Protein AF-0000000069065827 (afdb_homodimer)

Sequence (1232 aa):
MTEDDRGLNPQQKRLLDGLYTFYQKGQLTDVTLDVEGQQFACNRNILAASSPFFRAMFTSDVRESTDSVVPIHEISKDAMETLLEYIYSGKINLTNENVQNVFSAANFLEMLEVVDKCINHISAAVGLANCLDVFFFAMYNYCEKLKQNSGKFILKKFPEIAESEEFMSKVEVGDLIWFLSSDDIYVDREEYIFEYILKWIDFDSETRTRLFPKLFKCLRLPLINDEYFEEKVASHELVRGNSFCQGVLTSFSLFKIQQAHMLDVDTDSPFANPTPRLGMFNRKLIVYSGGAYAANERSFTAFDPVTKMNYYGIKPHPSFDFKFRIDYFSLVTTDNNNIYFIGGIFYENYHFSVTGEAEKDFFLYDEKESKWLPMKPMGVARCQFAACNYGDEVFVCGGKSSFPLGEPMDTVEVYDPEIHFWTVMEPMPMALYQHSLCCHGKALYVFGGKDVVDEHVESVFRFDIPTNCWTVVRTKMLKPRSEHLSLIVEDKIFILGGGSKHSNAVEVEIFDPATNRWSFGADFVEERKIFAGCVYEGQIYITGGVRQFSRPDKPTRTVETKDFYRYHVHRNEWEKLVRFVQYASTQCCTVATLNVKFLHESDFVSVGEGVEPSPHMTEDDRGLNPQQKRLLDGLYTFYQKGQLTDVTLDVEGQQFACNRNILAASSPFFRAMFTSDVRESTDSVVPIHEISKDAMETLLEYIYSGKINLTNENVQNVFSAANFLEMLEVVDKCINHISAAVGLANCLDVFFFAMYNYCEKLKQNSGKFILKKFPEIAESEEFMSKVEVGDLIWFLSSDDIYVDREEYIFEYILKWIDFDSETRTRLFPKLFKCLRLPLINDEYFEEKVASHELVRGNSFCQGVLTSFSLFKIQQAHMLDVDTDSPFANPTPRLGMFNRKLIVYSGGAYAANERSFTAFDPVTKMNYYGIKPHPSFDFKFRIDYFSLVTTDNNNIYFIGGIFYENYHFSVTGEAEKDFFLYDEKESKWLPMKPMGVARCQFAACNYGDEVFVCGGKSSFPLGEPMDTVEVYDPEIHFWTVMEPMPMALYQHSLCCHGKALYVFGGKDVVDEHVESVFRFDIPTNCWTVVRTKMLKPRSEHLSLIVEDKIFILGGGSKHSNAVEVEIFDPATNRWSFGADFVEERKIFAGCVYEGQIYITGGVRQFSRPDKPTRTVETKDFYRYHVHRNEWEKLVRFVQYASTQCCTVATLNVKFLHESDFVSVGEGVEPSPH

Secondary structure (DSSP, 8-state):
----TTS--HHHHHHHHHHHHHHHHT-S--EEEEETTEEEEE-HHHHHHH-HHHHHHHHSSSGGGT-SEEE--SS-HHHHHHHHHHHHHS-----TTTHHHHHHHHHHTT-HHHHHHHHHHHHHT--TTTHHHHHHHHHHTT-HHHHHHHHHHHHHTHHHHTTSHHHHHH--HHHHHHHHT-TT---S-HHHHHHHHHHHHHHTHHHHGGGHHHHHTT--GGGS-HHHIIIIITT-HHHHT-HHHHHHHHHHHHHHHHHHTT----TT-GGG--PPPGGGGEEEEEEEEEE-SSTT-EEEEEE-TTT--EEEEEPPP-TTS-SEEEES-EEEE-TT--EEEE--EEEETT---SSEEBB--EEEEETTTTEEEE-PPPSS-BBS-EEEEETTEEEEE--BSEESSS-BB--EEEEETTTTEEEEEPPPSS-BBS-EEEEETTEEEEE--B-TTS-B---EEEEETTTTEEEE-SSPPSS--BS-EEEEETTEEEEE--B-SS-B----EEEETTTTEEEE-PPPSS--BS-EEEEETTEEEEE--EEEE--TTS--EEEE---EEEEETTTTEEEE-----SGGG-S-EEEEEEEGGGSEEES-----SS------/----TTS--HHHHHHHHHHHHHHHHT-S--EEEEETTEEEEE-HHHHHHH-HHHHHHHHSSSGGGT-SEEEE-SS-HHHHHHHHHHHHHS-----TTTHHHHHHHHHHTT-HHHHHHHHHHHHHT--TTTHHHHHHHHHHTT-HHHHHHHHHHHHHTHHHHTTSHHHHHH--HHHHHHHHT-TT---S-THHHHHHHHHHHHHTHHHHGGGHHHHHTT--GGGS-HHHIIIIITTSHHHHT-HHHHHHHHHHHHHHHHHHTT----TT-GGG--PPPGGGGEEEEEEEEEE-SSTT-EEEEEE-TTT--EEEEE-----TT-SEEEES-EEEE-TT--EEEE--EEEETT---SSEEBB--EEEEETTTTEEEE-PPPSS-BBS-EEEEETTEEEEE--BSEESSS-BB--EEEEETTTTEEEEEPPPSS-BBS-EEEEETTEEEEE--B-TTS-B---EEEEETTTTEEEE-SSPPSS--BS-EEEEETTEEEEE--B-SS-B----EEEETTTTEEEE-PPPSS--BS-EEEEETTEEEEE--EEEE--TTS--EEEE---EEEEETTTTEEEE-----SGGG-S-EEEEEEEGGGSEEES-----SSS-----

Nearest PDB structures (foldseek):
  8h37-assembly1_N  TM=7.641E-01  e=4.098E-38  Homo sapiens
  8h33-assembly1_B  TM=7.795E-01  e=3.699E-38  Homo sapiens
  8h37-assembly1_P  TM=7.658E-01  e=3.700E-37  Homo sapiens
  8h38-assembly1_I  TM=7.792E-01  e=5.030E-37  Homo sapiens
  8h3r-assembly1_B  TM=7.808E-01  e=4.099E-36  Homo sapiens

Solvent-accessible surface area (backbone atoms only — not comparable to full-atom values): 64695 Å² total; per-residue (Å²): 127,81,70,74,74,74,49,75,49,71,56,48,50,38,33,47,53,32,48,33,51,29,47,77,70,59,45,78,49,70,31,27,38,34,22,85,85,42,78,44,59,36,40,60,49,59,43,28,31,60,17,58,49,42,26,53,45,51,71,37,100,46,75,68,38,74,43,54,67,45,78,45,83,88,38,54,49,70,31,49,51,49,50,52,43,24,69,51,70,53,52,74,89,80,45,92,85,46,32,66,52,35,30,53,32,23,55,71,37,52,27,60,70,55,30,50,50,32,47,51,53,52,62,71,65,58,42,92,88,42,30,67,60,50,27,52,48,16,56,75,65,69,32,62,69,48,25,48,54,32,41,50,51,45,24,59,43,30,72,65,45,68,71,32,66,62,44,57,69,69,56,47,70,69,59,48,48,54,52,56,58,38,52,63,24,38,42,74,49,52,57,53,55,56,50,50,52,49,51,50,26,63,74,44,46,88,74,35,54,82,49,44,60,69,56,55,52,47,46,41,55,72,62,36,56,67,66,54,39,56,64,55,50,64,59,26,66,74,36,66,74,27,70,64,43,45,48,50,51,50,49,45,50,49,45,52,47,28,54,75,65,69,42,91,64,74,71,82,41,73,59,61,48,70,76,71,36,46,24,52,43,50,38,70,26,41,34,37,49,41,24,14,90,44,96,88,37,61,16,30,36,34,36,29,83,84,82,60,47,37,32,32,51,26,71,58,44,77,52,88,74,48,44,43,37,53,42,50,47,45,50,39,44,25,72,81,52,48,40,33,44,39,42,6,26,72,34,57,77,71,53,70,54,87,53,42,58,28,28,31,53,28,29,38,58,37,62,86,75,38,43,74,41,84,47,72,50,50,91,60,44,23,20,38,47,26,56,36,44,60,57,68,28,41,37,39,38,35,5,18,45,25,44,76,47,62,62,45,28,29,51,25,38,34,36,36,71,88,76,58,45,70,44,82,54,63,58,50,97,55,37,26,24,34,30,24,36,38,61,57,92,67,26,38,39,37,42,38,4,25,38,81,85,70,42,67,28,33,54,29,37,36,31,34,60,91,76,54,44,78,45,77,51,86,55,59,53,95,61,41,26,25,48,36,43,49,44,74,46,95,80,26,36,39,36,40,48,5,32,42,99,84,48,54,30,32,57,26,39,32,36,30,76,89,75,60,43,76,47,72,55,53,57,49,93,58,58,29,32,53,48,14,53,41,64,55,94,73,25,40,37,38,33,30,12,39,31,74,46,68,51,92,99,45,77,69,39,82,39,81,37,34,46,28,36,36,37,38,66,90,75,48,41,78,40,81,58,56,53,44,66,84,59,25,84,32,66,35,36,30,53,39,66,42,49,56,85,54,37,38,80,45,79,68,52,53,72,61,87,76,76,72,77,74,83,125,127,81,69,72,75,74,48,76,48,70,55,47,49,39,33,47,52,32,49,35,48,28,44,78,70,61,45,78,50,68,29,28,39,34,22,85,87,42,78,43,58,37,40,60,52,58,44,27,30,59,17,56,49,44,26,53,44,50,71,37,101,44,75,68,39,73,44,53,68,46,80,46,85,88,37,53,51,69,32,48,53,49,48,52,43,22,70,51,70,53,52,74,92,80,45,90,83,47,31,66,54,35,31,54,32,24,56,72,37,52,27,60,70,56,30,50,50,32,47,52,53,51,62,71,65,58,42,91,91,43,30,67,60,50,26,51,49,16,58,74,65,68,32,61,68,49,26,48,54,33,40,51,50,44,24,59,44,30,73,66,46,68,70,34,67,61,43,56,70,68,56,45,69,68,60,48,47,55,52,54,58,38,52,63,23,38,40,74,51,50,58,54,56,57,50,50,52,50,52,48,27,64,74,43,46,89,74,34,54,81,49,45,60,69,55,54,50,47,42,37,55,71,59,38,56,67,68,52,38,56,66,55,49,62,60,28,67,74,36,66,73,29,70,65,44,44,48,51,51,49,48,45,49,47,40,52,46,25,54,74,66,66,43,92,59,72,65,81,37,71,56,58,47,71,75,69,36,46,25,52,44,49,37,70,25,41,34,37,47,40,24,15,89,44,96,88,37,58,16,29,35,34,37,28,84,84,81,61,46,35,31,30,50,25,70,55,53,81,57,92,72,48,47,42,37,54,43,51,48,45,51,38,46,26,72,82,52,48,43,34,44,38,40,7,25,74,36,56,79,69,53,72,54,86,54,41,56,28,29,32,52,29,30,39,59,37,60,84,76,39,43,72,40,84,48,72,51,49,90,62,43,25,20,38,47,26,58,35,43,61,58,67,26,42,38,39,37,34,4,18,46,27,44,77,47,63,62,42,29,28,52,24,38,36,38,37,72,88,77,58,46,70,44,81,52,62,55,51,98,54,37,26,25,35,32,25,36,38,60,59,92,66,29,38,40,38,43,38,4,25,39,79,85,72,43,67,28,31,54,30,38,38,33,35,62,91,75,53,44,79,44,78,51,88,55,60,53,94,61,42,26,25,46,36,44,51,46,73,46,95,80,26,37,39,37,40,46,5,32,43,98,84,46,53,31,32,56,27,40,31,36,31,75,89,74,61,44,77,48,73,54,55,56,51,94,58,62,29,33,53,49,16,53,41,66,55,96,73,25,40,38,39,33,28,14,38,30,73,45,66,51,94,96,47,76,70,39,82,39,80,36,32,47,28,36,35,38,38,66,91,75,48,41,78,41,82,58,64,57,43,71,83,62,25,83,31,67,35,37,28,55,40,66,41,50,55,83,53,38,37,79,43,77,71,49,54,69,62,89,76,73,72,76,76,72,130

Radius of gyration: 44.49 Å; Cα contacts (8 Å, |Δi|>4): 2589; chains: 2; bounding box: 104×109×119 Å

Foldseek 3Di:
DPPPPPDDDPVNVCVLVVQLVCQVVLHPFQAWEAEPNDIGGHHLVLLLVQFVLSVCQQVPPDPSVRDRYHYDYQAHPVLVVQVVCCSRNVDGDDDPVCLLRVLRVCVVRVRVVSVVVSLVVVLVQDDLVCLVVQLVSCVVSVPVSSNVSSLLVCLQCVVPNLPDPCCLVPDDPVVLLVSLLDLARQDQALVVLVVSLVVSCVVPVPVCLVVSLVSVLSRAVVRHDPVCCVPPPCPDPSLVVDPSSVVLVVLVVVQVVCVVVVHDHPPVPSRHDPRHRLNNLWAKWKWFWWAADDQQFIWIKTAHPVVRFIWTLGDHDQPPVPQWTWAQWEWEAAPSQKIKIAKTFIDHRPPPPPKTFIDQWMWIADLQNSGTHTADGDPAGFGQWEWYYDHRKIKIAWHARMPPDGFIFFWMWIADPNVRDIDTFDGHPFRFGQWYWDDFDQKIKIAWGAGRVRAIAFWIWIAGNVVRDIDTQPDTHPDGFGLWYWADAPQKIWIAWGDHPPFIFQWIWIAHPVVRDIDTFAGHPARWGQWEWYDDPRKIKIFWGWHFDDDDPDDTDIDIAGWMWIADPVVRDIDTDFRRPDGTVGSYMYIGTHRCVSIDTDPPRPPDPPDPPPDD/DPPPPPDQDPVNVVVLVVQLVCQVVLHPFQAWEAEPNDIGGHHLVLLLVQFVLSVCQQVDPDPSVRDRYHYDYQAHPVLVVQVVCCSSNVDGDDDPVCLLRVLRVCVVRVRVVSVVVSLVVVLVQDDLVCLVVQLVSCVVSVPVSSNVSSLLVCLQVVVVNLPDPCCLVPDDPVVLLVSLLDLARQDQALVVLVVSLVVSCVVPVPPCLVVSLVSLLSRAVVRHDPVCCVPPPCPDPSLVVDPSSVVLVVLVVVQVVCVVVVHDRCPVRSRHDPRHRLNNLWDKWKWFWWAADDQQFIWIKTAHPVVRFIWTLGDHDPDPLCQWTWAQWEWEAAPSQKIKIAKTFIDHRPPPPPKTFIDQWMWTADLQNSGTHTADGEPAGFGQWEWYYDHRKIKIAWHARMPPDGFIFFWIWIADPNVRDIDTFDGHPFRFGQWYWDDFDQKIKIAWGAGRVRAIAFWIWIARNVVRDIDTQPDTHPDGFGLWYWADAPQKIWIAWGDHPPFIFQWIWIAHPVVRDIDTFDGHPARWGQWEWYDDPRKIKIAWGWHFDDDPPDDTDTDIAGWIWIQDPVVSDIDTDFGDPDGTVHSYMYIGTHRCVSIDTDPPSSPPPPDPPPDD

pLDDT: mean 85.05, std 13.83, range [21.66, 97.62]

InterPro domains:
  IPR000210 BTB/POZ domain [PF00651] (21-122)
  IPR000210 BTB/POZ domain [PS50097] (29-96)
  IPR000210 BTB/POZ domain [SM00225] (29-126)
  IPR006652 Kelch repeat type 1 [SM00612] (338-392)
  IPR006652 Kelch repeat type 1 [SM00612] (393-442)
  IPR006652 Kelch repeat type 1 [SM00612] (443-491)
  IPR006652 Kelch repeat type 1 [SM00612] (492-538)
  IPR011333 SKP1/BTB/POZ domain superfamily [G3DSA:3.30.710.10] (6-126)
  IPR011333 SKP1/BTB/POZ domain superfamily [SSF54695] (10-122)
  IPR011705 BTB/Kelch-associated [PF07707] (131-233)
  IPR011705 BTB/Kelch-associated [SM00875] (131-234)
  IPR015915 Kelch-type beta-propeller [G3DSA:2.120.10.80] (270-602)
  IPR015915 Kelch-type beta-propeller [SSF117281] (286-583)
  IPR017096 BTB-kelch protein [PIRSF037037] (12-592)

Structure (mmCIF, N/CA/C/O backbone):
data_AF-0000000069065827-model_v1
#
loop_
_entity.id
_entity.type
_entity.pdbx_description
1 polymer 'BTB domain-containing protein'
#
loop_
_atom_site.group_PDB
_atom_site.id
_atom_site.type_symbol
_atom_site.label_atom_id
_atom_site.label_alt_id
_atom_site.label_comp_id
_atom_site.label_asym_id
_atom_site.label_entity_id
_atom_site.label_seq_id
_atom_site.pdbx_PDB_ins_code
_atom_site.Cartn_x
_atom_site.Cartn_y
_atom_site.Cartn_z
_atom_site.occupancy
_atom_site.B_iso_or_equiv
_atom_site.auth_seq_id
_atom_site.auth_comp_id
_atom_site.auth_asym_id
_atom_site.auth_atom_id
_atom_site.pdbx_PDB_model_num
ATOM 1 N N . MET A 1 1 ? -3.254 18.141 -1.14 1 30.12 1 MET A N 1
ATOM 2 C CA . MET A 1 1 ? -3.064 16.75 -0.698 1 30.12 1 MET A CA 1
ATOM 3 C C . MET A 1 1 ? -3.49 15.773 -1.784 1 30.12 1 MET A C 1
ATOM 5 O O . MET A 1 1 ? -4.684 15.594 -2.031 1 30.12 1 MET A O 1
ATOM 9 N N . THR A 1 2 ? -2.744 15.703 -2.719 1 35.12 2 THR A N 1
ATOM 10 C CA . THR A 1 2 ? -3.1 14.781 -3.793 1 35.12 2 THR A CA 1
ATOM 11 C C . THR A 1 2 ? -3.379 13.383 -3.24 1 35.12 2 THR A C 1
ATOM 13 O O . THR A 1 2 ? -2.574 12.844 -2.48 1 35.12 2 THR A O 1
ATOM 16 N N . GLU A 1 3 ? -4.594 13.133 -3.021 1 40.12 3 GLU A N 1
ATOM 17 C CA . GLU A 1 3 ? -5.055 11.797 -2.672 1 40.12 3 GLU A CA 1
ATOM 18 C C . GLU A 1 3 ? -4.234 10.727 -3.383 1 40.12 3 GLU A C 1
ATOM 20 O O . GLU A 1 3 ? -4.016 10.805 -4.594 1 40.12 3 GLU A O 1
ATOM 25 N N . ASP A 1 4 ? -3.453 10.172 -2.793 1 42.94 4 ASP A N 1
ATOM 26 C CA . ASP A 1 4 ? -2.754 8.953 -3.203 1 42.94 4 ASP A CA 1
ATOM 27 C C . ASP A 1 4 ? -3.703 7.984 -3.9 1 42.94 4 ASP A C 1
ATOM 29 O O . ASP A 1 4 ? -4.664 7.508 -3.297 1 42.94 4 ASP A O 1
ATOM 33 N N . ASP A 1 5 ? -3.906 8.07 -5.145 1 47.25 5 ASP A N 1
ATOM 34 C CA . ASP A 1 5 ? -4.668 7.391 -6.191 1 47.25 5 ASP A CA 1
ATOM 35 C C . ASP A 1 5 ? -4.539 5.875 -6.07 1 47.25 5 ASP A C 1
ATOM 37 O O . ASP A 1 5 ? -5.152 5.133 -6.84 1 47.25 5 ASP A O 1
ATOM 41 N N . ARG A 1 6 ? -3.629 5.371 -5.48 1 55.44 6 ARG A N 1
ATOM 42 C CA . ARG A 1 6 ? -3.457 3.947 -5.762 1 55.44 6 ARG A CA 1
ATOM 43 C C . ARG A 1 6 ? -4.512 3.117 -5.039 1 55.44 6 ARG A C 1
ATOM 45 O O . ARG A 1 6 ? -4.746 1.959 -5.391 1 55.44 6 ARG A O 1
ATOM 52 N N . GLY A 1 7 ? -4.934 3.477 -3.924 1 63.28 7 GLY A N 1
ATOM 53 C CA . GLY A 1 7 ? -5.824 2.58 -3.201 1 63.28 7 GLY A CA 1
ATOM 54 C C . GLY A 1 7 ? -7.273 3.029 -3.227 1 63.28 7 GLY A C 1
ATOM 55 O O . GLY A 1 7 ? -7.594 4.082 -3.785 1 63.28 7 GLY A O 1
ATOM 56 N N . LEU A 1 8 ? -8.148 2.09 -2.822 1 76 8 LEU A N 1
ATOM 57 C CA . LEU A 1 8 ? -9.578 2.342 -2.656 1 76 8 LEU A CA 1
ATOM 58 C C . LEU A 1 8 ? -9.82 3.447 -1.635 1 76 8 LEU A C 1
ATOM 60 O O . LEU A 1 8 ? -9.328 3.375 -0.507 1 76 8 LEU A O 1
ATOM 64 N N . ASN A 1 9 ? -10.477 4.535 -2.199 1 82.25 9 ASN A N 1
ATOM 65 C CA . ASN A 1 9 ? -10.812 5.57 -1.229 1 82.25 9 ASN A CA 1
ATOM 66 C C . ASN A 1 9 ? -11.977 5.148 -0.341 1 82.25 9 ASN A C 1
ATOM 68 O O . ASN A 1 9 ? -12.672 4.172 -0.641 1 82.25 9 ASN A O 1
ATOM 72 N N . PRO A 1 10 ? -12.156 5.789 0.855 1 86.06 10 PRO A N 1
ATOM 73 C CA . PRO A 1 10 ? -13.141 5.379 1.862 1 86.06 10 PRO A CA 1
ATOM 74 C C . PRO A 1 10 ? -14.562 5.316 1.308 1 86.06 10 PRO A C 1
ATOM 76 O O . PRO A 1 10 ? -15.336 4.438 1.687 1 86.06 10 PRO A O 1
ATOM 79 N N . GLN A 1 11 ? -14.828 6.176 0.39 1 92.44 11 GLN A N 1
ATOM 80 C CA . GLN A 1 11 ? -16.188 6.176 -0.16 1 92.44 11 GLN A CA 1
ATOM 81 C C . GLN A 1 11 ? -16.406 4.957 -1.05 1 92.44 11 GLN A C 1
ATOM 83 O O . GLN A 1 11 ? -17.469 4.32 -0.982 1 92.44 11 GLN A O 1
ATOM 88 N N . GLN A 1 12 ? -15.469 4.68 -1.894 1 92 12 GLN A N 1
ATOM 89 C CA . GLN A 1 12 ? -15.555 3.521 -2.779 1 92 12 GLN A CA 1
ATOM 90 C C . GLN A 1 12 ? -15.68 2.227 -1.983 1 92 12 GLN A C 1
ATOM 92 O O . GLN A 1 12 ? -16.469 1.352 -2.334 1 92 12 GLN A O 1
ATOM 97 N N . LYS A 1 13 ? -14.875 2.09 -0.967 1 91.62 13 LYS A N 1
ATOM 98 C CA . LYS A 1 13 ? -14.953 0.932 -0.081 1 91.62 13 LYS A CA 1
ATOM 99 C C . LYS A 1 13 ? -16.328 0.825 0.561 1 91.62 13 LYS A C 1
ATOM 101 O O . LYS A 1 13 ? -16.922 -0.259 0.608 1 91.62 13 LYS A O 1
ATOM 106 N N . ARG A 1 14 ? -16.812 1.97 1.043 1 93.62 14 ARG A N 1
ATOM 107 C CA . ARG A 1 14 ? -18.125 2 1.691 1 93.62 14 ARG A CA 1
ATOM 108 C C . ARG A 1 14 ? -19.234 1.588 0.722 1 93.62 14 ARG A C 1
ATOM 110 O O . ARG A 1 14 ? -20.125 0.821 1.081 1 93.62 14 ARG A O 1
ATOM 117 N N . LEU A 1 15 ? -19.047 2.092 -0.409 1 94.88 15 LEU A N 1
ATOM 118 C CA . LEU A 1 15 ? -20.047 1.775 -1.419 1 94.88 15 LEU A CA 1
ATOM 119 C C . LEU A 1 15 ? -20.062 0.282 -1.729 1 94.88 15 LEU A C 1
ATOM 121 O O . LEU A 1 15 ? -21.109 -0.355 -1.708 1 94.88 15 LEU A O 1
ATOM 125 N N . LEU A 1 16 ? -18.953 -0.251 -2.006 1 94.19 16 LEU A N 1
ATOM 126 C CA . LEU A 1 16 ? -18.859 -1.663 -2.361 1 94.19 16 LEU A CA 1
ATOM 127 C C . LEU A 1 16 ? -19.344 -2.545 -1.217 1 94.19 16 LEU A C 1
ATOM 129 O O . LEU A 1 16 ? -20.109 -3.482 -1.435 1 94.19 16 LEU A O 1
ATOM 133 N N . ASP A 1 17 ? -18.875 -2.225 0.074 1 94.69 17 ASP A N 1
ATOM 134 C CA . ASP A 1 17 ? -19.297 -2.982 1.251 1 94.69 17 ASP A CA 1
ATOM 135 C C . ASP A 1 17 ? -20.797 -2.881 1.469 1 94.69 17 ASP A C 1
ATOM 137 O O . ASP A 1 17 ? -21.453 -3.869 1.816 1 94.69 17 ASP A O 1
ATOM 141 N N . GLY A 1 18 ? -21.234 -1.707 1.235 1 95.94 18 GLY A N 1
ATOM 142 C CA . GLY A 1 18 ? -22.672 -1.503 1.403 1 95.94 18 GLY A CA 1
ATOM 143 C C . GLY A 1 18 ? -23.5 -2.295 0.415 1 95.94 18 GLY A C 1
ATOM 144 O O . GLY A 1 18 ? -24.484 -2.926 0.796 1 95.94 18 GLY A O 1
ATOM 145 N N . LEU A 1 19 ? -23.094 -2.275 -0.824 1 96.19 19 LEU A N 1
ATOM 146 C CA . LEU A 1 19 ? -23.797 -3.012 -1.868 1 96.19 19 LEU A CA 1
ATOM 147 C C . LEU A 1 19 ? -23.781 -4.512 -1.59 1 96.19 19 LEU A C 1
ATOM 149 O O . LEU A 1 19 ? -24.781 -5.203 -1.788 1 96.19 19 LEU A O 1
ATOM 153 N N . TYR A 1 20 ? -22.641 -5.055 -1.167 1 96.19 20 TYR A N 1
ATOM 154 C CA . TYR A 1 20 ? -22.516 -6.473 -0.844 1 96.19 20 TYR A CA 1
ATOM 155 C C . TYR A 1 20 ? -23.406 -6.848 0.338 1 96.19 20 TYR A C 1
ATOM 157 O O . TYR A 1 20 ? -24.047 -7.895 0.326 1 96.19 20 TYR A O 1
ATOM 165 N N . THR A 1 21 ? -23.484 -5.934 1.364 1 96.19 21 THR A N 1
ATOM 166 C CA . THR A 1 21 ? -24.312 -6.18 2.545 1 96.19 21 THR A CA 1
ATOM 167 C C . THR A 1 21 ? -25.781 -6.254 2.17 1 96.19 21 THR A C 1
ATOM 169 O O . THR A 1 21 ? -26.5 -7.141 2.635 1 96.19 21 THR A O 1
ATOM 172 N N . PHE A 1 22 ? -26.141 -5.305 1.34 1 95.88 22 PHE A N 1
ATOM 173 C CA . PHE A 1 22 ? -27.531 -5.305 0.905 1 95.88 22 PHE A CA 1
ATOM 174 C C . PHE A 1 22 ? -27.844 -6.57 0.118 1 95.88 22 PHE A C 1
ATOM 176 O O . PHE A 1 22 ? -28.938 -7.133 0.249 1 95.88 22 PHE A O 1
ATOM 183 N N . TYR A 1 23 ? -26.875 -7.133 -0.669 1 96.06 23 TYR A N 1
ATOM 184 C CA . TYR A 1 23 ? -27.031 -8.367 -1.433 1 96.06 23 TYR A CA 1
ATOM 185 C C . TYR A 1 23 ? -27.188 -9.562 -0.505 1 96.06 23 TYR A C 1
ATOM 187 O O . TYR A 1 23 ? -28.094 -10.383 -0.688 1 96.06 23 TYR A O 1
ATOM 195 N N . GLN A 1 24 ? -26.422 -9.609 0.444 1 94.75 24 GLN A N 1
ATOM 196 C CA . GLN A 1 24 ? -26.453 -10.719 1.386 1 94.75 24 GLN A CA 1
ATOM 197 C C . GLN A 1 24 ? -27.781 -10.75 2.146 1 94.75 24 GLN A C 1
ATOM 199 O O . GLN A 1 24 ? -28.312 -11.828 2.43 1 94.75 24 GLN A O 1
ATOM 204 N N . LYS A 1 25 ? -28.391 -9.5 2.424 1 94.06 25 LYS A N 1
ATOM 205 C CA . LYS A 1 25 ? -29.609 -9.391 3.203 1 94.06 25 LYS A CA 1
ATOM 206 C C . LYS A 1 25 ? -30.844 -9.438 2.301 1 94.06 25 LYS A C 1
ATOM 208 O O . LYS A 1 25 ? -31.969 -9.508 2.785 1 94.06 25 LYS A O 1
ATOM 213 N N . GLY A 1 26 ? -30.625 -9.438 0.954 1 93.69 26 GLY A N 1
ATOM 214 C CA . GLY A 1 26 ? -31.719 -9.406 0.009 1 93.69 26 GLY A CA 1
ATOM 215 C C . GLY A 1 26 ? -32.5 -8.109 0.061 1 93.69 26 GLY A C 1
ATOM 216 O O . GLY A 1 26 ? -33.719 -8.109 -0.117 1 93.69 26 GLY A O 1
ATOM 217 N N . GLN A 1 27 ? -31.766 -6.855 0.389 1 92.56 27 GLN A N 1
ATOM 218 C CA . GLN A 1 27 ? -32.406 -5.543 0.516 1 92.56 27 GLN A CA 1
ATOM 219 C C . GLN A 1 27 ? -32.062 -4.656 -0.68 1 92.56 27 GLN A C 1
ATOM 221 O O . GLN A 1 27 ? -30.969 -4.758 -1.249 1 92.56 27 GLN A O 1
ATOM 226 N N . LEU A 1 28 ? -33.031 -3.803 -1.064 1 93.25 28 LEU A N 1
ATOM 227 C CA . LEU A 1 28 ? -32.875 -2.791 -2.105 1 93.25 28 LEU A CA 1
ATOM 228 C C . LEU A 1 28 ? -32.5 -3.43 -3.436 1 93.25 28 LEU A C 1
ATOM 230 O O . LEU A 1 28 ? -31.609 -2.939 -4.129 1 93.25 28 LEU A O 1
ATOM 234 N N . THR A 1 29 ? -32.938 -4.68 -3.561 1 94 29 THR A N 1
ATOM 235 C CA . THR A 1 29 ? -32.781 -5.363 -4.836 1 94 29 THR A CA 1
ATOM 236 C C . THR A 1 29 ? -33.906 -5.039 -5.781 1 94 29 THR A C 1
ATOM 238 O O . THR A 1 29 ? -34.969 -4.59 -5.34 1 94 29 THR A O 1
ATOM 241 N N . ASP A 1 30 ? -33.688 -5.191 -7.035 1 92.06 30 ASP A N 1
ATOM 242 C CA . ASP A 1 30 ? -34.75 -4.777 -7.957 1 92.06 30 ASP A CA 1
ATOM 243 C C . ASP A 1 30 ? -35 -5.852 -9.008 1 92.06 30 ASP A C 1
ATOM 245 O O . ASP A 1 30 ? -35.875 -5.68 -9.875 1 92.06 30 ASP A O 1
ATOM 249 N N . VAL A 1 31 ? -34.344 -7.094 -8.891 1 94.12 31 VAL A N 1
ATOM 250 C CA . VAL A 1 31 ? -34.594 -8.195 -9.82 1 94.12 31 VAL A CA 1
ATOM 251 C C . VAL A 1 31 ? -34.281 -9.523 -9.141 1 94.12 31 VAL A C 1
ATOM 253 O O . VAL A 1 31 ? -33.438 -9.578 -8.227 1 94.12 31 VAL A O 1
ATOM 256 N N . THR A 1 32 ? -34.969 -10.586 -9.453 1 95.75 32 THR A N 1
ATOM 257 C CA . THR A 1 32 ? -34.719 -11.93 -8.953 1 95.75 32 THR A CA 1
ATOM 258 C C . THR A 1 32 ? -34.375 -12.883 -10.094 1 95.75 32 THR A C 1
ATOM 260 O O . THR A 1 32 ? -35.125 -12.969 -11.078 1 95.75 32 THR A O 1
ATOM 263 N N . LEU A 1 33 ? -33.281 -13.586 -9.945 1 95.44 33 LEU A N 1
ATOM 264 C CA . LEU A 1 33 ? -32.875 -14.602 -10.922 1 95.44 33 LEU A CA 1
ATOM 265 C C . LEU A 1 33 ? -33.312 -15.984 -10.461 1 95.44 33 LEU A C 1
ATOM 267 O O . LEU A 1 33 ? -33.094 -16.359 -9.312 1 95.44 33 LEU A O 1
ATOM 271 N N . ASP A 1 34 ? -34 -16.719 -11.297 1 95.31 34 ASP A N 1
ATOM 272 C CA . ASP A 1 34 ? -34.438 -18.078 -11.023 1 95.31 34 ASP A CA 1
ATOM 273 C C . ASP A 1 34 ? -33.562 -19.078 -11.797 1 95.31 34 ASP A C 1
ATOM 275 O O . ASP A 1 34 ? -33.688 -19.188 -13.023 1 95.31 34 ASP A O 1
ATOM 279 N N . VAL A 1 35 ? -32.688 -19.859 -11.039 1 95.38 35 VAL A N 1
ATOM 280 C CA . VAL A 1 35 ? -31.766 -20.828 -11.633 1 95.38 35 VAL A CA 1
ATOM 281 C C . VAL A 1 35 ? -32.031 -22.219 -11.031 1 95.38 35 VAL A C 1
ATOM 283 O O . VAL A 1 35 ? -31.719 -22.453 -9.852 1 95.38 35 VAL A O 1
ATOM 286 N N . GLU A 1 36 ? -32.469 -23.141 -11.727 1 94.06 36 GLU A N 1
ATOM 287 C CA . GLU A 1 36 ? -32.75 -24.5 -11.297 1 94.06 36 GLU A CA 1
ATOM 288 C C . GLU A 1 36 ? -33.625 -24.5 -10.047 1 94.06 36 GLU A C 1
ATOM 290 O O . GLU A 1 36 ? -33.375 -25.266 -9.109 1 94.06 36 GLU A O 1
ATOM 295 N N . GLY A 1 37 ? -34.562 -23.516 -9.992 1 92.25 37 GLY A N 1
ATOM 296 C CA . GLY A 1 37 ? -35.531 -23.453 -8.891 1 92.25 37 GLY A CA 1
ATOM 297 C C . GLY A 1 37 ? -35.031 -22.625 -7.719 1 92.25 37 GLY A C 1
ATOM 298 O O . GLY A 1 37 ? -35.812 -22.312 -6.809 1 92.25 37 GLY A O 1
ATOM 299 N N . GLN A 1 38 ? -33.812 -22.297 -7.797 1 95.25 38 GLN A N 1
ATOM 300 C CA . GLN A 1 38 ? -33.281 -21.453 -6.734 1 95.25 38 GLN A CA 1
ATOM 301 C C . GLN A 1 38 ? -33.344 -19.969 -7.117 1 95.25 38 GLN A C 1
ATOM 303 O O . GLN A 1 38 ? -33 -19.594 -8.234 1 95.25 38 GLN A O 1
ATOM 308 N N . GLN A 1 39 ? -33.844 -19.172 -6.16 1 96.19 39 GLN A N 1
ATOM 309 C CA . GLN A 1 39 ? -34.031 -17.734 -6.406 1 96.19 39 GLN A CA 1
ATOM 310 C C . GLN A 1 39 ? -32.906 -16.922 -5.785 1 96.19 39 GLN A C 1
ATOM 312 O O . GLN A 1 39 ? -32.5 -17.172 -4.648 1 96.19 39 GLN A O 1
ATOM 317 N N . PHE A 1 40 ? -32.344 -15.945 -6.688 1 96.62 40 PHE A N 1
ATOM 318 C CA . PHE A 1 40 ? -31.281 -15.031 -6.246 1 96.62 40 PHE A CA 1
ATOM 319 C C . PHE A 1 40 ? -31.734 -13.586 -6.402 1 96.62 40 PHE A C 1
ATOM 321 O O . PHE A 1 40 ? -31.938 -13.109 -7.52 1 96.62 40 PHE A O 1
ATOM 328 N N . ALA A 1 41 ? -31.969 -12.883 -5.348 1 96.44 41 ALA A N 1
ATOM 329 C CA . ALA A 1 41 ? -32.312 -11.461 -5.383 1 96.44 41 ALA A CA 1
ATOM 330 C C . ALA A 1 41 ? -31.062 -10.625 -5.707 1 96.44 41 ALA A C 1
ATOM 332 O O . ALA A 1 41 ? -30.062 -10.672 -4.984 1 96.44 41 ALA A O 1
ATOM 333 N N . CYS A 1 42 ? -31.125 -9.852 -6.832 1 96.56 42 CYS A N 1
ATOM 334 C CA . CYS A 1 42 ? -29.969 -9.102 -7.312 1 96.56 42 CYS A CA 1
ATOM 335 C C . CYS A 1 42 ? -30.359 -7.691 -7.73 1 96.56 42 CYS A C 1
ATOM 337 O O . CYS A 1 42 ? -31.469 -7.238 -7.43 1 96.56 42 CYS A O 1
ATOM 339 N N . ASN A 1 43 ? -29.438 -6.883 -8.258 1 96.06 43 ASN A N 1
ATOM 340 C CA . ASN A 1 43 ? -29.641 -5.531 -8.773 1 96.06 43 ASN A CA 1
ATOM 341 C C . ASN A 1 43 ? -29.297 -5.438 -10.258 1 96.06 43 ASN A C 1
ATOM 343 O O . ASN A 1 43 ? -28.234 -5.867 -10.688 1 96.06 43 ASN A O 1
ATOM 347 N N . ARG A 1 44 ? -30.25 -4.844 -11.008 1 95.06 44 ARG A N 1
ATOM 348 C CA . ARG A 1 44 ? -30.062 -4.719 -12.453 1 95.06 44 ARG A CA 1
ATOM 349 C C . ARG A 1 44 ? -28.797 -3.934 -12.773 1 95.06 44 ARG A C 1
ATOM 351 O O . ARG A 1 44 ? -28.047 -4.309 -13.672 1 95.06 44 ARG A O 1
ATOM 358 N N . ASN A 1 45 ? -28.578 -2.785 -12.047 1 95.69 45 ASN A N 1
ATOM 359 C CA . ASN A 1 45 ? -27.422 -1.935 -12.328 1 95.69 45 ASN A CA 1
ATOM 360 C C . ASN A 1 45 ? -26.109 -2.66 -12.039 1 95.69 45 ASN A C 1
ATOM 362 O O . ASN A 1 45 ? -25.156 -2.529 -12.797 1 95.69 45 ASN A O 1
ATOM 366 N N . ILE A 1 46 ? -26.078 -3.498 -10.914 1 97.38 46 ILE A N 1
ATOM 367 C CA . ILE A 1 46 ? -24.859 -4.223 -10.547 1 97.38 46 ILE A CA 1
ATOM 368 C C . ILE A 1 46 ? -24.594 -5.336 -11.555 1 97.38 46 ILE A C 1
ATOM 370 O O . ILE A 1 46 ? -23.469 -5.5 -12.023 1 97.38 46 ILE A O 1
ATOM 374 N N . LEU A 1 47 ? -25.641 -6.109 -11.914 1 96.5 47 LEU A N 1
ATOM 375 C CA . LEU A 1 47 ? -25.516 -7.184 -12.891 1 96.5 47 LEU A CA 1
ATOM 376 C C . LEU A 1 47 ? -25.094 -6.633 -14.25 1 96.5 47 LEU A C 1
ATOM 378 O O . LEU A 1 47 ? -24.172 -7.16 -14.883 1 96.5 47 LEU A O 1
ATOM 382 N N . ALA A 1 48 ? -25.766 -5.5 -14.617 1 95.88 48 ALA A N 1
ATOM 383 C CA . ALA A 1 48 ? -25.484 -4.891 -15.914 1 95.88 48 ALA A CA 1
ATOM 384 C C . ALA A 1 48 ? -24.062 -4.324 -15.945 1 95.88 48 ALA A C 1
ATOM 386 O O . ALA A 1 48 ? -23.406 -4.34 -16.984 1 95.88 48 ALA A O 1
ATOM 387 N N . ALA A 1 49 ? -23.594 -3.797 -14.812 1 96.06 49 ALA A N 1
ATOM 388 C CA . ALA A 1 49 ? -22.25 -3.221 -14.742 1 96.06 49 ALA A CA 1
ATOM 389 C C . ALA A 1 49 ? -21.188 -4.305 -14.828 1 96.06 49 ALA A C 1
ATOM 391 O O . ALA A 1 49 ? -20.062 -4.051 -15.273 1 96.06 49 ALA A O 1
ATOM 392 N N . SER A 1 50 ? -21.562 -5.543 -14.438 1 96.38 50 SER A N 1
ATOM 393 C CA . SER A 1 50 ? -20.562 -6.594 -14.258 1 96.38 50 SER A CA 1
ATOM 394 C C . SER A 1 50 ? -20.594 -7.574 -15.43 1 96.38 50 SER A C 1
ATOM 396 O O . SER A 1 50 ? -19.594 -8.242 -15.703 1 96.38 50 SER A O 1
ATOM 398 N N . SER A 1 51 ? -21.672 -7.738 -16.125 1 95.88 51 SER A N 1
ATOM 399 C CA . SER A 1 51 ? -21.844 -8.727 -17.188 1 95.88 51 SER A CA 1
ATOM 400 C C . SER A 1 51 ? -22.516 -8.109 -18.406 1 95.88 51 SER A C 1
ATOM 402 O O . SER A 1 51 ? -23.609 -7.57 -18.328 1 95.88 51 SER A O 1
ATOM 404 N N . PRO A 1 52 ? -21.938 -8.25 -19.547 1 94.62 52 PRO A N 1
ATOM 405 C CA . PRO A 1 52 ? -22.531 -7.762 -20.781 1 94.62 52 PRO A CA 1
ATOM 406 C C . PRO A 1 52 ? -23.859 -8.445 -21.109 1 94.62 52 PRO A C 1
ATOM 408 O O . PRO A 1 52 ? -24.75 -7.828 -21.688 1 94.62 52 PRO A O 1
ATOM 411 N N . PHE A 1 53 ? -23.969 -9.789 -20.781 1 94 53 PHE A N 1
ATOM 412 C CA . PHE A 1 53 ? -25.219 -10.508 -20.969 1 94 53 PHE A CA 1
ATOM 413 C C . PHE A 1 53 ? -26.359 -9.805 -20.234 1 94 53 PHE A C 1
ATOM 415 O O . PHE A 1 53 ? -27.391 -9.484 -20.844 1 94 53 PHE A O 1
ATOM 422 N N . PHE A 1 54 ? -26.094 -9.438 -19 1 94.38 54 PHE A N 1
ATOM 423 C CA . PHE A 1 54 ? -27.109 -8.773 -18.203 1 94.38 54 PHE A CA 1
ATOM 424 C C . PHE A 1 54 ? -27.297 -7.328 -18.641 1 94.38 54 PHE A C 1
ATOM 426 O O . PHE A 1 54 ? -28.406 -6.789 -18.594 1 94.38 54 PHE A O 1
ATOM 433 N N . ARG A 1 55 ? -26.125 -6.699 -19 1 94.5 55 ARG A N 1
ATOM 434 C CA . ARG A 1 55 ? -26.219 -5.332 -19.5 1 94.5 55 ARG A CA 1
ATOM 435 C C . ARG A 1 55 ? -27.156 -5.254 -20.703 1 94.5 55 ARG A C 1
ATOM 437 O O . ARG A 1 55 ? -28.031 -4.387 -20.766 1 94.5 55 ARG A O 1
ATOM 444 N N . ALA A 1 56 ? -27.016 -6.188 -21.656 1 92.19 56 ALA A N 1
ATOM 445 C CA . ALA A 1 56 ? -27.875 -6.246 -22.844 1 92.19 56 ALA A CA 1
ATOM 446 C C . ALA A 1 56 ? -29.328 -6.555 -22.453 1 92.19 56 ALA A C 1
ATOM 448 O O . ALA A 1 56 ? -30.266 -5.969 -23 1 92.19 56 ALA A O 1
ATOM 449 N N . MET A 1 57 ? -29.406 -7.488 -21.547 1 91.25 57 MET A N 1
ATOM 450 C CA . MET A 1 57 ? -30.734 -7.918 -21.109 1 91.25 57 MET A CA 1
ATOM 451 C C . MET A 1 57 ? -31.5 -6.766 -20.484 1 91.25 57 MET A C 1
ATOM 453 O O . MET A 1 57 ? -32.688 -6.562 -20.766 1 91.25 57 MET A O 1
ATOM 457 N N . PHE A 1 58 ? -30.797 -5.793 -19.688 1 92.44 58 PHE A N 1
ATOM 458 C CA . PHE A 1 58 ? -31.5 -4.832 -18.844 1 92.44 58 PHE A CA 1
ATOM 459 C C . PHE A 1 58 ? -31.5 -3.451 -19.484 1 92.44 58 PHE A C 1
ATOM 461 O O . PHE A 1 58 ? -32.219 -2.555 -19.047 1 92.44 58 PHE A O 1
ATOM 468 N N . THR A 1 59 ? -30.641 -3.154 -20.359 1 88.94 59 THR A N 1
ATOM 469 C CA . THR A 1 59 ? -30.609 -1.843 -21 1 88.94 59 THR A CA 1
ATOM 470 C C . THR A 1 59 ? -31.344 -1.875 -22.344 1 88.94 59 THR A C 1
ATOM 472 O O . THR A 1 59 ? -31.594 -0.828 -22.938 1 88.94 59 THR A O 1
ATOM 475 N N . SER A 1 60 ? -31.562 -2.998 -22.828 1 82.06 60 SER A N 1
ATOM 476 C CA . SER A 1 60 ? -32.281 -3.119 -24.094 1 82.06 60 SER A CA 1
ATOM 477 C C . SER A 1 60 ? -33.781 -3.053 -23.875 1 82.06 60 SER A C 1
ATOM 479 O O . SER A 1 60 ? -34.25 -3.186 -22.75 1 82.06 60 SER A O 1
ATOM 481 N N . ASP A 1 61 ? -34.469 -2.51 -24.844 1 72 61 ASP A N 1
ATOM 482 C CA . ASP A 1 61 ? -35.906 -2.363 -24.812 1 72 61 ASP A CA 1
ATOM 483 C C . ASP A 1 61 ? -36.594 -3.721 -24.891 1 72 61 ASP A C 1
ATOM 485 O O . ASP A 1 61 ? -37.375 -3.979 -25.812 1 72 61 ASP A O 1
ATOM 489 N N . VAL A 1 62 ? -36.094 -4.762 -24.078 1 67 62 VAL A N 1
ATOM 490 C CA . VAL A 1 62 ? -36.719 -6.082 -24.078 1 67 62 VAL A CA 1
ATOM 491 C C . VAL A 1 62 ? -37.531 -6.258 -22.797 1 67 62 VAL A C 1
ATOM 493 O O . VAL A 1 62 ? -37.375 -5.516 -21.828 1 67 62 VAL A O 1
ATOM 496 N N . ARG A 1 63 ? -38.594 -7.242 -22.828 1 58.66 63 ARG A N 1
ATOM 497 C CA . ARG A 1 63 ? -39.531 -7.488 -21.75 1 58.66 63 ARG A CA 1
ATOM 498 C C . ARG A 1 63 ? -38.781 -7.762 -20.438 1 58.66 63 ARG A C 1
ATOM 500 O O . ARG A 1 63 ? -39.219 -7.32 -19.375 1 58.66 63 ARG A O 1
ATOM 507 N N . GLU A 1 64 ? -37.656 -8.516 -20.531 1 61.78 64 GLU A N 1
ATOM 508 C CA . GLU A 1 64 ? -36.906 -8.969 -19.359 1 61.78 64 GLU A CA 1
ATOM 509 C C . GLU A 1 64 ? -36.281 -7.789 -18.609 1 61.78 64 GLU A C 1
ATOM 511 O O . GLU A 1 64 ? -35.969 -7.898 -17.422 1 61.78 64 GLU A O 1
ATOM 516 N N . SER A 1 65 ? -36.281 -6.711 -19.359 1 69.06 65 SER A N 1
ATOM 517 C CA . SER A 1 65 ? -35.656 -5.523 -18.766 1 69.06 65 SER A CA 1
ATOM 518 C C . SER A 1 65 ? -36.469 -5.004 -17.594 1 69.06 65 SER A C 1
ATOM 520 O O . SER A 1 65 ? -35.938 -4.43 -16.641 1 69.06 65 SER A O 1
ATOM 522 N N . THR A 1 66 ? -37.75 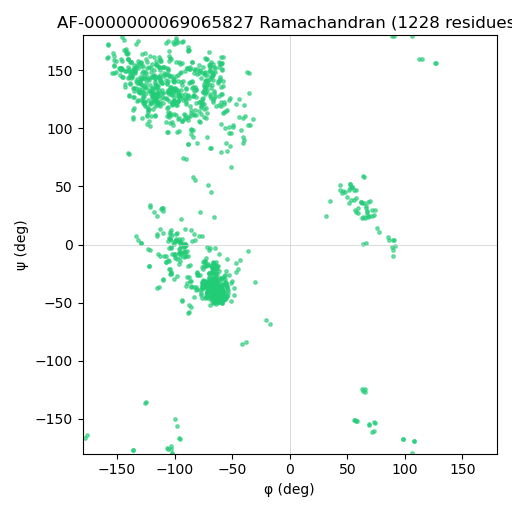-5.363 -17.516 1 74.06 66 THR A N 1
ATOM 523 C CA . THR A 1 66 ? -38.594 -4.789 -16.453 1 74.06 66 THR A CA 1
ATOM 524 C C . THR A 1 66 ? -39.188 -5.883 -15.578 1 74.06 66 THR A C 1
ATOM 526 O O . THR A 1 66 ? -39.781 -5.594 -14.539 1 74.06 66 THR A O 1
ATOM 529 N N . ASP A 1 67 ? -38.969 -7.258 -15.922 1 83.62 67 ASP A N 1
ATOM 530 C CA . ASP A 1 67 ? -39.5 -8.367 -15.141 1 83.62 67 ASP A CA 1
ATOM 531 C C . ASP A 1 67 ? -38.844 -8.422 -13.758 1 83.62 67 ASP A C 1
ATOM 533 O O . ASP A 1 67 ? -37.656 -8.164 -13.617 1 83.62 67 ASP A O 1
ATOM 537 N N . SER A 1 68 ? -39.656 -8.844 -12.859 1 88.69 68 SER A N 1
ATOM 538 C CA . SER A 1 68 ? -39.156 -8.953 -11.492 1 88.69 68 SER A CA 1
ATOM 539 C C . SER A 1 68 ? -38.375 -10.242 -11.289 1 88.69 68 SER A C 1
ATOM 541 O O . SER A 1 68 ? -37.438 -10.289 -10.5 1 88.69 68 SER A O 1
ATOM 543 N N . VAL A 1 69 ? -38.906 -11.297 -11.977 1 92.62 69 VAL A N 1
ATOM 544 C CA . VAL A 1 69 ? -38.219 -12.586 -11.898 1 92.62 69 VAL A CA 1
ATOM 545 C C . VAL A 1 69 ? -37.719 -13 -13.281 1 92.62 69 VAL A C 1
ATOM 547 O O . VAL A 1 69 ? -38.5 -13.039 -14.234 1 92.62 69 VAL A O 1
ATOM 550 N N . VAL A 1 70 ? -36.469 -13.281 -13.445 1 93.38 70 VAL A N 1
ATOM 551 C CA . VAL A 1 70 ? -35.844 -13.648 -14.711 1 93.38 70 VAL A CA 1
ATOM 552 C C . VAL A 1 70 ? -35.281 -15.07 -14.633 1 93.38 70 VAL A C 1
ATOM 554 O O . VAL A 1 70 ? -34.375 -15.336 -13.867 1 93.38 70 VAL A O 1
ATOM 557 N N . PRO A 1 71 ? -35.844 -16.047 -15.32 1 92.75 71 PRO A N 1
ATOM 558 C CA . PRO A 1 71 ? -35.344 -17.406 -15.359 1 92.75 71 PRO A CA 1
ATOM 559 C C . PRO A 1 71 ? -34.062 -17.531 -16.188 1 92.75 71 PRO A C 1
ATOM 561 O O . PRO A 1 71 ? -33.969 -16.938 -17.266 1 92.75 71 PRO A O 1
ATOM 564 N N . ILE A 1 72 ? -33.062 -18.281 -15.633 1 93.25 72 ILE A N 1
ATOM 565 C CA . ILE A 1 72 ? -31.812 -18.594 -16.328 1 93.25 72 ILE A CA 1
ATOM 566 C C . ILE A 1 72 ? -31.625 -20.109 -16.406 1 93.25 72 ILE A C 1
ATOM 568 O O . ILE A 1 72 ? -31.5 -20.781 -15.391 1 93.25 72 ILE A O 1
ATOM 572 N N . HIS A 1 73 ? -31.594 -20.797 -17.469 1 90 73 HIS A N 1
ATOM 573 C CA . HIS A 1 73 ? -31.594 -22.234 -17.641 1 90 73 HIS A CA 1
ATOM 574 C C . HIS A 1 73 ? -30.219 -22.766 -18.031 1 90 73 HIS A C 1
ATOM 576 O O . HIS A 1 73 ? -29.953 -23.953 -17.922 1 90 73 HIS A O 1
ATOM 582 N N . GLU A 1 74 ? -29.266 -22.141 -18.422 1 87.31 74 GLU A N 1
ATOM 583 C CA . GLU A 1 74 ? -28.031 -22.609 -19.031 1 87.31 74 GLU A CA 1
ATOM 584 C C . GLU A 1 74 ? -26.922 -22.766 -17.984 1 87.31 74 GLU A C 1
ATOM 586 O O . GLU A 1 74 ? -25.844 -23.281 -18.281 1 87.31 74 GLU A O 1
ATOM 591 N N . ILE A 1 75 ? -27.266 -22.406 -16.797 1 92.06 75 ILE A N 1
ATOM 592 C CA . ILE A 1 75 ? -26.234 -22.359 -15.766 1 92.06 75 ILE A CA 1
ATOM 593 C C . ILE A 1 75 ? -26.703 -23.125 -14.531 1 92.06 75 ILE A C 1
ATOM 595 O O . ILE A 1 75 ? -27.891 -23.125 -14.211 1 92.06 75 ILE A O 1
ATOM 599 N N . SER A 1 76 ? -25.781 -23.906 -13.922 1 94.06 76 SER A N 1
ATOM 600 C CA . SER A 1 76 ? -26.109 -24.578 -12.672 1 94.06 76 SER A CA 1
ATOM 601 C C . SER A 1 76 ? -26.25 -23.594 -11.523 1 94.06 76 SER A C 1
ATOM 603 O O . SER A 1 76 ? -25.719 -22.484 -11.586 1 94.06 76 SER A O 1
ATOM 605 N N . LYS A 1 77 ? -27.047 -23.984 -10.57 1 94.88 77 LYS A N 1
ATOM 606 C CA . LYS A 1 77 ? -27.266 -23.109 -9.414 1 94.88 77 LYS A CA 1
ATOM 607 C C . LYS A 1 77 ? -25.969 -22.828 -8.672 1 94.88 77 LYS A C 1
ATOM 609 O O . LYS A 1 77 ? -25.734 -21.719 -8.195 1 94.88 77 LYS A O 1
ATOM 614 N N . ASP A 1 78 ? -25.109 -23.891 -8.562 1 95.38 78 ASP A N 1
ATOM 615 C CA . ASP A 1 78 ? -23.844 -23.719 -7.855 1 95.38 78 ASP A CA 1
ATOM 616 C C . ASP A 1 78 ? -22.938 -22.734 -8.586 1 95.38 78 ASP A C 1
ATOM 618 O O . ASP A 1 78 ? -22.281 -21.906 -7.961 1 95.38 78 ASP A O 1
ATOM 622 N N . ALA A 1 79 ? -22.875 -22.797 -9.891 1 96 79 ALA A N 1
ATOM 623 C CA . ALA A 1 79 ? -22.047 -21.891 -10.695 1 96 79 ALA A CA 1
ATOM 624 C C . ALA A 1 79 ? -22.562 -20.453 -10.586 1 96 79 ALA A C 1
ATOM 626 O O . ALA A 1 79 ? -21.766 -19.516 -10.469 1 96 79 ALA A O 1
ATOM 627 N N . MET A 1 80 ? -23.875 -20.328 -10.578 1 97.19 80 MET A N 1
ATOM 628 C CA . MET A 1 80 ? -24.484 -19 -10.461 1 97.19 80 MET A CA 1
ATOM 629 C C . MET A 1 80 ? -24.156 -18.375 -9.109 1 97.19 80 MET A C 1
ATOM 631 O O . MET A 1 80 ? -23.781 -17.203 -9.039 1 97.19 80 MET A O 1
ATOM 635 N N . GLU A 1 81 ? -24.297 -19.172 -8.172 1 96.06 81 GLU A N 1
ATOM 636 C CA . GLU A 1 81 ? -23.984 -18.688 -6.828 1 96.06 81 GLU A CA 1
ATOM 637 C C . GLU A 1 81 ? -22.547 -18.188 -6.746 1 96.06 81 GLU A C 1
ATOM 639 O O . GLU A 1 81 ? -22.281 -17.125 -6.184 1 96.06 81 GLU A O 1
ATOM 644 N N . THR A 1 82 ? -21.594 -18.938 -7.324 1 96.75 82 THR A N 1
ATOM 645 C CA . THR A 1 82 ? -20.188 -18.578 -7.332 1 96.75 82 THR A CA 1
ATOM 646 C C . THR A 1 82 ? -19.953 -17.281 -8.086 1 96.75 82 THR A C 1
ATOM 648 O O . THR A 1 82 ? -19.203 -16.406 -7.629 1 96.75 82 THR A O 1
ATOM 651 N N . LEU A 1 83 ? -20.625 -17.109 -9.188 1 97.44 83 LEU A N 1
ATOM 652 C CA . LEU A 1 83 ? -20.453 -15.922 -10.016 1 97.44 83 LEU A CA 1
ATOM 653 C C . LEU A 1 83 ? -21.062 -14.695 -9.344 1 97.44 83 LEU A C 1
ATOM 655 O O . LEU A 1 83 ? -20.5 -13.602 -9.414 1 97.44 83 LEU A O 1
ATOM 659 N N . LEU A 1 84 ? -22.25 -14.828 -8.719 1 97.62 84 LEU A N 1
ATOM 660 C CA . LEU A 1 84 ? -22.891 -13.727 -8.016 1 97.62 84 LEU A CA 1
ATOM 661 C C . LEU A 1 84 ? -22.031 -13.266 -6.84 1 97.62 84 LEU A C 1
ATOM 663 O O . LEU A 1 84 ? -21.922 -12.062 -6.574 1 97.62 84 LEU A O 1
ATOM 667 N N . GLU A 1 85 ? -21.453 -14.219 -6.191 1 96.25 85 GLU A N 1
ATOM 668 C CA . GLU A 1 85 ? -20.516 -13.867 -5.133 1 96.25 85 GLU A CA 1
ATOM 669 C C . GLU A 1 85 ? -19.359 -13.023 -5.672 1 96.25 85 GLU A C 1
ATOM 671 O O . GLU A 1 85 ? -18.969 -12.031 -5.055 1 96.25 85 GLU A O 1
ATOM 676 N N . TYR A 1 86 ? -18.875 -13.406 -6.805 1 95.88 86 TYR A N 1
ATOM 677 C CA . TYR A 1 86 ? -17.797 -12.664 -7.438 1 95.88 86 TYR A CA 1
ATOM 678 C C . TYR A 1 86 ? -18.25 -11.266 -7.84 1 95.88 86 TYR A C 1
ATOM 680 O O . TYR A 1 86 ? -17.531 -10.289 -7.625 1 95.88 86 TYR A O 1
ATOM 688 N N . ILE A 1 87 ? -19.391 -11.148 -8.328 1 97.25 87 ILE A N 1
ATOM 689 C CA . ILE A 1 87 ? -19.938 -9.891 -8.82 1 97.25 87 ILE A CA 1
ATOM 690 C C . ILE A 1 87 ? -20.047 -8.891 -7.676 1 97.25 87 ILE A C 1
ATOM 692 O O . ILE A 1 87 ? -19.656 -7.73 -7.812 1 97.25 87 ILE A O 1
ATOM 696 N N . TYR A 1 88 ? -20.516 -9.281 -6.574 1 96.62 88 TYR A N 1
ATOM 697 C CA . TYR A 1 88 ? -20.812 -8.375 -5.477 1 96.62 88 TYR A CA 1
ATOM 698 C C . TYR A 1 88 ? -19.594 -8.188 -4.57 1 96.62 88 TYR A C 1
ATOM 700 O O . TYR A 1 88 ? -19.422 -7.129 -3.963 1 96.62 88 TYR A O 1
ATOM 708 N N . SER A 1 89 ? -18.703 -9.148 -4.469 1 93.62 89 SER A N 1
ATOM 709 C CA . SER A 1 89 ? -17.609 -9.062 -3.504 1 93.62 89 SER A CA 1
ATOM 710 C C . SER A 1 89 ? -16.281 -8.852 -4.203 1 93.62 89 SER A C 1
ATOM 712 O O . SER A 1 89 ? -15.328 -8.352 -3.596 1 93.62 89 SER A O 1
ATOM 714 N N . GLY A 1 90 ? -16.188 -9.367 -5.402 1 92.56 90 GLY A N 1
ATOM 715 C CA . GLY A 1 90 ? -14.914 -9.344 -6.102 1 92.56 90 GLY A CA 1
ATOM 716 C C . GLY A 1 90 ? -14.062 -10.562 -5.828 1 92.56 90 GLY A C 1
ATOM 717 O O . GLY A 1 90 ? -12.961 -10.695 -6.379 1 92.56 90 GLY A O 1
ATOM 718 N N . LYS A 1 91 ? -14.586 -11.531 -5.059 1 92.38 91 LYS A N 1
ATOM 719 C CA . LYS A 1 91 ? -13.836 -12.727 -4.703 1 92.38 91 LYS A CA 1
ATOM 720 C C . LYS A 1 91 ? -14.477 -13.977 -5.301 1 92.38 91 LYS A C 1
ATOM 722 O O . LYS A 1 91 ? -15.703 -14.109 -5.312 1 92.38 91 LYS A O 1
ATOM 727 N N . ILE A 1 92 ? -13.531 -14.836 -5.855 1 93.75 92 ILE A N 1
ATOM 728 C CA . ILE A 1 92 ? -14.023 -16.062 -6.465 1 93.75 92 ILE A CA 1
ATOM 729 C C . ILE A 1 92 ? -13.219 -17.25 -5.957 1 93.75 92 ILE A C 1
ATOM 731 O O . ILE A 1 92 ? -11.992 -17.188 -5.875 1 93.75 92 ILE A O 1
ATOM 735 N N . ASN A 1 93 ? -13.867 -18.328 -5.574 1 92.56 93 ASN A N 1
ATOM 736 C CA . ASN A 1 93 ? -13.25 -19.562 -5.113 1 92.56 93 ASN A CA 1
ATOM 737 C C . ASN A 1 93 ? -13.375 -20.672 -6.152 1 92.56 93 ASN A C 1
ATOM 739 O O . ASN A 1 93 ? -14.445 -21.266 -6.301 1 92.56 93 ASN A O 1
ATOM 743 N N . LEU A 1 94 ? -12.25 -20.938 -6.805 1 92.69 94 LEU A N 1
ATOM 744 C CA . LEU A 1 94 ? -12.211 -21.953 -7.84 1 92.69 94 LEU A CA 1
ATOM 745 C C . LEU A 1 94 ? -11.539 -23.234 -7.328 1 92.69 94 LEU A C 1
ATOM 747 O O . LEU A 1 94 ? -10.523 -23.156 -6.625 1 92.69 94 LEU A O 1
ATOM 751 N N . THR A 1 95 ? -12.148 -24.391 -7.598 1 90.75 95 THR A N 1
ATOM 752 C CA . THR A 1 95 ? -11.617 -25.719 -7.316 1 90.75 95 THR A CA 1
ATOM 753 C C . THR A 1 95 ? -11.672 -26.594 -8.555 1 90.75 95 THR A C 1
ATOM 755 O O . THR A 1 95 ? -12.359 -26.266 -9.531 1 90.75 95 THR A O 1
ATOM 758 N N . ASN A 1 96 ? -10.906 -27.703 -8.484 1 84.5 96 ASN A N 1
ATOM 759 C CA . ASN A 1 96 ? -10.906 -28.625 -9.617 1 84.5 96 ASN A CA 1
ATOM 760 C C . ASN A 1 96 ? -12.281 -29.234 -9.844 1 84.5 96 ASN A C 1
ATOM 762 O O . ASN A 1 96 ? -12.625 -29.609 -10.969 1 84.5 96 ASN A O 1
ATOM 766 N N . GLU A 1 97 ? -13.086 -29.188 -8.914 1 86.38 97 GLU A N 1
ATOM 767 C CA . GLU A 1 97 ? -14.406 -29.797 -8.992 1 86.38 97 GLU A CA 1
ATOM 768 C C . GLU A 1 97 ? -15.422 -28.844 -9.617 1 86.38 97 GLU A C 1
ATOM 770 O O . GLU A 1 97 ? -16.312 -29.266 -10.344 1 86.38 97 GLU A O 1
ATOM 775 N N . ASN A 1 98 ? -15.156 -27.516 -9.359 1 92.69 98 ASN A N 1
ATOM 776 C CA . ASN A 1 98 ? -16.203 -26.594 -9.789 1 92.69 98 ASN A CA 1
ATOM 777 C C . ASN A 1 98 ? -15.766 -25.766 -10.992 1 92.69 98 ASN A C 1
ATOM 779 O O . ASN A 1 98 ? -16.594 -25.125 -11.641 1 92.69 98 ASN A O 1
ATOM 783 N N . VAL A 1 99 ? -14.531 -25.828 -11.344 1 93 99 VAL A N 1
ATOM 784 C CA . VAL A 1 99 ? -13.953 -24.891 -12.297 1 93 99 VAL A CA 1
ATOM 785 C C . VAL A 1 99 ? -14.625 -25.062 -13.656 1 93 99 VAL A C 1
ATOM 787 O O . VAL A 1 99 ? -14.875 -24.078 -14.359 1 93 99 VAL A O 1
ATOM 790 N N . GLN A 1 100 ? -14.969 -26.203 -14.062 1 88.56 100 GLN A N 1
ATOM 791 C CA . GLN A 1 100 ? -15.562 -26.422 -15.375 1 88.56 100 GLN A CA 1
ATOM 792 C C . GLN A 1 100 ? -16.984 -25.844 -15.438 1 88.56 100 GLN A C 1
ATOM 794 O O . GLN A 1 100 ? -17.359 -25.234 -16.438 1 88.56 100 GLN A O 1
ATOM 799 N N . ASN A 1 101 ? -17.703 -26.016 -14.391 1 92.44 101 ASN A N 1
ATOM 800 C CA . ASN A 1 101 ? -19.047 -25.453 -14.32 1 92.44 101 ASN A CA 1
ATOM 801 C C . ASN A 1 101 ? -19.031 -23.922 -14.305 1 92.44 101 ASN A C 1
ATOM 803 O O . ASN A 1 101 ? -19.844 -23.281 -14.977 1 92.44 101 ASN A O 1
ATOM 807 N N . VAL A 1 102 ? -18.156 -23.359 -13.539 1 95.62 102 VAL A N 1
ATOM 808 C CA . VAL A 1 102 ? -18.016 -21.922 -13.445 1 95.62 102 VAL A CA 1
ATOM 809 C C . VAL A 1 102 ? -17.594 -21.344 -14.797 1 95.62 102 VAL A C 1
ATOM 811 O O . VAL A 1 102 ? -18.078 -20.297 -15.219 1 95.62 102 VAL A O 1
ATOM 814 N N . PHE A 1 103 ? -16.703 -22.141 -15.438 1 94 103 PHE A N 1
ATOM 815 C CA . PHE A 1 103 ? -16.25 -21.734 -16.766 1 94 103 PHE A CA 1
ATOM 816 C C . PHE A 1 103 ? -17.438 -21.625 -17.719 1 94 103 PHE A C 1
ATOM 818 O O . PHE A 1 103 ? -17.594 -20.609 -18.391 1 94 103 PHE A O 1
ATOM 825 N N . SER A 1 104 ? -18.25 -22.609 -17.75 1 91 104 SER A N 1
ATOM 826 C CA . SER A 1 104 ? -19.391 -22.625 -18.641 1 91 104 SER A CA 1
ATOM 827 C C . SER A 1 104 ? -20.375 -21.5 -18.328 1 91 104 SER A C 1
ATOM 829 O O . SER A 1 104 ? -20.891 -20.844 -19.234 1 91 104 SER A O 1
ATOM 831 N N . ALA A 1 105 ? -20.594 -21.25 -17.094 1 95 105 ALA A N 1
ATOM 832 C CA . ALA A 1 105 ? -21.484 -20.188 -16.641 1 95 105 ALA A CA 1
ATOM 833 C C . ALA A 1 105 ? -20.938 -18.812 -16.969 1 95 105 ALA A C 1
ATOM 835 O O . ALA A 1 105 ? -21.672 -17.938 -17.453 1 95 105 ALA A O 1
ATOM 836 N N . ALA A 1 106 ? -19.656 -18.625 -16.688 1 95.44 106 ALA A N 1
ATOM 837 C CA . ALA A 1 106 ? -19.016 -17.344 -16.969 1 95.44 106 ALA A CA 1
ATOM 838 C C . ALA A 1 106 ? -19.047 -17.047 -18.469 1 95.44 106 ALA A C 1
ATOM 840 O O . ALA A 1 106 ? -19.234 -15.891 -18.859 1 95.44 106 ALA A O 1
ATOM 841 N N . ASN A 1 107 ? -18.781 -18.047 -19.266 1 91.94 107 ASN A N 1
ATOM 842 C CA . ASN A 1 107 ? -18.844 -17.891 -20.703 1 91.94 107 ASN A CA 1
ATOM 843 C C . ASN A 1 107 ? -20.234 -17.5 -21.172 1 91.94 107 ASN A C 1
ATOM 845 O O . ASN A 1 107 ? -20.391 -16.609 -22.016 1 91.94 107 ASN A O 1
ATOM 849 N N . PHE A 1 108 ? -21.266 -18.188 -20.562 1 92.62 108 PHE A N 1
ATOM 850 C CA . PHE A 1 108 ? -22.656 -17.906 -20.891 1 92.62 108 PHE A CA 1
ATOM 851 C C . PHE A 1 108 ? -23 -16.453 -20.547 1 92.62 108 PHE A C 1
ATOM 853 O O . PHE A 1 108 ? -23.641 -15.766 -21.344 1 92.62 108 PHE A O 1
ATOM 860 N N . LEU A 1 109 ? -22.484 -15.891 -19.422 1 95.31 109 LEU A N 1
ATOM 861 C CA . LEU A 1 109 ? -22.797 -14.547 -18.938 1 95.31 109 LEU A CA 1
ATOM 862 C C . LEU A 1 109 ? -21.797 -13.539 -19.5 1 95.31 109 LEU A C 1
ATOM 864 O O . LEU A 1 109 ? -21.812 -12.359 -19.125 1 95.31 109 LEU A O 1
ATOM 868 N N . GLU A 1 110 ? -20.812 -14.047 -20.266 1 93.88 110 GLU A N 1
ATOM 869 C CA . GLU A 1 110 ? -19.812 -13.227 -20.953 1 93.88 110 GLU A CA 1
ATOM 870 C C . GLU A 1 110 ? -18.938 -12.492 -19.953 1 93.88 110 GLU A C 1
ATOM 872 O O . GLU A 1 110 ? -18.656 -11.297 -20.109 1 93.88 110 GLU A O 1
ATOM 877 N N . MET A 1 111 ? -18.672 -13.156 -18.875 1 95.25 111 MET A N 1
ATOM 878 C CA . MET A 1 111 ? -17.719 -12.633 -17.906 1 95.25 111 MET A CA 1
ATOM 879 C C . MET A 1 111 ? -16.297 -13.086 -18.234 1 95.25 111 MET A C 1
ATOM 881 O O . MET A 1 111 ? -15.797 -14.047 -17.656 1 95.25 111 MET A O 1
ATOM 885 N N . LEU A 1 112 ? -15.648 -12.383 -19.047 1 91.69 112 LEU A N 1
ATOM 886 C CA . LEU A 1 112 ? -14.391 -12.789 -19.672 1 91.69 112 LEU A CA 1
ATOM 887 C C . LEU A 1 112 ? -13.281 -12.906 -18.641 1 91.69 112 LEU A C 1
ATOM 889 O O . LEU A 1 112 ? -12.406 -13.773 -18.75 1 91.69 112 LEU A O 1
ATOM 893 N N . GLU A 1 113 ? -13.344 -12.008 -17.625 1 92.88 113 GLU A N 1
ATOM 894 C CA . GLU A 1 113 ? -12.297 -12.078 -16.609 1 92.88 113 GLU A CA 1
ATOM 895 C C . GLU A 1 113 ? -12.359 -13.383 -15.828 1 92.88 113 GLU A C 1
ATOM 897 O O . GLU A 1 113 ? -11.328 -13.969 -15.5 1 92.88 113 GLU A O 1
ATOM 902 N N . VAL A 1 114 ? -13.57 -13.766 -15.531 1 95.25 114 VAL A N 1
ATOM 903 C CA . VAL A 1 114 ? -13.758 -15.023 -14.812 1 95.25 114 VAL A CA 1
ATOM 904 C C . VAL A 1 114 ? -13.383 -16.188 -15.719 1 95.25 114 VAL A C 1
ATOM 906 O O . VAL A 1 114 ? -12.781 -17.172 -15.266 1 95.25 114 VAL A O 1
ATOM 909 N N . VAL A 1 115 ? -13.711 -16.109 -17 1 93.31 115 VAL A N 1
ATOM 910 C CA . VAL A 1 115 ? -13.328 -17.125 -17.984 1 93.31 115 VAL A CA 1
ATOM 911 C C . VAL A 1 115 ? -11.812 -17.297 -17.984 1 93.31 115 VAL A C 1
ATOM 913 O O . VAL A 1 115 ? -11.305 -18.422 -17.938 1 93.31 115 VAL A O 1
ATOM 916 N N . ASP A 1 116 ? -11.18 -16.219 -18.016 1 92.62 116 ASP A N 1
ATOM 917 C CA . ASP A 1 116 ? -9.727 -16.266 -18.047 1 92.62 116 ASP A CA 1
ATOM 918 C C . ASP A 1 116 ? -9.18 -16.906 -16.766 1 92.62 116 ASP A C 1
ATOM 920 O O . ASP A 1 116 ? -8.242 -17.703 -16.828 1 92.62 116 ASP A O 1
ATOM 924 N N . LYS A 1 117 ? -9.891 -16.562 -15.633 1 93.5 117 LYS A N 1
ATOM 925 C CA . LYS A 1 117 ? -9.453 -17.156 -14.367 1 93.5 117 LYS A CA 1
ATOM 926 C C . LYS A 1 117 ? -9.641 -18.672 -14.383 1 93.5 117 LYS A C 1
ATOM 928 O O . LYS A 1 117 ? -8.789 -19.422 -13.883 1 93.5 117 LYS A O 1
ATOM 933 N N . CYS A 1 118 ? -10.633 -19.078 -14.93 1 93.94 118 CYS A N 1
ATOM 934 C CA . CYS A 1 118 ? -10.914 -20.5 -15.047 1 93.94 118 CYS A CA 1
ATOM 935 C C . CYS A 1 118 ? -9.898 -21.188 -15.953 1 93.94 118 CYS A C 1
ATOM 937 O O . CYS A 1 118 ? -9.383 -22.266 -15.625 1 93.94 118 CYS A O 1
ATOM 939 N N . ILE A 1 119 ? -9.688 -20.609 -17.156 1 91.56 119 ILE A N 1
ATOM 940 C CA . ILE A 1 119 ? -8.727 -21.141 -18.109 1 91.56 119 ILE A CA 1
ATOM 941 C C . ILE A 1 119 ? -7.359 -21.281 -17.453 1 91.56 119 ILE A C 1
ATOM 943 O O . ILE A 1 119 ? -6.707 -22.328 -17.562 1 91.56 119 ILE A O 1
ATOM 947 N N . ASN A 1 120 ? -7.008 -20.266 -16.734 1 90.44 120 ASN A N 1
ATOM 948 C CA . ASN A 1 120 ? -5.711 -20.297 -16.062 1 90.44 120 ASN A CA 1
ATOM 949 C C . ASN A 1 120 ? -5.656 -21.406 -15.008 1 90.44 120 ASN A C 1
ATOM 951 O O . ASN A 1 120 ? -4.66 -22.125 -14.914 1 90.44 120 ASN A O 1
ATOM 955 N N . HIS A 1 121 ? -6.777 -21.547 -14.297 1 91.38 121 HIS A N 1
ATOM 956 C CA . HIS A 1 121 ? -6.832 -22.578 -13.266 1 91.38 121 HIS A CA 1
ATOM 957 C C . HIS A 1 121 ? -6.746 -23.969 -13.875 1 91.38 121 HIS A C 1
ATOM 959 O O . HIS A 1 121 ? -5.957 -24.812 -13.422 1 91.38 121 HIS A O 1
ATOM 965 N N . ILE A 1 122 ? -7.449 -24.188 -14.922 1 90.06 122 ILE A N 1
ATOM 966 C CA . ILE A 1 122 ? -7.48 -25.484 -15.586 1 90.06 122 ILE A CA 1
ATOM 967 C C . ILE A 1 122 ? -6.117 -25.766 -16.219 1 90.06 122 ILE A C 1
ATOM 969 O O . ILE A 1 122 ? -5.598 -26.875 -16.094 1 90.06 122 ILE A O 1
ATOM 973 N N . SER A 1 123 ? -5.562 -24.75 -16.875 1 86.81 123 SER A N 1
ATOM 974 C CA . SER A 1 123 ? -4.273 -24.906 -17.547 1 86.81 123 SER A CA 1
ATOM 975 C C . SER A 1 123 ? -3.18 -25.281 -16.547 1 86.81 123 SER A C 1
ATOM 977 O O . SER A 1 123 ? -2.309 -26.094 -16.844 1 86.81 123 SER A O 1
ATOM 979 N N . ALA A 1 124 ? -3.311 -24.703 -15.414 1 80.12 124 ALA A N 1
ATOM 980 C CA . ALA A 1 124 ? -2.293 -24.938 -14.398 1 80.12 124 ALA A CA 1
ATOM 981 C C . ALA A 1 124 ? -2.42 -26.344 -13.82 1 80.12 124 ALA A C 1
ATOM 983 O O . ALA A 1 124 ? -1.435 -26.922 -13.359 1 80.12 124 ALA A O 1
ATOM 984 N N . ALA A 1 125 ? -3.531 -26.969 -13.984 1 81.31 125 ALA A N 1
ATOM 985 C CA . ALA A 1 125 ? -3.811 -28.266 -13.367 1 81.31 125 ALA A CA 1
ATOM 986 C C . ALA A 1 125 ? -3.693 -29.391 -14.398 1 81.31 125 ALA A C 1
ATOM 988 O O . ALA A 1 125 ? -3.924 -30.562 -14.07 1 81.31 125 ALA A O 1
ATOM 989 N N . VAL A 1 126 ? -3.283 -29.109 -15.609 1 85.88 126 VAL A N 1
ATOM 990 C CA . VAL A 1 126 ? -3.207 -30.109 -16.672 1 85.88 126 VAL A CA 1
ATOM 991 C C . VAL A 1 126 ? -2.031 -31.047 -16.406 1 85.88 126 VAL A C 1
ATOM 993 O O . VAL A 1 126 ? -0.932 -30.609 -16.078 1 85.88 126 VAL A O 1
ATOM 996 N N . GLY A 1 127 ? -2.271 -32.344 -16.484 1 82.12 127 GLY A N 1
ATOM 997 C CA . GLY A 1 127 ? -1.286 -33.406 -16.359 1 82.12 127 GLY A CA 1
ATOM 998 C C . GLY A 1 127 ? -1.574 -34.625 -17.234 1 82.12 127 GLY A C 1
ATOM 999 O O . GLY A 1 127 ? -2.521 -34.594 -18.031 1 82.12 127 GLY A O 1
ATOM 1000 N N . LEU A 1 128 ? -0.743 -35.625 -17.234 1 85 128 LEU A N 1
ATOM 1001 C CA . LEU A 1 128 ? -0.851 -36.812 -18.062 1 85 128 LEU A CA 1
ATOM 1002 C C . LEU A 1 128 ? -2.178 -37.531 -17.828 1 85 128 LEU A C 1
ATOM 1004 O O . LEU A 1 128 ? -2.775 -38.062 -18.766 1 85 128 LEU A O 1
ATOM 1008 N N . ALA A 1 129 ? -2.635 -37.344 -16.641 1 83.06 129 ALA A N 1
ATOM 1009 C CA . ALA A 1 129 ? -3.822 -38.094 -16.25 1 83.06 129 ALA A CA 1
ATOM 1010 C C . ALA A 1 129 ? -5.09 -37.438 -16.781 1 83.06 129 ALA A C 1
ATOM 1012 O O . ALA A 1 129 ? -6.094 -38.125 -17.031 1 83.06 129 ALA A O 1
ATOM 1013 N N . ASN A 1 130 ? -5.043 -36.125 -17.047 1 88.06 130 ASN A N 1
ATOM 1014 C CA . ASN A 1 130 ? -6.301 -35.438 -17.344 1 88.06 130 ASN A CA 1
ATOM 1015 C C . ASN A 1 130 ? -6.207 -34.625 -18.625 1 88.06 130 ASN A C 1
ATOM 1017 O O . ASN A 1 130 ? -7.168 -33.969 -19.031 1 88.06 130 ASN A O 1
ATOM 1021 N N . CYS A 1 131 ? -5.113 -34.656 -19.281 1 91.62 131 CYS A N 1
ATOM 1022 C CA . CYS A 1 131 ? -4.875 -33.781 -20.438 1 91.62 131 CYS A CA 1
ATOM 1023 C C . CYS A 1 131 ? -5.902 -34.031 -21.531 1 91.62 131 CYS A C 1
ATOM 1025 O O . CYS A 1 131 ? -6.395 -33.094 -22.156 1 91.62 131 CYS A O 1
ATOM 1027 N N . LEU A 1 132 ? -6.266 -35.312 -21.781 1 93.56 132 LEU A N 1
ATOM 1028 C CA . LEU A 1 132 ? -7.23 -35.625 -22.828 1 93.56 132 LEU A CA 1
ATOM 1029 C C . LEU A 1 132 ? -8.617 -35.125 -22.469 1 93.56 132 LEU A C 1
ATOM 1031 O O . LEU A 1 132 ? -9.328 -34.562 -23.297 1 93.56 132 LEU A O 1
ATOM 1035 N N . ASP A 1 133 ? -8.945 -35.281 -21.25 1 91.62 133 ASP A N 1
ATOM 1036 C CA . ASP A 1 133 ? -10.234 -34.781 -20.781 1 91.62 133 ASP A CA 1
ATOM 1037 C C . ASP A 1 133 ? -10.328 -33.281 -20.922 1 91.62 133 ASP A C 1
ATOM 1039 O O . ASP A 1 133 ? -11.367 -32.75 -21.328 1 91.62 133 ASP A O 1
ATOM 1043 N N . VAL A 1 134 ? -9.305 -32.594 -20.547 1 91.56 134 VAL A N 1
ATOM 1044 C CA . VAL A 1 134 ? -9.266 -31.156 -20.641 1 91.56 134 VAL A CA 1
ATOM 1045 C C . VAL A 1 134 ? -9.352 -30.734 -22.109 1 91.56 134 VAL A C 1
ATOM 1047 O O . VAL A 1 134 ? -10.062 -29.781 -22.453 1 91.56 134 VAL A O 1
ATOM 1050 N N . PHE A 1 135 ? -8.633 -31.469 -22.969 1 93.88 135 PHE A N 1
ATOM 1051 C CA . PHE A 1 135 ? -8.641 -31.172 -24.391 1 93.88 135 PHE A CA 1
ATOM 1052 C C . PHE A 1 135 ? -10.047 -31.297 -24.953 1 93.88 135 PHE A C 1
ATOM 1054 O O . PHE A 1 135 ? -10.523 -30.422 -25.672 1 93.88 135 PHE A O 1
ATOM 1061 N N . PHE A 1 136 ? -10.719 -32.312 -24.656 1 92.69 136 PHE A N 1
ATOM 1062 C CA . PHE A 1 136 ? -12.062 -32.531 -25.188 1 92.69 136 PHE A CA 1
ATOM 1063 C C . PHE A 1 136 ? -13.055 -31.562 -24.562 1 92.69 136 PHE A C 1
ATOM 1065 O O . PHE A 1 136 ? -14 -31.141 -25.234 1 92.69 136 PHE A O 1
ATOM 1072 N N . PHE A 1 137 ? -12.789 -31.234 -23.359 1 90.19 137 PHE A N 1
ATOM 1073 C CA . PHE A 1 137 ? -13.594 -30.203 -22.719 1 90.19 137 PHE A CA 1
ATOM 1074 C C . PHE A 1 137 ? -13.453 -28.875 -23.453 1 90.19 137 PHE A C 1
ATOM 1076 O O . PHE A 1 137 ? -14.445 -28.172 -23.688 1 90.19 137 PHE A O 1
ATOM 1083 N N . ALA A 1 138 ? -12.227 -28.531 -23.734 1 91.31 138 ALA A N 1
ATOM 1084 C CA . ALA A 1 138 ? -11.961 -27.297 -24.484 1 91.31 138 ALA A CA 1
ATOM 1085 C C . ALA A 1 138 ? -12.648 -27.328 -25.844 1 91.31 138 ALA A C 1
ATOM 1087 O O . ALA A 1 138 ? -13.242 -26.328 -26.266 1 91.31 138 ALA A O 1
ATOM 1088 N N . MET A 1 139 ? -12.648 -28.516 -26.453 1 90.56 139 MET A N 1
ATOM 1089 C CA . MET A 1 139 ? -13.273 -28.672 -27.766 1 90.56 139 MET A CA 1
ATOM 1090 C C . MET A 1 139 ? -14.789 -28.547 -27.672 1 90.56 139 MET A C 1
ATOM 1092 O O . MET A 1 139 ? -15.414 -27.844 -28.469 1 90.56 139 MET A O 1
ATOM 1096 N N . TYR A 1 140 ? -15.305 -29.141 -26.688 1 87.38 140 TYR A N 1
ATOM 1097 C CA . TYR A 1 140 ? -16.75 -29.125 -26.484 1 87.38 140 TYR A CA 1
ATOM 1098 C C . TYR A 1 140 ? -17.266 -27.719 -26.234 1 87.38 140 TYR A C 1
ATOM 1100 O O . TYR A 1 140 ? -18.344 -27.344 -26.688 1 87.38 140 TYR A O 1
ATOM 1108 N N . ASN A 1 141 ? -16.406 -26.938 -25.625 1 87.25 141 ASN A N 1
ATOM 1109 C CA . ASN A 1 141 ? -16.828 -25.594 -25.234 1 87.25 141 ASN A CA 1
ATOM 1110 C C . ASN A 1 141 ? -16.266 -24.531 -26.172 1 87.25 141 ASN A C 1
ATOM 1112 O O . ASN A 1 141 ? -16.375 -23.344 -25.922 1 87.25 141 ASN A O 1
ATOM 1116 N N . TYR A 1 142 ? -15.586 -25.016 -27.234 1 86.06 142 TYR A N 1
ATOM 1117 C CA . TYR A 1 142 ? -15.039 -24.141 -28.266 1 86.06 142 TYR A CA 1
ATOM 1118 C C . TYR A 1 142 ? -14.094 -23.109 -27.672 1 86.06 142 TYR A C 1
ATOM 1120 O O . TYR A 1 142 ? -14.156 -21.922 -28.016 1 86.06 142 TYR A O 1
ATOM 1128 N N . CYS A 1 143 ? -13.477 -23.5 -26.609 1 89.75 143 CYS A N 1
ATOM 1129 C CA . CYS A 1 143 ? -12.469 -22.641 -26.016 1 89.75 143 CYS A CA 1
ATOM 1130 C C . CYS A 1 143 ? -11.109 -22.859 -26.672 1 89.75 143 CYS A C 1
ATOM 1132 O O . CYS A 1 143 ? -10.367 -23.766 -26.297 1 89.75 143 CYS A O 1
ATOM 1134 N N . GLU A 1 144 ? -10.797 -22 -27.578 1 90.5 144 GLU A N 1
ATOM 1135 C CA . GLU A 1 144 ? -9.586 -22.172 -28.375 1 90.5 144 GLU A CA 1
ATOM 1136 C C . GLU A 1 144 ? -8.336 -22.062 -27.516 1 90.5 144 GLU A C 1
ATOM 1138 O O . GLU A 1 144 ? -7.379 -22.828 -27.703 1 90.5 144 GLU A O 1
ATOM 1143 N N . LYS A 1 145 ? -8.453 -21.125 -26.531 1 91.62 145 LYS A N 1
ATOM 1144 C CA . LYS A 1 145 ? -7.27 -20.922 -25.688 1 91.62 145 LYS A CA 1
ATOM 1145 C C . LYS A 1 145 ? -6.949 -22.172 -24.875 1 91.62 145 LYS A C 1
ATOM 1147 O O . LYS A 1 145 ? -5.805 -22.625 -24.844 1 91.62 145 LYS A O 1
ATOM 1152 N N . LEU A 1 146 ? -7.906 -22.703 -24.266 1 90.81 146 LEU A N 1
ATOM 1153 C CA . LEU A 1 146 ? -7.73 -23.906 -23.484 1 90.81 146 LEU A CA 1
ATOM 1154 C C . LEU A 1 146 ? -7.355 -25.094 -24.375 1 90.81 146 LEU A C 1
ATOM 1156 O O . LEU A 1 146 ? -6.547 -25.938 -23.984 1 90.81 146 LEU A O 1
ATOM 1160 N N . LYS A 1 147 ? -7.996 -25.188 -25.547 1 92.44 147 LYS A N 1
ATOM 1161 C CA . LYS A 1 147 ? -7.668 -26.219 -26.516 1 92.44 147 LYS A CA 1
ATOM 1162 C C . LYS A 1 147 ? -6.191 -26.172 -26.906 1 92.44 147 LYS A C 1
ATOM 1164 O O . LYS A 1 147 ? -5.504 -27.188 -26.906 1 92.44 147 LYS A O 1
ATOM 1169 N N . GLN A 1 148 ? -5.793 -25.031 -27.188 1 91.5 148 GLN A N 1
ATOM 1170 C CA . GLN A 1 148 ? -4.398 -24.844 -27.562 1 91.5 148 GLN A CA 1
ATOM 1171 C C . GLN A 1 148 ? -3.457 -25.203 -26.422 1 91.5 148 GLN A C 1
ATOM 1173 O O . GLN A 1 148 ? -2.447 -25.875 -26.625 1 91.5 148 GLN A O 1
ATOM 1178 N N . ASN A 1 149 ? -3.869 -24.75 -25.234 1 89.31 149 ASN A N 1
ATOM 1179 C CA . ASN A 1 149 ? -3.006 -25.016 -24.094 1 89.31 149 ASN A CA 1
ATOM 1180 C C . ASN A 1 149 ? -2.912 -26.516 -23.797 1 89.31 149 ASN A C 1
ATOM 1182 O O . ASN A 1 149 ? -1.816 -27.047 -23.625 1 89.31 149 ASN A O 1
ATOM 1186 N N . SER A 1 150 ? -3.99 -27.125 -23.734 1 92.19 150 SER A N 1
ATOM 1187 C CA . SER A 1 150 ? -4.008 -28.562 -23.5 1 92.19 150 SER A CA 1
ATOM 1188 C C . SER A 1 150 ? -3.395 -29.312 -24.672 1 92.19 150 SER A C 1
ATOM 1190 O O . SER A 1 150 ? -2.697 -30.312 -24.484 1 92.19 150 SER A O 1
ATOM 1192 N N . GLY A 1 151 ? -3.703 -28.859 -25.891 1 92.62 151 GLY A N 1
ATOM 1193 C CA . GLY A 1 151 ? -3.111 -29.453 -27.078 1 92.62 151 GLY A CA 1
ATOM 1194 C C . GLY A 1 151 ? -1.595 -29.406 -27.078 1 92.62 151 GLY A C 1
ATOM 1195 O O . GLY A 1 151 ? -0.935 -30.391 -27.422 1 92.62 151 GLY A O 1
ATOM 1196 N N . LYS A 1 152 ? -1.157 -28.219 -26.734 1 90 152 LYS A N 1
ATOM 1197 C CA . LYS A 1 152 ? 0.293 -28.078 -26.656 1 90 152 LYS A CA 1
ATOM 1198 C C . LYS A 1 152 ? 0.902 -29.078 -25.688 1 90 152 LYS A C 1
ATOM 1200 O O . LYS A 1 152 ? 1.959 -29.656 -25.953 1 90 152 LYS A O 1
ATOM 1205 N N . PHE A 1 153 ? 0.252 -29.266 -24.609 1 90 153 PHE A N 1
ATOM 1206 C CA . PHE A 1 153 ? 0.723 -30.25 -23.656 1 90 153 PHE A CA 1
ATOM 1207 C C . PHE A 1 153 ? 0.712 -31.656 -24.266 1 90 153 PHE A C 1
ATOM 1209 O O . PHE A 1 153 ? 1.686 -32.406 -24.141 1 90 153 PHE A O 1
ATOM 1216 N N . ILE A 1 154 ? -0.37 -31.953 -24.922 1 93.25 154 ILE A N 1
ATOM 1217 C CA . ILE A 1 154 ? -0.523 -33.25 -25.547 1 93.25 154 ILE A CA 1
ATOM 1218 C C . ILE A 1 154 ? 0.548 -33.469 -26.609 1 93.25 154 ILE A C 1
ATOM 1220 O O . ILE A 1 154 ? 1.171 -34.531 -26.688 1 93.25 154 ILE A O 1
ATOM 1224 N N . LEU A 1 155 ? 0.768 -32.406 -27.438 1 92.88 155 LEU A N 1
ATOM 1225 C CA . LEU A 1 155 ? 1.774 -32.469 -28.5 1 92.88 155 LEU A CA 1
ATOM 1226 C C . LEU A 1 155 ? 3.166 -32.688 -27.906 1 92.88 155 LEU A C 1
ATOM 1228 O O . LEU A 1 155 ? 3.973 -33.438 -28.453 1 92.88 155 LEU A O 1
ATOM 1232 N N . LYS A 1 156 ? 3.311 -32.031 -26.844 1 87.94 156 LYS A N 1
ATOM 1233 C CA . LYS A 1 156 ? 4.613 -32.125 -26.188 1 87.94 156 LYS A CA 1
ATOM 1234 C C . LYS A 1 156 ? 4.848 -33.531 -25.625 1 87.94 156 LYS A C 1
ATOM 1236 O O . LYS A 1 156 ? 5.965 -34.031 -25.688 1 87.94 156 LYS A O 1
ATOM 1241 N N . LYS A 1 157 ? 3.791 -34.219 -25.141 1 88.75 157 LYS A N 1
ATOM 1242 C CA . LYS A 1 157 ? 3.902 -35.531 -24.531 1 88.75 157 LYS A CA 1
ATOM 1243 C C . LYS A 1 157 ? 3.254 -36.594 -25.406 1 88.75 157 LYS A C 1
ATOM 1245 O O . LYS A 1 157 ? 2.787 -37.625 -24.906 1 88.75 157 LYS A O 1
ATOM 1250 N N . PHE A 1 158 ? 3.287 -36.375 -26.656 1 93.62 158 PHE A N 1
ATOM 1251 C CA . PHE A 1 158 ? 2.516 -37.219 -27.562 1 93.62 158 PHE A CA 1
ATOM 1252 C C . PHE A 1 158 ? 2.998 -38.656 -27.531 1 93.62 158 PHE A C 1
ATOM 1254 O O . PHE A 1 158 ? 2.189 -39.594 -27.484 1 93.62 158 PHE A O 1
ATOM 1261 N N . PRO A 1 159 ? 4.344 -38.906 -27.547 1 90.56 159 PRO A N 1
ATOM 1262 C CA . PRO A 1 159 ? 4.805 -40.281 -27.547 1 90.56 159 PRO A CA 1
ATOM 1263 C C . PRO A 1 159 ? 4.262 -41.094 -26.375 1 90.56 159 PRO A C 1
ATOM 1265 O O . PRO A 1 159 ? 3.93 -42.281 -26.531 1 90.56 159 PRO A O 1
ATOM 1268 N N . GLU A 1 160 ? 4.086 -40.469 -25.312 1 89.31 160 GLU A N 1
ATOM 1269 C CA . GLU A 1 160 ? 3.568 -41.156 -24.125 1 89.31 160 GLU A CA 1
ATOM 1270 C C . GLU A 1 160 ? 2.049 -41.281 -24.188 1 89.31 160 GLU A C 1
ATOM 1272 O O . GLU A 1 160 ? 1.499 -42.344 -23.875 1 89.31 160 GLU A O 1
ATOM 1277 N N . ILE A 1 161 ? 1.412 -40.344 -24.625 1 93.06 161 ILE A N 1
ATOM 1278 C CA . ILE A 1 161 ? -0.045 -40.281 -24.609 1 93.06 161 ILE A CA 1
ATOM 1279 C C . ILE A 1 161 ? -0.613 -41.188 -25.703 1 93.06 161 ILE A C 1
ATOM 1281 O O . ILE A 1 161 ? -1.621 -41.875 -25.5 1 93.06 161 ILE A O 1
ATOM 1285 N N . ALA A 1 162 ? 0.095 -41.219 -26.828 1 93.19 162 ALA A N 1
ATOM 1286 C CA . ALA A 1 162 ? -0.378 -41.969 -27.984 1 93.19 162 ALA A CA 1
ATOM 1287 C C . ALA A 1 162 ? -0.38 -43.469 -27.703 1 93.19 162 ALA A C 1
ATOM 1289 O O . ALA A 1 162 ? -1.081 -44.25 -28.375 1 93.19 162 ALA A O 1
ATOM 1290 N N . GLU A 1 163 ? 0.376 -43.875 -26.734 1 90.44 163 GLU A N 1
ATOM 1291 C CA . GLU A 1 163 ? 0.479 -45.281 -26.391 1 90.44 163 GLU A CA 1
ATOM 1292 C C . GLU A 1 163 ? -0.558 -45.688 -25.344 1 90.44 163 GLU A C 1
ATOM 1294 O O . GLU A 1 163 ? -0.766 -46.875 -25.094 1 90.44 163 GLU A O 1
ATOM 1299 N N . SER A 1 164 ? -1.309 -44.844 -24.922 1 91.31 164 SER A N 1
ATOM 1300 C CA . SER A 1 164 ? -2.271 -45.094 -23.859 1 91.31 164 SER A CA 1
ATOM 1301 C C . SER A 1 164 ? -3.584 -45.625 -24.422 1 91.31 164 SER A C 1
ATOM 1303 O O . SER A 1 164 ? -3.959 -45.312 -25.547 1 91.31 164 SER A O 1
ATOM 1305 N N . GLU A 1 165 ? -4.258 -46.406 -23.641 1 91.44 165 GLU A N 1
ATOM 1306 C CA . GLU A 1 165 ? -5.547 -46.969 -24.047 1 91.44 165 GLU A CA 1
ATOM 1307 C C . GLU A 1 165 ? -6.605 -45.875 -24.172 1 91.44 165 GLU A C 1
ATOM 1309 O O . GLU A 1 165 ? -7.477 -45.938 -25.031 1 91.44 165 GLU A O 1
ATOM 1314 N N . GLU A 1 166 ? -6.477 -45 -23.344 1 91.75 166 GLU A N 1
ATOM 1315 C CA . GLU A 1 166 ? -7.438 -43.875 -23.344 1 91.75 166 GLU A CA 1
ATOM 1316 C C . GLU A 1 166 ? -7.367 -43.094 -24.656 1 91.75 166 GLU A C 1
ATOM 1318 O O . GLU A 1 166 ? -8.398 -42.75 -25.219 1 91.75 166 GLU A O 1
ATOM 1323 N N . PHE A 1 167 ? -6.164 -42.875 -24.984 1 94.56 167 PHE A N 1
ATOM 1324 C CA . PHE A 1 167 ? -5.969 -42.188 -26.25 1 94.56 167 PHE A CA 1
ATOM 1325 C C . PHE A 1 167 ? -6.574 -42.969 -27.406 1 94.56 167 PHE A C 1
ATOM 1327 O O . PHE A 1 167 ? -7.32 -42.438 -28.219 1 94.56 167 PHE A O 1
ATOM 1334 N N . MET A 1 168 ? -6.387 -44.25 -27.438 1 93.88 168 MET A N 1
ATOM 1335 C CA . MET A 1 168 ? -6.84 -45.125 -28.531 1 93.88 168 MET A CA 1
ATOM 1336 C C . MET A 1 168 ? -8.359 -45.25 -28.531 1 93.88 168 MET A C 1
ATOM 1338 O O . MET A 1 168 ? -8.977 -45.344 -29.594 1 93.88 168 MET A O 1
ATOM 1342 N N . SER A 1 169 ? -8.828 -45.125 -27.406 1 93.44 169 SER A N 1
ATOM 1343 C CA . SER A 1 169 ? -10.273 -45.344 -27.312 1 93.44 169 SER A CA 1
ATOM 1344 C C . SER A 1 169 ? -11.039 -44.031 -27.516 1 93.44 169 SER A C 1
ATOM 1346 O O . SER A 1 169 ? -12.102 -44.031 -28.125 1 93.44 169 SER A O 1
ATOM 1348 N N . LYS A 1 170 ? -10.508 -42.906 -27.047 1 90.81 170 LYS A N 1
ATOM 1349 C CA . LYS A 1 170 ? -11.297 -41.688 -26.953 1 90.81 170 LYS A CA 1
ATOM 1350 C C . LYS A 1 170 ? -11.039 -40.781 -28.156 1 90.81 170 LYS A C 1
ATOM 1352 O O . LYS A 1 170 ? -11.906 -39.969 -28.531 1 90.81 170 LYS A O 1
ATOM 1357 N N . VAL A 1 171 ? -9.867 -40.906 -28.734 1 94 171 VAL A N 1
ATOM 1358 C CA . VAL A 1 171 ? -9.484 -39.969 -29.781 1 94 171 VAL A CA 1
ATOM 1359 C C . VAL A 1 171 ? -10.109 -40.375 -31.109 1 94 171 VAL A C 1
ATOM 1361 O O . VAL A 1 171 ? -9.922 -41.531 -31.547 1 94 171 VAL A O 1
ATOM 1364 N N . GLU A 1 172 ? -10.875 -39.469 -31.672 1 92.81 172 GLU A N 1
ATOM 1365 C CA . GLU A 1 172 ? -11.484 -39.719 -32.969 1 92.81 172 GLU A CA 1
ATOM 1366 C C . GLU A 1 172 ? -10.555 -39.281 -34.094 1 92.81 172 GLU A C 1
ATOM 1368 O O . GLU A 1 172 ? -9.539 -38.625 -33.875 1 92.81 172 GLU A O 1
ATOM 1373 N N . VAL A 1 173 ? -10.852 -39.688 -35.281 1 93.81 173 VAL A N 1
ATOM 1374 C CA . VAL A 1 173 ? -9.984 -39.5 -36.438 1 93.81 173 VAL A CA 1
ATOM 1375 C C . VAL A 1 173 ? -9.711 -38 -36.656 1 93.81 173 VAL A C 1
ATOM 1377 O O . VAL A 1 173 ? -8.602 -37.625 -37 1 93.81 173 VAL A O 1
ATOM 1380 N N . GLY A 1 174 ? -10.703 -37.219 -36.438 1 93.38 174 GLY A N 1
ATOM 1381 C CA . GLY A 1 174 ? -10.516 -35.781 -36.625 1 93.38 174 GLY A CA 1
ATOM 1382 C C . GLY A 1 174 ? -9.477 -35.188 -35.719 1 93.38 174 GLY A C 1
ATOM 1383 O O . GLY A 1 174 ? -8.633 -34.406 -36.125 1 93.38 174 GLY A O 1
ATOM 1384 N N . ASP A 1 175 ? -9.602 -35.5 -34.406 1 93.56 175 ASP A N 1
ATOM 1385 C CA . ASP A 1 175 ? -8.633 -35.031 -33.438 1 93.56 175 ASP A CA 1
ATOM 1386 C C . ASP A 1 175 ? -7.246 -35.594 -33.719 1 93.56 175 ASP A C 1
ATOM 1388 O O . ASP A 1 175 ? -6.238 -34.906 -33.562 1 93.56 175 ASP A O 1
ATOM 1392 N N . LEU A 1 176 ? -7.258 -36.844 -34.094 1 95.69 176 LEU A N 1
ATOM 1393 C CA . LEU A 1 176 ? -5.984 -37.5 -34.406 1 95.69 176 LEU A CA 1
ATOM 1394 C C . LEU A 1 176 ? -5.289 -36.781 -35.562 1 95.69 176 LEU A C 1
ATOM 1396 O O . LEU A 1 176 ? -4.082 -36.531 -35.5 1 95.69 176 LEU A O 1
ATOM 1400 N N . ILE A 1 177 ? -6.035 -36.438 -36.562 1 94.75 177 ILE A N 1
ATOM 1401 C CA . ILE A 1 177 ? -5.488 -35.719 -37.719 1 94.75 177 ILE A CA 1
ATOM 1402 C C . ILE A 1 177 ? -4.953 -34.375 -37.25 1 94.75 177 ILE A C 1
ATOM 1404 O O . ILE A 1 177 ? -3.895 -33.906 -37.688 1 94.75 177 ILE A O 1
ATOM 1408 N N . TRP A 1 178 ? -5.656 -33.781 -36.312 1 93.94 178 TRP A N 1
ATOM 1409 C CA . TRP A 1 178 ? -5.238 -32.5 -35.75 1 93.94 178 TRP A CA 1
ATOM 1410 C C . TRP A 1 178 ? -3.877 -32.594 -35.062 1 93.94 178 TRP A C 1
ATOM 1412 O O . TRP A 1 178 ? -3.01 -31.734 -35.281 1 93.94 178 TRP A O 1
ATOM 1422 N N . PHE A 1 179 ? -3.713 -33.594 -34.312 1 95.06 179 PHE A N 1
ATOM 1423 C CA . PHE A 1 179 ? -2.441 -33.812 -33.656 1 95.06 179 PHE A CA 1
ATOM 1424 C C . PHE A 1 179 ? -1.342 -34.156 -34.656 1 95.06 179 PHE A C 1
ATOM 1426 O O . PHE A 1 179 ? -0.275 -33.531 -34.625 1 95.06 179 PHE A O 1
ATOM 1433 N N . LEU A 1 180 ? -1.671 -35.062 -35.562 1 94.75 180 LEU A N 1
ATOM 1434 C CA . LEU A 1 180 ? -0.657 -35.625 -36.438 1 94.75 180 LEU A CA 1
ATOM 1435 C C . LEU A 1 180 ? -0.252 -34.625 -37.531 1 94.75 180 LEU A C 1
ATOM 1437 O O . LEU A 1 180 ? 0.842 -34.719 -38.094 1 94.75 180 LEU A O 1
ATOM 1441 N N . SER A 1 181 ? -1.03 -33.688 -37.812 1 92.62 181 SER A N 1
ATOM 1442 C CA . SER A 1 181 ? -0.724 -32.688 -38.844 1 92.62 181 SER A CA 1
ATOM 1443 C C . SER A 1 181 ? 0.06 -31.516 -38.25 1 92.62 181 SER A C 1
ATOM 1445 O O . SER A 1 181 ? 0.543 -30.672 -39 1 92.62 181 SER A O 1
ATOM 1447 N N . SER A 1 182 ? 0.181 -31.438 -36.969 1 92.75 182 SER A N 1
ATOM 1448 C CA . SER A 1 182 ? 0.779 -30.266 -36.312 1 92.75 182 SER A CA 1
ATOM 1449 C C . SER A 1 182 ? 2.293 -30.25 -36.5 1 92.75 182 SER A C 1
ATOM 1451 O O . SER A 1 182 ? 2.947 -31.297 -36.438 1 92.75 182 SER A O 1
ATOM 1453 N N . ASP A 1 183 ? 2.83 -29.062 -36.719 1 91.62 183 ASP A N 1
ATOM 1454 C CA . ASP A 1 183 ? 4.277 -28.875 -36.781 1 91.62 183 ASP A CA 1
ATOM 1455 C C . ASP A 1 183 ? 4.898 -28.984 -35.406 1 91.62 183 ASP A C 1
ATOM 1457 O O . ASP A 1 183 ? 6.094 -29.25 -35.25 1 91.62 183 ASP A O 1
ATOM 1461 N N . ASP A 1 184 ? 4.02 -28.859 -34.406 1 90.88 184 ASP A N 1
ATOM 1462 C CA . ASP A 1 184 ? 4.531 -28.719 -33.031 1 90.88 184 ASP A CA 1
ATOM 1463 C C . ASP A 1 184 ? 4.555 -30.047 -32.312 1 90.88 184 ASP A C 1
ATOM 1465 O O . ASP A 1 184 ? 4.848 -30.109 -31.109 1 90.88 184 ASP A O 1
ATOM 1469 N N . ILE A 1 185 ? 4.219 -31.094 -33.062 1 93.31 185 ILE A N 1
ATOM 1470 C CA . ILE A 1 185 ? 4.191 -32.406 -32.438 1 93.31 185 ILE A CA 1
ATOM 1471 C C . ILE A 1 185 ? 5.609 -32.844 -32.062 1 93.31 185 ILE A C 1
ATOM 1473 O O . ILE A 1 185 ? 6.547 -32.625 -32.844 1 93.31 185 ILE A O 1
ATOM 1477 N N . TYR A 1 186 ? 5.699 -33.406 -30.891 1 90.12 186 TYR A N 1
ATOM 1478 C CA . TYR A 1 186 ? 7.016 -33.75 -30.375 1 90.12 186 TYR A CA 1
ATOM 1479 C C . TYR A 1 186 ? 7.359 -35.188 -30.734 1 90.12 186 TYR A C 1
ATOM 1481 O O . TYR A 1 186 ? 7.359 -36.062 -29.859 1 90.12 186 TYR A O 1
ATOM 1489 N N . VAL A 1 187 ? 7.688 -35.406 -32 1 91.75 187 VAL A N 1
ATOM 1490 C CA . VAL A 1 187 ? 8.203 -36.688 -32.469 1 91.75 187 VAL A CA 1
ATOM 1491 C C . VAL A 1 187 ? 9.617 -36.5 -33 1 91.75 187 VAL A C 1
ATOM 1493 O O . VAL A 1 187 ? 9.914 -35.5 -33.656 1 91.75 187 VAL A O 1
ATOM 1496 N N . ASP A 1 188 ? 10.406 -37.438 -32.688 1 87.94 188 ASP A N 1
ATOM 1497 C CA . ASP A 1 188 ? 11.797 -37.375 -33.094 1 87.94 188 ASP A CA 1
ATOM 1498 C C . ASP A 1 188 ? 11.953 -37.719 -34.594 1 87.94 188 ASP A C 1
ATOM 1500 O O . ASP A 1 188 ? 12.852 -37.219 -35.25 1 87.94 188 ASP A O 1
ATOM 1504 N N . ARG A 1 189 ? 11.133 -38.625 -35.094 1 92.94 189 ARG A N 1
ATOM 1505 C CA . ARG A 1 189 ? 11.141 -39.125 -36.469 1 92.94 189 ARG A CA 1
ATOM 1506 C C . ARG A 1 189 ? 9.727 -39.219 -37.031 1 92.94 189 ARG A C 1
ATOM 1508 O O . ARG A 1 189 ? 8.789 -39.531 -36.281 1 92.94 189 ARG A O 1
ATOM 1515 N N . GLU A 1 190 ? 9.633 -39 -38.281 1 93.5 190 GLU A N 1
ATOM 1516 C CA . GLU A 1 190 ? 8.32 -39.062 -38.906 1 93.5 190 GLU A CA 1
ATOM 1517 C C . GLU A 1 190 ? 7.777 -40.5 -38.906 1 93.5 190 GLU A C 1
ATOM 1519 O O . GLU A 1 190 ? 6.566 -40.719 -38.938 1 93.5 190 GLU A O 1
ATOM 1524 N N . GLU A 1 191 ? 8.688 -41.438 -38.844 1 94.69 191 GLU A N 1
ATOM 1525 C CA . GLU A 1 191 ? 8.328 -42.844 -38.812 1 94.69 191 GLU A CA 1
ATOM 1526 C C . GLU A 1 191 ? 7.383 -43.188 -37.656 1 94.69 191 GLU A C 1
ATOM 1528 O O . GLU A 1 191 ? 6.523 -44.062 -37.781 1 94.69 191 GLU A O 1
ATOM 1533 N N . TYR A 1 192 ? 7.566 -42.5 -36.656 1 93.69 192 TYR A N 1
ATOM 1534 C CA . TYR A 1 192 ? 6.727 -42.75 -35.469 1 93.69 192 TYR A CA 1
ATOM 1535 C C . TYR A 1 192 ? 5.277 -42.375 -35.75 1 93.69 192 TYR A C 1
ATOM 1537 O O . TYR A 1 192 ? 4.355 -43 -35.219 1 93.69 192 TYR A O 1
ATOM 1545 N N . ILE A 1 193 ? 5.098 -41.406 -36.562 1 95.56 193 ILE A N 1
ATOM 1546 C CA . ILE A 1 193 ? 3.736 -41 -36.906 1 95.56 193 ILE A CA 1
ATOM 1547 C C . ILE A 1 193 ? 3.027 -42.188 -37.594 1 95.56 193 ILE A C 1
ATOM 1549 O O . ILE A 1 193 ? 1.873 -42.469 -37.281 1 95.56 193 ILE A O 1
ATOM 1553 N N . PHE A 1 194 ? 3.703 -42.844 -38.5 1 95.62 194 PHE A N 1
ATOM 1554 C CA . PHE A 1 194 ? 3.145 -44 -39.188 1 95.62 194 PHE A CA 1
ATOM 1555 C C . PHE A 1 194 ? 2.816 -45.094 -38.188 1 95.62 194 PHE A C 1
ATOM 1557 O O . PHE A 1 194 ? 1.746 -45.719 -38.25 1 95.62 194 PHE A O 1
ATOM 1564 N N . GLU A 1 195 ? 3.715 -45.281 -37.281 1 95 195 GLU A N 1
ATOM 1565 C CA . GLU A 1 195 ? 3.504 -46.281 -36.281 1 95 195 GLU A CA 1
ATOM 1566 C C . GLU A 1 195 ? 2.287 -45.969 -35.406 1 95 195 GLU A C 1
ATOM 1568 O O . GLU A 1 195 ? 1.513 -46.875 -35.062 1 95 195 GLU A O 1
ATOM 1573 N N . TYR A 1 196 ? 2.143 -44.781 -35.062 1 95.38 196 TYR A N 1
ATOM 1574 C CA . TYR A 1 196 ? 1.004 -44.375 -34.25 1 95.38 196 TYR A CA 1
ATOM 1575 C C . TYR A 1 196 ? -0.304 -44.562 -35 1 95.38 196 TYR A C 1
ATOM 1577 O O . TYR A 1 196 ? -1.322 -44.938 -34.438 1 95.38 196 TYR A O 1
ATOM 1585 N N . ILE A 1 197 ? -0.241 -44.25 -36.312 1 96.31 197 ILE A N 1
ATOM 1586 C CA . ILE A 1 197 ? -1.419 -44.469 -37.156 1 96.31 197 ILE A CA 1
ATOM 1587 C C . ILE A 1 197 ? -1.811 -45.938 -37.125 1 96.31 197 ILE A C 1
ATOM 1589 O O . ILE A 1 197 ? -2.975 -46.281 -36.906 1 96.31 197 ILE A O 1
ATOM 1593 N N . LEU A 1 198 ? -0.843 -46.812 -37.281 1 95.88 198 LEU A N 1
ATOM 1594 C CA . LEU A 1 198 ? -1.099 -48.25 -37.312 1 95.88 198 LEU A CA 1
ATOM 1595 C C . LEU A 1 198 ? -1.622 -48.75 -35.969 1 95.88 198 LEU A C 1
ATOM 1597 O O . LEU A 1 198 ? -2.564 -49.531 -35.906 1 95.88 198 LEU A O 1
ATOM 1601 N N . LYS A 1 199 ? -1.047 -48.281 -34.969 1 95.12 199 LYS A N 1
ATOM 1602 C CA . LYS A 1 199 ? -1.482 -48.688 -33.625 1 95.12 199 LYS A CA 1
ATOM 1603 C C . LYS A 1 199 ? -2.928 -48.25 -33.375 1 95.12 199 LYS A C 1
ATOM 1605 O O . LYS A 1 199 ? -3.709 -49.031 -32.812 1 95.12 199 LYS A O 1
ATOM 1610 N N . TRP A 1 200 ? -3.164 -47.094 -33.781 1 96.12 200 TRP A N 1
ATOM 1611 C CA . TRP A 1 200 ? -4.52 -46.594 -33.594 1 96.12 200 TRP A CA 1
ATOM 1612 C C . TRP A 1 200 ? -5.52 -47.406 -34.406 1 96.12 200 TRP A C 1
ATOM 1614 O O . TRP A 1 200 ? -6.605 -47.719 -33.938 1 96.12 200 TRP A O 1
ATOM 1624 N N . ILE A 1 201 ? -5.23 -47.844 -35.594 1 96.19 201 ILE A N 1
ATOM 1625 C CA . ILE A 1 201 ? -6.09 -48.656 -36.438 1 96.19 201 ILE A CA 1
ATOM 1626 C C . ILE A 1 201 ? -6.223 -50.062 -35.875 1 96.19 201 ILE A C 1
ATOM 1628 O O . ILE A 1 201 ? -7.32 -50.625 -35.844 1 96.19 201 ILE A O 1
ATOM 1632 N N . ASP A 1 202 ? -5.117 -50.625 -35.375 1 94.75 202 ASP A N 1
ATOM 1633 C CA . ASP A 1 202 ? -5.082 -51.969 -34.844 1 94.75 202 ASP A CA 1
ATOM 1634 C C . ASP A 1 202 ? -5.961 -52.125 -33.594 1 94.75 202 ASP A C 1
ATOM 1636 O O . ASP A 1 202 ? -6.469 -53.188 -33.312 1 94.75 202 ASP A O 1
ATOM 1640 N N . PHE A 1 203 ? -6.125 -51.094 -32.906 1 94.69 203 PHE A N 1
ATOM 1641 C CA . PHE A 1 203 ? -6.953 -51.125 -31.703 1 94.69 203 PHE A CA 1
ATOM 1642 C C . PHE A 1 203 ? -8.398 -51.469 -32.062 1 94.69 203 PHE A C 1
ATOM 1644 O O . PHE A 1 203 ? -9.07 -52.156 -31.297 1 94.69 203 PHE A O 1
ATOM 1651 N N . ASP A 1 204 ? -8.898 -51 -33.156 1 92.94 204 ASP A N 1
ATOM 1652 C CA . ASP A 1 204 ? -10.211 -51.344 -33.688 1 92.94 204 ASP A CA 1
ATOM 1653 C C . ASP A 1 204 ? -10.156 -51.5 -35.188 1 92.94 204 ASP A C 1
ATOM 1655 O O . ASP A 1 204 ? -10.711 -50.688 -35.938 1 92.94 204 ASP A O 1
ATOM 1659 N N . SER A 1 205 ? -9.68 -52.562 -35.594 1 91.5 205 SER A N 1
ATOM 1660 C CA . SER A 1 205 ? -9.398 -52.781 -37 1 91.5 205 SER A CA 1
ATOM 1661 C C . SER A 1 205 ? -10.688 -52.906 -37.812 1 91.5 205 SER A C 1
ATOM 1663 O O . SER A 1 205 ? -10.742 -52.5 -38.969 1 91.5 205 SER A O 1
ATOM 1665 N N . GLU A 1 206 ? -11.672 -53.344 -37.25 1 91.62 206 GLU A N 1
ATOM 1666 C CA . GLU A 1 206 ? -12.922 -53.594 -37.969 1 91.62 206 GLU A CA 1
ATOM 1667 C C . GLU A 1 206 ? -13.539 -52.281 -38.438 1 91.62 206 GLU A C 1
ATOM 1669 O O . GLU A 1 206 ? -13.969 -52.188 -39.594 1 91.62 206 GLU A O 1
ATOM 1674 N N . THR A 1 207 ? -13.422 -51.312 -37.625 1 91.44 207 THR A N 1
ATOM 1675 C CA . THR A 1 207 ? -14.109 -50.062 -37.969 1 91.44 207 THR A CA 1
ATOM 1676 C C . THR A 1 207 ? -13.117 -49.031 -38.5 1 91.44 207 THR A C 1
ATOM 1678 O O . THR A 1 207 ? -13.484 -48.188 -39.281 1 91.44 207 THR A O 1
ATOM 1681 N N . ARG A 1 208 ? -11.836 -49.094 -38.156 1 93.94 208 ARG A N 1
ATOM 1682 C CA . ARG A 1 208 ? -10.914 -48 -38.375 1 93.94 208 ARG A CA 1
ATOM 1683 C C . ARG A 1 208 ? -10.07 -48.25 -39.625 1 93.94 208 ARG A C 1
ATOM 1685 O O . ARG A 1 208 ? -9.414 -47.312 -40.125 1 93.94 208 ARG A O 1
ATOM 1692 N N . THR A 1 209 ? -10.148 -49.375 -40.188 1 93.12 209 THR A N 1
ATOM 1693 C CA . THR A 1 209 ? -9.328 -49.688 -41.344 1 93.12 209 THR A CA 1
ATOM 1694 C C . THR A 1 209 ? -9.695 -48.812 -42.531 1 93.12 209 THR A C 1
ATOM 1696 O O . THR A 1 209 ? -8.82 -48.375 -43.281 1 93.12 209 THR A O 1
ATOM 1699 N N . ARG A 1 210 ? -10.953 -48.469 -42.625 1 91.25 210 ARG A N 1
ATOM 1700 C CA . ARG A 1 210 ? -11.43 -47.656 -43.75 1 91.25 210 ARG A CA 1
ATOM 1701 C C . ARG A 1 210 ? -10.906 -46.219 -43.625 1 91.25 210 ARG A C 1
ATOM 1703 O O . ARG A 1 210 ? -10.922 -45.469 -44.594 1 91.25 210 ARG A O 1
ATOM 1710 N N . LEU A 1 211 ? -10.461 -45.875 -42.469 1 93.62 211 LEU A N 1
ATOM 1711 C CA . LEU A 1 211 ? -10.031 -44.5 -42.219 1 93.62 211 LEU A CA 1
ATOM 1712 C C . LEU A 1 211 ? -8.539 -44.312 -42.5 1 93.62 211 LEU A C 1
ATOM 1714 O O . LEU A 1 211 ? -8.008 -43.219 -42.406 1 93.62 211 LEU A O 1
ATOM 1718 N N . PHE A 1 212 ? -7.848 -45.281 -42.875 1 94.12 212 PHE A N 1
ATOM 1719 C CA . PHE A 1 212 ? -6.398 -45.312 -43.031 1 94.12 212 PHE A CA 1
ATOM 1720 C C . PHE A 1 212 ? -5.949 -44.312 -44.094 1 94.12 212 PHE A C 1
ATOM 1722 O O . PHE A 1 212 ? -5.004 -43.531 -43.844 1 94.12 212 PHE A O 1
ATOM 1729 N N . PRO A 1 213 ? -6.648 -44.156 -45.188 1 92.19 213 PRO A N 1
ATOM 1730 C CA . PRO A 1 213 ? -6.184 -43.219 -46.188 1 92.19 213 PRO A CA 1
ATOM 1731 C C . PRO A 1 213 ? -6.184 -41.75 -45.688 1 92.19 213 PRO A C 1
ATOM 1733 O O . PRO A 1 213 ? -5.297 -40.969 -46.062 1 92.19 213 PRO A O 1
ATOM 1736 N N . LYS A 1 214 ? -7.113 -41.438 -44.906 1 92.75 214 LYS A N 1
ATOM 1737 C CA . LYS A 1 214 ? -7.184 -40.094 -44.344 1 92.75 214 LYS A CA 1
ATOM 1738 C C . LYS A 1 214 ? -6.008 -39.844 -43.406 1 92.75 214 LYS A C 1
ATOM 1740 O O . LYS A 1 214 ? -5.453 -38.719 -43.406 1 92.75 214 LYS A O 1
ATOM 1745 N N . LEU A 1 215 ? -5.688 -40.812 -42.656 1 93.94 215 LEU A N 1
ATOM 1746 C CA . LEU A 1 215 ? -4.582 -40.656 -41.719 1 93.94 215 LEU A CA 1
ATOM 1747 C C . LEU A 1 215 ? -3.242 -40.688 -42.438 1 93.94 215 LEU A C 1
ATOM 1749 O O . LEU A 1 215 ? -2.293 -40.031 -42.031 1 93.94 215 LEU A O 1
ATOM 1753 N N . PHE A 1 216 ? -3.217 -41.406 -43.469 1 93.06 216 PHE A N 1
ATOM 1754 C CA . PHE A 1 216 ? -1.997 -41.531 -44.25 1 93.06 216 PHE A CA 1
ATOM 1755 C C . PHE A 1 216 ? -1.594 -40.188 -44.844 1 93.06 216 PHE A C 1
ATOM 1757 O O . PHE A 1 216 ? -0.405 -39.906 -45.031 1 93.06 216 PHE A O 1
ATOM 1764 N N . LYS A 1 217 ? -2.521 -39.312 -45.031 1 89.75 217 LYS A N 1
ATOM 1765 C CA . LYS A 1 217 ? -2.279 -38 -45.562 1 89.75 217 LYS A CA 1
ATOM 1766 C C . LYS A 1 217 ? -1.486 -37.125 -44.594 1 89.75 217 LYS A C 1
ATOM 1768 O O . LYS A 1 217 ? -0.848 -36.156 -45 1 89.75 217 LYS A O 1
ATOM 1773 N N . CYS A 1 218 ? -1.576 -37.438 -43.344 1 91.62 218 CYS A N 1
ATOM 1774 C CA . CYS A 1 218 ? -0.888 -36.656 -42.312 1 91.62 218 CYS A CA 1
ATOM 1775 C C . CYS A 1 218 ? 0.606 -36.969 -42.312 1 91.62 218 CYS A C 1
ATOM 1777 O O . CYS A 1 218 ? 1.393 -36.219 -41.719 1 91.62 218 CYS A O 1
ATOM 1779 N N . LEU A 1 219 ? 0.902 -38.031 -42.969 1 92.56 219 LEU A N 1
ATOM 1780 C CA . LEU A 1 219 ? 2.293 -38.469 -43 1 92.56 219 LEU A CA 1
ATOM 1781 C C . LEU A 1 219 ? 3.121 -37.594 -43.906 1 92.56 219 LEU A C 1
ATOM 1783 O O . LEU A 1 219 ? 2.688 -37.281 -45.031 1 92.56 219 LEU A O 1
ATOM 1787 N N . ARG A 1 220 ? 4.172 -37.219 -43.469 1 92 220 ARG A N 1
ATOM 1788 C CA . ARG A 1 220 ? 5.098 -36.438 -44.281 1 92 220 ARG A CA 1
ATOM 1789 C C . ARG A 1 220 ? 6.184 -37.312 -44.875 1 92 220 ARG A C 1
ATOM 1791 O O . ARG A 1 220 ? 7.234 -37.531 -44.281 1 92 220 ARG A O 1
ATOM 1798 N N . LEU A 1 221 ? 5.961 -37.688 -46.062 1 91 221 LEU A N 1
ATOM 1799 C CA . LEU A 1 221 ? 6.73 -38.719 -46.719 1 91 221 LEU A CA 1
ATOM 1800 C C . LEU A 1 221 ? 8.172 -38.281 -46.969 1 91 221 LEU A C 1
ATOM 1802 O O . LEU A 1 221 ? 9.102 -39.094 -46.812 1 91 221 LEU A O 1
ATOM 1806 N N . PRO A 1 222 ? 8.391 -36.969 -47.25 1 88.25 222 PRO A N 1
ATOM 1807 C CA . PRO A 1 222 ? 9.773 -36.562 -47.5 1 88.25 222 PRO A CA 1
ATOM 1808 C C . PRO A 1 222 ? 10.664 -36.688 -46.25 1 88.25 222 PRO A C 1
ATOM 1810 O O . PRO A 1 222 ? 11.891 -36.719 -46.375 1 88.25 222 PRO A O 1
ATOM 1813 N N . LEU A 1 223 ? 10.055 -36.812 -45.094 1 91.38 223 LEU A N 1
ATOM 1814 C CA . LEU A 1 223 ? 10.828 -36.812 -43.844 1 91.38 223 LEU A CA 1
ATOM 1815 C C . LEU A 1 223 ? 11.133 -38.25 -43.406 1 91.38 223 LEU A C 1
ATOM 1817 O O . LEU A 1 223 ? 11.867 -38.469 -42.438 1 91.38 223 LEU A O 1
ATOM 1821 N N . ILE A 1 224 ? 10.555 -39.188 -44.125 1 92.06 224 ILE A N 1
ATOM 1822 C CA . ILE A 1 224 ? 10.719 -40.594 -43.75 1 92.06 224 ILE A CA 1
ATOM 1823 C C . ILE A 1 224 ? 11.984 -41.156 -44.406 1 92.06 224 ILE A C 1
ATOM 1825 O O . ILE A 1 224 ? 12.281 -40.844 -45.562 1 92.06 224 ILE A O 1
ATOM 1829 N N . ASN A 1 225 ? 12.664 -41.938 -43.594 1 92.88 225 ASN A N 1
ATOM 1830 C CA . ASN A 1 225 ? 13.836 -42.625 -44.125 1 92.88 225 ASN A CA 1
ATOM 1831 C C . ASN A 1 225 ? 13.477 -43.562 -45.281 1 92.88 225 ASN A C 1
ATOM 1833 O O . ASN A 1 225 ? 12.453 -44.219 -45.25 1 92.88 225 ASN A O 1
ATOM 1837 N N . ASP A 1 226 ? 14.336 -43.719 -46.344 1 90.69 226 ASP A N 1
ATOM 1838 C CA . ASP A 1 226 ? 14.07 -44.469 -47.562 1 90.69 226 ASP A CA 1
ATOM 1839 C C . ASP A 1 226 ? 13.898 -45.938 -47.281 1 90.69 226 ASP A C 1
ATOM 1841 O O . ASP A 1 226 ? 13 -46.594 -47.812 1 90.69 226 ASP A O 1
ATOM 1845 N N . GLU A 1 227 ? 14.734 -46.406 -46.438 1 92.25 227 GLU A N 1
ATOM 1846 C CA . GLU A 1 227 ? 14.648 -47.812 -46.125 1 92.25 227 GLU A CA 1
ATOM 1847 C C . GLU A 1 227 ? 13.328 -48.125 -45.438 1 92.25 227 GLU A C 1
ATOM 1849 O O . GLU A 1 227 ? 12.656 -49.094 -45.781 1 92.25 227 GLU A O 1
ATOM 1854 N N . TYR A 1 228 ? 13 -47.344 -44.531 1 94.06 228 TYR A N 1
ATOM 1855 C CA . TYR A 1 228 ? 11.75 -47.562 -43.812 1 94.06 228 TYR A CA 1
ATOM 1856 C C . TYR A 1 228 ? 10.555 -47.375 -44.75 1 94.06 228 TYR A C 1
ATOM 1858 O O . TYR A 1 228 ? 9.57 -48.125 -44.656 1 94.06 228 TYR A O 1
ATOM 1866 N N . PHE A 1 229 ? 10.656 -46.438 -45.594 1 92.12 229 PHE A N 1
ATOM 1867 C CA . PHE A 1 229 ? 9.578 -46.188 -46.531 1 92.12 229 PHE A CA 1
ATOM 1868 C C . PHE A 1 229 ? 9.305 -47.406 -47.406 1 92.12 229 PHE A C 1
ATOM 1870 O O . PHE A 1 229 ? 8.156 -47.812 -47.531 1 92.12 229 PHE A O 1
ATOM 1877 N N . GLU A 1 230 ? 10.258 -48.062 -47.906 1 91.81 230 GLU A N 1
ATOM 1878 C CA . GLU A 1 230 ? 10.102 -49.188 -48.812 1 91.81 230 GLU A CA 1
ATOM 1879 C C . GLU A 1 230 ? 9.68 -50.469 -48.062 1 91.81 230 GLU A C 1
ATOM 1881 O O . GLU A 1 230 ? 8.797 -51.188 -48.5 1 91.81 230 GLU A O 1
ATOM 1886 N N . GLU A 1 231 ? 10.242 -50.531 -46.938 1 93.06 231 GLU A N 1
ATOM 1887 C CA . GLU A 1 231 ? 10.062 -51.781 -46.219 1 93.06 231 GLU A CA 1
ATOM 1888 C C . GLU A 1 231 ? 8.766 -51.7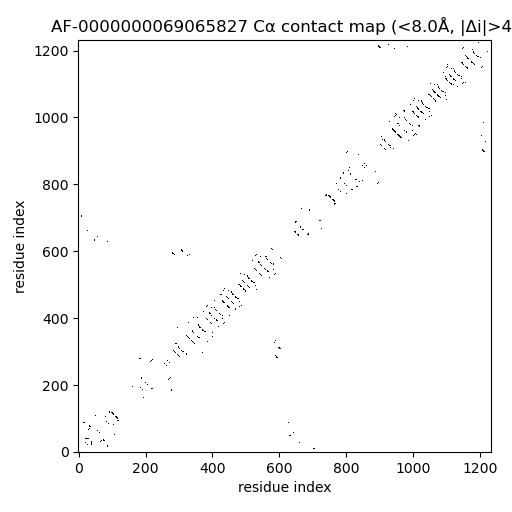81 -45.406 1 93.06 231 GLU A C 1
ATOM 1890 O O . GLU A 1 231 ? 8.102 -52.812 -45.281 1 93.06 231 GLU A O 1
ATOM 1895 N N . LYS A 1 232 ? 8.43 -50.656 -44.875 1 93.62 232 LYS A N 1
ATOM 1896 C CA . LYS A 1 232 ? 7.352 -50.688 -43.875 1 93.62 232 LYS A CA 1
ATOM 1897 C C . LYS A 1 232 ? 6.141 -49.906 -44.406 1 93.62 232 LYS A C 1
ATOM 1899 O O . LYS A 1 232 ? 4.996 -50.25 -44.125 1 93.62 232 LYS A O 1
ATOM 1904 N N . VAL A 1 233 ? 6.371 -48.844 -45.094 1 93.62 233 VAL A N 1
ATOM 1905 C CA . VAL A 1 233 ? 5.25 -48 -45.5 1 93.62 233 VAL A CA 1
ATOM 1906 C C . VAL A 1 233 ? 4.672 -48.5 -46.844 1 93.62 233 VAL A C 1
ATOM 1908 O O . VAL A 1 233 ? 3.535 -48.969 -46.875 1 93.62 233 VAL A O 1
ATOM 1911 N N . ALA A 1 234 ? 5.457 -48.562 -47.875 1 92.44 234 ALA A N 1
ATOM 1912 C CA . ALA A 1 234 ? 4.988 -48.938 -49.188 1 92.44 234 ALA A CA 1
ATOM 1913 C C . ALA A 1 234 ? 4.535 -50.375 -49.25 1 92.44 234 ALA A C 1
ATOM 1915 O O . ALA A 1 234 ? 3.621 -50.75 -50 1 92.44 234 ALA A O 1
ATOM 1916 N N . SER A 1 235 ? 5.121 -51.25 -48.438 1 92.56 235 SER A N 1
ATOM 1917 C CA . SER A 1 235 ? 4.871 -52.688 -48.5 1 92.56 235 SER A CA 1
ATOM 1918 C C . SER A 1 235 ? 3.74 -53.094 -47.562 1 92.56 235 SER A C 1
ATOM 1920 O O . SER A 1 235 ? 3.305 -54.219 -47.531 1 92.56 235 SER A O 1
ATOM 1922 N N . HIS A 1 236 ? 3.273 -52.188 -46.812 1 94 236 HIS A N 1
ATOM 1923 C CA . HIS A 1 236 ? 2.252 -52.531 -45.844 1 94 236 HIS A CA 1
ATOM 1924 C C . HIS A 1 236 ? 0.942 -52.938 -46.5 1 94 236 HIS A C 1
ATOM 1926 O O . HIS A 1 236 ? 0.56 -52.312 -47.531 1 94 236 HIS A O 1
ATOM 1932 N N . GLU A 1 237 ? 0.24 -53.812 -45.969 1 93.44 237 GLU A N 1
ATOM 1933 C CA . GLU A 1 237 ? -0.971 -54.375 -46.562 1 93.44 237 GLU A CA 1
ATOM 1934 C C . GLU A 1 237 ? -2.047 -53.312 -46.75 1 93.44 237 GLU A C 1
ATOM 1936 O O . GLU A 1 237 ? -2.734 -53.312 -47.781 1 93.44 237 GLU A O 1
ATOM 1941 N N . LEU A 1 238 ? -2.113 -52.406 -45.781 1 93.06 238 LEU A N 1
ATOM 1942 C CA . LEU A 1 238 ? -3.145 -51.375 -45.844 1 93.06 238 LEU A CA 1
ATOM 1943 C C . LEU A 1 238 ? -2.854 -50.375 -46.969 1 93.06 238 LEU A C 1
ATOM 1945 O O . LEU A 1 238 ? -3.775 -49.781 -47.5 1 93.06 238 LEU A O 1
ATOM 1949 N N . VAL A 1 239 ? -1.65 -50.188 -47.188 1 94.19 239 VAL A N 1
ATOM 1950 C CA . VAL A 1 239 ? -1.255 -49.25 -48.219 1 94.19 239 VAL A CA 1
ATOM 1951 C C . VAL A 1 239 ? -1.445 -49.906 -49.594 1 94.19 239 VAL A C 1
ATOM 1953 O O . VAL A 1 239 ? -2.062 -49.344 -50.5 1 94.19 239 VAL A O 1
ATOM 1956 N N . ARG A 1 240 ? -1.075 -51.156 -49.719 1 91.5 240 ARG A N 1
ATOM 1957 C CA . ARG A 1 240 ? -1.166 -51.906 -50.969 1 91.5 240 ARG A CA 1
ATOM 1958 C C . ARG A 1 240 ? -2.619 -52.156 -51.344 1 91.5 240 ARG A C 1
ATOM 1960 O O . ARG A 1 240 ? -2.965 -52.156 -52.531 1 91.5 240 ARG A O 1
ATOM 1967 N N . GLY A 1 241 ? -3.383 -52.344 -50.375 1 88.62 241 GLY A N 1
ATOM 1968 C CA . GLY A 1 241 ? -4.77 -52.719 -50.625 1 88.62 241 GLY A CA 1
ATOM 1969 C C . GLY A 1 241 ? -5.664 -51.5 -50.875 1 88.62 241 GLY A C 1
ATOM 1970 O O . GLY A 1 241 ? -6.863 -51.656 -51.125 1 88.62 241 GLY A O 1
ATOM 1971 N N . ASN A 1 242 ? -5.113 -50.344 -50.906 1 89.81 242 ASN A N 1
ATOM 1972 C CA . ASN A 1 242 ? -5.934 -49.125 -51.031 1 89.81 242 ASN A CA 1
ATOM 1973 C C . ASN A 1 242 ? -5.504 -48.281 -52.219 1 89.81 242 ASN A C 1
ATOM 1975 O O . ASN A 1 242 ? -4.34 -47.875 -52.312 1 89.81 242 ASN A O 1
ATOM 1979 N N . SER A 1 243 ? -6.465 -47.906 -53 1 88.06 243 SER A N 1
ATOM 1980 C CA . SER A 1 243 ? -6.18 -47.188 -54.25 1 88.06 243 SER A CA 1
ATOM 1981 C C . SER A 1 243 ? -5.703 -45.781 -54 1 88.06 243 SER A C 1
ATOM 1983 O O . SER A 1 243 ? -4.836 -45.25 -54.688 1 88.06 243 SER A O 1
ATOM 1985 N N . PHE A 1 244 ? -6.254 -45.219 -53.062 1 90.06 244 PHE A N 1
ATOM 1986 C CA . PHE A 1 244 ? -5.855 -43.875 -52.719 1 90.06 244 PHE A CA 1
ATOM 1987 C C . PHE A 1 244 ? -4.398 -43.812 -52.281 1 90.06 244 PHE A C 1
ATOM 1989 O O . PHE A 1 244 ? -3.627 -43 -52.75 1 90.06 244 PHE A O 1
ATOM 1996 N N . CYS A 1 245 ? -4.031 -44.656 -51.406 1 90.94 245 CYS A N 1
ATOM 1997 C CA . CYS A 1 245 ? -2.668 -44.688 -50.875 1 90.94 245 CYS A CA 1
ATOM 1998 C C . CYS A 1 245 ? -1.674 -44.969 -52 1 90.94 245 CYS A C 1
ATOM 2000 O O . CYS A 1 245 ? -0.591 -44.375 -52.031 1 90.94 245 CYS A O 1
ATOM 2002 N N . GLN A 1 246 ? -2.162 -45.75 -52.812 1 88.94 246 GLN A N 1
ATOM 2003 C CA . GLN A 1 246 ? -1.318 -46.062 -53.969 1 88.94 246 GLN A CA 1
ATOM 2004 C C . GLN A 1 246 ? -1.154 -44.844 -54.875 1 88.94 246 GLN A C 1
ATOM 2006 O O . GLN A 1 246 ? -0.076 -44.594 -55.406 1 88.94 246 GLN A O 1
ATOM 2011 N N . GLY A 1 247 ? -2.234 -44.188 -54.969 1 86.5 247 GLY A N 1
ATOM 2012 C CA . GLY A 1 247 ? -2.148 -42.938 -55.719 1 86.5 247 GLY A CA 1
ATOM 2013 C C . GLY A 1 247 ? -1.186 -41.938 -55.094 1 86.5 247 GLY A C 1
ATOM 2014 O O . GLY A 1 247 ? -0.419 -41.281 -55.781 1 86.5 247 GLY A O 1
ATOM 2015 N N . VAL A 1 248 ? -1.262 -41.844 -53.781 1 88.81 248 VAL A N 1
ATOM 2016 C CA . VAL A 1 248 ? -0.373 -40.938 -53.062 1 88.81 248 VAL A CA 1
ATOM 2017 C C . VAL A 1 248 ? 1.078 -41.375 -53.281 1 88.81 248 VAL A C 1
ATOM 2019 O O . VAL A 1 248 ? 1.952 -40.531 -53.5 1 88.81 248 VAL A O 1
ATOM 2022 N N . LEU A 1 249 ? 1.343 -42.625 -53.188 1 89.12 249 LEU A N 1
ATOM 2023 C CA . LEU A 1 249 ? 2.691 -43.156 -53.375 1 89.12 249 LEU A CA 1
ATOM 2024 C C . LEU A 1 249 ? 3.209 -42.844 -54.781 1 89.12 249 LEU A C 1
ATOM 2026 O O . LEU A 1 249 ? 4.383 -42.531 -54.969 1 89.12 249 LEU A O 1
ATOM 2030 N N . THR A 1 250 ? 2.275 -42.969 -55.719 1 87.06 250 THR A N 1
ATOM 2031 C CA . THR A 1 250 ? 2.646 -42.688 -57.094 1 87.06 250 THR A CA 1
ATOM 2032 C C . THR A 1 250 ? 2.998 -41.219 -57.25 1 87.06 250 THR A C 1
ATOM 2034 O O . THR A 1 250 ? 4.004 -40.875 -57.906 1 87.06 250 THR A O 1
ATOM 2037 N N . SER A 1 251 ? 2.17 -40.5 -56.688 1 84.31 251 SER A N 1
ATOM 2038 C CA . SER A 1 251 ? 2.422 -39.062 -56.75 1 84.31 251 SER A CA 1
ATOM 2039 C C . SER A 1 251 ? 3.73 -38.719 -56.062 1 84.31 251 SER A C 1
ATOM 2041 O O . SER A 1 251 ? 4.473 -37.844 -56.531 1 84.31 251 SER A O 1
ATOM 2043 N N . PHE A 1 252 ? 3.938 -39.312 -54.969 1 87 252 PHE A N 1
ATOM 2044 C CA . PHE A 1 252 ? 5.172 -39.062 -54.219 1 87 252 PHE A CA 1
ATOM 2045 C C . PHE A 1 252 ? 6.383 -39.531 -55.031 1 87 252 PHE A C 1
ATOM 2047 O O . PHE A 1 252 ? 7.418 -38.875 -55.031 1 87 252 PHE A O 1
ATOM 2054 N N . SER A 1 253 ? 6.215 -40.594 -55.656 1 83.25 253 SER A N 1
ATOM 2055 C CA . SER A 1 253 ? 7.293 -41.094 -56.5 1 83.25 253 SER A CA 1
ATOM 2056 C C . SER A 1 253 ? 7.582 -40.094 -57.625 1 83.25 253 SER A C 1
ATOM 2058 O O . SER A 1 253 ? 8.742 -39.844 -57.969 1 83.25 253 SER A O 1
ATOM 2060 N N . LEU A 1 254 ? 6.496 -39.625 -58.156 1 82.06 254 LEU A N 1
ATOM 2061 C CA . LEU A 1 254 ? 6.656 -38.625 -59.219 1 82.06 254 LEU A CA 1
ATOM 2062 C C . LEU A 1 254 ? 7.34 -37.344 -58.688 1 82.06 254 LEU A C 1
ATOM 2064 O O . LEU A 1 254 ? 8.188 -36.781 -59.344 1 82.06 254 LEU A O 1
ATOM 2068 N N . PHE A 1 255 ? 6.887 -37.031 -57.531 1 82.31 255 PHE A N 1
ATOM 2069 C CA . PHE A 1 255 ? 7.484 -35.875 -56.844 1 82.31 255 PHE A CA 1
ATOM 2070 C C . PHE A 1 255 ? 8.984 -36.094 -56.656 1 82.31 255 PHE A C 1
ATOM 2072 O O . PHE A 1 255 ? 9.781 -35.188 -56.906 1 82.31 255 PHE A O 1
ATOM 2079 N N . LYS A 1 256 ? 9.32 -37.188 -56.156 1 81.19 256 LYS A N 1
ATOM 2080 C CA . LYS A 1 256 ? 10.727 -37.5 -55.906 1 81.19 256 LYS A CA 1
ATOM 2081 C C . LYS A 1 256 ? 11.523 -37.438 -57.219 1 81.19 256 LYS A C 1
ATOM 2083 O O . LYS A 1 256 ? 12.648 -36.938 -57.219 1 81.19 256 LYS A O 1
ATOM 2088 N N . ILE A 1 257 ? 10.82 -37.844 -58.219 1 79.88 257 ILE A N 1
ATOM 2089 C CA . ILE A 1 257 ? 11.469 -37.844 -59.531 1 79.88 257 ILE A CA 1
ATOM 2090 C C . ILE A 1 257 ? 11.633 -36.406 -60.031 1 79.88 257 ILE A C 1
ATOM 2092 O O . ILE A 1 257 ? 12.695 -36.031 -60.531 1 79.88 257 ILE A O 1
ATOM 2096 N N . GLN A 1 258 ? 10.555 -35.75 -59.844 1 80.81 258 GLN A N 1
ATOM 2097 C CA . GLN A 1 258 ? 10.617 -34.344 -60.25 1 80.81 258 GLN A CA 1
ATOM 2098 C C . GLN A 1 258 ? 11.672 -33.594 -59.438 1 80.81 258 GLN A C 1
ATOM 2100 O O . GLN A 1 258 ? 12.406 -32.75 -60 1 80.81 258 GLN A O 1
ATOM 2105 N N . GLN A 1 259 ? 11.656 -33.844 -58.219 1 77.31 259 GLN A N 1
ATOM 2106 C CA . GLN A 1 259 ? 12.656 -33.188 -57.344 1 77.31 259 GLN A CA 1
ATOM 2107 C C . GLN A 1 259 ? 14.07 -33.562 -57.781 1 77.31 259 GLN A C 1
ATOM 2109 O O . GLN A 1 259 ? 14.961 -32.719 -57.812 1 77.31 259 GLN A O 1
ATOM 2114 N N . ALA A 1 260 ? 14.211 -34.812 -58 1 68.31 260 ALA A N 1
ATOM 2115 C CA . ALA A 1 260 ? 15.523 -35.312 -58.438 1 68.31 260 ALA A CA 1
ATOM 2116 C C . ALA A 1 260 ? 15.945 -34.688 -59.75 1 68.31 260 ALA A C 1
ATOM 2118 O O . ALA A 1 260 ? 17.125 -34.469 -59.969 1 68.31 260 ALA A O 1
ATOM 2119 N N . HIS A 1 261 ? 14.859 -34.344 -60.531 1 77.19 261 HIS A N 1
ATOM 2120 C CA . HIS A 1 261 ? 15.172 -33.812 -61.844 1 77.19 261 HIS A CA 1
ATOM 2121 C C . HIS A 1 261 ? 14.984 -32.312 -61.875 1 77.19 261 HIS A C 1
ATOM 2123 O O . HIS A 1 261 ? 15 -31.688 -62.969 1 77.19 261 HIS A O 1
ATOM 2129 N N . MET A 1 262 ? 14.664 -31.703 -60.656 1 69.25 262 MET A N 1
ATOM 2130 C CA . MET A 1 262 ? 14.578 -30.266 -60.469 1 69.25 262 MET A CA 1
ATOM 2131 C C . MET A 1 262 ? 13.414 -29.672 -61.281 1 69.25 262 MET A C 1
ATOM 2133 O O . MET A 1 262 ? 13.539 -28.609 -61.875 1 69.25 262 MET A O 1
ATOM 2137 N N . LEU A 1 263 ? 12.477 -30.453 -61.594 1 69 263 LEU A N 1
ATOM 2138 C CA . LEU A 1 263 ? 11.281 -29.953 -62.281 1 69 263 LEU A CA 1
ATOM 2139 C C . LEU A 1 263 ? 10.375 -29.203 -61.312 1 69 263 LEU A C 1
ATOM 2141 O O . LEU A 1 263 ? 10.5 -29.359 -60.094 1 69 263 LEU A O 1
ATOM 2145 N N . ASP A 1 264 ? 9.594 -28.25 -61.812 1 60.88 264 ASP A N 1
ATOM 2146 C CA . ASP A 1 264 ? 8.672 -27.469 -61 1 60.88 264 ASP A CA 1
ATOM 2147 C C . ASP A 1 264 ? 7.75 -28.375 -60.188 1 60.88 264 ASP A C 1
ATOM 2149 O O . ASP A 1 264 ? 7.047 -29.219 -60.75 1 60.88 264 ASP A O 1
ATOM 2153 N N . VAL A 1 265 ? 7.965 -28.578 -59.031 1 61.28 265 VAL A N 1
ATOM 2154 C CA . VAL A 1 265 ? 7.234 -29.469 -58.125 1 61.28 265 VAL A CA 1
ATOM 2155 C C . VAL A 1 265 ? 5.996 -28.766 -57.594 1 61.28 265 VAL A C 1
ATOM 2157 O O . VAL A 1 265 ? 6.047 -27.578 -57.25 1 61.28 265 VAL A O 1
ATOM 2160 N N . ASP A 1 266 ? 4.766 -29.203 -57.875 1 58.06 266 ASP A N 1
ATOM 2161 C CA . ASP A 1 266 ? 3.576 -28.672 -57.219 1 58.06 266 ASP A CA 1
ATOM 2162 C C . ASP A 1 266 ? 3.689 -28.781 -55.719 1 58.06 266 ASP A C 1
ATOM 2164 O O . ASP A 1 266 ? 3.627 -29.875 -55.156 1 58.06 266 ASP A O 1
ATOM 2168 N N . THR A 1 267 ? 4.223 -27.875 -55.219 1 56.06 267 THR A N 1
ATOM 2169 C CA . THR A 1 267 ? 4.453 -27.766 -53.781 1 56.06 267 THR A CA 1
ATOM 2170 C C . THR A 1 267 ? 3.143 -27.891 -53 1 56.06 267 THR A C 1
ATOM 2172 O O . THR A 1 267 ? 3.146 -28.078 -51.781 1 56.06 267 THR A O 1
ATOM 2175 N N . ASP A 1 268 ? 2.113 -27.594 -53.719 1 56.44 268 ASP A N 1
ATOM 2176 C CA . ASP A 1 268 ? 0.838 -27.562 -53 1 56.44 268 ASP A CA 1
ATOM 2177 C C . ASP A 1 268 ? 0.296 -28.984 -52.781 1 56.44 268 ASP A C 1
ATOM 2179 O O . ASP A 1 268 ? -0.828 -29.156 -52.312 1 56.44 268 ASP A O 1
ATOM 2183 N N . SER A 1 269 ? 1.117 -29.938 -53.125 1 59.31 269 SER A N 1
ATOM 2184 C CA . SER A 1 269 ? 0.585 -31.281 -52.938 1 59.31 269 SER A CA 1
ATOM 2185 C C . SER A 1 269 ? 0.667 -31.703 -51.469 1 59.31 269 SER A C 1
ATOM 2187 O O . SER A 1 269 ? 1.727 -31.609 -50.844 1 59.31 269 SER A O 1
ATOM 2189 N N . PRO A 1 270 ? -0.364 -31.891 -50.844 1 61.84 270 PRO A N 1
ATOM 2190 C CA . PRO A 1 270 ? -0.445 -32.25 -49.438 1 61.84 270 PRO A CA 1
ATOM 2191 C C . PRO A 1 270 ? 0.503 -33.375 -49.062 1 61.84 270 PRO A C 1
ATOM 2193 O O . PRO A 1 270 ? 0.915 -33.469 -47.875 1 61.84 270 PRO A O 1
ATOM 2196 N N . PHE A 1 271 ? 1.016 -34.094 -50.094 1 69.62 271 PHE A N 1
ATOM 2197 C CA . PHE A 1 271 ? 1.782 -35.281 -49.781 1 69.62 271 PHE A CA 1
ATOM 2198 C C . PHE A 1 271 ? 3.277 -35 -49.812 1 69.62 271 PHE A C 1
ATOM 2200 O O . PHE A 1 271 ? 4.094 -35.875 -49.5 1 69.62 271 PHE A O 1
ATOM 2207 N N . ALA A 1 272 ? 3.689 -33.688 -50.062 1 76.62 272 ALA A N 1
ATOM 2208 C CA . ALA A 1 272 ? 5.105 -33.344 -50.156 1 76.62 272 ALA A CA 1
ATOM 2209 C C . ALA A 1 272 ? 5.496 -32.281 -49.125 1 76.62 272 ALA A C 1
ATOM 2211 O O . ALA A 1 272 ? 6.418 -31.516 -49.375 1 76.62 272 ALA A O 1
ATOM 2212 N N . ASN A 1 273 ? 4.957 -32.25 -48 1 84.62 273 ASN A N 1
ATOM 2213 C CA . ASN A 1 273 ? 5.301 -31.297 -46.969 1 84.62 273 ASN A CA 1
ATOM 2214 C C . ASN A 1 273 ? 6.645 -31.641 -46.312 1 84.62 273 ASN A C 1
ATOM 2216 O O . ASN A 1 273 ? 6.762 -32.625 -45.594 1 84.62 273 ASN A O 1
ATOM 2220 N N . PRO A 1 274 ? 7.668 -30.875 -46.531 1 85.06 274 PRO A N 1
ATOM 2221 C CA . PRO A 1 274 ? 8.992 -31.156 -45.969 1 85.06 274 PRO A CA 1
ATOM 2222 C C . PRO A 1 274 ? 9.242 -30.453 -44.656 1 85.06 274 PRO A C 1
ATOM 2224 O O . PRO A 1 274 ? 10.352 -30.516 -44.125 1 85.06 274 PRO A O 1
ATOM 2227 N N . THR A 1 275 ? 8.32 -29.75 -44.062 1 89.38 275 THR A N 1
ATOM 2228 C CA . THR A 1 275 ? 8.516 -29 -42.844 1 89.38 275 THR A CA 1
ATOM 2229 C C . THR A 1 275 ? 8.773 -29.953 -41.656 1 89.38 275 T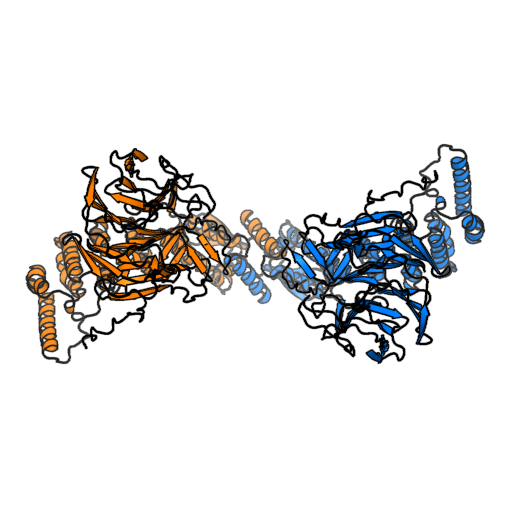HR A C 1
ATOM 2231 O O . THR A 1 275 ? 7.941 -30.812 -41.375 1 89.38 275 THR A O 1
ATOM 2234 N N . PRO A 1 276 ? 9.852 -29.797 -41 1 90.25 276 PRO A N 1
ATOM 2235 C CA . PRO A 1 276 ? 10.133 -30.688 -39.875 1 90.25 276 PRO A CA 1
ATOM 2236 C C . PRO A 1 276 ? 9.203 -30.438 -38.688 1 90.25 276 PRO A C 1
ATOM 2238 O O . PRO A 1 276 ? 8.703 -29.312 -38.531 1 90.25 276 PRO A O 1
ATOM 2241 N N . ARG A 1 277 ? 9 -31.516 -38.031 1 92.62 277 ARG A N 1
ATOM 2242 C CA . ARG A 1 277 ? 8.219 -31.422 -36.812 1 92.62 277 ARG A CA 1
ATOM 2243 C C . ARG A 1 277 ? 9.031 -30.766 -35.688 1 92.62 277 ARG A C 1
ATOM 2245 O O . ARG A 1 277 ? 10.258 -30.891 -35.656 1 92.62 277 ARG A O 1
ATOM 2252 N N . LEU A 1 278 ? 8.406 -30.078 -34.844 1 90.12 278 LEU A N 1
ATOM 2253 C CA . LEU A 1 278 ? 9.078 -29.359 -33.75 1 90.12 278 LEU A CA 1
ATOM 2254 C C . LEU A 1 278 ? 9.953 -30.297 -32.938 1 90.12 278 LEU A C 1
ATOM 2256 O O . LEU A 1 278 ? 11.039 -29.906 -32.5 1 90.12 278 LEU A O 1
ATOM 2260 N N . GLY A 1 279 ? 9.445 -31.484 -32.75 1 89.06 279 GLY A N 1
ATOM 2261 C CA . GLY A 1 279 ? 10.195 -32.438 -31.953 1 89.06 279 GLY A CA 1
ATOM 2262 C C . GLY A 1 279 ? 11.523 -32.844 -32.562 1 89.06 279 GLY A C 1
ATOM 2263 O O . GLY A 1 279 ? 12.406 -33.344 -31.891 1 89.06 279 GLY A O 1
ATOM 2264 N N . MET A 1 280 ? 11.688 -32.656 -33.875 1 91 280 MET A N 1
ATOM 2265 C CA . MET A 1 280 ? 12.891 -33.031 -34.594 1 91 280 MET A CA 1
ATOM 2266 C C . MET A 1 280 ? 14.055 -32.094 -34.281 1 91 280 MET A C 1
ATOM 2268 O O . MET A 1 280 ? 15.203 -32.406 -34.594 1 91 280 MET A O 1
ATOM 2272 N N . PHE A 1 281 ? 13.734 -31.031 -33.656 1 90.5 281 PHE A N 1
ATOM 2273 C CA . PHE A 1 281 ? 14.766 -30.078 -33.281 1 90.5 281 PHE A CA 1
ATOM 2274 C C . PHE A 1 281 ? 15.227 -30.312 -31.859 1 90.5 281 PHE A C 1
ATOM 2276 O O . PHE A 1 281 ? 16.047 -29.547 -31.328 1 90.5 281 PHE A O 1
ATOM 2283 N N . ASN A 1 282 ? 14.703 -31.219 -31.328 1 89.38 282 ASN A N 1
ATOM 2284 C CA . ASN A 1 282 ? 15.18 -31.594 -30 1 89.38 282 ASN A CA 1
ATOM 2285 C C . ASN A 1 282 ? 16.609 -32.125 -30.031 1 89.38 282 ASN A C 1
ATOM 2287 O O . ASN A 1 282 ? 16.938 -32.938 -30.906 1 89.38 282 ASN A O 1
ATOM 2291 N N . ARG A 1 283 ? 17.406 -31.516 -29.234 1 90.38 283 ARG A N 1
ATOM 2292 C CA . ARG A 1 283 ? 18.797 -31.953 -29.078 1 90.38 283 ARG A CA 1
ATOM 2293 C C . ARG A 1 283 ? 19.156 -32.094 -27.594 1 90.38 283 ARG A C 1
ATOM 2295 O O . ARG A 1 283 ? 18.688 -31.312 -26.766 1 90.38 283 ARG A O 1
ATOM 2302 N N . LYS A 1 284 ? 19.812 -33.062 -27.422 1 91.88 284 LYS A N 1
ATOM 2303 C CA . LYS A 1 284 ? 20.391 -33.156 -26.094 1 91.88 284 LYS A CA 1
ATOM 2304 C C . LYS A 1 284 ? 21.594 -32.25 -25.922 1 91.88 284 LYS A C 1
ATOM 2306 O O . LYS A 1 284 ? 22.562 -32.344 -26.672 1 91.88 284 LYS A O 1
ATOM 2311 N N . LEU A 1 285 ? 21.516 -31.328 -25.031 1 90.12 285 LEU A N 1
ATOM 2312 C CA . LEU A 1 285 ? 22.516 -30.281 -24.875 1 90.12 285 LEU A CA 1
ATOM 2313 C C . LEU A 1 285 ? 23.047 -30.25 -23.453 1 90.12 285 LEU A C 1
ATOM 2315 O O . LEU A 1 285 ? 22.391 -30.734 -22.531 1 90.12 285 LEU A O 1
ATOM 2319 N N . ILE A 1 286 ? 24.203 -29.656 -23.328 1 88.31 286 ILE A N 1
ATOM 2320 C CA . ILE A 1 286 ? 24.766 -29.359 -22 1 88.31 286 ILE A CA 1
ATOM 2321 C C . ILE A 1 286 ? 24.359 -27.938 -21.594 1 88.31 286 ILE A C 1
ATOM 2323 O O . ILE A 1 286 ? 24.656 -26.969 -22.297 1 88.31 286 ILE A O 1
ATOM 2327 N N . VAL A 1 287 ? 23.75 -27.875 -20.484 1 88.88 287 VAL A N 1
ATOM 2328 C CA . VAL A 1 287 ? 23.141 -26.625 -20.062 1 88.88 287 VAL A CA 1
ATOM 2329 C C . VAL A 1 287 ? 23.969 -26 -18.938 1 88.88 287 VAL A C 1
ATOM 2331 O O . VAL A 1 287 ? 24.422 -26.703 -18.031 1 88.88 287 VAL A O 1
ATOM 2334 N N . TYR A 1 288 ? 24.156 -24.641 -18.969 1 84.19 288 TYR A N 1
ATOM 2335 C CA . TYR A 1 288 ? 24.844 -23.844 -17.969 1 84.19 288 TYR A CA 1
ATOM 2336 C C . TYR A 1 288 ? 23.984 -22.656 -17.531 1 84.19 288 TYR A C 1
ATOM 2338 O O . TYR A 1 288 ? 23.062 -22.266 -18.234 1 84.19 288 TYR A O 1
ATOM 2346 N N . SER A 1 289 ? 24.281 -22.234 -16.281 1 83.44 289 SER A N 1
ATOM 2347 C CA . SER A 1 289 ? 23.578 -21.047 -15.805 1 83.44 289 SER A CA 1
ATOM 2348 C C . SER A 1 289 ? 24.5 -20.172 -14.961 1 83.44 289 SER A C 1
ATOM 2350 O O . SER A 1 289 ? 25.641 -20.531 -14.688 1 83.44 289 SER A O 1
ATOM 2352 N N . GLY A 1 290 ? 24.109 -18.891 -14.617 1 78.12 290 GLY A N 1
ATOM 2353 C CA . GLY A 1 290 ? 24.812 -17.875 -13.828 1 78.12 290 GLY A CA 1
ATOM 2354 C C . GLY A 1 290 ? 24 -16.609 -13.633 1 78.12 290 GLY A C 1
ATOM 2355 O O . GLY A 1 290 ? 22.766 -16.641 -13.672 1 78.12 290 GLY A O 1
ATOM 2356 N N . GLY A 1 291 ? 24.719 -15.656 -13.195 1 74.06 291 GLY A N 1
ATOM 2357 C CA . GLY A 1 291 ? 24.062 -14.375 -13.008 1 74.06 291 GLY A CA 1
ATOM 2358 C C . GLY A 1 291 ? 23.609 -13.742 -14.305 1 74.06 291 GLY A C 1
ATOM 2359 O O . GLY A 1 291 ? 24.281 -13.891 -15.336 1 74.06 291 GLY A O 1
ATOM 2360 N N . ALA A 1 292 ? 22.531 -13.008 -14.234 1 73.62 292 ALA A N 1
ATOM 2361 C CA . ALA A 1 292 ? 22.016 -12.258 -15.375 1 73.62 292 ALA A CA 1
ATOM 2362 C C . ALA A 1 292 ? 21.859 -10.781 -15.047 1 73.62 292 ALA A C 1
ATOM 2364 O O . ALA A 1 292 ? 22.781 -10.156 -14.508 1 73.62 292 ALA A O 1
ATOM 2365 N N . TYR A 1 293 ? 20.75 -10.18 -15.438 1 64.69 293 TYR A N 1
ATOM 2366 C CA . TYR A 1 293 ? 20.609 -8.734 -15.352 1 64.69 293 TYR A CA 1
ATOM 2367 C C . TYR A 1 293 ? 19.844 -8.32 -14.109 1 64.69 293 TYR A C 1
ATOM 2369 O O . TYR A 1 293 ? 19.812 -7.145 -13.742 1 64.69 293 TYR A O 1
ATOM 2377 N N . ALA A 1 294 ? 19.266 -9.258 -13.508 1 67.19 294 ALA A N 1
ATOM 2378 C CA . ALA A 1 294 ? 18.484 -8.922 -12.312 1 67.19 294 ALA A CA 1
ATOM 2379 C C . ALA A 1 294 ? 18.641 -9.992 -11.242 1 67.19 294 ALA A C 1
ATOM 2381 O O . ALA A 1 294 ? 19.078 -11.102 -11.523 1 67.19 294 ALA A O 1
ATOM 2382 N N . ALA A 1 295 ? 18.219 -9.578 -9.984 1 64.31 295 ALA A N 1
ATOM 2383 C CA . ALA A 1 2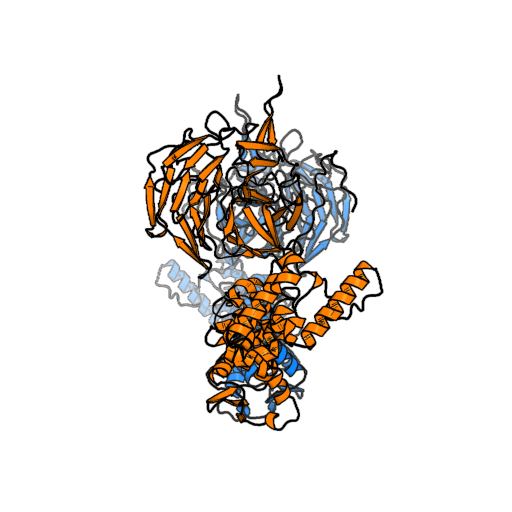95 ? 18.328 -10.484 -8.844 1 64.31 295 ALA A CA 1
ATOM 2384 C C . ALA A 1 295 ? 17.516 -11.758 -9.086 1 64.31 295 ALA A C 1
ATOM 2386 O O . ALA A 1 295 ? 17.906 -12.836 -8.633 1 64.31 295 ALA A O 1
ATOM 2387 N N . ASN A 1 296 ? 16.516 -11.609 -9.836 1 68.38 296 ASN A N 1
ATOM 2388 C CA . ASN A 1 296 ? 15.656 -12.773 -10.023 1 68.38 296 ASN A CA 1
ATOM 2389 C C . ASN A 1 296 ? 15.875 -13.43 -11.383 1 68.38 296 ASN A C 1
ATOM 2391 O O . ASN A 1 296 ? 15.141 -14.336 -11.766 1 68.38 296 ASN A O 1
ATOM 2395 N N . GLU A 1 297 ? 16.891 -12.961 -12.016 1 76.81 297 GLU A N 1
ATOM 2396 C CA . GLU A 1 297 ? 17.156 -13.516 -13.336 1 76.81 297 GLU A CA 1
ATOM 2397 C C . GLU A 1 297 ? 18.484 -14.266 -13.359 1 76.81 297 GLU A C 1
ATOM 2399 O O . GLU A 1 297 ? 19.484 -13.797 -12.812 1 76.81 297 GLU A O 1
ATOM 2404 N N . ARG A 1 298 ? 18.359 -15.5 -13.828 1 82.44 298 ARG A N 1
ATOM 2405 C CA . ARG A 1 298 ? 19.547 -16.328 -14.016 1 82.44 298 ARG A CA 1
ATOM 2406 C C . ARG A 1 298 ? 19.797 -16.609 -15.5 1 82.44 298 ARG A C 1
ATOM 2408 O O . ARG A 1 298 ? 18.844 -16.734 -16.281 1 82.44 298 ARG A O 1
ATOM 2415 N N . SER A 1 299 ? 21.078 -16.641 -15.812 1 82.75 299 SER A N 1
ATOM 2416 C CA . SER A 1 299 ? 21.391 -16.938 -17.203 1 82.75 299 SER A CA 1
ATOM 2417 C C . SER A 1 299 ? 21.078 -18.375 -17.562 1 82.75 299 SER A C 1
ATOM 2419 O O . SER A 1 299 ? 20.984 -19.234 -16.672 1 82.75 299 SER A O 1
ATOM 2421 N N . PHE A 1 300 ? 20.797 -18.594 -18.953 1 87.81 300 PHE A N 1
ATOM 2422 C CA . PHE A 1 300 ? 20.578 -19.922 -19.5 1 87.81 300 PHE A CA 1
ATOM 2423 C C . PHE A 1 300 ? 21.328 -20.094 -20.812 1 87.81 300 PHE A C 1
ATOM 2425 O O . PHE A 1 300 ? 20.969 -19.5 -21.828 1 87.81 300 PHE A O 1
ATOM 2432 N N . THR A 1 301 ? 22.438 -20.969 -20.75 1 83.94 301 THR A N 1
ATOM 2433 C CA . THR A 1 301 ? 23.219 -21.281 -21.922 1 83.94 301 THR A CA 1
ATOM 2434 C C . THR A 1 301 ? 23.328 -22.781 -22.141 1 83.94 301 THR A C 1
ATOM 2436 O O . THR A 1 301 ? 23.172 -23.562 -21.188 1 83.94 301 THR A O 1
ATOM 2439 N N . ALA A 1 302 ? 23.422 -23.141 -23.453 1 87.44 302 ALA A N 1
ATOM 2440 C CA . ALA A 1 302 ? 23.484 -24.562 -23.797 1 87.44 302 ALA A CA 1
ATOM 2441 C C . ALA A 1 302 ? 24.516 -24.812 -24.891 1 87.44 302 ALA A C 1
ATOM 2443 O O . ALA A 1 302 ? 24.703 -23.984 -25.781 1 87.44 302 ALA A O 1
ATOM 2444 N N . PHE A 1 303 ? 25.188 -26 -24.781 1 84 303 PHE A N 1
ATOM 2445 C CA . PHE A 1 303 ? 26.203 -26.422 -25.734 1 84 303 PHE A CA 1
ATOM 2446 C C . PHE A 1 303 ? 25.844 -27.766 -26.359 1 84 303 PHE A C 1
ATOM 2448 O O . PHE A 1 303 ? 25.453 -28.688 -25.641 1 84 303 PHE A O 1
ATOM 2455 N N . ASP A 1 304 ? 25.969 -27.812 -27.75 1 86.5 304 ASP A N 1
ATOM 2456 C CA . ASP A 1 304 ? 25.75 -29.062 -28.469 1 86.5 304 ASP A CA 1
ATOM 2457 C C . ASP A 1 304 ? 27.078 -29.766 -28.75 1 86.5 304 ASP A C 1
ATOM 2459 O O . ASP A 1 304 ? 27.859 -29.328 -29.594 1 86.5 304 ASP A O 1
ATOM 2463 N N . PRO A 1 305 ? 27.266 -30.781 -28.078 1 83 305 PRO A N 1
ATOM 2464 C CA . PRO A 1 305 ? 28.547 -31.469 -28.281 1 83 305 PRO A CA 1
ATOM 2465 C C . PRO A 1 305 ? 28.656 -32.094 -29.672 1 83 305 PRO A C 1
ATOM 2467 O O . PRO A 1 305 ? 29.766 -32.406 -30.125 1 83 305 PRO A O 1
ATOM 2470 N N . VAL A 1 306 ? 27.594 -32.281 -30.328 1 83.75 306 VAL A N 1
ATOM 2471 C CA . VAL A 1 306 ? 27.609 -32.906 -31.641 1 83.75 306 VAL A CA 1
ATOM 2472 C C . VAL A 1 306 ? 27.875 -31.859 -32.719 1 83.75 306 VAL A C 1
ATOM 2474 O O . VAL A 1 306 ? 28.828 -31.969 -33.5 1 83.75 306 VAL A O 1
ATOM 2477 N N . THR A 1 307 ? 27.172 -30.875 -32.781 1 80.44 307 THR A N 1
ATOM 2478 C CA . THR A 1 307 ? 27.312 -29.844 -33.781 1 80.44 307 THR A CA 1
ATOM 2479 C C . THR A 1 307 ? 28.328 -28.797 -33.375 1 80.44 307 THR A C 1
ATOM 2481 O O . THR A 1 307 ? 28.781 -28 -34.188 1 80.44 307 THR A O 1
ATOM 2484 N N . LYS A 1 308 ? 28.656 -28.75 -32.062 1 78.81 308 LYS A N 1
ATOM 2485 C CA . LYS A 1 308 ? 29.609 -27.812 -31.469 1 78.81 308 LYS A CA 1
ATOM 2486 C C . LYS A 1 308 ? 29.062 -26.375 -31.531 1 78.81 308 LYS A C 1
ATOM 2488 O O . LYS A 1 308 ? 29.828 -25.422 -31.531 1 78.81 308 LYS A O 1
ATOM 2493 N N . MET A 1 309 ? 27.844 -26.312 -31.578 1 81.75 309 MET A N 1
ATOM 2494 C CA . MET A 1 309 ? 27.203 -24.984 -31.578 1 81.75 309 MET A CA 1
ATOM 2495 C C . MET A 1 309 ? 26.797 -24.578 -30.172 1 81.75 309 MET A C 1
ATOM 2497 O O . MET A 1 309 ? 26.469 -25.438 -29.344 1 81.75 309 MET A O 1
ATOM 2501 N N . ASN A 1 310 ? 26.844 -23.344 -29.906 1 81.75 310 ASN A N 1
ATOM 2502 C CA . ASN A 1 310 ? 26.406 -22.766 -28.641 1 81.75 310 ASN A CA 1
ATOM 2503 C C . ASN A 1 310 ? 25.078 -22.047 -28.781 1 81.75 310 ASN A C 1
ATOM 2505 O O . ASN A 1 310 ? 24.828 -21.375 -29.797 1 81.75 310 ASN A O 1
ATOM 2509 N N . TYR A 1 311 ? 24.297 -22.266 -27.719 1 85.06 311 TYR A N 1
ATOM 2510 C CA . TYR A 1 311 ? 22.984 -21.625 -27.688 1 85.06 311 TYR A CA 1
ATOM 2511 C C . TYR A 1 311 ? 22.75 -20.891 -26.391 1 85.06 311 TYR A C 1
ATOM 2513 O O . TYR A 1 311 ? 23.453 -21.125 -25.391 1 85.06 311 TYR A O 1
ATOM 2521 N N . TYR A 1 312 ? 21.891 -19.906 -26.312 1 85.69 312 TYR A N 1
ATOM 2522 C CA . TYR A 1 312 ? 21.453 -19.281 -25.062 1 85.69 312 TYR A CA 1
ATOM 2523 C C . TYR A 1 312 ? 19.953 -19 -25.094 1 85.69 312 TYR A C 1
ATOM 2525 O O . TYR A 1 312 ? 19.391 -18.688 -26.156 1 85.69 312 TYR A O 1
ATOM 2533 N N . GLY A 1 313 ? 19.359 -19.266 -23.984 1 86.81 313 GLY A N 1
ATOM 2534 C CA . GLY A 1 313 ? 17.984 -18.812 -23.766 1 86.81 313 GLY A CA 1
ATOM 2535 C C . GLY A 1 313 ? 17.906 -17.469 -23.062 1 86.81 313 GLY A C 1
ATOM 2536 O O . GLY A 1 313 ? 17.141 -16.594 -23.484 1 86.81 313 GLY A O 1
ATOM 2537 N N . ILE A 1 314 ? 18.656 -17.359 -22.016 1 83.69 314 ILE A N 1
ATOM 2538 C CA . ILE A 1 314 ? 18.844 -16.109 -21.281 1 83.69 314 ILE A CA 1
ATOM 2539 C C . ILE A 1 314 ? 20.312 -15.703 -21.297 1 83.69 314 ILE A C 1
ATOM 2541 O O . ILE A 1 314 ? 21.172 -16.453 -20.812 1 83.69 314 ILE A O 1
ATOM 2545 N N . LYS A 1 315 ? 20.594 -14.492 -21.688 1 77.75 315 LYS A N 1
ATOM 2546 C CA . LYS A 1 315 ? 21.969 -14.031 -21.844 1 77.75 315 LYS A CA 1
ATOM 2547 C C . LYS A 1 315 ? 22.625 -13.75 -20.484 1 77.75 315 LYS A C 1
ATOM 2549 O O . LYS A 1 315 ? 22 -13.156 -19.609 1 77.75 315 LYS A O 1
ATOM 2554 N N . PRO A 1 316 ? 23.781 -14.281 -20.328 1 72.75 316 PRO A N 1
ATOM 2555 C CA . PRO A 1 316 ? 24.516 -13.961 -19.109 1 72.75 316 PRO A CA 1
ATOM 2556 C C . PRO A 1 316 ? 24.969 -12.5 -19.047 1 72.75 316 PRO A C 1
ATOM 2558 O O . PRO A 1 316 ? 25.172 -11.875 -20.094 1 72.75 316 PRO A O 1
ATOM 2561 N N . HIS A 1 317 ? 24.953 -11.938 -17.781 1 63.84 317 HIS A N 1
ATOM 2562 C CA . HIS A 1 317 ? 25.547 -10.617 -17.641 1 63.84 317 HIS A CA 1
ATOM 2563 C C . HIS A 1 317 ? 27.031 -10.648 -18 1 63.84 317 HIS A C 1
ATOM 2565 O O . HIS A 1 317 ? 27.75 -11.586 -17.625 1 63.84 317 HIS A O 1
ATOM 2571 N N . PRO A 1 318 ? 27.484 -9.727 -18.922 1 51.19 318 PRO A N 1
ATOM 2572 C CA . PRO A 1 318 ? 28.906 -9.719 -19.25 1 51.19 318 PRO A CA 1
ATOM 2573 C C . PRO A 1 318 ? 29.797 -9.461 -18.031 1 51.19 318 PRO A C 1
ATOM 2575 O O . PRO A 1 318 ? 29.484 -8.586 -17.203 1 51.19 318 PRO A O 1
ATOM 2578 N N . SER A 1 319 ? 29.969 -10.375 -17.375 1 46.69 319 SER A N 1
ATOM 2579 C CA . SER A 1 319 ? 30.656 -10.344 -16.078 1 46.69 319 SER A CA 1
ATOM 2580 C C . SER A 1 319 ? 31.812 -9.352 -16.078 1 46.69 319 SER A C 1
ATOM 2582 O O . SER A 1 319 ? 32.656 -9.383 -15.195 1 46.69 319 SER A O 1
ATOM 2584 N N . PHE A 1 320 ? 32.312 -8.664 -16.969 1 41.06 320 PHE A N 1
ATOM 2585 C CA . PHE A 1 320 ? 33.469 -8.117 -16.281 1 41.06 320 PHE A CA 1
ATOM 2586 C C . PHE A 1 320 ? 33.031 -7.422 -14.984 1 41.06 320 PHE A C 1
ATOM 2588 O O . PHE A 1 320 ? 33.812 -7.367 -14.023 1 41.06 320 PHE A O 1
ATOM 2595 N N . ASP A 1 321 ? 31.844 -6.773 -15.016 1 43.16 321 ASP A N 1
ATOM 2596 C CA . ASP A 1 321 ? 31.578 -5.781 -13.984 1 43.16 321 ASP A CA 1
ATOM 2597 C C . ASP A 1 321 ? 30.797 -6.395 -12.82 1 43.16 321 ASP A C 1
ATOM 2599 O O . ASP A 1 321 ? 30.5 -5.719 -11.836 1 43.16 321 ASP A O 1
ATOM 2603 N N . PHE A 1 322 ? 30.828 -7.762 -12.609 1 49.38 322 PHE A N 1
ATOM 2604 C CA . PHE A 1 322 ? 30.375 -8.609 -11.523 1 49.38 322 PHE A CA 1
ATOM 2605 C C . PHE A 1 322 ? 29.141 -8.008 -10.852 1 49.38 322 PHE A C 1
ATOM 2607 O O . PHE A 1 322 ? 28.969 -8.133 -9.633 1 49.38 322 PHE A O 1
ATOM 2614 N N . LYS A 1 323 ? 28.312 -7.223 -11.352 1 54.94 323 LYS A N 1
ATOM 2615 C CA . LYS A 1 323 ? 27.172 -6.562 -10.703 1 54.94 323 LYS A CA 1
ATOM 2616 C C . LYS A 1 323 ? 26.219 -7.586 -10.109 1 54.94 323 LYS A C 1
ATOM 2618 O O . LYS A 1 323 ? 25.703 -7.391 -9.008 1 54.94 323 LYS A O 1
ATOM 2623 N N . PHE A 1 324 ? 25.953 -8.781 -10.883 1 62.91 324 PHE A N 1
ATOM 2624 C CA . PHE A 1 324 ? 25.109 -9.859 -10.367 1 62.91 324 PHE A CA 1
ATOM 2625 C C . PHE A 1 324 ? 25.828 -11.195 -10.492 1 62.91 324 PHE A C 1
ATOM 2627 O O . PHE A 1 324 ? 26.188 -11.617 -11.594 1 62.91 324 PHE A O 1
ATOM 2634 N N . ARG A 1 325 ? 26.203 -11.664 -9.414 1 71.31 325 ARG A N 1
ATOM 2635 C CA . ARG A 1 325 ? 26.859 -12.969 -9.383 1 71.31 325 ARG A CA 1
ATOM 2636 C C . ARG A 1 325 ? 26.094 -13.938 -8.492 1 71.31 325 ARG A C 1
ATOM 2638 O O . ARG A 1 325 ? 25.531 -13.539 -7.469 1 71.31 325 ARG A O 1
ATOM 2645 N N . ILE A 1 326 ? 26 -15.133 -9.031 1 78.44 326 ILE A N 1
ATOM 2646 C CA . ILE A 1 326 ? 25.422 -16.203 -8.211 1 78.44 326 ILE A CA 1
ATOM 2647 C C . ILE A 1 326 ? 26.422 -17.359 -8.109 1 78.44 326 ILE A C 1
ATOM 2649 O O . ILE A 1 326 ? 26.969 -17.812 -9.125 1 78.44 326 ILE A O 1
ATOM 2653 N N . ASP A 1 327 ? 26.641 -17.609 -6.871 1 78.69 327 ASP A N 1
ATOM 2654 C CA . ASP A 1 327 ? 27.594 -18.688 -6.617 1 78.69 327 ASP A CA 1
ATOM 2655 C C . ASP A 1 327 ? 26.953 -19.812 -5.812 1 78.69 327 ASP A C 1
ATOM 2657 O O . ASP A 1 327 ? 25.922 -19.594 -5.152 1 78.69 327 ASP A O 1
ATOM 2661 N N . TYR A 1 328 ? 27.5 -21 -6.035 1 87.19 328 TYR A N 1
ATOM 2662 C CA . TYR A 1 328 ? 27.219 -22.156 -5.184 1 87.19 328 TYR A CA 1
ATOM 2663 C C . TYR A 1 328 ? 25.781 -22.625 -5.336 1 87.19 328 TYR A C 1
ATOM 2665 O O . TYR A 1 328 ? 25.125 -22.953 -4.348 1 87.19 328 TYR A O 1
ATOM 2673 N N . PHE A 1 329 ? 25.281 -22.531 -6.555 1 89.62 329 PHE A N 1
ATOM 2674 C CA . PHE A 1 329 ? 23.969 -23.062 -6.891 1 89.62 329 PHE A CA 1
ATOM 2675 C C . PHE A 1 329 ? 24.094 -24.422 -7.551 1 89.62 329 PHE A C 1
ATOM 2677 O O . PHE A 1 329 ? 25.188 -24.922 -7.758 1 89.62 329 PHE A O 1
ATOM 2684 N N . SER A 1 330 ? 22.922 -24.984 -7.832 1 91.06 330 SER A N 1
ATOM 2685 C CA . SER A 1 330 ? 22.906 -26.25 -8.547 1 91.06 330 SER A CA 1
ATOM 2686 C C . SER A 1 330 ? 21.844 -26.25 -9.656 1 91.06 330 SER A C 1
ATOM 2688 O O . SER A 1 330 ? 20.844 -25.531 -9.562 1 91.06 330 SER A O 1
ATOM 2690 N N . LEU A 1 331 ? 22.172 -27.031 -10.695 1 91.94 331 LEU A N 1
ATOM 2691 C CA . LEU A 1 331 ? 21.234 -27.312 -11.789 1 91.94 331 LEU A CA 1
ATOM 2692 C C . LEU A 1 331 ? 20.906 -28.797 -11.852 1 91.94 331 LEU A C 1
ATOM 2694 O O . LEU A 1 331 ? 21.797 -29.641 -11.828 1 91.94 331 LEU A O 1
ATOM 2698 N N . VAL A 1 332 ? 19.625 -28.969 -11.898 1 93.75 332 VAL A N 1
ATOM 2699 C CA . VAL A 1 332 ? 19.203 -30.359 -11.961 1 93.75 332 VAL A CA 1
ATOM 2700 C C . VAL A 1 332 ? 18.172 -30.547 -13.07 1 93.75 332 VAL A C 1
ATOM 2702 O O . VAL A 1 332 ? 17.25 -29.75 -13.195 1 93.75 332 VAL A O 1
ATOM 2705 N N . THR A 1 333 ? 18.406 -31.578 -13.891 1 94.19 333 THR A N 1
ATOM 2706 C CA . THR A 1 333 ? 17.422 -32 -14.883 1 94.19 333 THR A CA 1
ATOM 2707 C C . THR A 1 333 ? 16.75 -33.312 -14.445 1 94.19 333 THR A C 1
ATOM 2709 O O . THR A 1 333 ? 17.422 -34.25 -14.078 1 94.19 333 THR A O 1
ATOM 2712 N N . THR A 1 334 ? 15.477 -33.312 -14.508 1 93.38 334 THR A N 1
ATOM 2713 C CA . THR A 1 334 ? 14.719 -34.469 -14.086 1 93.38 334 THR A CA 1
ATOM 2714 C C . THR A 1 334 ? 14.438 -35.406 -15.281 1 93.38 334 THR A C 1
ATOM 2716 O O . THR A 1 334 ? 14.781 -35.062 -16.422 1 93.38 334 THR A O 1
ATOM 2719 N N . ASP A 1 335 ? 13.867 -36.5 -14.984 1 87.69 335 ASP A N 1
ATOM 2720 C CA . ASP A 1 335 ? 13.602 -37.5 -16.031 1 87.69 335 ASP A CA 1
ATOM 2721 C C . ASP A 1 335 ? 12.617 -36.938 -17.062 1 87.69 335 ASP A C 1
ATOM 2723 O O . ASP A 1 335 ? 12.68 -37.312 -18.234 1 87.69 335 ASP A O 1
ATOM 2727 N N . ASN A 1 336 ? 11.766 -36.125 -16.656 1 81.81 336 ASN A N 1
ATOM 2728 C CA . ASN A 1 336 ? 10.82 -35.5 -17.578 1 81.81 336 ASN A CA 1
ATOM 2729 C C . ASN A 1 336 ? 11.43 -34.281 -18.281 1 81.81 336 ASN A C 1
ATOM 2731 O O . ASN A 1 336 ? 10.719 -33.5 -18.891 1 81.81 336 ASN A O 1
ATOM 2735 N N . ASN A 1 337 ? 12.648 -34.125 -18.109 1 88.69 337 ASN A N 1
ATOM 2736 C CA . ASN A 1 337 ? 13.461 -33.125 -18.812 1 88.69 337 ASN A CA 1
ATOM 2737 C C . ASN A 1 337 ? 13.172 -31.734 -18.297 1 88.69 337 ASN A C 1
ATOM 2739 O O . ASN A 1 337 ? 13.289 -30.75 -19.047 1 88.69 337 ASN A O 1
ATOM 2743 N N . ASN A 1 338 ? 12.719 -31.688 -17.078 1 91.69 338 ASN A N 1
ATOM 2744 C CA . ASN A 1 338 ? 12.609 -30.391 -16.422 1 91.69 338 ASN A CA 1
ATOM 2745 C C . ASN A 1 338 ? 13.945 -29.938 -15.828 1 91.69 338 ASN A C 1
ATOM 2747 O O . ASN A 1 338 ? 14.664 -30.734 -15.227 1 91.69 338 ASN A O 1
ATOM 2751 N N . ILE A 1 339 ? 14.297 -28.703 -16.016 1 94.06 339 ILE A N 1
ATOM 2752 C CA . ILE A 1 339 ? 15.547 -28.156 -15.5 1 94.06 339 ILE A CA 1
ATOM 2753 C C . ILE A 1 339 ? 15.25 -27.219 -14.336 1 94.06 339 ILE A C 1
ATOM 2755 O O . ILE A 1 339 ? 14.492 -26.266 -14.477 1 94.06 339 ILE A O 1
ATOM 2759 N N . TYR A 1 340 ? 15.906 -27.547 -13.336 1 94.12 340 TYR A N 1
ATOM 2760 C CA . TYR A 1 340 ? 15.68 -26.75 -12.125 1 94.12 340 TYR A CA 1
ATOM 2761 C C . TYR A 1 340 ? 16.953 -26.031 -11.711 1 94.12 340 TYR A C 1
ATOM 2763 O O . TYR A 1 340 ? 18.047 -26.578 -11.781 1 94.12 340 TYR A O 1
ATOM 2771 N N . PHE A 1 341 ? 16.797 -24.766 -11.305 1 92.62 341 PHE A N 1
ATOM 2772 C CA . PHE A 1 341 ? 17.812 -23.969 -10.648 1 92.62 341 PHE A CA 1
ATOM 2773 C C . PHE A 1 341 ? 17.562 -23.891 -9.148 1 92.62 341 PHE A C 1
ATOM 2775 O O . PHE A 1 341 ? 16.469 -23.5 -8.719 1 92.62 341 PHE A O 1
ATOM 2782 N N . ILE A 1 342 ? 18.641 -24.219 -8.391 1 93.25 342 ILE A N 1
ATOM 2783 C CA . ILE A 1 342 ? 18.391 -24.422 -6.973 1 93.25 342 ILE A CA 1
ATOM 2784 C C . ILE A 1 342 ? 19.375 -23.594 -6.148 1 93.25 342 ILE A C 1
ATOM 2786 O O . ILE A 1 342 ? 20.594 -23.719 -6.312 1 93.25 342 ILE A O 1
ATOM 2790 N N . GLY A 1 343 ? 18.859 -22.781 -5.289 1 91.31 343 GLY A N 1
ATOM 2791 C CA . GLY A 1 343 ? 19.609 -22.125 -4.223 1 91.31 343 GLY A CA 1
ATOM 2792 C C . GLY A 1 343 ? 20.766 -21.281 -4.73 1 91.31 343 GLY A C 1
ATOM 2793 O O . GLY A 1 343 ? 20.688 -20.703 -5.824 1 91.31 343 GLY A O 1
ATOM 2794 N N . GLY A 1 344 ? 21.875 -21.141 -3.82 1 88.56 344 GLY A N 1
ATOM 2795 C CA . GLY A 1 344 ? 23.062 -20.344 -4.109 1 88.56 344 GLY A CA 1
ATOM 2796 C C . GLY A 1 344 ? 23.109 -19.047 -3.324 1 88.56 344 GLY A C 1
ATOM 2797 O O . GLY A 1 344 ? 22.359 -18.875 -2.365 1 88.56 344 GLY A O 1
ATOM 2798 N N . ILE A 1 345 ? 24.094 -18.391 -3.586 1 84.38 345 ILE A N 1
ATOM 2799 C CA . ILE A 1 345 ? 24.281 -17.062 -2.986 1 84.38 345 ILE A CA 1
ATOM 2800 C C . ILE A 1 345 ? 24.234 -15.992 -4.074 1 84.38 345 ILE A C 1
ATOM 2802 O O . ILE A 1 345 ? 24.984 -16.062 -5.051 1 84.38 345 ILE A O 1
ATOM 2806 N N . PHE A 1 346 ? 23.359 -15.141 -3.908 1 80.62 346 PHE A N 1
ATOM 2807 C CA . PHE A 1 346 ? 23.25 -14.023 -4.844 1 80.62 346 PHE A CA 1
ATOM 2808 C C . PHE A 1 346 ? 23.953 -12.789 -4.309 1 80.62 346 PHE A C 1
ATOM 2810 O O . PHE A 1 346 ? 23.75 -12.391 -3.162 1 80.62 346 PHE A O 1
ATOM 2817 N N . TYR A 1 347 ? 24.859 -12.367 -5.168 1 71.56 347 TYR A N 1
ATOM 2818 C CA . TYR A 1 347 ? 25.609 -11.18 -4.816 1 71.56 347 TYR A CA 1
ATOM 2819 C C . TYR A 1 347 ? 25.156 -9.977 -5.641 1 71.56 347 TYR A C 1
ATOM 2821 O O . TYR A 1 347 ? 25.047 -10.062 -6.867 1 71.56 347 TYR A O 1
ATOM 2829 N N . GLU A 1 348 ? 24.672 -9.023 -5.016 1 63.75 348 GLU A N 1
ATOM 2830 C CA . GLU A 1 348 ? 24.25 -7.809 -5.707 1 63.75 348 GLU A CA 1
ATOM 2831 C C . GLU A 1 348 ? 25.234 -6.672 -5.473 1 63.75 348 GLU A C 1
ATOM 2833 O O . GLU A 1 348 ? 25.766 -6.516 -4.367 1 63.75 348 GLU A O 1
ATOM 2838 N N . ASN A 1 349 ? 25.406 -5.699 -6.449 1 53.81 349 ASN A N 1
ATOM 2839 C CA . ASN A 1 349 ? 26.078 -4.406 -6.465 1 53.81 349 ASN A CA 1
ATOM 2840 C C . ASN A 1 349 ? 27.438 -4.484 -5.781 1 53.81 349 ASN A C 1
ATOM 2842 O O . ASN A 1 349 ? 27.766 -3.658 -4.922 1 53.81 349 ASN A O 1
ATOM 2846 N N . TYR A 1 350 ? 28.422 -5.535 -6.16 1 49.72 350 TYR A N 1
ATOM 2847 C CA . TYR A 1 350 ? 29.828 -5.691 -5.777 1 49.72 350 TYR A CA 1
ATOM 2848 C C . TYR A 1 350 ? 29.953 -5.91 -4.277 1 49.72 350 TYR A C 1
ATOM 2850 O O . TYR A 1 350 ? 31.031 -5.691 -3.701 1 49.72 350 TYR A O 1
ATOM 2858 N N . HIS A 1 351 ? 28.766 -5.945 -3.502 1 47.34 351 HIS A N 1
ATOM 2859 C CA . HIS A 1 351 ? 28.906 -6.152 -2.064 1 47.34 351 HIS A CA 1
ATOM 2860 C C . HIS A 1 351 ? 29.391 -7.566 -1.757 1 47.34 351 HIS A C 1
ATOM 2862 O O . HIS A 1 351 ? 28.609 -8.516 -1.814 1 47.34 351 HIS A O 1
ATOM 2868 N N . PHE A 1 352 ? 30.656 -7.637 -1.855 1 50.25 352 PHE A N 1
ATOM 2869 C CA . PHE A 1 352 ? 31.188 -8.93 -1.443 1 50.25 352 PHE A CA 1
ATOM 2870 C C . PHE A 1 352 ? 31.344 -8.992 0.071 1 50.25 352 PHE A C 1
ATOM 2872 O O . PHE A 1 352 ? 32.281 -8.414 0.625 1 50.25 352 PHE A O 1
ATOM 2879 N N . SER A 1 353 ? 30.188 -8.727 0.844 1 52.94 353 SER A N 1
ATOM 2880 C CA . SER A 1 353 ? 30.391 -9.047 2.252 1 52.94 353 SER A CA 1
ATOM 2881 C C . SER A 1 353 ? 31.281 -10.281 2.416 1 52.94 353 SER A C 1
ATOM 2883 O O . SER A 1 353 ? 31.391 -11.094 1.498 1 52.94 353 SER A O 1
ATOM 2885 N N . VAL A 1 354 ? 31.984 -10.18 3.477 1 61.56 354 VAL A N 1
ATOM 2886 C CA . VAL A 1 354 ? 32.844 -11.297 3.828 1 61.56 354 VAL A CA 1
ATOM 2887 C C . VAL A 1 354 ? 32.062 -12.602 3.791 1 61.56 354 VAL A C 1
ATOM 2889 O O . VAL A 1 354 ? 32.594 -13.641 3.396 1 61.56 354 VAL A O 1
ATOM 2892 N N . THR A 1 355 ? 30.672 -12.391 4.156 1 73.5 355 THR A N 1
ATOM 2893 C CA . THR A 1 355 ? 29.828 -13.578 4.176 1 73.5 355 THR A CA 1
ATOM 2894 C C . THR A 1 355 ? 28.578 -13.359 3.34 1 73.5 355 THR A C 1
ATOM 2896 O O . THR A 1 355 ? 27.922 -12.32 3.453 1 73.5 355 THR A O 1
ATOM 2899 N N . GLY A 1 356 ? 28.406 -14.227 2.393 1 79.75 356 GLY A N 1
ATOM 2900 C CA . GLY A 1 356 ? 27.188 -14.227 1.592 1 79.75 356 GLY A CA 1
ATOM 2901 C C . GLY A 1 356 ? 26.094 -15.109 2.162 1 79.75 356 GLY A C 1
ATOM 2902 O O . GLY A 1 356 ? 26.359 -16.234 2.582 1 79.75 356 GLY A O 1
ATOM 2903 N N . GLU A 1 357 ? 24.766 -14.602 2.24 1 86.25 357 GLU A N 1
ATOM 2904 C CA . GLU A 1 357 ? 23.641 -15.406 2.686 1 86.25 357 GLU A CA 1
ATOM 2905 C C . GLU A 1 357 ? 23.062 -16.234 1.54 1 86.25 357 GLU A C 1
ATOM 2907 O O . GLU A 1 357 ? 22.922 -15.742 0.416 1 86.25 357 GLU A O 1
ATOM 2912 N N . ALA A 1 358 ? 22.797 -17.516 1.904 1 90.19 358 ALA A N 1
ATOM 2913 C CA . ALA A 1 358 ? 22.25 -18.422 0.91 1 90.19 358 ALA A CA 1
ATOM 2914 C C . ALA A 1 358 ? 20.781 -18.094 0.609 1 90.19 358 ALA A C 1
ATOM 2916 O O . ALA A 1 358 ? 20.109 -17.453 1.42 1 90.19 358 ALA A O 1
ATOM 2917 N N . GLU A 1 359 ? 20.391 -18.547 -0.497 1 88.56 359 GLU A N 1
ATOM 2918 C CA . GLU A 1 359 ? 19 -18.375 -0.924 1 88.56 359 GLU A CA 1
ATOM 2919 C C . GLU A 1 359 ? 18.266 -19.719 -0.881 1 88.56 359 GLU A C 1
ATOM 2921 O O . GLU A 1 359 ? 18.859 -20.781 -1.028 1 88.56 359 GLU A O 1
ATOM 2926 N N . LYS A 1 360 ? 16.938 -19.531 -0.683 1 92.25 360 LYS A N 1
ATOM 2927 C CA . LYS A 1 360 ? 16.094 -20.734 -0.73 1 92.25 360 LYS A CA 1
ATOM 2928 C C . LYS A 1 360 ? 15.328 -20.812 -2.045 1 92.25 360 LYS A C 1
ATOM 2930 O O . LYS A 1 360 ? 14.484 -21.703 -2.221 1 92.25 360 LYS A O 1
ATOM 2935 N N . ASP A 1 361 ? 15.625 -20.031 -2.953 1 90.5 361 ASP A N 1
ATOM 2936 C CA . ASP A 1 361 ? 14.883 -19.906 -4.203 1 90.5 361 ASP A CA 1
ATOM 2937 C C . ASP A 1 361 ? 14.992 -21.172 -5.039 1 90.5 361 ASP A C 1
ATOM 2939 O O . ASP A 1 361 ? 16.031 -21.844 -5.02 1 90.5 361 ASP A O 1
ATOM 2943 N N . PHE A 1 362 ? 13.938 -21.562 -5.691 1 92.12 362 PHE A N 1
ATOM 2944 C CA . PHE A 1 362 ? 13.758 -22.734 -6.547 1 92.12 362 PHE A CA 1
ATOM 2945 C C . PHE A 1 362 ? 13.031 -22.359 -7.828 1 92.12 362 PHE A C 1
ATOM 2947 O O . PHE A 1 362 ? 11.891 -21.875 -7.785 1 92.12 362 PHE A O 1
ATOM 2954 N N . PHE A 1 363 ? 13.742 -22.547 -9.055 1 92.56 363 PHE A N 1
ATOM 2955 C CA . PHE A 1 363 ? 13.172 -22.078 -10.312 1 92.56 363 PHE A CA 1
ATOM 2956 C C . PHE A 1 363 ? 13.078 -23.219 -11.32 1 92.56 363 PHE A C 1
ATOM 2958 O O . PHE A 1 363 ? 13.93 -24.109 -11.336 1 92.56 363 PHE A O 1
ATOM 2965 N N . LEU A 1 364 ? 12.047 -23.188 -12.086 1 92.94 364 LEU A N 1
ATOM 2966 C CA . LEU A 1 364 ? 11.867 -24.062 -13.234 1 92.94 364 LEU A CA 1
ATOM 2967 C C . LEU A 1 364 ? 12.07 -23.312 -14.539 1 92.94 364 LEU A C 1
ATOM 2969 O O . LEU A 1 364 ? 11.508 -22.219 -14.727 1 92.94 364 LEU A O 1
ATOM 2973 N N . TYR A 1 365 ? 12.852 -23.875 -15.406 1 92.25 365 TYR A N 1
ATOM 2974 C CA . TYR A 1 365 ? 13.102 -23.188 -16.672 1 92.25 365 TYR A CA 1
ATOM 2975 C C . TYR A 1 365 ? 11.992 -23.469 -17.672 1 92.25 365 TYR A C 1
ATOM 2977 O O . TYR A 1 365 ? 11.664 -24.625 -17.938 1 92.25 365 TYR A O 1
ATOM 2985 N N . ASP A 1 366 ? 11.477 -22.406 -18.219 1 88.88 366 ASP A N 1
ATOM 2986 C CA . ASP A 1 366 ? 10.508 -22.5 -19.297 1 88.88 366 ASP A CA 1
ATOM 2987 C C . ASP A 1 366 ? 11.18 -22.297 -20.656 1 88.88 366 ASP A C 1
ATOM 2989 O O . ASP A 1 366 ? 11.586 -21.188 -21 1 88.88 366 ASP A O 1
ATOM 2993 N N . GLU A 1 367 ? 11.219 -23.297 -21.375 1 87.5 367 GLU A N 1
ATOM 2994 C CA . GLU A 1 367 ? 11.961 -23.297 -22.625 1 87.5 367 GLU A CA 1
ATOM 2995 C C . GLU A 1 367 ? 11.289 -22.391 -23.656 1 87.5 367 GLU A C 1
ATOM 2997 O O . GLU A 1 367 ? 11.969 -21.688 -24.422 1 87.5 367 GLU A O 1
ATOM 3002 N N . LYS A 1 368 ? 10.109 -22.344 -23.734 1 82.69 368 LYS A N 1
ATOM 3003 C CA . LYS A 1 368 ? 9.383 -21.578 -24.734 1 82.69 368 LYS A CA 1
ATOM 3004 C C . LYS A 1 368 ? 9.531 -20.078 -24.5 1 82.69 368 LYS A C 1
ATOM 3006 O O . LYS A 1 368 ? 9.781 -19.312 -25.438 1 82.69 368 LYS A O 1
ATOM 3011 N N . GLU A 1 369 ? 9.469 -19.75 -23.266 1 85.19 369 GLU A N 1
ATOM 3012 C CA . GLU A 1 369 ? 9.539 -18.328 -22.953 1 85.19 369 GLU A CA 1
ATOM 3013 C C . GLU A 1 369 ? 10.961 -17.906 -22.578 1 85.19 369 GLU A C 1
ATOM 3015 O O . GLU A 1 369 ? 11.242 -16.719 -22.438 1 85.19 369 GLU A O 1
ATOM 3020 N N . SER A 1 370 ? 11.82 -18.859 -22.453 1 86.88 370 SER A N 1
ATOM 3021 C CA . SER A 1 370 ? 13.203 -18.609 -22.062 1 86.88 370 SER A CA 1
ATOM 3022 C C . SER A 1 370 ? 13.266 -17.812 -20.766 1 86.88 370 SER A C 1
ATOM 3024 O O . SER A 1 370 ? 13.938 -16.781 -20.703 1 86.88 370 SER A O 1
ATOM 3026 N N . LYS A 1 371 ? 12.508 -18.297 -19.812 1 89.19 371 LYS A N 1
ATOM 3027 C CA . LYS A 1 371 ? 12.531 -17.641 -18.5 1 89.19 371 LYS A CA 1
ATOM 3028 C C . LYS A 1 371 ? 12.484 -18.672 -17.375 1 89.19 371 LYS A C 1
ATOM 3030 O O . LYS A 1 371 ? 12.086 -19.812 -17.578 1 89.19 371 LYS A O 1
ATOM 3035 N N . TRP A 1 372 ? 12.922 -18.188 -16.219 1 89.94 372 TRP A N 1
ATOM 3036 C CA . TRP A 1 372 ? 12.828 -19 -15.008 1 89.94 372 TRP A CA 1
ATOM 3037 C C . TRP A 1 372 ? 11.5 -18.766 -14.289 1 89.94 372 TRP A C 1
ATOM 3039 O O . TRP A 1 372 ? 11.156 -17.609 -13.984 1 89.94 372 TRP A O 1
ATOM 3049 N N . LEU A 1 373 ? 10.758 -19.797 -14.023 1 88.75 373 LEU A N 1
ATOM 3050 C CA . LEU A 1 373 ? 9.5 -19.703 -13.281 1 88.75 373 LEU A CA 1
ATOM 3051 C C . LEU A 1 373 ? 9.727 -20 -11.805 1 88.75 373 LEU A C 1
ATOM 3053 O O . LEU A 1 373 ? 10.281 -21.047 -11.453 1 88.75 373 LEU A O 1
ATOM 3057 N N . PRO A 1 374 ? 9.273 -19.094 -10.906 1 87.88 374 PRO A N 1
ATOM 3058 C CA . PRO A 1 374 ? 9.414 -19.359 -9.469 1 87.88 374 PRO A CA 1
ATOM 3059 C C . PRO A 1 374 ? 8.516 -20.5 -8.992 1 87.88 374 PRO A C 1
ATOM 3061 O O . PRO A 1 374 ? 7.34 -20.562 -9.344 1 87.88 374 PRO A O 1
ATOM 3064 N N . MET A 1 375 ? 9.203 -21.422 -8.328 1 89.75 375 MET A N 1
ATOM 3065 C CA . MET A 1 375 ? 8.492 -22.531 -7.699 1 89.75 375 MET A CA 1
ATOM 3066 C C . MET A 1 375 ? 8.477 -22.375 -6.18 1 89.75 375 MET A C 1
ATOM 3068 O O . MET A 1 375 ? 9.016 -21.406 -5.648 1 89.75 375 MET A O 1
ATOM 3072 N N . LYS A 1 376 ? 7.723 -23.281 -5.492 1 89.12 376 LYS A N 1
ATOM 3073 C CA . LYS A 1 376 ? 7.773 -23.266 -4.035 1 89.12 376 LYS A CA 1
ATOM 3074 C C . LYS A 1 376 ? 9.211 -23.312 -3.533 1 89.12 376 LYS A C 1
ATOM 3076 O O . LYS A 1 376 ? 9.992 -24.188 -3.926 1 89.12 376 LYS A O 1
ATOM 3081 N N . PRO A 1 377 ? 9.617 -22.375 -2.695 1 92.12 377 PRO A N 1
ATOM 3082 C CA . PRO A 1 377 ? 10.992 -22.359 -2.195 1 92.12 377 PRO A CA 1
ATOM 3083 C C . PRO A 1 377 ? 11.297 -23.531 -1.264 1 92.12 377 PRO A C 1
ATOM 3085 O O . PRO A 1 377 ? 10.375 -24.156 -0.741 1 92.12 377 PRO A O 1
ATOM 3088 N N . MET A 1 378 ? 12.578 -23.797 -1.204 1 93.81 378 MET A N 1
ATOM 3089 C CA . MET A 1 378 ? 13.016 -24.828 -0.264 1 93.81 378 MET A CA 1
ATOM 3090 C C . MET A 1 378 ? 12.641 -24.453 1.166 1 93.81 378 MET A C 1
ATOM 3092 O O . MET A 1 378 ? 12.375 -23.281 1.455 1 93.81 378 MET A O 1
ATOM 3096 N N . GLY A 1 379 ? 12.656 -25.469 1.959 1 89.81 379 GLY A N 1
ATOM 3097 C CA . GLY A 1 379 ? 12.414 -25.219 3.371 1 89.81 379 GLY A CA 1
ATOM 3098 C C . GLY A 1 379 ? 13.508 -24.406 4.027 1 89.81 379 GLY A C 1
ATOM 3099 O O . GLY A 1 379 ? 13.234 -23.578 4.895 1 89.81 379 GLY A O 1
ATOM 3100 N N . VAL A 1 380 ? 14.727 -24.703 3.637 1 92.75 380 VAL A N 1
ATOM 3101 C CA . VAL A 1 380 ? 15.875 -24.016 4.215 1 92.75 380 VAL A CA 1
ATOM 3102 C C . VAL A 1 380 ? 16.734 -23.422 3.104 1 92.75 380 VAL A C 1
ATOM 3104 O O . VAL A 1 380 ? 16.953 -24.062 2.074 1 92.75 380 VAL A O 1
ATOM 3107 N N . ALA A 1 381 ? 17.328 -22.219 3.4 1 92.81 381 ALA A N 1
ATOM 3108 C CA . ALA A 1 381 ? 18.281 -21.609 2.473 1 92.81 381 ALA A CA 1
ATOM 3109 C C . ALA A 1 381 ? 19.625 -22.328 2.5 1 92.81 381 ALA A C 1
ATOM 3111 O O . ALA A 1 381 ? 20.109 -22.719 3.566 1 92.81 381 ALA A O 1
ATOM 3112 N N . ARG A 1 382 ? 20.188 -22.516 1.256 1 93.88 382 ARG A N 1
ATOM 3113 C CA . ARG A 1 382 ? 21.438 -23.281 1.267 1 93.88 382 ARG A CA 1
ATOM 3114 C C . ARG A 1 382 ? 22.344 -22.875 0.123 1 93.88 382 ARG A C 1
ATOM 3116 O O . ARG A 1 382 ? 21.875 -22.516 -0.958 1 93.88 382 ARG A O 1
ATOM 3123 N N . CYS A 1 383 ? 23.688 -22.984 0.444 1 92.06 383 CYS A N 1
ATOM 3124 C CA . CYS A 1 383 ? 24.781 -22.891 -0.522 1 92.06 383 CYS A CA 1
ATOM 3125 C C . CYS A 1 383 ? 25.812 -23.984 -0.302 1 92.06 383 CYS A C 1
ATOM 3127 O O . CYS A 1 383 ? 25.797 -24.656 0.73 1 92.06 383 CYS A O 1
ATOM 3129 N N . GLN A 1 384 ? 26.547 -24.344 -1.411 1 91.88 384 GLN A N 1
ATOM 3130 C CA . GLN A 1 384 ? 27.547 -25.406 -1.341 1 91.88 384 GLN A CA 1
ATOM 3131 C C . GLN A 1 384 ? 26.906 -26.734 -0.976 1 91.88 384 GLN A C 1
ATOM 3133 O O . GLN A 1 384 ? 27.438 -27.484 -0.141 1 91.88 384 GLN A O 1
ATOM 3138 N N . PHE A 1 385 ? 25.766 -26.922 -1.467 1 94.56 385 PHE A N 1
ATOM 3139 C CA . PHE A 1 385 ? 25.016 -28.156 -1.281 1 94.56 385 PHE A CA 1
ATOM 3140 C C . PHE A 1 385 ? 25.125 -29.062 -2.508 1 94.56 385 PHE A C 1
ATOM 3142 O O . PHE A 1 385 ? 25.781 -28.703 -3.486 1 94.56 385 PHE A O 1
ATOM 3149 N N . ALA A 1 386 ? 24.609 -30.25 -2.387 1 93.94 386 ALA A N 1
ATOM 3150 C CA . ALA A 1 386 ? 24.547 -31.172 -3.518 1 93.94 386 ALA A CA 1
ATOM 3151 C C . ALA A 1 386 ? 23.094 -31.516 -3.863 1 93.94 386 ALA A C 1
ATOM 3153 O O . ALA A 1 386 ? 22.234 -31.578 -2.982 1 93.94 386 ALA A O 1
ATOM 3154 N N . ALA A 1 387 ? 22.891 -31.688 -5.113 1 95.38 387 ALA A N 1
ATOM 3155 C CA . ALA A 1 387 ? 21.531 -31.969 -5.578 1 95.38 387 ALA A CA 1
ATOM 3156 C C . ALA A 1 387 ? 21.547 -32.969 -6.719 1 95.38 387 ALA A C 1
ATOM 3158 O O . ALA A 1 387 ? 22.516 -33.062 -7.465 1 95.38 387 ALA A O 1
ATOM 3159 N N . CYS A 1 388 ? 20.484 -33.75 -6.809 1 95.25 388 CYS A N 1
ATOM 3160 C CA . CYS A 1 388 ? 20.297 -34.688 -7.91 1 95.25 388 CYS A CA 1
ATOM 3161 C C . CYS A 1 388 ? 18.828 -35.031 -8.062 1 95.25 388 CYS A C 1
ATOM 3163 O O . CYS A 1 388 ? 17.984 -34.625 -7.258 1 95.25 388 CYS A O 1
ATOM 3165 N N . ASN A 1 389 ? 18.609 -35.75 -9.133 1 93.56 389 ASN A N 1
ATOM 3166 C CA . ASN A 1 389 ? 17.234 -36.156 -9.352 1 93.56 389 ASN A CA 1
ATOM 3167 C C . ASN A 1 389 ? 17.047 -37.656 -9.125 1 93.56 389 ASN A C 1
ATOM 3169 O O . ASN A 1 389 ? 17.984 -38.438 -9.312 1 93.56 389 ASN A O 1
ATOM 3173 N N . TYR A 1 390 ? 15.961 -38.031 -8.688 1 94.19 390 TYR A N 1
ATOM 3174 C CA . TYR A 1 390 ? 15.391 -39.375 -8.719 1 94.19 390 TYR A CA 1
ATOM 3175 C C . TYR A 1 390 ? 14.031 -39.375 -9.406 1 94.19 390 TYR A C 1
ATOM 3177 O O . TYR A 1 390 ? 13.031 -38.938 -8.828 1 94.19 390 TYR A O 1
ATOM 3185 N N . GLY A 1 391 ? 14.094 -39.875 -10.648 1 90.75 391 GLY A N 1
ATOM 3186 C CA . GLY A 1 391 ? 12.898 -39.656 -11.438 1 90.75 391 GLY A CA 1
ATOM 3187 C C . GLY A 1 391 ? 12.617 -38.156 -11.688 1 90.75 391 GLY A C 1
ATOM 3188 O O . GLY A 1 391 ? 13.484 -37.438 -12.188 1 90.75 391 GLY A O 1
ATOM 3189 N N . ASP A 1 392 ? 11.445 -37.844 -11.328 1 90.5 392 ASP A N 1
ATOM 3190 C CA . ASP A 1 392 ? 11.078 -36.438 -11.531 1 90.5 392 ASP A CA 1
ATOM 3191 C C . ASP A 1 392 ? 11.211 -35.656 -10.242 1 90.5 392 ASP A C 1
ATOM 3193 O O . ASP A 1 392 ? 10.938 -34.438 -10.211 1 90.5 392 ASP A O 1
ATOM 3197 N N . GLU A 1 393 ? 11.672 -36.312 -9.227 1 94.25 393 GLU A N 1
ATOM 3198 C CA . GLU A 1 393 ? 11.883 -35.625 -7.953 1 94.25 393 GLU A CA 1
ATOM 3199 C C . GLU A 1 393 ? 13.289 -35.031 -7.867 1 94.25 393 GLU A C 1
ATOM 3201 O O . GLU A 1 393 ? 14.211 -35.531 -8.516 1 94.25 393 GLU A O 1
ATOM 3206 N N . VAL A 1 394 ? 13.414 -34 -7.125 1 95.62 394 VAL A N 1
ATOM 3207 C CA . VAL A 1 394 ? 14.703 -33.344 -6.93 1 95.62 394 VAL A CA 1
ATOM 3208 C C . VAL A 1 394 ? 15.117 -33.438 -5.461 1 95.62 394 VAL A C 1
ATOM 3210 O O . VAL A 1 394 ? 14.359 -33.031 -4.574 1 95.62 394 VAL A O 1
ATOM 3213 N N . PHE A 1 395 ? 16.297 -34 -5.191 1 96.19 395 PHE A N 1
ATOM 3214 C CA . PHE A 1 395 ? 16.844 -34.125 -3.844 1 96.19 395 PHE A CA 1
ATOM 3215 C C . PHE A 1 395 ? 17.953 -33.094 -3.605 1 96.19 395 PHE A C 1
ATOM 3217 O O . PHE A 1 395 ? 18.781 -32.875 -4.48 1 96.19 395 PHE A O 1
ATOM 3224 N N . VAL A 1 396 ? 17.906 -32.5 -2.492 1 95.31 396 VAL A N 1
ATOM 3225 C CA . VAL A 1 396 ? 18.953 -31.578 -2.057 1 95.31 396 VAL A CA 1
ATOM 3226 C C . VAL A 1 396 ? 19.438 -31.953 -0.662 1 95.31 396 VAL A C 1
ATOM 3228 O O . VAL A 1 396 ? 18.641 -32.312 0.203 1 95.31 396 VAL A O 1
ATOM 3231 N N . CYS A 1 397 ? 20.797 -31.969 -0.498 1 95 397 CYS A N 1
ATOM 3232 C CA . CYS A 1 397 ? 21.297 -32.344 0.817 1 95 397 CYS A CA 1
ATOM 3233 C C . CYS A 1 397 ? 22.484 -31.469 1.215 1 95 397 CYS A C 1
ATOM 3235 O O . CYS A 1 397 ? 23.297 -31.109 0.371 1 95 397 CYS A O 1
ATOM 3237 N N . GLY A 1 398 ? 22.531 -31.188 2.412 1 93.62 398 GLY A N 1
ATOM 3238 C CA . GLY A 1 398 ? 23.656 -30.5 3.029 1 93.62 398 GLY A CA 1
ATOM 3239 C C . GLY A 1 398 ? 23.781 -29.062 2.584 1 93.62 398 GLY A C 1
ATOM 3240 O O . GLY A 1 398 ? 22.797 -28.422 2.234 1 93.62 398 GLY A O 1
ATOM 3241 N N . GLY A 1 399 ? 25.109 -28.547 2.672 1 93.31 399 GLY A N 1
ATOM 3242 C CA . GLY A 1 399 ? 25.391 -27.156 2.357 1 93.31 399 GLY A CA 1
ATOM 3243 C C . GLY A 1 399 ? 25.484 -26.266 3.588 1 93.31 399 GLY A C 1
ATOM 3244 O O . GLY A 1 399 ? 25.609 -26.766 4.707 1 93.31 399 GLY A O 1
ATOM 3245 N N . LYS A 1 400 ? 25.469 -24.922 3.316 1 93.62 400 LYS A N 1
ATOM 3246 C CA . LYS A 1 400 ? 25.547 -23.906 4.352 1 93.62 400 LYS A CA 1
ATOM 3247 C C . LYS A 1 400 ? 24.484 -22.812 4.133 1 93.62 400 LYS A C 1
ATOM 3249 O O . LYS A 1 400 ? 24.047 -22.594 3.006 1 93.62 400 LYS A O 1
ATOM 3254 N N . SER A 1 401 ? 24.156 -22.25 5.273 1 92 401 SER A N 1
ATOM 3255 C CA . SER A 1 401 ? 23.203 -21.156 5.184 1 92 401 SER A CA 1
ATOM 3256 C C . SER A 1 401 ? 23.906 -19.859 4.777 1 92 401 SER A C 1
ATOM 3258 O O . SER A 1 401 ? 23.25 -18.922 4.301 1 92 401 SER A O 1
ATOM 3260 N N . SER A 1 402 ? 25.172 -19.703 5.062 1 90.75 402 SER A N 1
ATOM 3261 C CA . SER A 1 402 ? 26 -18.594 4.637 1 90.75 402 SER A CA 1
ATOM 3262 C C . SER A 1 402 ? 27.438 -19.031 4.375 1 90.75 402 SER A C 1
ATOM 3264 O O . SER A 1 402 ? 27.891 -20.047 4.914 1 90.75 402 SER A O 1
ATOM 3266 N N . PHE A 1 403 ? 28.109 -18.406 3.525 1 85.94 403 PHE A N 1
ATOM 3267 C CA . PHE A 1 403 ? 29.5 -18.766 3.195 1 85.94 403 PHE A CA 1
ATOM 3268 C C . PHE A 1 403 ? 30.344 -17.5 3.018 1 85.94 403 PHE A C 1
ATOM 3270 O O . PHE A 1 403 ? 29.906 -16.531 2.404 1 85.94 403 PHE A O 1
ATOM 3277 N N . PRO A 1 404 ? 31.438 -17.484 3.707 1 83 404 PRO A N 1
ATOM 3278 C CA . PRO A 1 404 ? 32.188 -18.625 4.246 1 83 404 PRO A CA 1
ATOM 3279 C C . PRO A 1 404 ? 31.812 -18.922 5.703 1 83 404 PRO A C 1
ATOM 3281 O O . PRO A 1 404 ? 32.219 -19.969 6.23 1 83 404 PRO A O 1
ATOM 3284 N N . LEU A 1 405 ? 31.156 -18.031 6.094 1 81.31 405 LEU A N 1
ATOM 3285 C CA . LEU A 1 405 ? 30.734 -18.297 7.465 1 81.31 405 LEU A CA 1
ATOM 3286 C C . LEU A 1 405 ? 29.453 -19.125 7.492 1 81.31 405 LEU A C 1
ATOM 3288 O O . LEU A 1 405 ? 28.844 -19.375 6.449 1 81.31 405 LEU A O 1
ATOM 3292 N N . GLY A 1 406 ? 29.297 -19.797 8.438 1 83.69 406 GLY A N 1
ATOM 3293 C CA . GLY A 1 406 ? 28.109 -20.625 8.602 1 83.69 406 GLY A CA 1
ATOM 3294 C C . GLY A 1 406 ? 28.422 -22.078 8.867 1 83.69 406 GLY A C 1
ATOM 3295 O O . GLY A 1 406 ? 29.469 -22.578 8.445 1 83.69 406 GLY A O 1
ATOM 3296 N N . GLU A 1 407 ? 27.438 -22.625 9.469 1 90.38 407 GLU A N 1
ATOM 3297 C CA . GLU A 1 407 ? 27.641 -24.031 9.797 1 90.38 407 GLU A CA 1
ATOM 3298 C C . GLU A 1 407 ? 27.062 -24.938 8.711 1 90.38 407 GLU A C 1
ATOM 3300 O O . GLU A 1 407 ? 26 -24.641 8.141 1 90.38 407 GLU A O 1
ATOM 3305 N N . PRO A 1 408 ? 27.859 -26.062 8.414 1 93.56 408 PRO A N 1
ATOM 3306 C CA . PRO A 1 408 ? 27.297 -27.047 7.477 1 93.56 408 PRO A CA 1
ATOM 3307 C C . PRO A 1 408 ? 26.016 -27.688 7.98 1 93.56 408 PRO A C 1
ATOM 3309 O O . PRO A 1 408 ? 25.797 -27.766 9.195 1 93.56 408 PRO A O 1
ATOM 3312 N N . MET A 1 409 ? 25.172 -28.125 7.145 1 93.81 409 MET A N 1
ATOM 3313 C CA . MET A 1 409 ? 23.891 -28.734 7.48 1 93.81 409 MET A CA 1
ATOM 3314 C C . MET A 1 409 ? 23.891 -30.203 7.102 1 93.81 409 MET A C 1
ATOM 3316 O O . MET A 1 409 ? 24.656 -30.641 6.246 1 93.81 409 MET A O 1
ATOM 3320 N N . ASP A 1 410 ? 22.984 -30.859 7.781 1 94.12 410 ASP A N 1
ATOM 3321 C CA . ASP A 1 410 ? 22.797 -32.281 7.484 1 94.12 410 ASP A CA 1
ATOM 3322 C C . ASP A 1 410 ? 21.406 -32.531 6.906 1 94.12 410 ASP A C 1
ATOM 3324 O O . ASP A 1 410 ? 21.031 -33.688 6.691 1 94.12 410 ASP A O 1
ATOM 3328 N N . THR A 1 411 ? 20.672 -31.547 6.598 1 94.38 411 THR A N 1
ATOM 3329 C CA . THR A 1 411 ? 19.297 -31.672 6.16 1 94.38 411 THR A CA 1
ATOM 3330 C C . THR A 1 411 ? 19.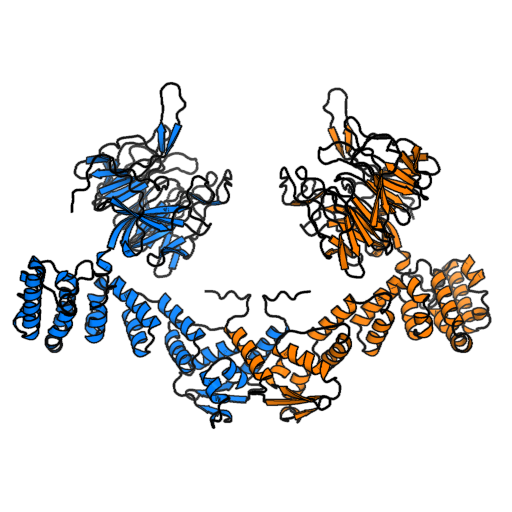219 -32.219 4.738 1 94.38 411 THR A C 1
ATOM 3332 O O . THR A 1 411 ? 20.094 -31.938 3.912 1 94.38 411 THR A O 1
ATOM 3335 N N . VAL A 1 412 ? 18.172 -33 4.5 1 95.06 412 VAL A N 1
ATOM 3336 C CA . VAL A 1 412 ? 17.844 -33.531 3.186 1 95.06 412 VAL A CA 1
ATOM 3337 C C . VAL A 1 412 ? 16.391 -33.188 2.832 1 95.06 412 VAL A C 1
ATOM 3339 O O . VAL A 1 412 ? 15.484 -33.406 3.629 1 95.06 412 VAL A O 1
ATOM 3342 N N . GLU A 1 413 ? 16.172 -32.625 1.734 1 96 413 GLU A N 1
ATOM 3343 C CA . GLU A 1 413 ? 14.844 -32.25 1.256 1 96 413 GLU A CA 1
ATOM 3344 C C . GLU A 1 413 ? 14.594 -32.812 -0.147 1 96 413 GLU A C 1
ATOM 3346 O O . GLU A 1 413 ? 15.531 -32.938 -0.943 1 96 413 GLU A O 1
ATOM 3351 N N . VAL A 1 414 ? 13.297 -33.094 -0.369 1 95.06 414 VAL A N 1
ATOM 3352 C CA . VAL A 1 414 ? 12.914 -33.594 -1.685 1 95.06 414 VAL A CA 1
ATOM 3353 C C . VAL A 1 414 ? 11.727 -32.781 -2.217 1 95.06 414 VAL A C 1
ATOM 3355 O O . VAL A 1 414 ? 10.773 -32.5 -1.482 1 95.06 414 VAL A O 1
ATOM 3358 N N . TYR A 1 415 ? 11.844 -32.344 -3.389 1 94.31 415 TYR A N 1
ATOM 3359 C CA . TYR A 1 415 ? 10.75 -31.672 -4.078 1 94.31 415 TYR A CA 1
ATOM 3360 C C . TYR A 1 415 ? 9.945 -32.656 -4.926 1 94.31 415 TYR A C 1
ATOM 3362 O O . TYR A 1 415 ? 10.5 -33.344 -5.777 1 94.31 415 TYR A O 1
ATOM 3370 N N . ASP A 1 416 ? 8.617 -32.562 -4.664 1 89.31 416 ASP A N 1
ATOM 3371 C CA . ASP A 1 416 ? 7.691 -33.344 -5.469 1 89.31 416 ASP A CA 1
ATOM 3372 C C . ASP A 1 416 ? 6.949 -32.469 -6.473 1 89.31 416 ASP A C 1
ATOM 3374 O O . ASP A 1 416 ? 6.113 -31.656 -6.09 1 89.31 416 ASP A O 1
ATOM 3378 N N . PRO A 1 417 ? 7.238 -32.656 -7.699 1 85.75 417 PRO A N 1
ATOM 3379 C CA . PRO A 1 417 ? 6.602 -31.797 -8.695 1 85.75 417 PRO A CA 1
ATOM 3380 C C . PRO A 1 417 ? 5.102 -32.062 -8.828 1 85.75 417 PRO A C 1
ATOM 3382 O O . PRO A 1 417 ? 4.379 -31.219 -9.383 1 85.75 417 PRO A O 1
ATOM 3385 N N . GLU A 1 418 ? 4.621 -33.125 -8.406 1 75.38 418 GLU A N 1
ATOM 3386 C CA . GLU A 1 418 ? 3.193 -33.438 -8.492 1 75.38 418 GLU A CA 1
ATOM 3387 C C . GLU A 1 418 ? 2.393 -32.594 -7.496 1 75.38 418 GLU A C 1
ATOM 3389 O O . GLU A 1 418 ? 1.32 -32.094 -7.832 1 75.38 418 GLU A O 1
ATOM 3394 N N . ILE A 1 419 ? 2.943 -32.469 -6.371 1 75.81 419 ILE A N 1
ATOM 3395 C CA . ILE A 1 419 ? 2.223 -31.734 -5.344 1 75.81 419 ILE A CA 1
ATOM 3396 C C . ILE A 1 419 ? 2.854 -30.359 -5.168 1 75.81 419 ILE A C 1
ATOM 3398 O O . ILE A 1 419 ? 2.354 -29.531 -4.402 1 75.81 419 ILE A O 1
ATOM 3402 N N . HIS A 1 420 ? 3.93 -30.125 -5.906 1 80.88 420 HIS A N 1
ATOM 3403 C CA . HIS A 1 420 ? 4.637 -28.859 -5.859 1 80.88 420 HIS A CA 1
ATOM 3404 C C . HIS A 1 420 ? 4.992 -28.469 -4.422 1 80.88 420 HIS A C 1
ATOM 3406 O O . HIS A 1 420 ? 4.727 -27.359 -3.988 1 80.88 420 HIS A O 1
ATOM 3412 N N . PHE A 1 421 ? 5.629 -29.438 -3.74 1 84.81 421 PHE A N 1
ATOM 3413 C CA . PHE A 1 421 ? 5.945 -29.234 -2.33 1 84.81 421 PHE A CA 1
ATOM 3414 C C . PHE A 1 421 ? 7.262 -29.906 -1.969 1 84.81 421 PHE A C 1
ATOM 3416 O O . PHE A 1 421 ? 7.621 -30.938 -2.557 1 84.81 421 PHE A O 1
ATOM 3423 N N . TRP A 1 422 ? 7.992 -29.281 -0.89 1 91.19 422 TRP A N 1
ATOM 3424 C CA . TRP A 1 422 ? 9.227 -29.844 -0.352 1 91.19 422 TRP A CA 1
ATOM 3425 C C . TRP A 1 422 ? 8.953 -30.672 0.896 1 91.19 422 TRP A C 1
ATOM 3427 O O . TRP A 1 422 ? 8.266 -30.219 1.813 1 91.19 422 TRP A O 1
ATOM 3437 N N . THR A 1 423 ? 9.469 -31.844 0.9 1 91.31 423 THR A N 1
ATOM 3438 C CA . THR A 1 423 ? 9.383 -32.719 2.066 1 91.31 423 THR A CA 1
ATOM 3439 C C . THR A 1 423 ? 10.758 -32.938 2.689 1 91.31 423 THR A C 1
ATOM 3441 O O . THR A 1 423 ? 11.75 -33.094 1.978 1 91.31 423 THR A O 1
ATOM 3444 N N . VAL A 1 424 ? 10.812 -32.938 4.059 1 92.88 424 VAL A N 1
ATOM 3445 C CA . VAL A 1 424 ? 12.07 -33.156 4.766 1 92.88 424 VAL A CA 1
ATOM 3446 C C . VAL A 1 424 ? 12.289 -34.656 4.996 1 92.88 424 VAL A C 1
ATOM 3448 O O . VAL A 1 424 ? 11.383 -35.344 5.465 1 92.88 424 VAL A O 1
ATOM 3451 N N . MET A 1 425 ? 13.539 -35.156 4.582 1 93.62 425 MET A N 1
ATOM 3452 C CA . MET A 1 425 ? 13.906 -36.562 4.734 1 93.62 425 MET A CA 1
ATOM 3453 C C . MET A 1 425 ? 14.844 -36.75 5.926 1 93.62 425 MET A C 1
ATOM 3455 O O . MET A 1 425 ? 15.156 -35.781 6.633 1 93.62 425 MET A O 1
ATOM 3459 N N . GLU A 1 426 ? 15.258 -37.969 6.16 1 93.81 426 GLU A N 1
ATOM 3460 C CA . GLU A 1 426 ? 16.219 -38.281 7.219 1 93.81 426 GLU A CA 1
ATOM 3461 C C . GLU A 1 426 ? 17.531 -37.531 6.996 1 93.81 426 GLU A C 1
ATOM 3463 O O . GLU A 1 426 ? 18.078 -37.531 5.891 1 93.81 426 GLU A O 1
ATOM 3468 N N . PRO A 1 427 ? 18.031 -36.844 8.031 1 93.56 427 PRO A N 1
ATOM 3469 C CA . PRO A 1 427 ? 19.266 -36.094 7.875 1 93.56 427 PRO A CA 1
ATOM 3470 C C . PRO A 1 427 ? 20.484 -36.969 7.621 1 93.56 427 PRO A C 1
ATOM 3472 O O . PRO A 1 427 ? 20.5 -38.156 7.996 1 93.56 427 PRO A O 1
ATOM 3475 N N . MET A 1 428 ? 21.453 -36.438 6.957 1 93.75 428 MET A N 1
ATOM 3476 C CA . MET A 1 428 ? 22.719 -37.125 6.727 1 93.75 428 MET A CA 1
ATOM 3477 C C . MET A 1 428 ? 23.391 -37.469 8.047 1 93.75 428 MET A C 1
ATOM 3479 O O . MET A 1 428 ? 23.172 -36.812 9.055 1 93.75 428 MET A O 1
ATOM 3483 N N . PRO A 1 429 ? 24.25 -38.469 8.047 1 89.31 429 PRO A N 1
ATOM 3484 C CA . PRO A 1 429 ? 24.984 -38.844 9.266 1 89.31 429 PRO A CA 1
ATOM 3485 C C . PRO A 1 429 ? 25.953 -37.781 9.734 1 89.31 429 PRO A C 1
ATOM 3487 O O . PRO A 1 429 ? 26.328 -37.75 10.906 1 89.31 429 PRO A O 1
ATOM 3490 N N . MET A 1 430 ? 26.266 -36.969 8.805 1 90.75 430 MET A N 1
ATOM 3491 C CA . MET A 1 430 ? 27.203 -35.875 9.078 1 90.75 430 MET A CA 1
ATOM 3492 C C . MET A 1 430 ? 26.844 -34.625 8.289 1 90.75 430 MET A C 1
ATOM 3494 O O . MET A 1 430 ? 26.406 -34.719 7.141 1 90.75 430 MET A O 1
ATOM 3498 N N . ALA A 1 431 ? 27.109 -33.469 9.047 1 94 431 ALA A N 1
ATOM 3499 C CA . ALA A 1 431 ? 26.922 -32.219 8.328 1 94 431 ALA A CA 1
ATOM 3500 C C . ALA A 1 431 ? 28.078 -31.969 7.359 1 94 431 ALA A C 1
ATOM 3502 O O . ALA A 1 431 ? 29.25 -32.031 7.75 1 94 431 ALA A O 1
ATOM 3503 N N . LEU A 1 432 ? 27.703 -31.75 6.125 1 95.06 432 LEU A N 1
ATOM 3504 C CA . LEU A 1 432 ? 28.75 -31.641 5.105 1 95.06 432 LEU A CA 1
ATOM 3505 C C . LEU A 1 432 ? 28.469 -30.453 4.184 1 95.06 432 LEU A C 1
ATOM 3507 O O . LEU A 1 432 ? 27.312 -30.047 4.016 1 95.06 432 LEU A O 1
ATOM 3511 N N . TYR A 1 433 ? 29.5 -29.922 3.656 1 93.62 433 TYR A N 1
ATOM 3512 C CA . TYR A 1 433 ? 29.438 -29 2.529 1 93.62 433 TYR A CA 1
ATOM 3513 C C . TYR A 1 433 ? 30.531 -29.297 1.517 1 93.62 433 TYR A C 1
ATOM 3515 O O . TYR A 1 433 ? 31.484 -30.016 1.82 1 93.62 433 TYR A O 1
ATOM 3523 N N . GLN A 1 434 ? 30.375 -28.906 0.281 1 92.75 434 GLN A N 1
ATOM 3524 C CA . GLN A 1 434 ? 31.312 -29.156 -0.814 1 92.75 434 GLN A CA 1
ATOM 3525 C C . GLN A 1 434 ? 31.453 -30.641 -1.095 1 92.75 434 GLN A C 1
ATOM 3527 O O . GLN A 1 434 ? 32.531 -31.109 -1.46 1 92.75 434 GLN A O 1
ATOM 3532 N N . HIS A 1 435 ? 30.438 -31.375 -0.708 1 92.94 435 HIS A N 1
ATOM 3533 C CA . HIS A 1 435 ? 30.359 -32.781 -1.049 1 92.94 435 HIS A CA 1
ATOM 3534 C C . HIS A 1 435 ? 29.672 -33 -2.396 1 92.94 435 HIS A C 1
ATOM 3536 O O . HIS A 1 435 ? 29.172 -32.031 -2.992 1 92.94 435 HIS A O 1
ATOM 3542 N N . SER A 1 436 ? 29.703 -34.219 -2.959 1 93.06 436 SER A N 1
ATOM 3543 C CA . SER A 1 436 ? 29 -34.531 -4.199 1 93.06 436 SER A CA 1
ATOM 3544 C C . SER A 1 436 ? 27.891 -35.562 -3.955 1 93.06 436 SER A C 1
ATOM 3546 O O . SER A 1 436 ? 27.922 -36.281 -2.959 1 93.06 436 SER A O 1
ATOM 3548 N N . LEU A 1 437 ? 26.922 -35.531 -4.789 1 94.62 437 LEU A N 1
ATOM 3549 C CA . LEU A 1 437 ? 25.719 -36.344 -4.688 1 94.62 437 LEU A CA 1
ATOM 3550 C C . LEU A 1 437 ? 25.344 -36.938 -6.047 1 94.62 437 LEU A C 1
ATOM 3552 O O . LEU A 1 437 ? 25.406 -36.219 -7.062 1 94.62 437 LEU A O 1
ATOM 3556 N N . CYS A 1 438 ? 25.016 -38.188 -6.086 1 93.94 438 CYS A N 1
ATOM 3557 C CA . CYS A 1 438 ? 24.484 -38.812 -7.293 1 93.94 438 CYS A CA 1
ATOM 3558 C C . CYS A 1 438 ? 23.469 -39.906 -6.949 1 93.94 438 CYS A C 1
ATOM 3560 O O . CYS A 1 438 ? 23.438 -40.406 -5.82 1 93.94 438 CYS A O 1
ATOM 3562 N N . CYS A 1 439 ? 22.703 -40.188 -7.867 1 94.94 439 CYS A N 1
ATOM 3563 C CA . CYS A 1 439 ? 21.641 -41.188 -7.68 1 94.94 439 CYS A CA 1
ATOM 3564 C C . CYS A 1 439 ? 21.891 -42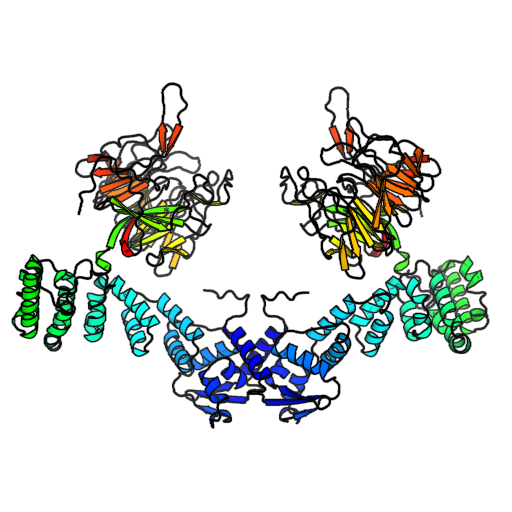.406 -8.562 1 94.94 439 CYS A C 1
ATOM 3566 O O . CYS A 1 439 ? 22.062 -42.281 -9.773 1 94.94 439 CYS A O 1
ATOM 3568 N N . HIS A 1 440 ? 22 -43.531 -8.016 1 93.12 440 HIS A N 1
ATOM 3569 C CA . HIS A 1 440 ? 22.094 -44.812 -8.719 1 93.12 440 HIS A CA 1
ATOM 3570 C C . HIS A 1 440 ? 21.062 -45.781 -8.203 1 93.12 440 HIS A C 1
ATOM 3572 O O . HIS A 1 440 ? 21.031 -46.094 -7.004 1 93.12 440 HIS A O 1
ATOM 3578 N N . GLY A 1 441 ? 20.266 -46.188 -9.203 1 89.06 441 GLY A N 1
ATOM 3579 C CA . GLY A 1 441 ? 19.156 -47.031 -8.773 1 89.06 441 GLY A CA 1
ATOM 3580 C C . GLY A 1 441 ? 18.188 -46.344 -7.848 1 89.06 441 GLY A C 1
ATOM 3581 O O . GLY A 1 441 ? 17.672 -45.25 -8.18 1 89.06 441 GLY A O 1
ATOM 3582 N N . LYS A 1 442 ? 17.953 -46.906 -6.68 1 92.06 442 LYS A N 1
ATOM 3583 C CA . LYS A 1 442 ? 17.047 -46.312 -5.707 1 92.06 442 LYS A CA 1
ATOM 3584 C C . LYS A 1 442 ? 17.812 -45.781 -4.492 1 92.06 442 LYS A C 1
ATOM 3586 O O . LYS A 1 442 ? 17.297 -45.812 -3.371 1 92.06 442 LYS A O 1
ATOM 3591 N N . ALA A 1 443 ? 19.031 -45.344 -4.789 1 94.81 443 ALA A N 1
ATOM 3592 C CA . ALA A 1 443 ? 19.844 -44.875 -3.672 1 94.81 443 ALA A CA 1
ATOM 3593 C C . ALA A 1 443 ? 20.625 -43.625 -4.066 1 94.81 443 ALA A C 1
ATOM 3595 O O . ALA A 1 443 ? 21.016 -43.469 -5.227 1 94.81 443 ALA A O 1
ATOM 3596 N N . LEU A 1 444 ? 20.828 -42.844 -3.102 1 94.75 444 LEU A N 1
ATOM 3597 C CA . LEU A 1 444 ? 21.703 -41.688 -3.248 1 94.75 444 LEU A CA 1
ATOM 3598 C C . LEU A 1 444 ? 23.078 -41.969 -2.629 1 94.75 444 LEU A C 1
ATOM 3600 O O . LEU A 1 444 ? 23.172 -42.562 -1.566 1 94.75 444 LEU A O 1
ATOM 3604 N N . TYR A 1 445 ? 24.078 -41.531 -3.262 1 94.69 445 TYR A N 1
ATOM 3605 C CA . TYR A 1 445 ? 25.438 -41.656 -2.752 1 94.69 445 TYR A CA 1
ATOM 3606 C C . TYR A 1 445 ? 26.062 -40.281 -2.518 1 94.69 445 TYR A C 1
ATOM 3608 O O . TYR A 1 445 ? 26.062 -39.438 -3.412 1 94.69 445 TYR A O 1
ATOM 3616 N N . VAL A 1 446 ? 26.562 -40.125 -1.385 1 94.69 446 VAL A N 1
ATOM 3617 C CA . VAL A 1 446 ? 27.281 -38.906 -1.032 1 94.69 446 VAL A CA 1
ATOM 3618 C C . VAL A 1 446 ? 28.766 -39.219 -0.881 1 94.69 446 VAL A C 1
ATOM 3620 O O . VAL A 1 446 ? 29.156 -40.156 -0.188 1 94.69 446 VAL A O 1
ATOM 3623 N N . PHE A 1 447 ? 29.578 -38.406 -1.53 1 93.44 447 PHE A N 1
ATOM 3624 C CA . PHE A 1 447 ? 31.016 -38.625 -1.5 1 93.44 447 PHE A CA 1
ATOM 3625 C C . PHE A 1 447 ? 31.734 -37.406 -0.935 1 93.44 447 PHE A C 1
ATOM 3627 O O . PHE A 1 447 ? 31.531 -36.281 -1.409 1 93.44 447 PHE A O 1
ATOM 3634 N N . GLY A 1 448 ? 32.594 -37.594 -0.051 1 92 448 GLY A N 1
ATOM 3635 C CA . GLY A 1 448 ? 33.531 -36.594 0.442 1 92 448 GLY A CA 1
ATOM 3636 C C . GLY A 1 448 ? 32.844 -35.344 0.953 1 92 448 GLY A C 1
ATOM 3637 O O . GLY A 1 448 ? 31.75 -35.406 1.491 1 92 448 GLY A O 1
ATOM 3638 N N . GLY A 1 449 ? 33.688 -34.219 0.785 1 92.81 449 GLY A N 1
ATOM 3639 C CA . GLY A 1 449 ? 33.281 -32.938 1.317 1 92.81 449 GLY A CA 1
ATOM 3640 C C . GLY A 1 449 ? 34.062 -32.5 2.543 1 92.81 449 GLY A C 1
ATOM 3641 O O . GLY A 1 449 ? 35.125 -33.062 2.834 1 92.81 449 GLY A O 1
ATOM 3642 N N . LYS A 1 450 ? 33.5 -31.391 3.17 1 92.44 450 LYS A N 1
ATOM 3643 C CA . LYS A 1 450 ? 34.062 -30.875 4.402 1 92.44 450 LYS A CA 1
ATOM 3644 C C . LYS A 1 450 ? 33.062 -30.922 5.551 1 92.44 450 LYS A C 1
ATOM 3646 O O . LYS A 1 450 ? 31.875 -30.688 5.348 1 92.44 450 LYS A O 1
ATOM 3651 N N . ASP A 1 451 ? 33.625 -31.172 6.691 1 91.88 451 ASP A N 1
ATOM 3652 C CA . ASP A 1 451 ? 32.781 -31.312 7.855 1 91.88 451 ASP A CA 1
ATOM 3653 C C . ASP A 1 451 ? 32.688 -30 8.641 1 91.88 451 ASP A C 1
ATOM 3655 O O . ASP A 1 451 ? 33.062 -28.938 8.133 1 91.88 451 ASP A O 1
ATOM 3659 N N . VAL A 1 452 ? 32.219 -30.016 9.773 1 90.69 452 VAL A N 1
ATOM 3660 C CA . VAL A 1 452 ? 31.938 -28.844 10.609 1 90.69 452 VAL A CA 1
ATOM 3661 C C . VAL A 1 452 ? 33.25 -28.156 11.008 1 90.69 452 VAL A C 1
ATOM 3663 O O . VAL A 1 452 ? 33.25 -26.953 11.25 1 90.69 452 VAL A O 1
ATOM 3666 N N . VAL A 1 453 ? 34.281 -28.828 11.086 1 88.19 453 VAL A N 1
ATOM 3667 C CA . VAL A 1 453 ? 35.562 -28.234 11.469 1 88.19 453 VAL A CA 1
ATOM 3668 C C . VAL A 1 453 ? 36.406 -27.938 10.219 1 88.19 453 VAL A C 1
ATOM 3670 O O . VAL A 1 453 ? 37.625 -27.781 10.297 1 88.19 453 VAL A O 1
ATOM 3673 N N . ASP A 1 454 ? 35.875 -28.062 9.016 1 89 454 ASP A N 1
ATOM 3674 C CA . ASP A 1 454 ? 36.469 -27.688 7.723 1 89 454 ASP A CA 1
ATOM 3675 C C . ASP A 1 454 ? 37.562 -28.672 7.309 1 89 454 ASP A C 1
ATOM 3677 O O . ASP A 1 454 ? 38.562 -28.266 6.703 1 89 454 ASP A O 1
ATOM 3681 N N . GLU A 1 455 ? 37.344 -29.828 7.758 1 91.62 455 GLU A N 1
ATOM 3682 C CA . GLU A 1 455 ? 38.25 -30.875 7.336 1 91.62 455 GLU A CA 1
ATOM 3683 C C . GLU A 1 455 ? 37.688 -31.703 6.191 1 91.62 455 GLU A C 1
ATOM 3685 O O . GLU A 1 455 ? 36.469 -31.984 6.172 1 91.62 455 GLU A O 1
ATOM 3690 N N . HIS A 1 456 ? 38.625 -32.156 5.27 1 92 456 HIS A N 1
ATOM 3691 C CA . HIS A 1 456 ? 38.219 -33 4.148 1 92 456 HIS A CA 1
ATOM 3692 C C . HIS A 1 456 ? 37.844 -34.406 4.613 1 92 456 HIS A C 1
ATOM 3694 O O . HIS A 1 456 ? 38.531 -35 5.457 1 92 456 HIS A O 1
ATOM 3700 N N . VAL A 1 457 ? 36.812 -34.875 4.066 1 91.44 457 VAL A N 1
ATOM 3701 C CA . VAL A 1 457 ? 36.312 -36.188 4.453 1 91.44 457 VAL A CA 1
ATOM 3702 C C . VAL A 1 457 ? 36.469 -37.156 3.289 1 91.44 457 VAL A C 1
ATOM 3704 O O . VAL A 1 457 ? 36.406 -36.75 2.123 1 91.44 457 VAL A O 1
ATOM 3707 N N . GLU A 1 458 ? 36.75 -38.438 3.682 1 90.56 458 GLU A N 1
ATOM 3708 C CA . GLU A 1 458 ? 36.906 -39.469 2.678 1 90.56 458 GLU A CA 1
ATOM 3709 C C . GLU A 1 458 ? 35.781 -40.5 2.754 1 90.56 458 GLU A C 1
ATOM 3711 O O . GLU A 1 458 ? 35.844 -41.531 2.111 1 90.56 458 GLU A O 1
ATOM 3716 N N . SER A 1 459 ? 34.781 -40.188 3.455 1 90.94 459 SER A N 1
ATOM 3717 C CA . SER A 1 459 ? 33.688 -41.125 3.684 1 90.94 459 SER A CA 1
ATOM 3718 C C . SER A 1 459 ? 32.719 -41.125 2.502 1 90.94 459 SER A C 1
ATOM 3720 O O . SER A 1 459 ? 32.594 -40.156 1.763 1 90.94 459 SER A O 1
ATOM 3722 N N . VAL A 1 460 ? 32.094 -42.312 2.312 1 93 460 VAL A N 1
ATOM 3723 C CA . VAL A 1 460 ? 31.016 -42.5 1.338 1 93 460 VAL A CA 1
ATOM 3724 C C . VAL A 1 460 ? 29.734 -42.906 2.057 1 93 460 VAL A C 1
ATOM 3726 O O . VAL A 1 460 ? 29.719 -43.844 2.861 1 93 460 VAL A O 1
ATOM 3729 N N . PHE A 1 461 ? 28.656 -42.156 1.858 1 94.44 461 PHE A N 1
ATOM 3730 C CA . PHE A 1 461 ? 27.359 -42.438 2.451 1 94.44 461 PHE A CA 1
ATOM 3731 C C . PHE A 1 461 ? 26.359 -42.844 1.384 1 94.44 461 PHE A C 1
ATOM 3733 O O . PHE A 1 461 ? 26.344 -42.281 0.28 1 94.44 461 PHE A O 1
ATOM 3740 N N . ARG A 1 462 ? 25.578 -43.781 1.712 1 94 462 ARG A N 1
ATOM 3741 C CA . ARG A 1 462 ? 24.516 -44.25 0.838 1 94 462 ARG A CA 1
ATOM 3742 C C . ARG A 1 462 ? 23.156 -44.062 1.482 1 94 462 ARG A C 1
ATOM 3744 O O . ARG A 1 462 ? 22.938 -44.438 2.639 1 94 462 ARG A O 1
ATOM 3751 N N . PHE A 1 463 ? 22.234 -43.469 0.803 1 94.94 463 PHE A N 1
ATOM 3752 C CA . PHE A 1 463 ? 20.875 -43.25 1.254 1 94.94 463 PHE A CA 1
ATOM 3753 C C . PHE A 1 463 ? 19.891 -44.094 0.457 1 94.94 463 PHE A C 1
ATOM 3755 O O . PHE A 1 463 ? 19.781 -43.938 -0.763 1 94.94 463 PHE A O 1
ATOM 3762 N N . ASP A 1 464 ? 19.125 -44.812 1.161 1 92.62 464 ASP A N 1
ATOM 3763 C CA . ASP A 1 464 ? 18.078 -45.625 0.532 1 92.62 464 ASP A CA 1
ATOM 3764 C C . ASP A 1 464 ? 16.766 -44.844 0.455 1 92.62 464 ASP A C 1
ATOM 3766 O O . ASP A 1 464 ? 16.125 -44.594 1.477 1 92.62 464 ASP A O 1
ATOM 3770 N N . ILE A 1 465 ? 16.391 -44.531 -0.716 1 91.81 465 ILE A N 1
ATOM 3771 C CA . ILE A 1 465 ? 15.273 -43.594 -0.919 1 91.81 465 ILE A CA 1
ATOM 3772 C C . ILE A 1 465 ? 13.977 -44.25 -0.42 1 91.81 465 ILE A C 1
ATOM 3774 O O . ILE A 1 465 ? 13.227 -43.625 0.342 1 91.81 465 ILE A O 1
ATOM 3778 N N . PRO A 1 466 ? 13.703 -45.5 -0.786 1 88.5 466 PRO A N 1
ATOM 3779 C CA . PRO A 1 466 ? 12.438 -46.094 -0.353 1 88.5 466 PRO A CA 1
ATOM 3780 C C . PRO A 1 466 ? 12.336 -46.219 1.165 1 88.5 466 PRO A C 1
ATOM 3782 O O . PRO A 1 466 ? 11.25 -46.031 1.727 1 88.5 466 PRO A O 1
ATOM 3785 N N . THR A 1 467 ? 13.469 -46.469 1.88 1 88.12 467 THR A N 1
ATOM 3786 C CA . THR A 1 467 ? 13.422 -46.688 3.32 1 88.12 467 THR A CA 1
ATOM 3787 C C . THR A 1 467 ? 13.805 -45.406 4.082 1 88.12 467 THR A C 1
ATOM 3789 O O . THR A 1 467 ? 13.672 -45.375 5.309 1 88.12 467 THR A O 1
ATOM 3792 N N . ASN A 1 468 ? 14.258 -44.406 3.348 1 91.69 468 ASN A N 1
ATOM 3793 C CA . ASN A 1 468 ? 14.641 -43.156 3.969 1 91.69 468 ASN A CA 1
ATOM 3794 C C . ASN A 1 468 ? 15.695 -43.375 5.059 1 91.69 468 ASN A C 1
ATOM 3796 O O . ASN A 1 468 ? 15.547 -42.844 6.172 1 91.69 468 ASN A O 1
ATOM 3800 N N . CYS A 1 469 ? 16.688 -44.125 4.75 1 91.94 469 CYS A N 1
ATOM 3801 C CA . CYS A 1 469 ? 17.719 -44.438 5.727 1 91.94 469 CYS A CA 1
ATOM 3802 C C . CYS A 1 469 ? 19.109 -44.281 5.125 1 91.94 469 CYS A C 1
ATOM 3804 O O . CYS A 1 469 ? 19.312 -44.625 3.957 1 91.94 469 CYS A O 1
ATOM 3806 N N . TRP A 1 470 ? 20.125 -43.906 5.992 1 93.69 470 TRP A N 1
ATOM 3807 C CA . TRP A 1 470 ? 21.516 -43.719 5.582 1 93.69 470 TRP A CA 1
ATOM 3808 C C . TRP A 1 470 ? 22.359 -44.938 6.008 1 93.69 470 TRP A C 1
ATOM 3810 O O . TRP A 1 470 ? 22.156 -45.5 7.078 1 93.69 470 TRP A O 1
ATOM 3820 N N . THR A 1 471 ? 23.297 -45.281 5.23 1 90.56 471 THR A N 1
ATOM 3821 C CA . THR A 1 471 ? 24.312 -46.281 5.539 1 90.56 471 THR A CA 1
ATOM 3822 C C . THR A 1 471 ? 25.703 -45.781 5.18 1 90.56 471 THR A C 1
ATOM 3824 O O . THR A 1 471 ? 25.875 -45.094 4.172 1 90.56 471 THR A O 1
ATOM 3827 N N . VAL A 1 472 ? 26.703 -46.094 6.023 1 89.69 472 VAL A N 1
ATOM 3828 C CA . VAL A 1 472 ? 28.094 -45.719 5.73 1 89.69 472 VAL A CA 1
ATOM 3829 C C . VAL A 1 472 ? 28.766 -46.844 4.938 1 89.69 472 VAL A C 1
ATOM 3831 O O . VAL A 1 472 ? 28.766 -48 5.371 1 89.69 472 VAL A O 1
ATOM 3834 N N . VAL A 1 473 ? 29.266 -46.531 3.705 1 88.25 473 VAL A N 1
ATOM 3835 C CA . VAL A 1 473 ? 29.953 -47.531 2.883 1 88.25 473 VAL A CA 1
ATOM 3836 C C . VAL A 1 473 ? 31.328 -47.844 3.486 1 88.25 473 VAL A C 1
ATOM 3838 O O . VAL A 1 473 ? 32.062 -46.938 3.891 1 88.25 473 VAL A O 1
ATOM 3841 N N . ARG A 1 474 ? 31.734 -49 3.498 1 82.75 474 ARG A N 1
ATOM 3842 C CA . ARG A 1 474 ? 32.938 -49.469 4.18 1 82.75 474 ARG A CA 1
ATOM 3843 C C . ARG A 1 474 ? 34.188 -48.969 3.467 1 82.75 474 ARG A C 1
ATOM 3845 O O . ARG A 1 474 ? 35.188 -48.625 4.113 1 82.75 474 ARG A O 1
ATOM 3852 N N . THR A 1 475 ? 34.188 -48.969 2.182 1 85.5 475 THR A N 1
ATOM 3853 C CA . THR A 1 475 ? 35.344 -48.531 1.441 1 85.5 475 THR A CA 1
ATOM 3854 C C . THR A 1 475 ? 35.375 -47 1.335 1 85.5 475 THR A C 1
ATOM 3856 O O . THR A 1 475 ? 34.375 -46.375 1.035 1 85.5 475 THR A O 1
ATOM 3859 N N . LYS A 1 476 ? 36.531 -46.438 1.603 1 89.19 476 LYS A N 1
ATOM 3860 C CA . LYS A 1 476 ? 36.719 -45 1.576 1 89.19 476 LYS A CA 1
ATOM 3861 C C . LYS A 1 476 ? 37.281 -44.531 0.237 1 89.19 476 LYS A C 1
ATOM 3863 O O . LYS A 1 476 ? 37.781 -45.344 -0.536 1 89.19 476 LYS A O 1
ATOM 3868 N N . MET A 1 477 ? 37.031 -43.281 -0.021 1 91.31 477 MET A N 1
ATOM 3869 C CA . MET A 1 477 ? 37.688 -42.688 -1.18 1 91.31 477 MET A CA 1
ATOM 3870 C C . MET A 1 477 ? 39.219 -42.781 -1.058 1 91.31 477 MET A C 1
ATOM 3872 O O . MET A 1 477 ? 39.75 -42.906 0.049 1 91.31 477 MET A O 1
ATOM 3876 N N . LEU A 1 478 ? 39.906 -42.844 -2.049 1 83.94 478 LEU A N 1
ATOM 3877 C CA . LEU A 1 478 ? 41.375 -42.938 -2.02 1 83.94 478 LEU A CA 1
ATOM 3878 C C . LEU A 1 478 ? 42 -41.719 -1.382 1 83.94 478 LEU A C 1
ATOM 3880 O O . LEU A 1 478 ? 42.969 -41.844 -0.609 1 83.94 478 LEU A O 1
ATOM 3884 N N . LYS A 1 479 ? 41.469 -40.562 -1.688 1 84.81 479 LYS A N 1
ATOM 3885 C CA . LYS A 1 479 ? 41.906 -39.312 -1.092 1 84.81 479 LYS A CA 1
ATOM 3886 C C . LYS A 1 479 ? 40.719 -38.438 -0.687 1 84.81 479 LYS A C 1
ATOM 3888 O O . LYS A 1 479 ? 39.719 -38.344 -1.43 1 84.81 479 LYS A O 1
ATOM 3893 N N . PRO A 1 480 ? 40.812 -37.906 0.5 1 87.88 480 PRO A N 1
ATOM 3894 C CA . PRO A 1 480 ? 39.781 -36.938 0.847 1 87.88 480 PRO A CA 1
ATOM 3895 C C . PRO A 1 480 ? 39.75 -35.75 -0.088 1 87.88 480 PRO A C 1
ATOM 3897 O O . PRO A 1 480 ? 40.812 -35.25 -0.484 1 87.88 480 PRO A O 1
ATOM 3900 N N . ARG A 1 481 ? 38.594 -35.406 -0.465 1 88.44 481 ARG A N 1
ATOM 3901 C CA . ARG A 1 481 ? 38.531 -34.25 -1.379 1 88.44 481 ARG A CA 1
ATOM 3902 C C . ARG A 1 481 ? 37.188 -33.531 -1.229 1 88.44 481 ARG A C 1
ATOM 3904 O O . ARG A 1 481 ? 36.219 -34.062 -0.696 1 88.44 481 ARG A O 1
ATOM 3911 N N . SER A 1 482 ? 37.25 -32.312 -1.565 1 89.44 482 SER A N 1
ATOM 3912 C CA . SER A 1 482 ? 36.094 -31.438 -1.638 1 89.44 482 SER A CA 1
ATOM 3913 C C . SER A 1 482 ? 36.031 -30.703 -2.973 1 89.44 482 SER A C 1
ATOM 3915 O O . SER A 1 482 ? 37 -30.672 -3.713 1 89.44 482 SER A O 1
ATOM 3917 N N . GLU A 1 483 ? 34.812 -30.266 -3.328 1 87.56 483 GLU A N 1
ATOM 3918 C CA . GLU A 1 483 ? 34.562 -29.531 -4.566 1 87.56 483 GLU A CA 1
ATOM 3919 C C . GLU A 1 483 ? 34.781 -30.422 -5.789 1 87.56 483 GLU A C 1
ATOM 3921 O O . GLU A 1 483 ? 35.312 -29.953 -6.801 1 87.56 483 GLU A O 1
ATOM 3926 N N . HIS A 1 484 ? 34.562 -31.688 -5.578 1 88 484 HIS A N 1
ATOM 3927 C CA . HIS A 1 484 ? 34.625 -32.656 -6.668 1 88 484 HIS A CA 1
ATOM 3928 C C . HIS A 1 484 ? 33.25 -32.969 -7.238 1 88 484 HIS A C 1
ATOM 3930 O O . HIS A 1 484 ? 32.25 -32.469 -6.727 1 88 484 HIS A O 1
ATOM 3936 N N . LEU A 1 485 ? 33.312 -33.781 -8.336 1 88.75 485 LEU A N 1
ATOM 3937 C CA . LEU A 1 485 ? 32.094 -34.188 -9.008 1 88.75 485 LEU A CA 1
ATOM 3938 C C . LEU A 1 485 ? 31.906 -35.688 -8.938 1 88.75 485 LEU A C 1
ATOM 3940 O O . LEU A 1 485 ? 32.875 -36.438 -8.898 1 88.75 485 LEU A O 1
ATOM 3944 N N . SER A 1 486 ? 30.672 -36.031 -8.836 1 92.69 486 SER A N 1
ATOM 3945 C CA . SER A 1 486 ? 30.297 -37.406 -8.984 1 92.69 486 SER A CA 1
ATOM 3946 C C . SER A 1 486 ? 29.312 -37.625 -10.141 1 92.69 486 SER A C 1
ATOM 3948 O O . SER A 1 486 ? 28.25 -36.969 -10.172 1 92.69 486 SER A O 1
ATOM 3950 N N . LEU A 1 487 ? 29.703 -38.469 -11.094 1 92.94 487 LEU A N 1
ATOM 3951 C CA . LEU A 1 487 ? 28.891 -38.688 -12.281 1 92.94 487 LEU A CA 1
ATOM 3952 C C . LEU A 1 487 ? 28.656 -40.188 -12.492 1 92.94 487 LEU A C 1
ATOM 3954 O O . LEU A 1 487 ? 29.578 -41 -12.273 1 92.94 487 LEU A O 1
ATOM 3958 N N . ILE A 1 488 ? 27.547 -40.469 -12.914 1 93.94 488 ILE A N 1
ATOM 3959 C CA . ILE A 1 488 ? 27.219 -41.844 -13.148 1 93.94 488 ILE A CA 1
ATOM 3960 C C . ILE A 1 488 ? 27.328 -42.188 -14.641 1 93.94 488 ILE A C 1
ATOM 3962 O O . ILE A 1 488 ? 26.75 -41.469 -15.477 1 93.94 488 ILE A O 1
ATOM 3966 N N . VAL A 1 489 ? 28.156 -43.219 -14.992 1 93 489 VAL A N 1
ATOM 3967 C CA . VAL A 1 489 ? 28.266 -43.75 -16.344 1 93 489 VAL A CA 1
ATOM 3968 C C . VAL A 1 489 ? 28.188 -45.281 -16.312 1 93 489 VAL A C 1
ATOM 3970 O O . VAL A 1 489 ? 29.016 -45.906 -15.664 1 93 489 VAL A O 1
ATOM 3973 N N . GLU A 1 490 ? 27.234 -45.875 -17.047 1 89.94 490 GLU A N 1
ATOM 3974 C CA . GLU A 1 490 ? 27.094 -47.344 -17.156 1 89.94 490 GLU A CA 1
ATOM 3975 C C . GLU A 1 490 ? 27.141 -48 -15.789 1 89.94 490 GLU A C 1
ATOM 3977 O O . GLU A 1 490 ? 27.906 -48.938 -15.578 1 89.94 490 GLU A O 1
ATOM 3982 N N . ASP A 1 491 ? 26.531 -47.562 -14.859 1 89.94 491 ASP A N 1
ATOM 3983 C CA . ASP A 1 491 ? 26.297 -48.125 -13.531 1 89.94 491 ASP A CA 1
ATOM 3984 C C . ASP A 1 491 ? 27.547 -48 -12.656 1 89.94 491 ASP A C 1
ATOM 3986 O O . ASP A 1 491 ? 27.672 -48.688 -11.641 1 89.94 491 ASP A O 1
ATOM 3990 N N . LYS A 1 492 ? 28.5 -47.188 -13.094 1 94.19 492 LYS A N 1
ATOM 3991 C CA . LYS A 1 492 ? 29.641 -46.844 -12.266 1 94.19 492 LYS A CA 1
ATOM 3992 C C . LYS A 1 492 ? 29.641 -45.344 -11.953 1 94.19 492 LYS A C 1
ATOM 3994 O O . LYS A 1 492 ? 29.109 -44.531 -12.711 1 94.19 492 LYS A O 1
ATOM 3999 N N . ILE A 1 493 ? 30.281 -45.094 -10.883 1 94.75 493 ILE A N 1
ATOM 4000 C CA . ILE A 1 493 ? 30.312 -43.688 -10.469 1 94.75 493 ILE A CA 1
ATOM 4001 C C . ILE A 1 493 ? 31.734 -43.156 -10.594 1 94.75 493 ILE A C 1
ATOM 4003 O O . ILE A 1 493 ? 32.656 -43.656 -9.969 1 94.75 493 ILE A O 1
ATOM 4007 N N . PHE A 1 494 ? 31.906 -42.094 -11.352 1 93.44 494 PHE A N 1
ATOM 4008 C CA . PHE A 1 494 ? 33.188 -41.469 -11.586 1 93.44 494 PHE A CA 1
ATOM 4009 C C . PHE A 1 494 ? 33.344 -40.219 -10.688 1 93.44 494 PHE A C 1
ATOM 4011 O O . PHE A 1 494 ? 32.5 -39.344 -10.68 1 93.44 494 PHE A O 1
ATOM 4018 N N . ILE A 1 495 ? 34.344 -40.188 -9.945 1 92.69 495 ILE A N 1
ATOM 4019 C CA . ILE A 1 495 ? 34.688 -39.031 -9.125 1 92.69 495 ILE A CA 1
ATOM 4020 C C . ILE A 1 495 ? 35.812 -38.25 -9.789 1 92.69 495 ILE A C 1
ATOM 4022 O O . ILE A 1 495 ? 36.875 -38.781 -10.016 1 92.69 495 ILE A O 1
ATOM 4026 N N . LEU A 1 496 ? 35.531 -36.969 -10.07 1 89.06 496 LEU A N 1
ATOM 4027 C CA . LEU A 1 496 ? 36.5 -36.156 -10.828 1 89.06 496 LEU A CA 1
ATOM 4028 C C . LEU A 1 496 ? 36.75 -34.844 -10.125 1 89.06 496 LEU A C 1
ATOM 4030 O O . LEU A 1 496 ? 35.812 -34.219 -9.586 1 89.06 496 LEU A O 1
ATOM 4034 N N . GLY A 1 497 ? 38 -34.438 -10.227 1 84.06 497 GLY A N 1
ATOM 4035 C CA . GLY A 1 497 ? 38.375 -33.125 -9.758 1 84.06 497 GLY A CA 1
ATOM 4036 C C . GLY A 1 497 ? 38.406 -33 -8.242 1 84.06 497 GLY A C 1
ATOM 4037 O O . GLY A 1 497 ? 38.5 -34 -7.543 1 84.06 497 GLY A O 1
ATOM 4038 N N . GLY A 1 498 ? 38.344 -31.688 -7.816 1 83.38 498 GLY A N 1
ATOM 4039 C CA . GLY A 1 498 ? 38.406 -31.375 -6.395 1 83.38 498 GLY A CA 1
ATOM 4040 C C . GLY A 1 498 ? 39.812 -31.188 -5.883 1 83.38 498 GLY A C 1
ATOM 4041 O O . GLY A 1 498 ? 40.75 -31.094 -6.672 1 83.38 498 GLY A O 1
ATOM 4042 N N . GLY A 1 499 ? 39.812 -30.891 -4.609 1 83.19 499 GLY A N 1
ATOM 4043 C CA . GLY A 1 499 ? 41.094 -30.656 -3.994 1 83.19 499 GLY A CA 1
ATOM 4044 C C . GLY A 1 499 ? 41.156 -31.094 -2.543 1 83.19 499 GLY A C 1
ATOM 4045 O O . GLY A 1 499 ? 40.125 -31.281 -1.903 1 83.19 499 GLY A O 1
ATOM 4046 N N . SER A 1 500 ? 42.281 -31.406 -2.23 1 79 500 SER A N 1
ATOM 4047 C CA . SER A 1 500 ? 42.594 -31.703 -0.83 1 79 500 SER A CA 1
ATOM 4048 C C . SER A 1 500 ? 43.375 -30.578 -0.189 1 79 500 SER A C 1
ATOM 4050 O O . SER A 1 500 ? 43.531 -29.5 -0.778 1 79 500 SER A O 1
ATOM 4052 N N . LYS A 1 501 ? 43.812 -30.719 1.041 1 73.69 501 LYS A N 1
ATOM 4053 C CA . LYS A 1 501 ? 44.562 -29.719 1.786 1 73.69 501 LYS A CA 1
ATOM 4054 C C . LYS A 1 501 ? 45.844 -29.312 1.045 1 73.69 501 LYS A C 1
ATOM 4056 O O . LYS A 1 501 ? 46.25 -28.141 1.076 1 73.69 501 LYS A O 1
ATOM 4061 N N . HIS A 1 502 ? 46.344 -30.188 0.265 1 71.69 502 HIS A N 1
ATOM 4062 C CA . HIS A 1 502 ? 47.719 -29.906 -0.216 1 71.69 502 HIS A CA 1
ATOM 4063 C C . HIS A 1 502 ? 47.75 -29.859 -1.739 1 71.69 502 HIS A C 1
ATOM 4065 O O . HIS A 1 502 ? 48.719 -29.344 -2.32 1 71.69 502 HIS A O 1
ATOM 4071 N N . SER A 1 503 ? 46.781 -30.391 -2.428 1 74.75 503 SER A N 1
ATOM 4072 C CA . SER A 1 503 ? 46.875 -30.438 -3.881 1 74.75 503 SER A CA 1
ATOM 4073 C C . SER A 1 503 ? 45.5 -30.578 -4.531 1 74.75 503 SER A C 1
ATOM 4075 O O . SER A 1 503 ? 44.562 -31.031 -3.893 1 74.75 503 SER A O 1
ATOM 4077 N N . ASN A 1 504 ? 45.531 -30.219 -5.812 1 80.81 504 ASN A N 1
ATOM 4078 C CA . ASN A 1 504 ? 44.375 -30.484 -6.656 1 80.81 504 ASN A CA 1
ATOM 4079 C C . ASN A 1 504 ? 44.375 -31.891 -7.23 1 80.81 504 ASN A C 1
ATOM 4081 O O . ASN A 1 504 ? 45.438 -32.406 -7.586 1 80.81 504 ASN A O 1
ATOM 4085 N N . ALA A 1 505 ? 43.25 -32.406 -7.25 1 80.44 505 ALA A N 1
ATOM 4086 C CA . ALA A 1 505 ? 43.156 -33.812 -7.691 1 80.44 505 ALA A CA 1
ATOM 4087 C C . ALA A 1 505 ? 43.094 -33.906 -9.211 1 80.44 505 ALA A C 1
ATOM 4089 O O . ALA A 1 505 ? 42.281 -33.219 -9.844 1 80.44 505 ALA A O 1
ATOM 4090 N N . VAL A 1 506 ? 43.969 -34.719 -9.805 1 82.5 506 VAL A N 1
ATOM 4091 C CA . VAL A 1 506 ? 43.906 -35 -11.234 1 82.5 506 VAL A CA 1
ATOM 4092 C C . VAL A 1 506 ? 43.406 -36.406 -11.477 1 82.5 506 VAL A C 1
ATOM 4094 O O . VAL A 1 506 ? 43 -36.75 -12.594 1 82.5 506 VAL A O 1
ATOM 4097 N N . GLU A 1 507 ? 43.438 -37.188 -10.383 1 85.94 507 GLU A N 1
ATOM 4098 C CA . GLU A 1 507 ? 43.062 -38.594 -10.484 1 85.94 507 GLU A CA 1
ATOM 4099 C C . GLU A 1 507 ? 41.562 -38.75 -10.711 1 85.94 507 GLU A C 1
ATOM 4101 O O . GLU A 1 507 ? 40.75 -38.031 -10.133 1 85.94 507 GLU A O 1
ATOM 4106 N N . VAL A 1 508 ? 41.25 -39.719 -11.539 1 90.69 508 VAL A N 1
ATOM 4107 C CA . VAL A 1 508 ? 39.875 -40.125 -11.742 1 90.69 508 VAL A CA 1
ATOM 4108 C C . VAL A 1 508 ? 39.594 -41.438 -11 1 90.69 508 VAL A C 1
ATOM 4110 O O . VAL A 1 508 ? 40.219 -42.469 -11.305 1 90.69 508 VAL A O 1
ATOM 4113 N N . GLU A 1 509 ? 38.75 -41.312 -10.008 1 92.56 509 GLU A N 1
ATOM 4114 C CA . GLU A 1 509 ? 38.375 -42.5 -9.242 1 92.56 509 GLU A CA 1
ATOM 4115 C C . GLU A 1 509 ? 37 -43.031 -9.695 1 92.56 509 GLU A C 1
ATOM 4117 O O . GLU A 1 509 ? 36.094 -42.25 -10 1 92.56 509 GLU A O 1
ATOM 4122 N N . ILE A 1 510 ? 37 -44.312 -9.844 1 93.69 510 ILE A N 1
ATOM 4123 C CA . ILE A 1 510 ? 35.75 -44.938 -10.289 1 93.69 510 ILE A CA 1
ATOM 4124 C C . ILE A 1 510 ? 35.25 -45.875 -9.188 1 93.69 510 ILE A C 1
ATOM 4126 O O . ILE A 1 510 ? 35.938 -46.781 -8.758 1 93.69 510 ILE A O 1
ATOM 4130 N N . PHE A 1 511 ? 34.062 -45.625 -8.773 1 93.69 511 PHE A N 1
ATOM 4131 C CA . PHE A 1 511 ? 33.406 -46.438 -7.738 1 93.69 511 PHE A CA 1
ATOM 4132 C C . PHE A 1 511 ? 32.375 -47.344 -8.352 1 93.69 511 PHE A C 1
ATOM 4134 O O . PHE A 1 511 ? 31.531 -46.938 -9.148 1 93.69 511 PHE A O 1
ATOM 4141 N N . ASP A 1 512 ? 32.375 -48.562 -8.023 1 92.81 512 ASP A N 1
ATOM 4142 C CA . ASP A 1 512 ? 31.391 -49.531 -8.438 1 92.81 512 ASP A CA 1
ATOM 4143 C C . ASP A 1 512 ? 30.391 -49.812 -7.316 1 92.81 512 ASP A C 1
ATOM 4145 O O . ASP A 1 512 ? 30.703 -50.5 -6.344 1 92.81 512 ASP A O 1
ATOM 4149 N N . PRO A 1 513 ? 29.297 -49.312 -7.465 1 92.25 513 PRO A N 1
ATOM 4150 C CA . PRO A 1 513 ? 28.312 -49.438 -6.391 1 92.25 513 PRO A CA 1
ATOM 4151 C C . PRO A 1 513 ? 27.891 -50.906 -6.156 1 92.25 513 PRO A C 1
ATOM 4153 O O . PRO A 1 513 ? 27.406 -51.219 -5.074 1 92.25 513 PRO A O 1
ATOM 4156 N N . ALA A 1 514 ? 28.031 -51.688 -7.16 1 89.38 514 ALA A N 1
ATOM 4157 C CA . ALA A 1 514 ? 27.656 -53.094 -7.016 1 89.38 514 ALA A CA 1
ATOM 4158 C C . ALA A 1 514 ? 28.641 -53.844 -6.113 1 89.38 514 ALA A C 1
ATOM 4160 O O . ALA A 1 514 ? 28.234 -54.719 -5.324 1 89.38 514 ALA A O 1
ATOM 4161 N N . THR A 1 515 ? 29.922 -53.5 -6.152 1 88.06 515 THR A N 1
ATOM 4162 C CA . THR A 1 515 ? 30.953 -54.219 -5.414 1 88.06 515 THR A CA 1
ATOM 4163 C C . THR A 1 515 ? 31.531 -53.344 -4.309 1 88.06 515 THR A C 1
ATOM 4165 O O . THR A 1 515 ? 32.281 -53.844 -3.445 1 88.06 515 THR A O 1
ATOM 4168 N N . ASN A 1 516 ? 31.219 -52.125 -4.289 1 88.88 516 ASN A N 1
ATOM 4169 C CA . ASN A 1 516 ? 31.797 -51.156 -3.369 1 88.88 516 ASN A CA 1
ATOM 4170 C C . ASN A 1 516 ? 33.312 -51.094 -3.49 1 88.88 516 ASN A C 1
ATOM 4172 O O . ASN A 1 516 ? 34.031 -51.031 -2.482 1 88.88 516 ASN A O 1
ATOM 4176 N N . ARG A 1 517 ? 33.75 -51.156 -4.656 1 90.31 517 ARG A N 1
ATOM 4177 C CA . ARG A 1 517 ? 35.188 -51.125 -4.898 1 90.31 517 ARG A CA 1
ATOM 4178 C C . ARG A 1 517 ? 35.562 -49.969 -5.781 1 90.31 517 ARG A C 1
ATOM 4180 O O . ARG A 1 517 ? 34.719 -49.375 -6.477 1 90.31 517 ARG A O 1
ATOM 4187 N N . TRP A 1 518 ? 36.875 -49.656 -5.727 1 91.38 518 TRP A N 1
ATOM 4188 C CA . TRP A 1 518 ? 37.375 -48.531 -6.457 1 91.38 518 TRP A CA 1
ATOM 4189 C C . TRP A 1 518 ? 38.312 -48.969 -7.594 1 91.38 518 TRP A C 1
ATOM 4191 O O . TRP A 1 518 ? 39 -49.969 -7.473 1 91.38 518 TRP A O 1
ATOM 4201 N N . SER A 1 519 ? 38.219 -48.344 -8.609 1 92.31 519 SER A N 1
ATOM 4202 C CA . SER A 1 519 ? 39.188 -48.406 -9.711 1 92.31 519 SER A CA 1
ATOM 4203 C C . SER A 1 519 ? 39.594 -47.031 -10.188 1 92.31 519 SER A C 1
ATOM 4205 O O . SER A 1 519 ? 39.156 -46.031 -9.633 1 92.31 519 SER A O 1
ATOM 4207 N N . PHE A 1 520 ? 40.562 -47 -11.133 1 91 520 PHE A N 1
ATOM 4208 C CA . PHE A 1 520 ? 41.094 -45.688 -11.555 1 91 520 PHE A CA 1
ATOM 4209 C C . PHE A 1 520 ? 41 -45.531 -13.062 1 91 520 PHE A C 1
ATOM 4211 O O . PHE A 1 520 ? 41.188 -46.5 -13.812 1 91 520 PHE A O 1
ATOM 4218 N N . GLY A 1 521 ? 40.719 -44.438 -13.5 1 90.25 521 GLY A N 1
ATOM 4219 C CA . GLY A 1 521 ? 40.781 -44.062 -14.898 1 90.25 521 GLY A CA 1
ATOM 4220 C C . GLY A 1 521 ? 42 -43.219 -15.227 1 90.25 521 GLY A C 1
ATOM 4221 O O . GLY A 1 521 ? 42.875 -43.031 -14.375 1 90.25 521 GLY A O 1
ATOM 4222 N N . ALA A 1 522 ? 42.031 -42.75 -16.438 1 91.25 522 ALA A N 1
ATOM 4223 C CA . ALA A 1 522 ? 43.125 -41.875 -16.859 1 91.25 522 ALA A CA 1
ATOM 4224 C C . ALA A 1 522 ? 43.094 -40.562 -16.109 1 91.25 522 ALA A C 1
ATOM 4226 O O . ALA A 1 522 ? 42.031 -39.938 -16 1 91.25 522 ALA A O 1
ATOM 4227 N N . ASP A 1 523 ? 44.188 -40.188 -15.617 1 89.62 523 ASP A N 1
ATOM 4228 C CA . ASP A 1 523 ? 44.281 -38.906 -14.93 1 89.62 523 ASP A CA 1
ATOM 4229 C C . ASP A 1 523 ? 43.938 -37.75 -15.859 1 89.62 523 ASP A C 1
ATOM 4231 O O . ASP A 1 523 ? 44.219 -37.812 -17.062 1 89.62 523 ASP A O 1
ATOM 4235 N N . PHE A 1 524 ? 43.312 -36.875 -15.281 1 87.38 524 PHE A N 1
ATOM 4236 C CA . PHE A 1 524 ? 43.062 -35.656 -16.047 1 87.38 524 PHE A CA 1
ATOM 4237 C C . PHE A 1 524 ? 44.375 -35 -16.438 1 87.38 524 PHE A C 1
ATOM 4239 O O . PHE A 1 524 ? 45.375 -35.094 -15.711 1 87.38 524 PHE A O 1
ATOM 4246 N N . VAL A 1 525 ? 44.438 -34.188 -17.469 1 82 525 VAL A N 1
ATOM 4247 C CA . VAL A 1 525 ? 45.656 -33.688 -18.109 1 82 525 VAL A CA 1
ATOM 4248 C C . VAL A 1 525 ? 46.312 -32.625 -17.25 1 82 525 VAL A C 1
ATOM 4250 O O . VAL A 1 525 ? 47.531 -32.5 -17.219 1 82 525 VAL A O 1
ATOM 4253 N N . GLU A 1 526 ? 45.469 -31.859 -16.5 1 78.88 526 GLU A N 1
ATOM 4254 C CA . GLU A 1 526 ? 46.031 -30.75 -15.711 1 78.88 526 GLU A CA 1
ATOM 4255 C C . GLU A 1 526 ? 45.344 -30.641 -14.352 1 78.88 526 GLU A C 1
ATOM 4257 O O . GLU A 1 526 ? 44.188 -31.047 -14.195 1 78.88 526 GLU A O 1
ATOM 4262 N N . GLU A 1 527 ? 46.062 -30.125 -13.391 1 75.25 527 GLU A N 1
ATOM 4263 C CA . GLU A 1 527 ? 45.469 -29.891 -12.078 1 75.25 527 GLU A CA 1
ATOM 4264 C C . GLU A 1 527 ? 44.5 -28.703 -12.109 1 75.25 527 GLU A C 1
ATOM 4266 O O . GLU A 1 527 ? 44.906 -27.594 -12.5 1 75.25 527 GLU A O 1
ATOM 4271 N N . ARG A 1 528 ? 43.281 -29.078 -11.828 1 71.88 528 ARG A N 1
ATOM 4272 C CA . ARG A 1 528 ? 42.25 -28.047 -11.805 1 71.88 528 ARG A CA 1
ATOM 4273 C C . ARG A 1 528 ? 41.312 -28.219 -10.602 1 71.88 528 ARG A C 1
ATOM 4275 O O . ARG A 1 528 ? 41.094 -29.328 -10.133 1 71.88 528 ARG A O 1
ATOM 4282 N N . LYS A 1 529 ? 40.938 -26.984 -10.148 1 70.19 529 LYS A N 1
ATOM 4283 C CA . LYS A 1 529 ? 39.906 -27 -9.133 1 70.19 529 LYS A CA 1
ATOM 4284 C C . LYS A 1 529 ? 38.594 -26.453 -9.703 1 70.19 529 LYS A C 1
ATOM 4286 O O . LYS A 1 529 ? 38.594 -25.656 -10.641 1 70.19 529 LYS A O 1
ATOM 4291 N N . ILE A 1 530 ? 37.531 -26.828 -9.211 1 70.25 530 ILE A N 1
ATOM 4292 C CA . ILE A 1 530 ? 36.188 -26.25 -9.391 1 70.25 530 ILE A CA 1
ATOM 4293 C C . ILE A 1 530 ? 35.75 -26.375 -10.852 1 70.25 530 ILE A C 1
ATOM 4295 O O . ILE A 1 530 ? 35.594 -25.375 -11.547 1 70.25 530 ILE A O 1
ATOM 4299 N N . PHE A 1 531 ? 35.688 -27.5 -11.367 1 75.88 531 PHE A N 1
ATOM 4300 C CA . PHE A 1 531 ? 35.188 -27.578 -12.734 1 75.88 531 PHE A CA 1
ATOM 4301 C C . PHE A 1 531 ? 33.75 -28.109 -12.766 1 75.88 531 PHE A C 1
ATOM 4303 O O . PHE A 1 531 ? 33.281 -28.641 -11.766 1 75.88 531 PHE A O 1
ATOM 4310 N N . ALA A 1 532 ? 33.094 -27.891 -13.75 1 82 532 ALA A N 1
ATOM 4311 C CA . ALA A 1 532 ? 31.75 -28.375 -14.023 1 82 532 ALA A CA 1
ATOM 4312 C C . ALA A 1 532 ? 31.781 -29.578 -14.969 1 82 532 ALA A C 1
ATOM 4314 O O . ALA A 1 532 ? 32.625 -29.656 -15.844 1 82 532 ALA A O 1
ATOM 4315 N N . GLY A 1 533 ? 30.875 -30.516 -14.695 1 87.12 533 GLY A N 1
ATOM 4316 C CA . GLY A 1 533 ? 30.859 -31.688 -15.547 1 87.12 533 GLY A CA 1
ATOM 4317 C C . GLY A 1 533 ? 29.484 -32.344 -15.617 1 87.12 533 GLY A C 1
ATOM 4318 O O . GLY A 1 533 ? 28.641 -32.125 -14.734 1 87.12 533 GLY A O 1
ATOM 4319 N N . CYS A 1 534 ? 29.344 -33.094 -16.688 1 90.44 534 CYS A N 1
ATOM 4320 C CA . CYS A 1 534 ? 28.094 -33.812 -16.906 1 90.44 534 CYS A CA 1
ATOM 4321 C C . CYS A 1 534 ? 28.312 -35.062 -17.766 1 90.44 534 CYS A C 1
ATOM 4323 O O . CYS A 1 534 ? 29.406 -35.25 -18.297 1 90.44 534 CYS A O 1
ATOM 4325 N N . VAL A 1 535 ? 27.391 -35.844 -17.734 1 92.5 535 VAL A N 1
ATOM 4326 C CA . VAL A 1 535 ? 27.422 -37.062 -18.562 1 92.5 535 VAL A CA 1
ATOM 4327 C C . VAL A 1 535 ? 26.531 -36.875 -19.781 1 92.5 535 VAL A C 1
ATOM 4329 O O . VAL A 1 535 ? 25.344 -36.562 -19.656 1 92.5 535 VAL A O 1
ATOM 4332 N N . TYR A 1 536 ? 27.203 -37 -20.938 1 91 536 TYR A N 1
ATOM 4333 C CA . TYR A 1 536 ? 26.5 -36.906 -22.203 1 91 536 TYR A CA 1
ATOM 4334 C C . TYR A 1 536 ? 26.719 -38.156 -23.047 1 91 536 TYR A C 1
ATOM 4336 O O . TYR A 1 536 ? 27.844 -38.438 -23.469 1 91 536 TYR A O 1
ATOM 4344 N N . GLU A 1 537 ? 25.672 -38.906 -23.328 1 88.19 537 GLU A N 1
ATOM 4345 C CA . GLU A 1 537 ? 25.688 -40.094 -24.156 1 88.19 537 GLU A CA 1
ATOM 4346 C C . GLU A 1 537 ? 26.797 -41.062 -23.734 1 88.19 537 GLU A C 1
ATOM 4348 O O . GLU A 1 537 ? 27.578 -41.5 -24.562 1 88.19 537 GLU A O 1
ATOM 4353 N N . GLY A 1 538 ? 26.938 -41.188 -22.531 1 88.12 538 GLY A N 1
ATOM 4354 C CA . GLY A 1 538 ? 27.844 -42.156 -22 1 88.12 538 GLY A CA 1
ATOM 4355 C C . GLY A 1 538 ? 29.281 -41.656 -21.875 1 88.12 538 GLY A C 1
ATOM 4356 O O . GLY A 1 538 ? 30.172 -42.406 -21.516 1 88.12 538 GLY A O 1
ATOM 4357 N N . GLN A 1 539 ? 29.469 -40.469 -22.172 1 91.25 539 GLN A N 1
ATOM 4358 C CA . GLN A 1 539 ? 30.781 -39.844 -22.016 1 91.25 539 GLN A CA 1
ATOM 4359 C C . GLN A 1 539 ? 30.75 -38.719 -21 1 91.25 539 GLN A C 1
ATOM 4361 O O . GLN A 1 539 ? 29.688 -38.125 -20.766 1 91.25 539 GLN A O 1
ATOM 4366 N N . ILE A 1 540 ? 31.875 -38.531 -20.484 1 92.19 540 ILE A N 1
ATOM 4367 C CA . ILE A 1 540 ? 31.969 -37.5 -19.484 1 92.19 540 ILE A CA 1
ATOM 4368 C C . ILE A 1 540 ? 32.562 -36.219 -20.094 1 92.19 540 ILE A C 1
ATOM 4370 O O . ILE A 1 540 ? 33.594 -36.281 -20.766 1 92.19 540 ILE A O 1
ATOM 4374 N N . TYR A 1 541 ? 31.953 -35.125 -19.891 1 87.88 541 TYR A N 1
ATOM 4375 C CA . TYR A 1 541 ? 32.438 -33.812 -20.328 1 87.88 541 TYR A CA 1
ATOM 4376 C C . TYR A 1 541 ? 32.75 -32.938 -19.156 1 87.88 541 TYR A C 1
ATOM 4378 O O . TYR A 1 541 ? 32 -32.844 -18.188 1 87.88 541 TYR A O 1
ATOM 4386 N N . ILE A 1 542 ? 33.812 -32.312 -19.172 1 85.12 542 ILE A N 1
ATOM 4387 C CA . ILE A 1 542 ? 34.281 -31.406 -18.109 1 85.12 542 ILE A CA 1
ATOM 4388 C C . ILE A 1 542 ? 34.594 -30.031 -18.703 1 85.12 542 ILE A C 1
ATOM 4390 O O . ILE A 1 542 ? 35.219 -29.953 -19.766 1 85.12 542 ILE A O 1
ATOM 4394 N N . THR A 1 543 ? 34.156 -29.031 -18.016 1 80.5 543 THR A N 1
ATOM 4395 C CA . THR A 1 543 ? 34.406 -27.656 -18.469 1 80.5 543 THR A CA 1
ATOM 4396 C C . THR A 1 543 ? 34.969 -26.812 -17.328 1 80.5 543 THR A C 1
ATOM 4398 O O . THR A 1 543 ? 34.562 -26.938 -16.188 1 80.5 543 THR A O 1
ATOM 4401 N N . GLY A 1 544 ? 35.938 -26 -17.859 1 75.31 544 GLY A N 1
ATOM 4402 C CA . GLY A 1 544 ? 36.438 -24.938 -17 1 75.31 544 GLY A CA 1
ATOM 4403 C C . GLY A 1 544 ? 37.344 -25.453 -15.898 1 75.31 544 GLY A C 1
ATOM 4404 O O . GLY A 1 544 ? 38.125 -26.375 -16.125 1 75.31 544 GLY A O 1
ATOM 4405 N N . GLY A 1 545 ? 37.344 -24.594 -14.773 1 71.62 545 GLY A N 1
ATOM 4406 C CA . GLY A 1 545 ? 38.188 -24.859 -13.625 1 71.62 545 GLY A CA 1
ATOM 4407 C C . GLY A 1 545 ? 39.25 -23.797 -13.43 1 71.62 545 GLY A C 1
ATOM 4408 O O . GLY A 1 545 ? 39.438 -22.922 -14.273 1 71.62 545 GLY A O 1
ATOM 4409 N N . VAL A 1 546 ? 39.719 -23.75 -12.289 1 70.81 546 VAL A N 1
ATOM 4410 C CA . VAL A 1 546 ? 40.781 -22.812 -11.938 1 70.81 546 VAL A CA 1
ATOM 4411 C C . VAL A 1 546 ? 42.125 -23.531 -11.906 1 70.81 546 VAL A C 1
ATOM 4413 O O . VAL A 1 546 ? 42.25 -24.594 -11.297 1 70.81 546 VAL A O 1
ATOM 4416 N N . ARG A 1 547 ? 42.938 -22.859 -12.789 1 67.88 547 ARG A N 1
ATOM 4417 C CA . ARG A 1 547 ? 44.312 -23.406 -12.852 1 67.88 547 ARG A CA 1
ATOM 4418 C C . ARG A 1 547 ? 45.281 -22.5 -12.125 1 67.88 547 ARG A C 1
ATOM 4420 O O . ARG A 1 547 ? 45.094 -21.281 -12.039 1 67.88 547 ARG A O 1
ATOM 4427 N N . GLN A 1 548 ? 46.219 -23.094 -11.516 1 63.03 548 GLN A N 1
ATOM 4428 C CA . GLN A 1 548 ? 47.344 -22.359 -10.93 1 63.03 548 GLN A CA 1
ATOM 4429 C C . GLN A 1 548 ? 48.5 -22.234 -11.914 1 63.03 548 GLN A C 1
ATOM 4431 O O . GLN A 1 548 ? 48.906 -23.234 -12.508 1 63.03 548 GLN A O 1
ATOM 4436 N N . PHE A 1 549 ? 48.719 -20.984 -12.453 1 62.59 549 PHE A N 1
ATOM 4437 C CA . PHE A 1 549 ? 49.844 -20.734 -13.359 1 62.59 549 PHE A CA 1
ATOM 4438 C C . PHE A 1 549 ? 51.062 -20.312 -12.578 1 62.59 549 PHE A C 1
ATOM 4440 O O . PHE A 1 549 ? 51.031 -19.312 -11.852 1 62.59 549 PHE A O 1
ATOM 4447 N N . SER A 1 550 ? 51.969 -21.109 -12.5 1 57.62 550 SER A N 1
ATOM 4448 C CA . SER A 1 550 ? 53.219 -20.781 -11.836 1 57.62 550 SER A CA 1
ATOM 4449 C C . SER A 1 550 ? 54.344 -20.578 -12.844 1 57.62 550 SER A C 1
ATOM 4451 O O . SER A 1 550 ? 54.562 -21.422 -13.711 1 57.62 550 SER A O 1
ATOM 4453 N N . ARG A 1 551 ? 54.75 -19.469 -13.312 1 54.81 551 ARG A N 1
ATOM 4454 C CA . ARG A 1 551 ? 56.031 -19.188 -14.008 1 54.81 551 ARG A CA 1
ATOM 4455 C C . ARG A 1 551 ? 57.188 -19.078 -13.023 1 54.81 551 ARG A C 1
ATOM 4457 O O . ARG A 1 551 ? 57 -18.656 -11.883 1 54.81 551 ARG A O 1
ATOM 4464 N N . PRO A 1 552 ? 58.281 -19.484 -13.594 1 57.88 552 PRO A N 1
ATOM 4465 C CA . PRO A 1 552 ? 59.469 -19.25 -12.758 1 57.88 552 PRO A CA 1
ATOM 4466 C C . PRO A 1 552 ? 59.625 -17.766 -12.383 1 57.88 552 PRO A C 1
ATOM 4468 O O . PRO A 1 552 ? 59.406 -16.891 -13.219 1 57.88 552 PRO A O 1
ATOM 4471 N N . ASP A 1 553 ? 59.688 -17.312 -10.969 1 59.59 553 ASP A N 1
ATOM 4472 C CA . ASP A 1 553 ? 60.031 -16.031 -10.359 1 59.59 553 ASP A CA 1
ATOM 4473 C C . ASP A 1 553 ? 58.781 -15.148 -10.227 1 59.59 553 ASP A C 1
ATOM 4475 O O . ASP A 1 553 ? 58.906 -13.945 -9.969 1 59.59 553 ASP A O 1
ATOM 4479 N N . LYS A 1 554 ? 57.625 -15.711 -10.742 1 56.06 554 LYS A N 1
ATOM 4480 C CA . LYS A 1 554 ? 56.438 -14.906 -10.5 1 56.06 554 LYS A CA 1
ATOM 4481 C C . LYS A 1 554 ? 55.469 -15.617 -9.555 1 56.06 554 LYS A C 1
ATOM 4483 O O . LYS A 1 554 ? 55.469 -16.844 -9.492 1 56.06 554 LYS A O 1
ATOM 4488 N N . PRO A 1 555 ? 54.719 -14.867 -8.859 1 60.81 555 PRO A N 1
ATOM 4489 C CA . PRO A 1 555 ? 53.719 -15.477 -7.977 1 60.81 555 PRO A CA 1
ATOM 4490 C C . PRO A 1 555 ? 52.688 -16.281 -8.742 1 60.81 555 PRO A C 1
ATOM 4492 O O . PRO A 1 555 ? 52.375 -15.953 -9.891 1 60.81 555 PRO A O 1
ATOM 4495 N N . THR A 1 556 ? 52.375 -17.344 -8.203 1 58.06 556 THR A N 1
ATOM 4496 C CA . THR A 1 556 ? 51.344 -18.234 -8.75 1 58.06 556 THR A CA 1
ATOM 4497 C C . THR A 1 556 ? 50.031 -17.484 -8.93 1 58.06 556 THR A C 1
ATOM 4499 O O . THR A 1 556 ? 49.562 -16.812 -8.016 1 58.06 556 THR A O 1
ATOM 4502 N N . ARG A 1 557 ? 49.656 -17.375 -10.203 1 57.88 557 ARG A N 1
ATOM 4503 C CA . ARG A 1 557 ? 48.375 -16.734 -10.5 1 57.88 557 ARG A CA 1
ATOM 4504 C C . ARG A 1 557 ? 47.281 -17.766 -10.734 1 57.88 557 ARG A C 1
ATOM 4506 O O . ARG A 1 557 ? 47.531 -18.812 -11.32 1 57.88 557 ARG A O 1
ATOM 4513 N N . THR A 1 558 ? 46.188 -17.5 -10.102 1 63.09 558 THR A N 1
ATOM 4514 C CA . THR A 1 558 ? 44.969 -18.297 -10.312 1 63.09 558 THR A CA 1
ATOM 4515 C C . THR A 1 558 ? 44.188 -17.797 -11.539 1 63.09 558 THR A C 1
ATOM 4517 O O . THR A 1 558 ? 43.875 -16.625 -11.641 1 63.09 558 THR A O 1
ATOM 4520 N N . VAL A 1 559 ? 44.219 -18.75 -12.539 1 64.81 559 VAL A N 1
ATOM 4521 C CA . VAL A 1 559 ? 43.531 -18.359 -13.766 1 64.81 559 VAL A CA 1
ATOM 4522 C C . VAL A 1 559 ? 42.344 -19.25 -14.016 1 64.81 559 VAL A C 1
ATOM 4524 O O . VAL A 1 559 ? 42.438 -20.484 -13.883 1 64.81 559 VAL A O 1
ATOM 4527 N N . GLU A 1 560 ? 41.219 -18.719 -14.281 1 67.69 560 GLU A N 1
ATOM 4528 C CA . GLU A 1 560 ? 40.031 -19.453 -14.703 1 67.69 560 GLU A CA 1
ATOM 4529 C C . GLU A 1 560 ? 40.156 -19.859 -16.172 1 67.69 560 GLU A C 1
ATOM 4531 O O . GLU A 1 560 ? 40.5 -19.047 -17.031 1 67.69 560 GLU A O 1
ATOM 4536 N N . THR A 1 561 ? 40.031 -21.219 -16.344 1 68.06 561 THR A N 1
ATOM 4537 C CA . THR A 1 561 ? 40.125 -21.719 -17.719 1 68.06 561 THR A CA 1
ATOM 4538 C C . THR A 1 561 ? 38.719 -21.953 -18.297 1 68.06 561 THR A C 1
ATOM 4540 O O . THR A 1 561 ? 37.75 -22.141 -17.562 1 68.06 561 THR A O 1
ATOM 4543 N N . LYS A 1 562 ? 38.75 -21.922 -19.672 1 67.5 562 LYS A N 1
ATOM 4544 C CA . LYS A 1 562 ? 37.5 -22.203 -20.391 1 67.5 562 LYS A CA 1
ATOM 4545 C C . LYS A 1 562 ? 37.625 -23.453 -21.266 1 67.5 562 LYS A C 1
ATOM 4547 O O . LYS A 1 562 ? 36.906 -23.609 -22.25 1 67.5 562 LYS A O 1
ATOM 4552 N N . ASP A 1 563 ? 38.469 -24.312 -20.828 1 74.19 563 ASP A N 1
ATOM 4553 C CA . ASP A 1 563 ? 38.75 -25.5 -21.625 1 74.19 563 ASP A CA 1
ATOM 4554 C C . ASP A 1 563 ? 37.625 -26.531 -21.469 1 74.19 563 ASP A C 1
ATOM 4556 O O . ASP A 1 563 ? 36.969 -26.578 -20.438 1 74.19 563 ASP A O 1
ATOM 4560 N N . PHE A 1 564 ? 37.469 -27.297 -22.594 1 81.38 564 PHE A N 1
ATOM 4561 C CA . PHE A 1 564 ? 36.469 -28.344 -22.672 1 81.38 564 PHE A CA 1
ATOM 4562 C C . PHE A 1 564 ? 37.125 -29.703 -22.969 1 81.38 564 PHE A C 1
ATOM 4564 O O . PHE A 1 564 ? 37.875 -29.828 -23.938 1 81.38 564 PHE A O 1
ATOM 4571 N N . TYR A 1 565 ? 36.875 -30.578 -22.031 1 83.12 565 TYR A N 1
ATOM 4572 C CA . TYR A 1 565 ? 37.438 -31.906 -22.188 1 83.12 565 TYR A CA 1
ATOM 4573 C C . TYR A 1 565 ? 36.375 -32.969 -22.234 1 83.12 565 TYR A C 1
ATOM 4575 O O . TYR A 1 565 ? 35.312 -32.812 -21.641 1 83.12 565 TYR A O 1
ATOM 4583 N N . ARG A 1 566 ? 36.688 -33.969 -22.969 1 88.44 566 ARG A N 1
ATOM 4584 C CA . ARG A 1 566 ? 35.875 -35.188 -23.016 1 88.44 566 ARG A CA 1
ATOM 4585 C C . ARG A 1 566 ? 36.656 -36.406 -22.562 1 88.44 566 ARG A C 1
ATOM 4587 O O . ARG A 1 566 ? 37.812 -36.594 -22.938 1 88.44 566 ARG A O 1
ATOM 4594 N N . TYR A 1 567 ? 36.031 -37.125 -21.734 1 91.5 567 TYR A N 1
ATOM 4595 C CA . TYR A 1 567 ? 36.625 -38.375 -21.281 1 91.5 567 TYR A CA 1
ATOM 4596 C C . TYR A 1 567 ? 35.906 -39.562 -21.938 1 91.5 567 TYR A C 1
ATOM 4598 O O . TYR A 1 567 ? 34.719 -39.812 -21.703 1 91.5 567 TYR A O 1
ATOM 4606 N N . HIS A 1 568 ? 36.656 -40.25 -22.766 1 90.75 568 HIS A N 1
ATOM 4607 C CA . HIS A 1 568 ? 36.156 -41.5 -23.344 1 90.75 568 HIS A CA 1
ATOM 4608 C C . HIS A 1 568 ? 36.25 -42.656 -22.359 1 90.75 568 HIS A C 1
ATOM 4610 O O . HIS A 1 568 ? 37.344 -43.219 -22.172 1 90.75 568 HIS A O 1
ATOM 4616 N N . VAL A 1 569 ? 35.219 -43 -21.891 1 89.88 569 VAL A N 1
ATOM 4617 C CA . VAL A 1 569 ? 35.188 -43.969 -20.797 1 89.88 569 VAL A CA 1
ATOM 4618 C C . VAL A 1 569 ? 35.719 -45.312 -21.266 1 89.88 569 VAL A C 1
ATOM 4620 O O . VAL A 1 569 ? 36.5 -45.938 -20.562 1 89.88 569 VAL A O 1
ATOM 4623 N N . HIS A 1 570 ? 35.375 -45.719 -22.469 1 89.81 570 HIS A N 1
ATOM 4624 C CA . HIS A 1 570 ? 35.812 -47 -22.969 1 89.81 570 HIS A CA 1
ATOM 4625 C C . HIS A 1 570 ? 37.25 -47 -23.391 1 89.81 570 HIS A C 1
ATOM 4627 O O . HIS A 1 570 ? 38 -47.969 -23.172 1 89.81 570 HIS A O 1
ATOM 4633 N N . ARG A 1 571 ? 37.75 -45.906 -23.875 1 90.81 571 ARG A N 1
ATOM 4634 C CA . ARG A 1 571 ? 39.125 -45.781 -24.312 1 90.81 571 ARG A CA 1
ATOM 4635 C C . ARG A 1 571 ? 40.031 -45.281 -23.172 1 90.81 571 ARG A C 1
ATOM 4637 O O . ARG A 1 571 ? 41.25 -45.312 -23.266 1 90.81 571 ARG A O 1
ATOM 4644 N N . ASN A 1 572 ? 39.438 -44.844 -22.109 1 91.19 572 ASN A N 1
ATOM 4645 C CA . ASN A 1 572 ? 40.156 -44.312 -20.953 1 91.19 572 ASN A CA 1
ATOM 4646 C C . ASN A 1 572 ? 41.156 -43.219 -21.359 1 91.19 572 ASN A C 1
ATOM 4648 O O . ASN A 1 572 ? 42.312 -43.281 -20.984 1 91.19 572 ASN A O 1
ATOM 4652 N N . GLU A 1 573 ? 40.625 -42.344 -22.125 1 92.38 573 GLU A N 1
ATOM 4653 C CA . GLU A 1 573 ? 41.469 -41.25 -22.641 1 92.38 573 GLU A CA 1
ATOM 4654 C C . GLU A 1 573 ? 40.75 -39.938 -22.609 1 92.38 573 GLU A C 1
ATOM 4656 O O . GLU A 1 573 ? 39.531 -39.875 -22.797 1 92.38 573 GLU A O 1
ATOM 4661 N N . TRP A 1 574 ? 41.531 -38.969 -22.391 1 91.25 574 TRP A N 1
ATOM 4662 C CA . TRP A 1 574 ? 41 -37.594 -22.422 1 91.25 574 TRP A CA 1
ATOM 4663 C C . TRP A 1 574 ? 41.25 -36.969 -23.781 1 91.25 574 TRP A C 1
ATOM 4665 O O . TRP A 1 574 ? 42.312 -37.156 -24.391 1 91.25 574 TRP A O 1
ATOM 4675 N N . GLU A 1 575 ? 40.25 -36.25 -24.172 1 89.56 575 GLU A N 1
ATOM 4676 C CA . GLU A 1 575 ? 40.344 -35.5 -25.406 1 89.56 575 GLU A CA 1
ATOM 4677 C C . GLU A 1 575 ? 40.031 -34.031 -25.172 1 89.56 575 GLU A C 1
ATOM 4679 O O . GLU A 1 575 ? 39 -33.688 -24.578 1 89.56 575 GLU A O 1
ATOM 4684 N N . LYS A 1 576 ? 40.969 -33.219 -25.531 1 83.75 576 LYS A N 1
ATOM 4685 C CA . LYS A 1 576 ? 40.688 -31.781 -25.469 1 83.75 576 LYS A CA 1
ATOM 4686 C C . LYS A 1 576 ? 39.844 -31.328 -26.641 1 83.75 576 LYS A C 1
ATOM 4688 O O . LYS A 1 576 ? 40.188 -31.578 -27.797 1 83.75 576 LYS A O 1
ATOM 4693 N N . LEU A 1 577 ? 38.781 -30.781 -26.375 1 78.62 577 LEU A N 1
ATOM 4694 C CA . LEU A 1 577 ? 37.906 -30.312 -27.422 1 78.62 577 LEU A CA 1
ATOM 4695 C C . LEU A 1 577 ? 38.062 -28.812 -27.641 1 78.62 577 LEU A C 1
ATOM 4697 O O . LEU A 1 577 ? 39.031 -28.219 -27.156 1 78.62 577 LEU A O 1
ATOM 4701 N N . VAL A 1 578 ? 36.906 -27.984 -28.125 1 64.88 578 VAL A N 1
ATOM 4702 C CA . VAL A 1 578 ? 36.906 -26.547 -28.422 1 64.88 578 VAL A CA 1
ATOM 4703 C C . VAL A 1 578 ? 36.781 -25.75 -27.141 1 64.88 578 VAL A C 1
ATOM 4705 O O . VAL A 1 578 ? 36.406 -26.281 -26.094 1 64.88 578 VAL A O 1
ATOM 4708 N N . ARG A 1 579 ? 37.438 -24.578 -27.172 1 58.5 579 ARG A N 1
ATOM 4709 C CA . ARG A 1 579 ? 37.344 -23.609 -26.078 1 58.5 579 ARG A CA 1
ATOM 4710 C C . ARG A 1 579 ? 35.906 -23.141 -25.906 1 58.5 579 ARG A C 1
ATOM 4712 O O . ARG A 1 579 ? 35.219 -22.844 -26.906 1 58.5 579 ARG A O 1
ATOM 4719 N N . PHE A 1 580 ? 3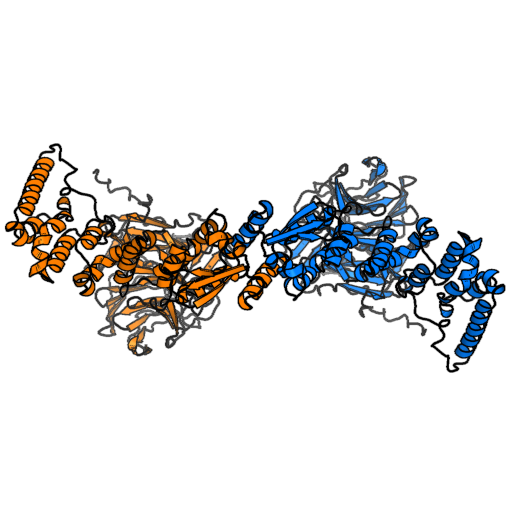5.406 -23.375 -24.766 1 56.03 580 PHE A N 1
ATOM 4720 C CA . PHE A 1 580 ? 34.062 -22.891 -24.391 1 56.03 580 PHE A CA 1
ATOM 4721 C C . PHE A 1 580 ? 34.125 -21.422 -23.984 1 56.03 580 PHE A C 1
ATOM 4723 O O . PHE A 1 580 ? 34.969 -21.031 -23.172 1 56.03 580 PHE A O 1
ATOM 4730 N N . VAL A 1 581 ? 34.031 -20.391 -24.828 1 46.81 581 VAL A N 1
ATOM 4731 C CA . VAL A 1 581 ? 34.188 -18.984 -24.469 1 46.81 581 VAL A CA 1
ATOM 4732 C C . VAL A 1 581 ? 33.562 -18.734 -23.094 1 46.81 581 VAL A C 1
ATOM 4734 O O . VAL A 1 581 ? 34.188 -18.094 -22.25 1 46.81 581 VAL A O 1
ATOM 4737 N N . GLN A 1 582 ? 32.25 -18.516 -23.062 1 50.31 582 GLN A N 1
ATOM 4738 C CA . GLN A 1 582 ? 31.703 -17.625 -22.031 1 50.31 582 GLN A CA 1
ATOM 4739 C C . GLN A 1 582 ? 31.672 -18.312 -20.672 1 50.31 582 GLN A C 1
ATOM 4741 O O . GLN A 1 582 ? 31.625 -17.641 -19.641 1 50.31 582 GLN A O 1
ATOM 4746 N N . TYR A 1 583 ? 31.391 -19.625 -20.594 1 49.03 583 TYR A N 1
ATOM 4747 C CA . TYR A 1 583 ? 30.547 -20.062 -19.484 1 49.03 583 TYR A CA 1
ATOM 4748 C C . TYR A 1 583 ? 31.391 -20.719 -18.391 1 49.03 583 TYR A C 1
ATOM 4750 O O . TYR A 1 583 ? 30.859 -21.344 -17.484 1 49.03 583 TYR A O 1
ATOM 4758 N N . ALA A 1 584 ? 32.594 -20.797 -18.641 1 46.5 584 ALA A N 1
ATOM 4759 C CA . ALA A 1 584 ? 33.188 -21.781 -17.734 1 46.5 584 ALA A CA 1
ATOM 4760 C C . ALA A 1 584 ? 33.125 -21.328 -16.281 1 46.5 584 ALA A C 1
ATOM 4762 O O . ALA A 1 584 ? 33.531 -22.047 -15.375 1 46.5 584 ALA A O 1
ATOM 4763 N N . SER A 1 585 ? 32.906 -20.078 -16.188 1 45.16 585 SER A N 1
ATOM 4764 C CA . SER A 1 585 ? 33.156 -19.812 -14.773 1 45.16 585 SER A CA 1
ATOM 4765 C C . SER A 1 585 ? 32.062 -20.438 -13.898 1 45.16 585 SER A C 1
ATOM 4767 O O . SER A 1 585 ? 32.062 -20.266 -12.68 1 45.16 585 SER A O 1
ATOM 4769 N N . THR A 1 586 ? 31.031 -21.016 -14.609 1 54.38 586 THR A N 1
ATOM 4770 C CA . THR A 1 586 ? 29.969 -21.469 -13.727 1 54.38 586 THR A CA 1
ATOM 4771 C C . THR A 1 586 ? 30.203 -22.922 -13.297 1 54.38 586 THR A C 1
ATOM 4773 O O . THR A 1 586 ? 30.703 -23.719 -14.078 1 54.38 586 THR A O 1
ATOM 4776 N N . GLN A 1 587 ? 30.141 -23.156 -11.977 1 60.84 587 GLN A N 1
ATOM 4777 C CA . GLN A 1 587 ? 30.453 -24.359 -11.219 1 60.84 587 GLN A CA 1
ATOM 4778 C C . GLN A 1 587 ? 29.438 -25.469 -11.492 1 60.84 587 GLN A C 1
ATOM 4780 O O . GLN A 1 587 ? 29.578 -26.594 -11.008 1 60.84 587 GLN A O 1
ATOM 4785 N N . CYS A 1 588 ? 28.391 -25.156 -12.336 1 78 588 CYS A N 1
ATOM 4786 C CA . CYS A 1 588 ? 27.422 -26.234 -12.414 1 78 588 CYS A CA 1
ATOM 4787 C C . CYS A 1 588 ? 26.859 -26.359 -13.82 1 78 588 CYS A C 1
ATOM 4789 O O . CYS A 1 588 ? 26.75 -25.359 -14.539 1 78 588 CYS A O 1
ATOM 4791 N N . CYS A 1 589 ? 26.703 -27.609 -14.312 1 86.94 589 CYS A N 1
ATOM 4792 C CA . CYS A 1 589 ? 26.047 -27.875 -15.594 1 86.94 589 CYS A CA 1
ATOM 4793 C C . CYS A 1 589 ? 25.172 -29.109 -15.516 1 86.94 589 CYS A C 1
ATOM 4795 O O . CYS A 1 589 ? 25.297 -29.906 -14.578 1 86.94 589 CYS A O 1
ATOM 4797 N N . THR A 1 590 ? 24.25 -29.219 -16.406 1 91.38 590 THR A N 1
ATOM 4798 C CA . THR A 1 590 ? 23.375 -30.375 -16.547 1 91.38 590 THR A CA 1
ATOM 4799 C C . THR A 1 590 ? 23.078 -30.656 -18.016 1 91.38 590 THR A C 1
ATOM 4801 O O . THR A 1 590 ? 23.531 -29.922 -18.891 1 91.38 590 THR A O 1
ATOM 4804 N N . VAL A 1 591 ? 22.531 -31.797 -18.219 1 93.62 591 VAL A N 1
ATOM 4805 C CA . VAL A 1 591 ? 22.188 -32.188 -19.578 1 93.62 591 VAL A CA 1
ATOM 4806 C C . VAL A 1 591 ? 20.672 -32.281 -19.734 1 93.62 591 VAL A C 1
ATOM 4808 O O . VAL A 1 591 ? 19.984 -32.812 -18.859 1 93.62 591 VAL A O 1
ATOM 4811 N N . ALA A 1 592 ? 20.25 -31.719 -20.75 1 94.12 592 ALA A N 1
ATOM 4812 C CA . ALA A 1 592 ? 18.828 -31.75 -21.031 1 94.12 592 ALA A CA 1
ATOM 4813 C C . ALA A 1 592 ? 18.547 -31.781 -22.531 1 94.12 592 ALA A C 1
ATOM 4815 O O . ALA A 1 592 ? 19.406 -31.406 -23.328 1 94.12 592 ALA A O 1
ATOM 4816 N N . THR A 1 593 ? 17.406 -32.375 -22.828 1 91.81 593 THR A N 1
ATOM 4817 C CA . THR A 1 593 ? 16.938 -32.281 -24.203 1 91.81 593 THR A CA 1
ATOM 4818 C C . THR A 1 593 ? 16.141 -31.016 -24.438 1 91.81 593 THR A C 1
ATOM 4820 O O . THR A 1 593 ? 15.102 -30.797 -23.812 1 91.81 593 THR A O 1
ATOM 4823 N N . LEU A 1 594 ? 16.672 -30.188 -25.266 1 92.12 594 LEU A N 1
ATOM 4824 C CA . LEU A 1 594 ? 16.047 -28.891 -25.531 1 92.12 594 LEU A CA 1
ATOM 4825 C C . LEU A 1 594 ? 15.773 -28.719 -27.016 1 92.12 594 LEU A C 1
ATOM 4827 O O . LEU A 1 594 ? 16.438 -29.328 -27.859 1 92.12 594 LEU A O 1
ATOM 4831 N N . ASN A 1 595 ? 14.727 -27.922 -27.297 1 90.94 595 ASN A N 1
ATOM 4832 C CA . ASN A 1 595 ? 14.422 -27.547 -28.672 1 90.94 595 ASN A CA 1
ATOM 4833 C C . ASN A 1 595 ? 15.203 -26.312 -29.109 1 90.94 595 ASN A C 1
ATOM 4835 O O . ASN A 1 595 ? 14.977 -25.219 -28.594 1 90.94 595 ASN A O 1
ATOM 4839 N N . VAL A 1 596 ? 16.094 -26.484 -29.953 1 90.38 596 VAL A N 1
ATOM 4840 C CA . VAL A 1 596 ? 17.047 -25.438 -30.328 1 90.38 596 VAL A CA 1
ATOM 4841 C C . VAL A 1 596 ? 16.312 -24.312 -31.047 1 90.38 596 VAL A C 1
ATOM 4843 O O . VAL A 1 596 ? 16.844 -23.203 -31.172 1 90.38 596 VAL A O 1
ATOM 4846 N N . LYS A 1 597 ? 15.086 -24.578 -31.469 1 88.44 597 LYS A N 1
ATOM 4847 C CA . LYS A 1 597 ? 14.305 -23.516 -32.094 1 88.44 597 LYS A CA 1
ATOM 4848 C C . LYS A 1 597 ? 13.938 -22.422 -31.094 1 88.44 597 LYS A C 1
ATOM 4850 O O . LYS A 1 597 ? 13.688 -21.281 -31.469 1 88.44 597 LYS A O 1
ATOM 4855 N N . PHE A 1 598 ? 13.953 -22.812 -29.828 1 90 598 PHE A N 1
ATOM 4856 C CA . PHE A 1 598 ? 13.602 -21.844 -28.797 1 90 598 PHE A CA 1
ATOM 4857 C C . PHE A 1 598 ? 14.844 -21.203 -28.203 1 90 598 PHE A C 1
ATOM 4859 O O . PHE A 1 598 ? 14.766 -20.438 -27.25 1 90 598 PHE A O 1
ATOM 4866 N N . LEU A 1 599 ? 15.961 -21.516 -28.688 1 89.06 599 LEU A N 1
ATOM 4867 C CA . LEU A 1 599 ? 17.234 -20.953 -28.25 1 89.06 599 LEU A CA 1
ATOM 4868 C C . LEU A 1 599 ? 17.875 -20.109 -29.344 1 89.06 599 LEU A C 1
ATOM 4870 O O . LEU A 1 599 ? 17.469 -20.188 -30.5 1 89.06 599 LEU A O 1
ATOM 4874 N N . HIS A 1 600 ? 18.812 -19.25 -28.938 1 86.81 600 HIS A N 1
ATOM 4875 C CA . HIS A 1 600 ? 19.578 -18.422 -29.875 1 86.81 600 HIS A CA 1
ATOM 4876 C C . HIS A 1 600 ? 21 -18.953 -30.031 1 86.81 600 HIS A C 1
ATOM 4878 O O . HIS A 1 600 ? 21.641 -19.297 -29.031 1 86.81 600 HIS A O 1
ATOM 4884 N N . GLU A 1 601 ? 21.25 -18.984 -31.328 1 82.62 601 GLU A N 1
ATOM 4885 C CA . GLU A 1 601 ? 22.625 -19.406 -31.578 1 82.62 601 GLU A CA 1
ATOM 4886 C C . GLU A 1 601 ? 23.609 -18.312 -31.188 1 82.62 601 GLU A C 1
ATOM 4888 O O . GLU A 1 601 ? 23.359 -17.125 -31.406 1 82.62 601 GLU A O 1
ATOM 4893 N N . SER A 1 602 ? 24.516 -18.672 -30.547 1 75.31 602 SER A N 1
ATOM 4894 C CA . SER A 1 602 ? 25.547 -17.719 -30.125 1 75.31 602 SER A CA 1
ATOM 4895 C C . SER A 1 602 ? 26.844 -17.906 -30.922 1 75.31 602 SER A C 1
ATOM 4897 O O . SER A 1 602 ? 27.203 -19.031 -31.281 1 75.31 602 SER A O 1
ATOM 4899 N N . ASP A 1 603 ? 27.359 -16.828 -31.578 1 60.28 603 ASP A N 1
ATOM 4900 C CA . ASP A 1 603 ? 28.562 -16.828 -32.406 1 60.28 603 ASP A CA 1
ATOM 4901 C C . ASP A 1 603 ? 29.781 -17.219 -31.562 1 60.28 603 ASP A C 1
ATOM 4903 O O . ASP A 1 603 ? 30.875 -17.422 -32.094 1 60.28 603 ASP A O 1
ATOM 4907 N N . PHE A 1 604 ? 29.703 -17.312 -30.609 1 51.5 604 PHE A N 1
ATOM 4908 C CA . PHE A 1 604 ? 30.953 -17.328 -29.859 1 51.5 604 PHE A CA 1
ATOM 4909 C C . PHE A 1 604 ? 31.625 -18.688 -29.969 1 51.5 604 PHE A C 1
ATOM 4911 O O . PHE A 1 604 ? 31.703 -19.422 -28.984 1 51.5 604 PHE A O 1
ATOM 4918 N N . VAL A 1 605 ? 31.359 -19.484 -31.172 1 47.44 605 VAL A N 1
ATOM 4919 C CA . VAL A 1 605 ? 32.188 -20.672 -31.172 1 47.44 605 VAL A CA 1
ATOM 4920 C C . VAL A 1 605 ? 33.656 -20.297 -31.453 1 47.44 605 VAL A C 1
ATOM 4922 O O . VAL A 1 605 ? 33.938 -19.641 -32.469 1 47.44 605 VAL A O 1
ATOM 4925 N N . SER A 1 606 ? 34.406 -20.078 -30.578 1 42.31 606 SER A N 1
ATOM 4926 C CA . SER A 1 606 ? 35.844 -20 -30.953 1 42.31 606 SER A CA 1
ATOM 4927 C C . SER A 1 606 ? 36.281 -21.25 -31.688 1 42.31 606 SER A C 1
ATOM 4929 O O . SER A 1 606 ? 36.156 -22.359 -31.172 1 42.31 606 SER A O 1
ATOM 4931 N N . VAL A 1 607 ? 35.938 -21.328 -33.156 1 38.91 607 VAL A N 1
ATOM 4932 C CA . VAL A 1 607 ? 36.625 -22.328 -33.969 1 38.91 607 VAL A CA 1
ATOM 4933 C C . VAL A 1 607 ? 38.094 -22.422 -33.531 1 38.91 607 VAL A C 1
ATOM 4935 O O . VAL A 1 607 ? 38.781 -21.391 -33.375 1 38.91 607 VAL A O 1
ATOM 4938 N N . GLY A 1 608 ? 38.375 -23.453 -32.969 1 36 608 GLY A N 1
ATOM 4939 C CA . GLY A 1 608 ? 39.812 -23.75 -33.031 1 36 608 GLY A CA 1
ATOM 4940 C C . GLY A 1 608 ? 40.438 -23.516 -34.406 1 36 608 GLY A C 1
ATOM 4941 O O . GLY A 1 608 ? 39.719 -23.516 -35.406 1 36 608 GLY A O 1
ATOM 4942 N N . GLU A 1 609 ? 41.438 -22.797 -34.719 1 36.59 609 GLU A N 1
ATOM 4943 C CA . GLU A 1 609 ? 42.156 -22.594 -35.938 1 36.59 609 GLU A CA 1
ATOM 4944 C C . GLU A 1 609 ? 41.938 -23.75 -36.906 1 36.59 609 GLU A C 1
ATOM 4946 O O . GLU A 1 609 ? 41.844 -23.547 -38.125 1 36.59 609 GLU A O 1
ATOM 4951 N N . GLY A 1 610 ? 42.344 -25.094 -36.719 1 34.97 610 GLY A N 1
ATOM 4952 C CA . GLY A 1 610 ? 42.75 -26.062 -37.719 1 34.97 610 GLY A CA 1
ATOM 4953 C C . GLY A 1 610 ? 41.562 -26.766 -38.375 1 34.97 610 GLY A C 1
ATOM 4954 O O . GLY A 1 610 ? 41.75 -27.562 -39.312 1 34.97 610 GLY A O 1
ATOM 4955 N N . VAL A 1 611 ? 40.562 -27.234 -37.719 1 35.53 611 VAL A N 1
ATOM 4956 C CA . VAL A 1 611 ? 39.75 -28.188 -38.438 1 35.53 611 VAL A CA 1
ATOM 4957 C C . VAL A 1 611 ? 38.719 -27.453 -39.312 1 35.53 611 VAL A C 1
ATOM 4959 O O . VAL A 1 611 ? 37.969 -26.625 -38.812 1 35.53 611 VAL A O 1
ATOM 4962 N N . GLU A 1 612 ? 39 -27.266 -40.688 1 32.94 612 GLU A N 1
ATOM 4963 C CA . GLU A 1 612 ? 38.188 -26.812 -41.812 1 32.94 612 GLU A CA 1
ATOM 4964 C C . GLU A 1 612 ? 36.781 -27.391 -41.75 1 32.94 612 GLU A C 1
ATOM 4966 O O . GLU A 1 612 ? 36.594 -28.594 -41.531 1 32.94 612 GLU A O 1
ATOM 4971 N N . PRO A 1 613 ? 35.781 -26.656 -41.469 1 34.34 613 PRO A N 1
ATOM 4972 C CA . PRO A 1 613 ? 34.438 -27.234 -41.562 1 34.34 613 PRO A CA 1
ATOM 4973 C C . PRO A 1 613 ? 34.188 -27.969 -42.875 1 34.34 613 PRO A C 1
ATOM 4975 O O . PRO A 1 613 ? 34.594 -27.5 -43.938 1 34.34 613 PRO A O 1
ATOM 4978 N N . SER A 1 614 ? 34.219 -29.297 -42.906 1 29.11 614 SER A N 1
ATOM 4979 C CA . SER A 1 614 ? 33.906 -30 -44.156 1 29.11 614 SER A CA 1
ATOM 4980 C C . SER A 1 614 ? 32.625 -29.438 -44.812 1 29.11 614 SER A C 1
ATOM 4982 O O . SER A 1 614 ? 31.672 -29.109 -44.125 1 29.11 614 SER A O 1
ATOM 4984 N N . PRO A 1 615 ? 32.781 -28.938 -46.094 1 31.66 615 PRO A N 1
ATOM 4985 C CA . PRO A 1 615 ? 31.625 -28.531 -46.906 1 31.66 615 PRO A CA 1
ATOM 4986 C C . PRO A 1 615 ? 30.453 -29.484 -46.781 1 31.66 615 PRO A C 1
ATOM 4988 O O . PRO A 1 615 ? 30.625 -30.703 -46.906 1 31.66 615 PRO A O 1
ATOM 4991 N N . HIS A 1 616 ? 29.469 -29.328 -45.906 1 23.75 616 HIS A N 1
ATOM 4992 C CA . HIS A 1 616 ? 28.297 -30.047 -46.406 1 23.75 616 HIS A CA 1
ATOM 4993 C C . HIS A 1 616 ? 27.891 -29.531 -47.781 1 23.75 616 HIS A C 1
ATOM 4995 O O . HIS A 1 616 ? 28 -28.344 -48.062 1 23.75 616 HIS A O 1
ATOM 5001 N N . MET B 1 1 ? -2.615 -18.359 -5.859 1 30.91 1 MET B N 1
ATOM 5002 C CA . MET B 1 1 ? -2.266 -16.969 -6.195 1 30.91 1 MET B CA 1
ATOM 5003 C C . MET B 1 1 ? -3.018 -15.992 -5.305 1 30.91 1 MET B C 1
ATOM 5005 O O . MET B 1 1 ? -4.227 -15.812 -5.457 1 30.91 1 MET B O 1
ATOM 5009 N N . THR B 1 2 ? -2.566 -15.945 -4.152 1 35 2 THR B N 1
ATOM 5010 C CA . THR B 1 2 ? -3.215 -15.008 -3.244 1 35 2 THR B CA 1
ATOM 5011 C C . THR B 1 2 ? -3.301 -13.617 -3.871 1 35 2 THR B C 1
ATOM 5013 O O . THR B 1 2 ? -2.297 -13.086 -4.348 1 35 2 THR B O 1
ATOM 5016 N N . GLU B 1 3 ? -4.363 -13.383 -4.418 1 40.03 3 GLU B N 1
ATOM 5017 C CA . GLU B 1 3 ? -4.707 -12.055 -4.902 1 40.03 3 GLU B CA 1
ATOM 5018 C C . GLU B 1 3 ? -4.172 -10.969 -3.967 1 40.03 3 GLU B C 1
ATOM 5020 O O . GLU B 1 3 ? -4.332 -11.062 -2.748 1 40.03 3 GLU B O 1
ATOM 5025 N N . ASP B 1 4 ? -3.236 -10.406 -4.281 1 43 4 ASP B N 1
ATOM 5026 C CA . ASP B 1 4 ? -2.719 -9.188 -3.666 1 43 4 ASP B CA 1
ATOM 5027 C C . ASP B 1 4 ? -3.852 -8.234 -3.301 1 43 4 ASP B C 1
ATOM 5029 O O . ASP B 1 4 ? -4.582 -7.762 -4.176 1 43 4 ASP B O 1
ATOM 5033 N N . ASP B 1 5 ? -4.375 -8.336 -2.166 1 47.28 5 ASP B N 1
ATOM 5034 C CA . ASP B 1 5 ? -5.43 -7.668 -1.411 1 47.28 5 ASP B CA 1
ATOM 5035 C C . ASP B 1 5 ? -5.297 -6.148 -1.504 1 47.28 5 ASP B C 1
ATOM 5037 O O . ASP B 1 5 ? -6.141 -5.414 -0.987 1 47.28 5 ASP B O 1
ATOM 5041 N N . ARG B 1 6 ? -4.23 -5.656 -1.759 1 55.66 6 ARG B N 1
ATOM 5042 C CA . ARG B 1 6 ? -4.168 -4.234 -1.438 1 55.66 6 ARG B CA 1
ATOM 5043 C C . ARG B 1 6 ? -4.922 -3.404 -2.471 1 55.66 6 ARG B C 1
ATOM 5045 O O . ARG B 1 6 ? -5.301 -2.262 -2.203 1 55.66 6 ARG B O 1
ATOM 5052 N N . GLY B 1 7 ? -4.895 -3.842 -3.674 1 63.41 7 GLY B N 1
ATOM 5053 C CA . GLY B 1 7 ? -5.492 -2.957 -4.66 1 63.41 7 GLY B CA 1
ATOM 5054 C C . GLY B 1 7 ? -6.859 -3.422 -5.129 1 63.41 7 GLY B C 1
ATOM 5055 O O . GLY B 1 7 ? -7.352 -4.461 -4.684 1 63.41 7 GLY B O 1
ATOM 5056 N N . LEU B 1 8 ? -7.691 -2.482 -5.766 1 75.06 8 LEU B N 1
ATOM 5057 C CA . LEU B 1 8 ? -8.977 -2.762 -6.402 1 75.06 8 LEU B CA 1
ATOM 5058 C C . LEU B 1 8 ? -8.828 -3.865 -7.449 1 75.06 8 LEU B C 1
ATOM 5060 O O . LEU B 1 8 ? -7.992 -3.77 -8.344 1 75.06 8 LEU B O 1
ATOM 5064 N N . ASN B 1 9 ? -9.484 -4.98 -7.211 1 82.69 9 ASN B N 1
ATOM 5065 C CA . ASN B 1 9 ? -9.469 -6.02 -8.234 1 82.69 9 ASN B CA 1
ATOM 5066 C C . ASN B 1 9 ? -10.281 -5.605 -9.461 1 82.69 9 ASN B C 1
ATOM 5068 O O . ASN B 1 9 ? -11.039 -4.633 -9.414 1 82.69 9 ASN B O 1
ATOM 5072 N N . PRO B 1 10 ? -10.141 -6.285 -10.57 1 86.44 10 PRO B N 1
ATOM 5073 C CA . PRO B 1 10 ? -10.734 -5.891 -11.852 1 86.44 10 PRO B CA 1
ATOM 5074 C C . PRO B 1 10 ? -12.258 -5.855 -11.812 1 86.44 10 PRO B C 1
ATOM 5076 O O . PRO B 1 10 ? -12.875 -4.984 -12.43 1 86.44 10 PRO B O 1
ATOM 5079 N N . GLN B 1 11 ? -12.719 -6.695 -11.039 1 92.5 11 GLN B N 1
ATOM 5080 C CA . GLN B 1 11 ? -14.172 -6.715 -10.969 1 92.5 11 GLN B CA 1
ATOM 5081 C C . GLN B 1 11 ? -14.703 -5.508 -10.203 1 92.5 11 GLN B C 1
ATOM 5083 O O . GLN B 1 11 ? -15.688 -4.887 -10.625 1 92.5 11 GLN B O 1
ATOM 5088 N N . GLN B 1 12 ? -14.172 -5.246 -9.18 1 92.19 12 GLN B N 1
ATOM 5089 C CA . GLN B 1 12 ? -14.578 -4.102 -8.375 1 92.19 12 GLN B CA 1
ATOM 5090 C C . GLN B 1 12 ? -14.453 -2.801 -9.164 1 92.19 12 GLN B C 1
ATOM 5092 O O . GLN B 1 12 ? -15.328 -1.942 -9.102 1 92.19 12 GLN B O 1
ATOM 5097 N N . LYS B 1 13 ? -13.344 -2.656 -9.812 1 91.69 13 LYS B N 1
ATOM 5098 C CA . LYS B 1 13 ? -13.148 -1.492 -10.672 1 91.69 13 LYS B CA 1
ATOM 5099 C C . LYS B 1 13 ? -14.234 -1.404 -11.742 1 91.69 13 LYS B C 1
ATOM 5101 O O . LYS B 1 13 ? -14.789 -0.331 -11.977 1 91.69 13 LYS B O 1
ATOM 5106 N N . ARG B 1 14 ? -14.438 -2.535 -12.328 1 93.81 14 ARG B N 1
ATOM 5107 C CA . ARG B 1 14 ? -15.445 -2.584 -13.383 1 93.81 14 ARG B CA 1
ATOM 5108 C C . ARG B 1 14 ? -16.812 -2.191 -12.852 1 93.81 14 ARG B C 1
ATOM 5110 O O . ARG B 1 14 ? -17.547 -1.438 -13.492 1 93.81 14 ARG B O 1
ATOM 5117 N N . LEU B 1 15 ? -17.094 -2.734 -11.773 1 94.94 15 LEU B N 1
ATOM 5118 C CA . LEU B 1 15 ? -18.375 -2.441 -11.148 1 94.94 15 LEU B CA 1
ATOM 5119 C C . LEU B 1 15 ? -18.516 -0.95 -10.859 1 94.94 15 LEU B C 1
ATOM 5121 O O . LEU B 1 15 ? -19.531 -0.337 -11.219 1 94.94 15 LEU B O 1
ATOM 5125 N N . LEU B 1 16 ? -17.516 -0.302 -10.211 1 94.44 16 LEU B N 1
ATOM 5126 C CA . LEU B 1 16 ? -17.531 1.11 -9.844 1 94.44 16 LEU B CA 1
ATOM 5127 C C . LEU B 1 16 ? -17.609 1.99 -11.094 1 94.44 16 LEU B C 1
ATOM 5129 O O . LEU B 1 16 ? -18.406 2.932 -11.141 1 94.44 16 LEU B O 1
ATOM 5133 N N . ASP B 1 17 ? -16.859 1.59 -12.148 1 94.75 17 ASP B N 1
ATOM 5134 C CA . ASP B 1 17 ? -16.875 2.352 -13.398 1 94.75 17 ASP B CA 1
ATOM 5135 C C . ASP B 1 17 ? -18.219 2.23 -14.109 1 94.75 17 ASP B C 1
ATOM 5137 O O . ASP B 1 17 ? -18.734 3.213 -14.648 1 94.75 17 ASP B O 1
ATOM 5141 N N . GLY B 1 18 ? -18.641 1.036 -14.008 1 95.94 18 GLY B N 1
ATOM 5142 C CA . GLY B 1 18 ? -19.938 0.809 -14.656 1 95.94 18 GLY B CA 1
ATOM 5143 C C . GLY B 1 18 ? -21.062 1.581 -14.008 1 95.94 18 GLY B C 1
ATOM 5144 O O . GLY B 1 18 ? -21.875 2.193 -14.703 1 95.94 18 GLY B O 1
ATOM 5145 N N . LEU B 1 19 ? -21.078 1.578 -12.727 1 96.25 19 LEU B N 1
ATOM 5146 C CA . LEU B 1 19 ? -22.109 2.295 -11.984 1 96.25 19 LEU B CA 1
ATOM 5147 C C . LEU B 1 19 ? -22 3.797 -12.234 1 96.25 19 LEU B C 1
ATOM 5149 O O . LEU B 1 19 ? -23.031 4.473 -12.383 1 96.25 19 LEU B O 1
ATOM 5153 N N . TYR B 1 20 ? -20.812 4.344 -12.258 1 96.19 20 TYR B N 1
ATOM 5154 C CA . TYR B 1 20 ? -20.594 5.762 -12.523 1 96.19 20 TYR B CA 1
ATOM 5155 C C . TYR B 1 20 ? -21.047 6.129 -13.93 1 96.19 20 TYR B C 1
ATOM 5157 O O . TYR B 1 20 ? -21.688 7.164 -14.141 1 96.19 20 TYR B O 1
ATOM 5165 N N . THR B 1 21 ? -20.812 5.223 -14.93 1 96.19 21 THR B N 1
ATOM 5166 C CA . THR B 1 21 ? -21.203 5.453 -16.312 1 96.19 21 THR B CA 1
ATOM 5167 C C . THR B 1 21 ? -22.719 5.5 -16.453 1 96.19 21 THR B C 1
ATOM 5169 O O . THR B 1 21 ? -23.266 6.371 -17.141 1 96.19 21 THR B O 1
ATOM 5172 N N . PHE B 1 22 ? -23.281 4.547 -15.766 1 96.06 22 PHE B N 1
ATOM 5173 C CA . PHE B 1 22 ? -24.75 4.52 -15.836 1 96.06 22 PHE B CA 1
ATOM 5174 C C . PHE B 1 22 ? -25.344 5.77 -15.195 1 96.06 22 PHE B C 1
ATOM 5176 O O . PHE B 1 22 ? -26.328 6.309 -15.688 1 96.06 22 PHE B O 1
ATOM 5183 N N . TYR B 1 23 ? -24.703 6.281 -14.234 1 96 23 TYR B N 1
ATOM 5184 C CA . TYR B 1 23 ? -25.141 7.504 -13.57 1 96 23 TYR B CA 1
ATOM 5185 C C . TYR B 1 23 ? -24.984 8.711 -14.492 1 96 23 TYR B C 1
ATOM 5187 O O . TYR B 1 23 ? -25.922 9.508 -14.625 1 96 23 TYR B O 1
ATOM 5195 N N . GLN B 1 24 ? -23.922 8.852 -14.992 1 94.62 24 GLN B N 1
ATOM 5196 C CA . GLN B 1 24 ? -23.656 9.961 -15.914 1 94.62 24 GLN B CA 1
ATOM 5197 C C . GLN B 1 24 ? -24.656 9.969 -17.062 1 94.62 24 GLN B C 1
ATOM 5199 O O . GLN B 1 24 ? -25.078 11.039 -17.516 1 94.62 24 GLN B O 1
ATOM 5204 N N . LYS B 1 25 ? -25.141 8.672 -17.609 1 93.88 25 LYS B N 1
ATOM 5205 C CA . LYS B 1 25 ? -26.047 8.547 -18.766 1 93.88 25 LYS B CA 1
ATOM 5206 C C . LYS B 1 25 ? -27.5 8.562 -18.312 1 93.88 25 LYS B C 1
ATOM 5208 O O . LYS B 1 25 ? -28.406 8.609 -19.156 1 93.88 25 LYS B O 1
ATOM 5213 N N . GLY B 1 26 ? -27.672 8.562 -16.938 1 94 26 GLY B N 1
ATOM 5214 C CA . GLY B 1 26 ? -29.031 8.5 -16.422 1 94 26 GLY B CA 1
ATOM 5215 C C . GLY B 1 26 ? -29.734 7.188 -16.734 1 94 26 GLY B C 1
ATOM 5216 O O . GLY B 1 26 ? -30.938 7.164 -16.984 1 94 26 GLY B O 1
ATOM 5217 N N . GLN B 1 27 ? -28.938 5.949 -16.828 1 92.56 27 GLN B N 1
ATOM 5218 C CA . GLN B 1 27 ? -29.469 4.625 -17.156 1 92.56 27 GLN B CA 1
ATOM 5219 C C . GLN B 1 27 ? -29.531 3.74 -15.914 1 92.56 27 GLN B C 1
ATOM 5221 O O . GLN B 1 27 ? -28.688 3.859 -15.008 1 92.56 27 GLN B O 1
ATOM 5226 N N . LEU B 1 28 ? -30.562 2.842 -15.859 1 93.25 28 LEU B N 1
ATOM 5227 C CA . LEU B 1 28 ? -30.75 1.825 -14.828 1 93.25 28 LEU B CA 1
ATOM 5228 C C . LEU B 1 28 ? -30.828 2.465 -13.445 1 93.25 28 LEU B C 1
ATOM 5230 O O . LEU B 1 28 ? -30.203 1.99 -12.5 1 93.25 28 LEU B O 1
ATOM 5234 N N . THR B 1 29 ? -31.297 3.721 -13.453 1 93.88 29 THR B N 1
ATOM 5235 C CA . THR B 1 29 ? -31.578 4.402 -12.195 1 93.88 29 THR B CA 1
ATOM 5236 C C . THR B 1 29 ? -32.969 4.055 -11.688 1 93.88 29 THR B C 1
ATOM 5238 O O . THR B 1 29 ? -33.812 3.592 -12.453 1 93.88 29 THR B O 1
ATOM 5241 N N . ASP B 1 30 ? -33.188 4.188 -10.445 1 92.19 30 ASP B N 1
ATOM 5242 C CA . ASP B 1 30 ? -34.469 3.754 -9.93 1 92.19 30 ASP B CA 1
ATOM 5243 C C . ASP B 1 30 ? -35.094 4.824 -9.031 1 92.19 30 ASP B C 1
ATOM 5245 O O . ASP B 1 30 ? -36.188 4.637 -8.5 1 92.19 30 ASP B O 1
ATOM 5249 N N . VAL B 1 31 ? -34.438 6.062 -8.891 1 94.12 31 VAL B N 1
ATOM 5250 C CA . VAL B 1 31 ? -35 7.16 -8.109 1 94.12 31 VAL B CA 1
ATOM 5251 C C . VAL B 1 31 ? -34.5 8.492 -8.656 1 94.12 31 VAL B C 1
ATOM 5253 O O . VAL B 1 31 ? -33.406 8.562 -9.234 1 94.12 31 VAL B O 1
ATOM 5256 N N . THR B 1 32 ? -35.219 9.555 -8.625 1 96.38 32 THR B N 1
ATOM 5257 C CA . THR B 1 32 ? -34.844 10.914 -9.039 1 96.38 32 THR B CA 1
ATOM 5258 C C . THR B 1 32 ? -34.938 11.875 -7.859 1 96.38 32 THR B C 1
ATOM 5260 O O . THR B 1 32 ? -35.969 11.938 -7.176 1 96.38 32 THR B O 1
ATOM 5263 N N . LEU B 1 33 ? -33.906 12.609 -7.598 1 95.25 33 LEU B N 1
ATOM 5264 C CA . LEU B 1 33 ? -33.875 13.633 -6.559 1 95.25 33 LEU B CA 1
ATOM 5265 C C . LEU B 1 33 ? -34.156 15.016 -7.145 1 95.25 33 LEU B C 1
ATOM 5267 O O . LEU B 1 33 ? -33.531 15.398 -8.156 1 95.25 33 LEU B O 1
ATOM 5271 N N . ASP B 1 34 ? -35 15.742 -6.637 1 96.31 34 ASP B N 1
ATOM 5272 C CA . ASP B 1 34 ? -35.344 17.109 -7.047 1 96.31 34 ASP B CA 1
ATOM 5273 C C . ASP B 1 34 ? -34.812 18.125 -6.043 1 96.31 34 ASP B C 1
ATOM 5275 O O . ASP B 1 34 ? -35.312 18.234 -4.926 1 96.31 34 ASP B O 1
ATOM 5279 N N . VAL B 1 35 ? -33.781 18.938 -6.43 1 95.62 35 VAL B N 1
ATOM 5280 C CA . VAL B 1 35 ? -33.125 19.922 -5.578 1 95.62 35 VAL B CA 1
ATOM 5281 C C . VAL B 1 35 ? -33.188 21.297 -6.238 1 95.62 35 VAL B C 1
ATOM 5283 O O . VAL B 1 35 ? -32.531 21.547 -7.254 1 95.62 35 VAL B O 1
ATOM 5286 N N . GLU B 1 36 ? -33.875 22.141 -5.754 1 94 36 GLU B N 1
ATOM 5287 C CA . GLU B 1 36 ? -34.031 23.5 -6.273 1 94 36 GLU B CA 1
ATOM 5288 C C . GLU B 1 36 ? -34.438 23.469 -7.746 1 94 36 GLU B C 1
ATOM 5290 O O . GLU B 1 36 ? -33.938 24.234 -8.555 1 94 36 GLU B O 1
ATOM 5295 N N . GLY B 1 37 ? -35.219 22.625 -8.117 1 92.75 37 GLY B N 1
ATOM 5296 C CA . GLY B 1 37 ? -35.75 22.562 -9.469 1 92.75 37 GLY B CA 1
ATOM 5297 C C . GLY B 1 37 ? -34.875 21.719 -10.398 1 92.75 37 GLY B C 1
ATOM 5298 O O . GLY B 1 37 ? -35.312 21.375 -11.508 1 92.75 37 GLY B O 1
ATOM 5299 N N . GLN B 1 38 ? -33.812 21.312 -9.883 1 95.69 38 GLN B N 1
ATOM 5300 C CA . GLN B 1 38 ? -32.938 20.469 -10.695 1 95.69 38 GLN B CA 1
ATOM 5301 C C . GLN B 1 38 ? -33.125 19 -10.352 1 95.69 38 GLN B C 1
ATOM 5303 O O . GLN B 1 38 ? -33.188 18.625 -9.172 1 95.69 38 GLN B O 1
ATOM 5308 N N . GLN B 1 39 ? -33.219 18.203 -11.383 1 96.12 39 GLN B N 1
ATOM 5309 C CA . GLN B 1 39 ? -33.469 16.781 -11.203 1 96.12 39 GLN B CA 1
ATOM 5310 C C . GLN B 1 39 ? -32.156 15.977 -11.406 1 96.12 39 GLN B C 1
ATOM 5312 O O . GLN B 1 39 ? -31.422 16.219 -12.352 1 96.12 39 GLN B O 1
ATOM 5317 N N . PHE B 1 40 ? -31.969 15.008 -10.445 1 96.88 40 PHE B N 1
ATOM 5318 C CA . PHE B 1 40 ? -30.812 14.109 -10.5 1 96.88 40 PHE B CA 1
ATOM 5319 C C . PHE B 1 40 ? -31.266 12.648 -10.5 1 96.88 40 PHE B C 1
ATOM 5321 O O . PHE B 1 40 ? -31.828 12.172 -9.516 1 96.88 40 PHE B O 1
ATOM 5328 N N . ALA B 1 41 ? -31.125 11.945 -11.477 1 96.44 41 ALA B N 1
ATOM 5329 C CA . ALA B 1 41 ? -31.438 10.523 -11.547 1 96.44 41 ALA B CA 1
ATOM 5330 C C . ALA B 1 41 ? -30.359 9.695 -10.836 1 96.44 41 ALA B C 1
ATOM 5332 O O . ALA B 1 41 ? -29.188 9.758 -11.188 1 96.44 41 ALA B O 1
ATOM 5333 N N . CYS B 1 42 ? -30.766 8.93 -9.828 1 96.88 42 CYS B N 1
ATOM 5334 C CA . CYS B 1 42 ? -29.828 8.203 -8.984 1 96.88 42 CYS B CA 1
ATOM 5335 C C . CYS B 1 42 ? -30.312 6.785 -8.719 1 96.88 42 CYS B C 1
ATOM 5337 O O . CYS B 1 42 ? -31.25 6.312 -9.352 1 96.88 42 CYS B O 1
ATOM 5339 N N . ASN B 1 43 ? -29.594 5.957 -7.891 1 96.19 43 ASN B N 1
ATOM 5340 C CA . ASN B 1 43 ? -29.922 4.598 -7.477 1 96.19 43 ASN B CA 1
ATOM 5341 C C . ASN B 1 43 ? -30.109 4.5 -5.965 1 96.19 43 ASN B C 1
ATOM 5343 O O . ASN B 1 43 ? -29.25 4.949 -5.195 1 96.19 43 ASN B O 1
ATOM 5347 N N . ARG B 1 44 ? -31.219 3.965 -5.559 1 95.25 44 ARG B N 1
ATOM 5348 C CA . ARG B 1 44 ? -31.516 3.848 -4.137 1 95.25 44 ARG B CA 1
ATOM 5349 C C . ARG B 1 44 ? -30.422 3.072 -3.408 1 95.25 44 ARG B C 1
ATOM 5351 O O . ARG B 1 44 ? -30.016 3.453 -2.311 1 95.25 44 ARG B O 1
ATOM 5358 N N . ASN B 1 45 ? -29.938 1.861 -4.031 1 95.62 45 ASN B N 1
ATOM 5359 C CA . ASN B 1 45 ? -28.938 1.028 -3.383 1 95.62 45 ASN B CA 1
ATOM 5360 C C . ASN B 1 45 ? -27.609 1.776 -3.211 1 95.62 45 ASN B C 1
ATOM 5362 O O . ASN B 1 45 ? -26.969 1.657 -2.174 1 95.62 45 ASN B O 1
ATOM 5366 N N . ILE B 1 46 ? -27.266 2.699 -4.215 1 97.38 46 ILE B N 1
ATOM 5367 C CA . ILE B 1 46 ? -26 3.445 -4.16 1 97.38 46 ILE B CA 1
ATOM 5368 C C . ILE B 1 46 ? -26.109 4.562 -3.127 1 97.38 46 ILE B C 1
ATOM 5370 O O . ILE B 1 46 ? -25.219 4.746 -2.307 1 97.38 46 ILE B O 1
ATOM 5374 N N . LEU B 1 47 ? -27.203 5.297 -3.162 1 96.75 47 LEU B N 1
ATOM 5375 C CA . LEU B 1 47 ? -27.438 6.367 -2.199 1 96.75 47 LEU B CA 1
ATOM 5376 C C . LEU B 1 47 ? -27.484 5.82 -0.776 1 96.75 47 LEU B C 1
ATOM 5378 O O . LEU B 1 47 ? -26.828 6.363 0.122 1 96.75 47 LEU B O 1
ATOM 5382 N N . ALA B 1 48 ? -28.203 4.703 -0.659 1 95.94 48 ALA B N 1
ATOM 5383 C CA . ALA B 1 48 ? -28.359 4.102 0.663 1 95.94 48 ALA B CA 1
ATOM 5384 C C . ALA B 1 48 ? -27.031 3.557 1.172 1 95.94 48 ALA B C 1
ATOM 5386 O O . ALA B 1 48 ? -26.75 3.59 2.375 1 95.94 48 ALA B O 1
ATOM 5387 N N . ALA B 1 49 ? -26.203 3.027 0.295 1 96.19 49 ALA B N 1
ATOM 5388 C CA . ALA B 1 49 ? -24.906 2.471 0.678 1 96.19 49 ALA B CA 1
ATOM 5389 C C . ALA B 1 49 ? -23.938 3.572 1.107 1 96.19 49 ALA B C 1
ATOM 5391 O O . ALA B 1 49 ? -23.031 3.336 1.91 1 96.19 49 ALA B O 1
ATOM 5392 N N . SER B 1 50 ? -24.203 4.828 0.596 1 96.31 50 SER B N 1
ATOM 5393 C CA . SER B 1 50 ? -23.234 5.902 0.757 1 96.31 50 SER B CA 1
ATOM 5394 C C . SER B 1 50 ? -23.656 6.879 1.849 1 96.31 50 SER B C 1
ATOM 5396 O O . SER B 1 50 ? -22.812 7.559 2.438 1 96.31 50 SER B O 1
ATOM 5398 N N . SER B 1 51 ? -24.875 7.02 2.189 1 95.56 51 SER B N 1
ATOM 5399 C CA . SER B 1 51 ? -25.422 8.008 3.121 1 95.56 51 SER B CA 1
ATOM 5400 C C . SER B 1 51 ? -26.438 7.375 4.062 1 95.56 51 SER B C 1
ATOM 5402 O O . SER B 1 51 ? -27.438 6.805 3.613 1 95.56 51 SER B O 1
ATOM 5404 N N . PRO B 1 52 ? -26.281 7.535 5.246 1 94.81 52 PRO B N 1
ATOM 5405 C CA . PRO B 1 52 ? -27.266 7.039 6.223 1 94.81 52 PRO B CA 1
ATOM 5406 C C . PRO B 1 52 ? -28.625 7.703 6.074 1 94.81 52 PRO B C 1
ATOM 5408 O O . PRO B 1 52 ? -29.656 7.07 6.336 1 94.81 52 PRO B O 1
ATOM 5411 N N . PHE B 1 53 ? -28.594 9.047 5.793 1 93.94 53 PHE B N 1
ATOM 5412 C CA . PHE B 1 53 ? -29.844 9.734 5.531 1 93.94 53 PHE B CA 1
ATOM 5413 C C . PHE B 1 53 ? -30.656 9 4.469 1 93.94 53 PHE B C 1
ATOM 5415 O O . PHE B 1 53 ? -31.828 8.656 4.699 1 93.94 53 PHE B O 1
ATOM 5422 N N . PHE B 1 54 ? -30.062 8.617 3.309 1 94.69 54 PHE B N 1
ATOM 5423 C CA . PHE B 1 54 ? -30.75 7.926 2.219 1 94.69 54 PHE B CA 1
ATOM 5424 C C . PHE B 1 54 ? -31.047 6.48 2.592 1 94.69 54 PHE B C 1
ATOM 5426 O O . PHE B 1 54 ? -32.062 5.918 2.176 1 94.69 54 PHE B O 1
ATOM 5433 N N . ARG B 1 55 ? -30.016 5.867 3.389 1 94.56 55 ARG B N 1
ATOM 5434 C CA . ARG B 1 55 ? -30.25 4.5 3.844 1 94.56 55 ARG B CA 1
ATOM 5435 C C . ARG B 1 55 ? -31.531 4.41 4.664 1 94.56 55 ARG B C 1
ATOM 5437 O O . ARG B 1 55 ? -32.375 3.529 4.43 1 94.56 55 ARG B O 1
ATOM 5444 N N . ALA B 1 56 ? -31.75 5.383 5.59 1 92.69 56 ALA B N 1
ATOM 5445 C CA . ALA B 1 56 ? -32.969 5.426 6.414 1 92.69 56 ALA B CA 1
ATOM 5446 C C . ALA B 1 56 ? -34.188 5.707 5.562 1 92.69 56 ALA B C 1
ATOM 5448 O O . ALA B 1 56 ? -35.25 5.102 5.77 1 92.69 56 ALA B O 1
ATOM 5449 N N . MET B 1 57 ? -33.969 6.602 4.664 1 91.38 57 MET B N 1
ATOM 5450 C CA . MET B 1 57 ? -35.094 7 3.805 1 91.38 57 MET B CA 1
ATOM 5451 C C . MET B 1 57 ? -35.594 5.824 2.971 1 91.38 57 MET B C 1
ATOM 5453 O O . MET B 1 57 ? -36.781 5.598 2.857 1 91.38 57 MET B O 1
ATOM 5457 N N . PHE B 1 58 ? -34.656 4.871 2.459 1 92.62 58 PHE B N 1
ATOM 5458 C CA . PHE B 1 58 ? -35.031 3.889 1.446 1 92.62 58 PHE B CA 1
ATOM 5459 C C . PHE B 1 58 ? -35.188 2.51 2.068 1 92.62 58 PHE B C 1
ATOM 5461 O O . PHE B 1 58 ? -35.719 1.596 1.425 1 92.62 58 PHE B O 1
ATOM 5468 N N . THR B 1 59 ? -34.625 2.213 3.213 1 88.94 59 THR B N 1
ATOM 5469 C CA . THR B 1 59 ? -34.812 0.904 3.836 1 88.94 59 THR B CA 1
ATOM 5470 C C . THR B 1 59 ? -35.938 0.926 4.852 1 88.94 59 THR B C 1
ATOM 5472 O O . THR B 1 59 ? -36.375 -0.125 5.332 1 88.94 59 THR B O 1
ATOM 5475 N N . SER B 1 60 ? -36.344 2.053 5.223 1 81.81 60 SER B N 1
ATOM 5476 C CA . SER B 1 60 ? -37.438 2.162 6.172 1 81.81 60 SER B CA 1
ATOM 5477 C C . SER B 1 60 ? -38.781 2.062 5.469 1 81.81 60 SER B C 1
ATOM 5479 O O . SER B 1 60 ? -38.875 2.18 4.242 1 81.81 60 SER B O 1
ATOM 5481 N N . ASP B 1 61 ? -39.75 1.54 6.246 1 72.06 61 ASP B N 1
ATOM 5482 C CA . ASP B 1 61 ? -41.125 1.354 5.734 1 72.06 61 ASP B CA 1
ATOM 5483 C C . ASP B 1 61 ? -41.812 2.695 5.555 1 72.06 61 ASP B C 1
ATOM 5485 O O . ASP B 1 61 ? -42.875 2.943 6.172 1 72.06 61 ASP B O 1
ATOM 5489 N N . VAL B 1 62 ? -41.125 3.654 4.836 1 67.75 62 VAL B N 1
ATOM 5490 C CA . VAL B 1 62 ? -41.75 4.957 4.617 1 67.75 62 VAL B CA 1
ATOM 5491 C C . VAL B 1 62 ? -42.094 5.121 3.141 1 67.75 62 VAL B C 1
ATOM 5493 O O . VAL B 1 62 ? -41.594 4.383 2.293 1 67.75 62 VAL B O 1
ATOM 5496 N N . ARG B 1 63 ? -43.031 6.004 2.924 1 59.09 63 ARG B N 1
ATOM 5497 C CA . ARG B 1 63 ? -43.594 6.223 1.585 1 59.09 63 ARG B CA 1
ATOM 5498 C C . ARG B 1 63 ? -42.469 6.504 0.583 1 59.09 63 ARG B C 1
ATOM 5500 O O . ARG B 1 63 ? -42.531 6.047 -0.559 1 59.09 63 ARG B O 1
ATOM 5507 N N . GLU B 1 64 ? -41.469 7.336 1.006 1 61.03 64 GLU B N 1
ATOM 5508 C CA . GLU B 1 64 ? -40.406 7.801 0.15 1 61.03 64 GLU B CA 1
ATOM 5509 C C . GLU B 1 64 ? -39.562 6.637 -0.352 1 61.03 64 GLU B C 1
ATOM 5511 O O . GLU B 1 64 ? -38.875 6.75 -1.37 1 61.03 64 GLU B O 1
ATOM 5516 N N . SER B 1 65 ? -39.719 5.566 0.365 1 68.06 65 SER B N 1
ATOM 5517 C CA . SER B 1 65 ? -38.938 4.395 0.031 1 68.06 65 SER B CA 1
ATOM 5518 C C . SER B 1 65 ? -39.281 3.852 -1.348 1 68.06 65 SER B C 1
ATOM 5520 O O . SER B 1 65 ? -38.438 3.301 -2.047 1 68.06 65 SER B O 1
ATOM 5522 N N . THR B 1 66 ? -40.469 4.199 -1.884 1 74.19 66 THR B N 1
ATOM 5523 C CA . THR B 1 66 ? -40.906 3.602 -3.148 1 74.19 66 THR B CA 1
ATOM 5524 C C . THR B 1 66 ? -41.188 4.68 -4.188 1 74.19 66 THR B C 1
ATOM 5526 O O . THR B 1 66 ? -41.406 4.371 -5.359 1 74.19 66 THR B O 1
ATOM 5529 N N . ASP B 1 67 ? -41.094 6.09 -3.816 1 83.94 67 ASP B N 1
ATOM 5530 C CA . ASP B 1 67 ? -41.375 7.184 -4.746 1 83.94 67 ASP B CA 1
ATOM 5531 C C . ASP B 1 67 ? -40.312 7.254 -5.836 1 83.94 67 ASP B C 1
ATOM 5533 O O . ASP B 1 67 ? -39.125 7.027 -5.574 1 83.94 67 ASP B O 1
ATOM 5537 N N . SER B 1 68 ? -40.75 7.664 -6.938 1 88.88 68 SER B N 1
ATOM 5538 C CA . SER B 1 68 ? -39.812 7.781 -8.062 1 88.88 68 SER B CA 1
ATOM 5539 C C . SER B 1 68 ? -39.062 9.094 -8 1 88.88 68 SER B C 1
ATOM 5541 O O . SER B 1 68 ? -37.906 9.156 -8.445 1 88.88 68 SER B O 1
ATOM 5543 N N . VAL B 1 69 ? -39.812 10.156 -7.551 1 93.06 69 VAL B N 1
ATOM 5544 C CA . VAL B 1 69 ? -39.188 11.461 -7.41 1 93.06 69 VAL B CA 1
ATOM 5545 C C . VAL B 1 69 ? -39.188 11.883 -5.945 1 93.06 69 VAL B C 1
ATOM 5547 O O . VAL B 1 69 ? -40.25 11.914 -5.305 1 93.06 69 VAL B O 1
ATOM 5550 N N . VAL B 1 70 ? -38 12.211 -5.383 1 93.75 70 VAL B N 1
ATOM 5551 C CA . VAL B 1 70 ? -37.844 12.594 -3.984 1 93.75 70 VAL B CA 1
ATOM 5552 C C . VAL B 1 70 ? -37.344 14.023 -3.891 1 93.75 70 VAL B C 1
ATOM 5554 O O . VAL B 1 70 ? -36.219 14.312 -4.312 1 93.75 70 VAL B O 1
ATOM 5557 N N . PRO B 1 71 ? -38.125 15.016 -3.406 1 92.62 71 PRO B N 1
ATOM 5558 C CA . PRO B 1 71 ? -37.656 16.391 -3.213 1 92.62 71 PRO B CA 1
ATOM 5559 C C . PRO B 1 71 ? -36.719 16.547 -2.008 1 92.62 71 PRO B C 1
ATOM 5561 O O . PRO B 1 71 ? -36.969 15.961 -0.952 1 92.62 71 PRO B O 1
ATOM 5564 N N . ILE B 1 72 ? -35.594 17.312 -2.244 1 93.88 72 ILE B N 1
ATOM 5565 C CA . ILE B 1 72 ? -34.656 17.656 -1.172 1 93.88 72 ILE B CA 1
ATOM 5566 C C . ILE B 1 72 ? -34.531 19.172 -1.056 1 93.88 72 ILE B C 1
ATOM 5568 O O . ILE B 1 72 ? -34.094 19.844 -1.986 1 93.88 72 ILE B O 1
ATOM 5572 N N . HIS B 1 73 ? -34.875 19.891 -0 1 90.12 73 HIS B N 1
ATOM 5573 C CA . HIS B 1 73 ? -34.969 21.344 0.136 1 90.12 73 HIS B CA 1
ATOM 5574 C C . HIS B 1 73 ? -33.812 21.906 0.949 1 90.12 73 HIS B C 1
ATOM 5576 O O . HIS B 1 73 ? -33.531 23.109 0.92 1 90.12 73 HIS B O 1
ATOM 5582 N N . GLU B 1 74 ? -33.031 21.25 1.628 1 87.31 74 GLU B N 1
ATOM 5583 C CA . GLU B 1 74 ? -32.062 21.734 2.611 1 87.31 74 GLU B CA 1
ATOM 5584 C C . GLU B 1 74 ? -30.688 21.922 1.992 1 87.31 74 GLU B C 1
ATOM 5586 O O . GLU B 1 74 ? -29.781 22.469 2.631 1 87.31 74 GLU B O 1
ATOM 5591 N N . ILE B 1 75 ? -30.594 21.609 0.759 1 92.25 75 ILE B N 1
ATOM 5592 C CA . ILE B 1 75 ? -29.281 21.578 0.128 1 92.25 75 ILE B CA 1
ATOM 5593 C C . ILE B 1 75 ? -29.328 22.328 -1.201 1 92.25 75 ILE B C 1
ATOM 5595 O O . ILE B 1 75 ? -30.344 22.312 -1.896 1 92.25 75 ILE B O 1
ATOM 5599 N N . SER B 1 76 ? -28.312 23.078 -1.456 1 94.25 76 SER B N 1
ATOM 5600 C CA . SER B 1 76 ? -28.203 23.75 -2.752 1 94.25 76 SER B CA 1
ATOM 5601 C C . SER B 1 76 ? -27.938 22.75 -3.867 1 94.25 76 SER B C 1
ATOM 5603 O O . SER B 1 76 ? -27.438 21.641 -3.617 1 94.25 76 SER B O 1
ATOM 5605 N N . LYS B 1 77 ? -28.328 23.172 -5.098 1 95.31 77 LYS B N 1
ATOM 5606 C CA . LYS B 1 77 ? -28.141 22.297 -6.25 1 95.31 77 LYS B CA 1
ATOM 5607 C C . LYS B 1 77 ? -26.656 22.031 -6.504 1 95.31 77 LYS B C 1
ATOM 5609 O O . LYS B 1 77 ? -26.281 20.922 -6.863 1 95.31 77 LYS B O 1
ATOM 5614 N N . ASP B 1 78 ? -25.875 23.078 -6.262 1 95.25 78 ASP B N 1
ATOM 5615 C CA . ASP B 1 78 ? -24.438 22.938 -6.504 1 95.25 78 ASP B CA 1
ATOM 5616 C C . ASP B 1 78 ? -23.812 21.969 -5.5 1 95.25 78 ASP B C 1
ATOM 5618 O O . ASP B 1 78 ? -22.969 21.141 -5.871 1 95.25 78 ASP B O 1
ATOM 5622 N N . ALA B 1 79 ? -24.156 22.062 -4.234 1 96.19 79 ALA B N 1
ATOM 5623 C CA . ALA B 1 79 ? -23.641 21.172 -3.199 1 96.19 79 ALA B CA 1
ATOM 5624 C C . ALA B 1 79 ? -24.062 19.719 -3.453 1 96.19 79 ALA B C 1
ATOM 5626 O O . ALA B 1 79 ? -23.266 18.797 -3.297 1 96.19 79 ALA B O 1
ATOM 5627 N N . MET B 1 80 ? -25.312 19.562 -3.908 1 97.12 80 MET B N 1
ATOM 5628 C CA . MET B 1 80 ? -25.812 18.219 -4.203 1 97.12 80 MET B CA 1
ATOM 5629 C C . MET B 1 80 ? -25.031 17.594 -5.355 1 97.12 80 MET B C 1
ATOM 5631 O O . MET B 1 80 ? -24.641 16.422 -5.281 1 97.12 80 MET B O 1
ATOM 5635 N N . GLU B 1 81 ? -24.875 18.406 -6.352 1 96.06 81 GLU B N 1
ATOM 5636 C CA . GLU B 1 81 ? -24.125 17.938 -7.504 1 96.06 81 GLU B CA 1
ATOM 5637 C C . GLU B 1 81 ? -22.734 17.453 -7.094 1 96.06 81 GLU B C 1
ATOM 5639 O O . GLU B 1 81 ? -22.281 16.391 -7.527 1 96.06 81 GLU B O 1
ATOM 5644 N N . THR B 1 82 ? -22.062 18.203 -6.191 1 96.69 82 THR B N 1
ATOM 5645 C CA . THR B 1 82 ? -20.734 17.875 -5.711 1 96.69 82 THR B CA 1
ATOM 5646 C C . THR B 1 82 ? -20.75 16.578 -4.91 1 96.69 82 THR B C 1
ATOM 5648 O O . THR B 1 82 ? -19.875 15.727 -5.078 1 96.69 82 THR B O 1
ATOM 5651 N N . LEU B 1 83 ? -21.734 16.406 -4.121 1 97.62 83 LEU B N 1
ATOM 5652 C CA . LEU B 1 83 ? -21.828 15.219 -3.271 1 97.62 83 LEU B CA 1
ATOM 5653 C C . LEU B 1 83 ? -22.156 13.977 -4.102 1 97.62 83 LEU B C 1
ATOM 5655 O O . LEU B 1 83 ? -21.625 12.898 -3.838 1 97.62 83 LEU B O 1
ATOM 5659 N N . LEU B 1 84 ? -23.062 14.117 -5.074 1 97.56 84 LEU B N 1
ATOM 5660 C CA . LEU B 1 84 ? -23.406 12.992 -5.938 1 97.56 84 LEU B CA 1
ATOM 5661 C C . LEU B 1 84 ? -22.203 12.539 -6.754 1 97.56 84 LEU B C 1
ATOM 5663 O O . LEU B 1 84 ? -22 11.344 -6.949 1 97.56 84 LEU B O 1
ATOM 5667 N N . GLU B 1 85 ? -21.484 13.5 -7.188 1 96.25 85 GLU B N 1
ATOM 5668 C CA . GLU B 1 85 ? -20.234 13.164 -7.871 1 96.25 85 GLU B CA 1
ATOM 5669 C C . GLU B 1 85 ? -19.328 12.344 -6.973 1 96.25 85 GLU B C 1
ATOM 5671 O O . GLU B 1 85 ? -18.734 11.352 -7.414 1 96.25 85 GLU B O 1
ATOM 5676 N N . TYR B 1 86 ? -19.234 12.727 -5.738 1 96.38 86 TYR B N 1
ATOM 5677 C CA . TYR B 1 86 ? -18.406 12.008 -4.773 1 96.38 86 TYR B CA 1
ATOM 5678 C C . TYR B 1 86 ? -18.938 10.602 -4.539 1 96.38 86 TYR B C 1
ATOM 5680 O O . TYR B 1 86 ? -18.172 9.633 -4.484 1 96.38 86 TYR B O 1
ATOM 5688 N N . ILE B 1 87 ? -20.188 10.492 -4.445 1 97.38 87 ILE B N 1
ATOM 5689 C CA . ILE B 1 87 ? -20.859 9.227 -4.152 1 97.38 87 ILE B CA 1
ATOM 5690 C C . ILE B 1 87 ? -20.562 8.227 -5.266 1 97.38 87 ILE B C 1
ATOM 5692 O O . ILE B 1 87 ? -20.219 7.07 -4.996 1 97.38 87 ILE B O 1
ATOM 5696 N N . TYR B 1 88 ? -20.656 8.562 -6.496 1 96.44 88 TYR B N 1
ATOM 5697 C CA . TYR B 1 88 ? -20.547 7.66 -7.633 1 96.44 88 TYR B CA 1
ATOM 5698 C C . TYR B 1 88 ? -19.094 7.492 -8.07 1 96.44 88 TYR B C 1
ATOM 5700 O O . TYR B 1 88 ? -18.719 6.438 -8.586 1 96.44 88 TYR B O 1
ATOM 5708 N N . SER B 1 89 ? -18.234 8.5 -7.844 1 93.62 89 SER B N 1
ATOM 5709 C CA . SER B 1 89 ? -16.875 8.422 -8.391 1 93.62 89 SER B CA 1
ATOM 5710 C C . SER B 1 89 ? -15.844 8.234 -7.281 1 93.62 89 SER B C 1
ATOM 5712 O O . SER B 1 89 ? -14.742 7.75 -7.535 1 93.62 89 SER B O 1
ATOM 5714 N N . GLY B 1 90 ? -16.172 8.773 -6.125 1 92.62 90 GLY B N 1
ATOM 5715 C CA . GLY B 1 90 ? -15.195 8.766 -5.039 1 92.62 90 GLY B CA 1
ATOM 5716 C C . GLY B 1 90 ? -14.312 10 -5.016 1 92.62 90 GLY B C 1
ATOM 5717 O O . GLY B 1 90 ? -13.469 10.148 -4.133 1 92.62 90 GLY B O 1
ATOM 5718 N N . LYS B 1 91 ? -14.586 10.938 -5.922 1 92.5 91 LYS B N 1
ATOM 5719 C CA . LYS B 1 91 ? -13.773 12.141 -6.02 1 92.5 91 LYS B CA 1
ATOM 5720 C C . LYS B 1 91 ? -14.594 13.391 -5.68 1 92.5 91 LYS B C 1
ATOM 5722 O O . LYS B 1 91 ? -15.75 13.5 -6.074 1 92.5 91 LYS B O 1
ATOM 5727 N N . ILE B 1 92 ? -13.922 14.273 -4.836 1 93.62 92 ILE B N 1
ATOM 5728 C CA . ILE B 1 92 ? -14.609 15.5 -4.449 1 93.62 92 ILE B CA 1
ATOM 5729 C C . ILE B 1 92 ? -13.688 16.703 -4.672 1 93.62 92 ILE B C 1
ATOM 5731 O O . ILE B 1 92 ? -12.508 16.656 -4.324 1 93.62 92 ILE B O 1
ATOM 5735 N N . ASN B 1 93 ? -14.203 17.719 -5.328 1 92.5 93 ASN B N 1
ATOM 5736 C CA . ASN B 1 93 ? -13.477 18.969 -5.57 1 92.5 93 ASN B CA 1
ATOM 5737 C C . ASN B 1 93 ? -13.953 20.078 -4.648 1 92.5 93 ASN B C 1
ATOM 5739 O O . ASN B 1 93 ? -15.016 20.672 -4.871 1 92.5 93 ASN B O 1
ATOM 5743 N N . LEU B 1 94 ? -13.078 20.406 -3.572 1 92.56 94 LEU B N 1
ATOM 5744 C CA . LEU B 1 94 ? -13.398 21.438 -2.6 1 92.56 94 LEU B CA 1
ATOM 5745 C C . LEU B 1 94 ? -12.609 22.719 -2.871 1 92.56 94 LEU B C 1
ATOM 5747 O O . LEU B 1 94 ? -11.422 22.656 -3.199 1 92.56 94 LEU B O 1
ATOM 5751 N N . THR B 1 95 ? -13.266 23.844 -2.883 1 90.75 95 THR B N 1
ATOM 5752 C CA . THR B 1 95 ? -12.688 25.172 -2.988 1 90.75 95 THR B CA 1
ATOM 5753 C C . THR B 1 95 ? -13.164 26.062 -1.844 1 90.75 95 THR B C 1
ATOM 5755 O O . THR B 1 95 ? -14.125 25.719 -1.145 1 90.75 95 THR B O 1
ATOM 5758 N N . ASN B 1 96 ? -12.484 27.172 -1.647 1 84.38 96 ASN B N 1
ATOM 5759 C CA . ASN B 1 96 ? -12.875 28.109 -0.598 1 84.38 96 ASN B CA 1
ATOM 5760 C C . ASN B 1 96 ? -14.266 28.688 -0.854 1 84.38 96 ASN B C 1
ATOM 5762 O O . ASN B 1 96 ? -14.961 29.078 0.086 1 84.38 96 ASN B O 1
ATOM 5766 N N . GLU B 1 97 ? -14.656 28.625 -2 1 87.06 97 GLU B N 1
ATOM 5767 C CA . GLU B 1 97 ? -15.938 29.219 -2.369 1 87.06 97 GLU B CA 1
ATOM 5768 C C . GLU B 1 97 ? -17.094 28.25 -2.117 1 87.06 97 GLU B C 1
ATOM 5770 O O . GLU B 1 97 ? -18.188 28.672 -1.735 1 87.06 97 GLU B O 1
ATOM 5775 N N . ASN B 1 98 ? -16.766 26.922 -2.279 1 92.94 98 ASN B N 1
ATOM 5776 C CA . ASN B 1 98 ? -17.875 25.984 -2.215 1 92.94 98 ASN B CA 1
ATOM 5777 C C . ASN B 1 98 ? -17.859 25.188 -0.921 1 92.94 98 ASN B C 1
ATOM 5779 O O . ASN B 1 98 ? -18.844 24.531 -0.576 1 92.94 98 ASN B O 1
ATOM 5783 N N . VAL B 1 99 ? -16.797 25.266 -0.135 1 92.62 99 VAL B N 1
ATOM 5784 C CA . VAL B 1 99 ? -16.562 24.328 0.968 1 92.62 99 VAL B CA 1
ATOM 5785 C C . VAL B 1 99 ? -17.656 24.5 2.027 1 92.62 99 VAL B C 1
ATOM 5787 O O . VAL B 1 99 ? -18.109 23.516 2.613 1 92.62 99 VAL B O 1
ATOM 5790 N N . GLN B 1 100 ? -18.125 25.656 2.258 1 88.5 100 GLN B N 1
ATOM 5791 C CA . GLN B 1 100 ? -19.125 25.875 3.295 1 88.5 100 GLN B CA 1
ATOM 5792 C C . GLN B 1 100 ? -20.484 25.281 2.896 1 88.5 100 GLN B C 1
ATOM 5794 O O . GLN B 1 100 ? -21.156 24.672 3.723 1 88.5 100 GLN B O 1
ATOM 5799 N N . ASN B 1 101 ? -20.828 25.422 1.622 1 92.31 101 ASN B N 1
ATOM 5800 C CA . ASN B 1 101 ? -22.078 24.844 1.113 1 92.31 101 ASN B CA 1
ATOM 5801 C C . ASN B 1 101 ? -22.016 23.312 1.129 1 92.31 101 ASN B C 1
ATOM 5803 O O . ASN B 1 101 ? -23 22.656 1.492 1 92.31 101 ASN B O 1
ATOM 5807 N N . VAL B 1 102 ? -20.906 22.734 0.752 1 95.62 102 VAL B N 1
ATOM 5808 C CA . VAL B 1 102 ? -20.734 21.297 0.722 1 95.62 102 VAL B CA 1
ATOM 5809 C C . VAL B 1 102 ? -20.781 20.734 2.145 1 95.62 102 VAL B C 1
ATOM 5811 O O . VAL B 1 102 ? -21.375 19.672 2.387 1 95.62 102 VAL B O 1
ATOM 5814 N N . PHE B 1 103 ? -20.188 21.562 3.043 1 93.75 103 PHE B N 1
ATOM 5815 C CA . PHE B 1 103 ? -20.203 21.188 4.449 1 93.75 103 PHE B CA 1
ATOM 5816 C C . PHE B 1 103 ? -21.625 21.047 4.965 1 93.75 103 PHE B C 1
ATOM 5818 O O . PHE B 1 103 ? -22 20.031 5.547 1 93.75 103 PHE B O 1
ATOM 5825 N N . SER B 1 104 ? -22.422 22.016 4.656 1 91 104 SER B N 1
ATOM 5826 C CA . SER B 1 104 ? -23.797 22.031 5.113 1 91 104 SER B CA 1
ATOM 5827 C C . SER B 1 104 ? -24.594 20.875 4.492 1 91 104 SER B C 1
ATOM 5829 O O . SER B 1 104 ? -25.375 20.219 5.176 1 91 104 SER B O 1
ATOM 5831 N N . ALA B 1 105 ? -24.359 20.641 3.285 1 94.81 105 ALA B N 1
ATOM 5832 C CA . ALA B 1 105 ? -25.047 19.562 2.568 1 94.81 105 ALA B CA 1
ATOM 5833 C C . ALA B 1 105 ? -24.609 18.203 3.08 1 94.81 105 ALA B C 1
ATOM 5835 O O . ALA B 1 105 ? -25.453 17.312 3.295 1 94.81 105 ALA B O 1
ATOM 5836 N N . ALA B 1 106 ? -23.344 17.969 3.217 1 95.12 106 ALA B N 1
ATOM 5837 C CA . ALA B 1 106 ? -22.812 16.703 3.709 1 95.12 106 ALA B CA 1
ATOM 5838 C C . ALA B 1 106 ? -23.344 16.391 5.105 1 95.12 106 ALA B C 1
ATOM 5840 O O . ALA B 1 106 ? -23.641 15.234 5.422 1 95.12 106 ALA B O 1
ATOM 5841 N N . ASN B 1 107 ? -23.359 17.516 5.973 1 92.06 107 ASN B N 1
ATOM 5842 C CA . ASN B 1 107 ? -23.906 17.359 7.316 1 92.06 107 ASN B CA 1
ATOM 5843 C C . ASN B 1 107 ? -25.375 16.938 7.281 1 92.06 107 ASN B C 1
ATOM 5845 O O . ASN B 1 107 ? -25.781 16.047 8.031 1 92.06 107 ASN B O 1
ATOM 5849 N N . PHE B 1 108 ? -26.125 17.5 6.395 1 92.56 108 PHE B N 1
ATOM 5850 C CA . PHE B 1 108 ? -27.547 17.188 6.223 1 92.56 108 PHE B CA 1
ATOM 5851 C C . PHE B 1 108 ? -27.719 15.734 5.797 1 92.56 108 PHE B C 1
ATOM 5853 O O . PHE B 1 108 ? -28.578 15.031 6.328 1 92.56 108 PHE B O 1
ATOM 5860 N N . LEU B 1 109 ? -26.844 15.203 4.898 1 95.56 109 LEU B N 1
ATOM 5861 C CA . LEU B 1 109 ? -26.953 13.852 4.355 1 95.56 109 LEU B CA 1
ATOM 5862 C C . LEU B 1 109 ? -26.172 12.867 5.215 1 95.56 109 LEU B C 1
ATOM 5864 O O . LEU B 1 109 ? -26.047 11.688 4.863 1 95.56 109 LEU B O 1
ATOM 5868 N N . GLU B 1 110 ? -25.562 13.391 6.285 1 93.62 110 GLU B N 1
ATOM 5869 C CA . GLU B 1 110 ? -24.844 12.594 7.266 1 93.62 110 GLU B CA 1
ATOM 5870 C C . GLU B 1 110 ? -23.656 11.875 6.629 1 93.62 110 GLU B C 1
ATOM 5872 O O . GLU B 1 110 ? -23.438 10.688 6.879 1 93.62 110 GLU B O 1
ATOM 5877 N N . MET B 1 111 ? -23.047 12.539 5.695 1 95.19 111 MET B N 1
ATOM 5878 C CA . MET B 1 111 ? -21.797 12.031 5.105 1 95.19 111 MET B CA 1
ATOM 5879 C C . MET B 1 111 ? -20.594 12.508 5.895 1 95.19 111 MET B C 1
ATOM 5881 O O . MET B 1 111 ? -19.938 13.484 5.508 1 95.19 111 MET B O 1
ATOM 5885 N N . LEU B 1 112 ? -20.25 11.828 6.867 1 91.62 112 LEU B N 1
ATOM 5886 C CA . LEU B 1 112 ? -19.297 12.25 7.879 1 91.62 112 LEU B CA 1
ATOM 5887 C C . LEU B 1 112 ? -17.891 12.375 7.281 1 91.62 112 LEU B C 1
ATOM 5889 O O . LEU B 1 112 ? -17.125 13.25 7.676 1 91.62 112 LEU B O 1
ATOM 5893 N N . GLU B 1 113 ? -17.609 11.484 6.316 1 92.88 113 GLU B N 1
ATOM 5894 C CA . GLU B 1 113 ? -16.281 11.562 5.703 1 92.88 113 GLU B CA 1
ATOM 5895 C C . GLU B 1 113 ? -16.094 12.867 4.938 1 92.88 113 GLU B C 1
ATOM 5897 O O . GLU B 1 113 ? -15.016 13.461 4.961 1 92.88 113 GLU B O 1
ATOM 5902 N N . VAL B 1 114 ? -17.125 13.25 4.25 1 95.25 114 VAL B N 1
ATOM 5903 C CA . VAL B 1 114 ? -17.094 14.5 3.496 1 95.25 114 VAL B CA 1
ATOM 5904 C C . VAL B 1 114 ? -17.047 15.68 4.461 1 95.25 114 VAL B C 1
ATOM 5906 O O . VAL B 1 114 ? -16.344 16.672 4.219 1 95.25 114 VAL B O 1
ATOM 5909 N N . VAL B 1 115 ? -17.797 15.609 5.543 1 93.38 115 VAL B N 1
ATOM 5910 C CA . VAL B 1 115 ? -17.781 16.641 6.586 1 93.38 115 VAL B CA 1
ATOM 5911 C C . VAL B 1 115 ? -16.359 16.812 7.109 1 93.38 115 VAL B C 1
ATOM 5913 O O . VAL B 1 115 ? -15.875 17.953 7.219 1 93.38 115 VAL B O 1
ATOM 5916 N N . ASP B 1 116 ? -15.773 15.734 7.355 1 92.69 116 ASP B N 1
ATOM 5917 C CA . ASP B 1 116 ? -14.398 15.789 7.855 1 92.69 116 ASP B CA 1
ATOM 5918 C C . ASP B 1 116 ? -13.469 16.438 6.832 1 92.69 116 ASP B C 1
ATOM 5920 O O . ASP B 1 116 ? -12.602 17.234 7.191 1 92.69 116 ASP B O 1
ATOM 5924 N N . LYS B 1 117 ? -13.734 16.125 5.562 1 93.44 117 LYS B N 1
ATOM 5925 C CA . LYS B 1 117 ? -12.914 16.703 4.508 1 93.44 117 LYS B CA 1
ATOM 5926 C C . LYS B 1 117 ? -13.117 18.219 4.434 1 93.44 117 LYS B C 1
ATOM 5928 O O . LYS B 1 117 ? -12.156 18.969 4.227 1 93.44 117 LYS B O 1
ATOM 5933 N N . CYS B 1 118 ? -14.234 18.625 4.602 1 93.88 118 CYS B N 1
ATOM 5934 C CA . CYS B 1 118 ? -14.555 20.047 4.605 1 93.88 118 CYS B CA 1
ATOM 5935 C C . CYS B 1 118 ? -13.914 20.75 5.793 1 93.88 118 CYS B C 1
ATOM 5937 O O . CYS B 1 118 ? -13.336 21.828 5.641 1 93.88 118 CYS B O 1
ATOM 5939 N N . ILE B 1 119 ? -14.109 20.156 7 1 91.38 119 ILE B N 1
ATOM 5940 C CA . ILE B 1 119 ? -13.531 20.703 8.219 1 91.38 119 ILE B CA 1
ATOM 5941 C C . ILE B 1 119 ? -12.023 20.859 8.047 1 91.38 119 ILE B C 1
ATOM 5943 O O . ILE B 1 119 ? -11.453 21.906 8.383 1 91.38 119 ILE B O 1
ATOM 5947 N N . ASN B 1 120 ? -11.438 19.859 7.496 1 90.69 120 ASN B N 1
ATOM 5948 C CA . ASN B 1 120 ? -9.992 19.906 7.289 1 90.69 120 ASN B CA 1
ATOM 5949 C C . ASN B 1 120 ? -9.602 21 6.297 1 90.69 120 ASN B C 1
ATOM 5951 O O . ASN B 1 120 ? -8.625 21.719 6.516 1 90.69 120 ASN B O 1
ATOM 5955 N N . HIS B 1 121 ? -10.398 21.156 5.301 1 91.31 121 HIS B N 1
ATOM 5956 C CA . HIS B 1 121 ? -10.117 22.172 4.293 1 91.31 121 HIS B CA 1
ATOM 5957 C C . HIS B 1 121 ? -10.258 23.578 4.871 1 91.31 121 HIS B C 1
ATOM 5959 O O . HIS B 1 121 ? -9.383 24.422 4.688 1 91.31 121 HIS B O 1
ATOM 5965 N N . ILE B 1 122 ? -11.227 23.75 5.555 1 90.19 122 ILE B N 1
ATOM 5966 C CA . ILE B 1 122 ? -11.5 25.047 6.16 1 90.19 122 ILE B CA 1
ATOM 5967 C C . ILE B 1 122 ? -10.438 25.359 7.207 1 90.19 122 ILE B C 1
ATOM 5969 O O . ILE B 1 122 ? -9.914 26.484 7.254 1 90.19 122 ILE B O 1
ATOM 5973 N N . SER B 1 123 ? -10.156 24.375 8.062 1 86.62 123 SER B N 1
ATOM 5974 C CA . SER B 1 123 ? -9.164 24.547 9.117 1 86.62 123 SER B CA 1
ATOM 5975 C C . SER B 1 123 ? -7.801 24.906 8.547 1 86.62 123 SER B C 1
ATOM 5977 O O . SER B 1 123 ? -7.074 25.719 9.117 1 86.62 123 SER B O 1
ATOM 5979 N N . ALA B 1 124 ? -7.523 24.344 7.426 1 80.12 124 ALA B N 1
ATOM 5980 C CA . ALA B 1 124 ? -6.227 24.578 6.805 1 80.12 124 ALA B CA 1
ATOM 5981 C C . ALA B 1 124 ? -6.164 25.984 6.195 1 80.12 124 ALA B C 1
ATOM 5983 O O . ALA B 1 124 ? -5.082 26.562 6.074 1 80.12 124 ALA B O 1
ATOM 5984 N N . ALA B 1 125 ? -7.281 26.625 5.969 1 81.19 125 ALA B N 1
ATOM 5985 C CA . ALA B 1 125 ? -7.348 27.906 5.277 1 81.19 125 ALA B CA 1
ATOM 5986 C C . ALA B 1 125 ? -7.598 29.047 6.266 1 81.19 125 ALA B C 1
ATOM 5988 O O . ALA B 1 125 ? -7.727 30.203 5.863 1 81.19 125 ALA B O 1
ATOM 5989 N N . VAL B 1 126 ? -7.598 28.75 7.555 1 85.69 126 VAL B N 1
ATOM 5990 C CA . VAL B 1 126 ? -7.883 29.766 8.57 1 85.69 126 VAL B CA 1
ATOM 5991 C C . VAL B 1 126 ? -6.691 30.703 8.703 1 85.69 126 VAL B C 1
ATOM 5993 O O . VAL B 1 126 ? -5.543 30.266 8.758 1 85.69 126 VAL B O 1
ATOM 5996 N N . GLY B 1 127 ? -6.93 32.031 8.648 1 82.19 127 GLY B N 1
ATOM 5997 C CA . GLY B 1 127 ? -5.965 33.094 8.828 1 82.19 127 GLY B CA 1
ATOM 5998 C C . GLY B 1 127 ? -6.539 34.312 9.555 1 82.19 127 GLY B C 1
ATOM 5999 O O . GLY B 1 127 ? -7.695 34.281 9.984 1 82.19 127 GLY B O 1
ATOM 6000 N N . LEU B 1 128 ? -5.742 35.281 9.828 1 84.81 128 LEU B N 1
ATOM 6001 C CA . LEU B 1 128 ? -6.125 36.5 10.562 1 84.81 128 LEU B CA 1
ATOM 6002 C C . LEU B 1 128 ? -7.293 37.188 9.875 1 84.81 128 LEU B C 1
ATOM 6004 O O . LEU B 1 128 ? -8.164 37.75 10.547 1 84.81 128 LEU B O 1
ATOM 6008 N N . ALA B 1 129 ? -7.363 37.031 8.586 1 82.88 129 ALA B N 1
ATOM 6009 C CA . ALA B 1 129 ? -8.352 37.781 7.812 1 82.88 129 ALA B CA 1
ATOM 6010 C C . ALA B 1 129 ? -9.719 37.125 7.887 1 82.88 129 ALA B C 1
ATOM 6012 O O . ALA B 1 129 ? -10.75 37.781 7.766 1 82.88 129 ALA B O 1
ATOM 6013 N N . ASN B 1 130 ? -9.742 35.781 8.18 1 88.19 130 ASN B N 1
ATOM 6014 C CA . ASN B 1 130 ? -11.023 35.094 8.047 1 88.19 130 ASN B CA 1
ATOM 6015 C C . ASN B 1 130 ? -11.375 34.281 9.305 1 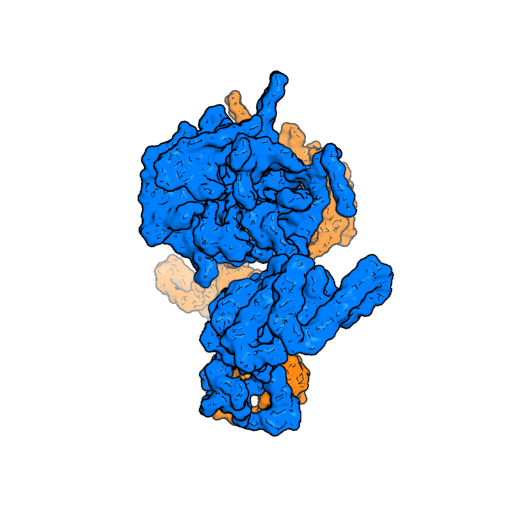88.19 130 ASN B C 1
ATOM 6017 O O . ASN B 1 130 ? -12.414 33.625 9.359 1 88.19 130 ASN B O 1
ATOM 6021 N N . CYS B 1 131 ? -10.562 34.312 10.281 1 91.25 131 CYS B N 1
ATOM 6022 C CA . CYS B 1 131 ? -10.727 33.469 11.461 1 91.25 131 CYS B CA 1
ATOM 6023 C C . CYS B 1 131 ? -12.062 33.719 12.148 1 91.25 131 CYS B C 1
ATOM 6025 O O . CYS B 1 131 ? -12.734 32.781 12.586 1 91.25 131 CYS B O 1
ATOM 6027 N N . LEU B 1 132 ? -12.484 35.031 12.258 1 93.25 132 LEU B N 1
ATOM 6028 C CA . LEU B 1 132 ? -13.75 35.344 12.906 1 93.25 132 LEU B CA 1
ATOM 6029 C C . LEU B 1 132 ? -14.93 34.812 12.094 1 93.25 132 LEU B C 1
ATOM 6031 O O . LEU B 1 132 ? -15.875 34.281 12.656 1 93.25 132 LEU B O 1
ATOM 6035 N N . ASP B 1 133 ? -14.836 34.938 10.828 1 91.62 133 ASP B N 1
ATOM 6036 C CA . ASP B 1 133 ? -15.891 34.438 9.953 1 91.62 133 ASP B CA 1
ATOM 6037 C C . ASP B 1 133 ? -16.016 32.938 10.078 1 91.62 133 ASP B C 1
ATOM 6039 O O . ASP B 1 133 ? -17.141 32.406 10.109 1 91.62 133 ASP B O 1
ATOM 6043 N N . VAL B 1 134 ? -14.945 32.25 10.094 1 91.38 134 VAL B N 1
ATOM 6044 C CA . VAL B 1 134 ? -14.938 30.812 10.227 1 91.38 134 VAL B CA 1
ATOM 6045 C C . VAL B 1 134 ? -15.508 30.406 11.586 1 91.38 134 VAL B C 1
ATOM 6047 O O . VAL B 1 134 ? -16.281 29.453 11.68 1 91.38 134 VAL B O 1
ATOM 6050 N N . PHE B 1 135 ? -15.094 31.156 12.641 1 93.5 135 PHE B N 1
ATOM 6051 C CA . PHE B 1 135 ? -15.586 30.875 13.984 1 93.5 135 PHE B CA 1
ATOM 6052 C C . PHE B 1 135 ? -17.094 31 14.039 1 93.5 135 PHE B C 1
ATOM 6054 O O . PHE B 1 135 ? -17.797 30.125 14.562 1 93.5 135 PHE B O 1
ATOM 6061 N N . PHE B 1 136 ? -17.641 32 13.492 1 92.31 136 PHE B N 1
ATOM 6062 C CA . PHE B 1 136 ? -19.078 32.219 13.523 1 92.31 136 PHE B CA 1
ATOM 6063 C C . PHE B 1 136 ? -19.797 31.234 12.625 1 92.31 136 PHE B C 1
ATOM 6065 O O . PHE B 1 136 ? -20.922 30.812 12.93 1 92.31 136 PHE B O 1
ATOM 6072 N N . PHE B 1 137 ? -19.141 30.891 11.609 1 89.94 137 PHE B N 1
ATOM 6073 C CA . PHE B 1 137 ? -19.672 29.844 10.75 1 89.94 137 PHE B CA 1
ATOM 6074 C C . PHE B 1 137 ? -19.797 28.531 11.508 1 89.94 137 PHE B C 1
ATOM 6076 O O . PHE B 1 137 ? -20.797 27.828 11.398 1 89.94 137 PHE B O 1
ATOM 6083 N N . ALA B 1 138 ? -18.734 28.156 12.188 1 91 138 ALA B N 1
ATOM 6084 C CA . ALA B 1 138 ? -18.734 26.938 13 1 91 138 ALA B CA 1
ATOM 6085 C C . ALA B 1 138 ? -19.828 26.984 14.047 1 91 138 ALA B C 1
ATOM 6087 O O . ALA B 1 138 ? -20.531 25.984 14.258 1 91 138 ALA B O 1
ATOM 6088 N N . MET B 1 139 ? -20.031 28.188 14.641 1 90.38 139 MET B N 1
ATOM 6089 C CA . MET B 1 139 ? -21.062 28.359 15.656 1 90.38 139 MET B CA 1
ATOM 6090 C C . MET B 1 139 ? -22.453 28.219 15.055 1 90.38 139 MET B C 1
ATOM 6092 O O . MET B 1 139 ? -23.312 27.531 15.609 1 90.38 139 MET B O 1
ATOM 6096 N N . TYR B 1 140 ? -22.609 28.781 13.891 1 87.25 140 TYR B N 1
ATOM 6097 C CA . TYR B 1 140 ? -23.906 28.75 13.219 1 87.25 140 TYR B CA 1
ATOM 6098 C C . TYR B 1 140 ? -24.281 27.328 12.828 1 87.25 140 TYR B C 1
ATOM 6100 O O . TYR B 1 140 ? -25.453 26.953 12.906 1 87.25 140 TYR B O 1
ATOM 6108 N N . ASN B 1 141 ? -23.297 26.547 12.602 1 86.81 141 ASN B N 1
ATOM 6109 C CA . ASN B 1 141 ? -23.547 25.203 12.117 1 86.81 141 ASN B CA 1
ATOM 6110 C C . ASN B 1 141 ? -23.328 24.156 13.203 1 86.81 141 ASN B C 1
ATOM 6112 O O . ASN B 1 141 ? -23.344 22.953 12.938 1 86.81 141 ASN B O 1
ATOM 6116 N N . TYR B 1 142 ? -23.016 24.625 14.383 1 85.06 142 TYR B N 1
ATOM 6117 C CA . TYR B 1 142 ? -22.844 23.781 15.555 1 85.06 142 TYR B CA 1
ATOM 6118 C C . TYR B 1 142 ? -21.75 22.75 15.328 1 85.06 142 TYR B C 1
ATOM 6120 O O . TYR B 1 142 ? -21.922 21.562 15.641 1 85.06 142 TYR B O 1
ATOM 6128 N N . CYS B 1 143 ? -20.844 23.156 14.562 1 89.44 143 CYS B N 1
ATOM 6129 C CA . CYS B 1 143 ? -19.672 22.297 14.352 1 89.44 143 CYS B CA 1
ATOM 6130 C C . CYS B 1 143 ? -18.625 22.531 15.43 1 89.44 143 CYS B C 1
ATOM 6132 O O . CYS B 1 143 ? -17.812 23.453 15.312 1 89.44 143 CYS B O 1
ATOM 6134 N N . GLU B 1 144 ? -18.625 21.672 16.375 1 90.44 144 GLU B N 1
ATOM 6135 C CA . GLU B 1 144 ? -17.75 21.859 17.531 1 90.44 144 GLU B CA 1
ATOM 6136 C C . GLU B 1 144 ? -16.281 21.766 17.141 1 90.44 144 GLU B C 1
ATOM 6138 O O . GLU B 1 144 ? -15.453 22.531 17.625 1 90.44 144 GLU B O 1
ATOM 6143 N N . LYS B 1 145 ? -16.062 20.828 16.219 1 91.44 145 LYS B N 1
ATOM 6144 C CA . LYS B 1 145 ? -14.672 20.625 15.828 1 91.44 145 LYS B CA 1
ATOM 6145 C C . LYS B 1 145 ? -14.109 21.859 15.148 1 91.44 145 LYS B C 1
ATOM 6147 O O . LYS B 1 145 ? -13.016 22.328 15.492 1 91.44 145 LYS B O 1
ATOM 6152 N N . LEU B 1 146 ? -14.812 22.406 14.219 1 90.75 146 LEU B N 1
ATOM 6153 C CA . LEU B 1 146 ? -14.391 23.609 13.516 1 90.75 146 LEU B CA 1
ATOM 6154 C C . LEU B 1 146 ? -14.344 24.797 14.461 1 90.75 146 LEU B C 1
ATOM 6156 O O . LEU B 1 146 ? -13.461 25.656 14.352 1 90.75 146 LEU B O 1
ATOM 6160 N N . LYS B 1 147 ? -15.344 24.906 15.391 1 92.12 147 LYS B N 1
ATOM 6161 C CA . LYS B 1 147 ? -15.367 25.953 16.406 1 92.12 147 LYS B CA 1
ATOM 6162 C C . LYS B 1 147 ? -14.109 25.922 17.266 1 92.12 147 LYS B C 1
ATOM 6164 O O . LYS B 1 147 ? -13.477 26.953 17.5 1 92.12 147 LYS B O 1
ATOM 6169 N N . GLN B 1 148 ? -13.82 24.75 17.641 1 91.56 148 GLN B N 1
ATOM 6170 C CA . GLN B 1 148 ? -12.641 24.578 18.484 1 91.56 148 GLN B CA 1
ATOM 6171 C C . GLN B 1 148 ? -11.367 24.922 17.719 1 91.56 148 GLN B C 1
ATOM 6173 O O . GLN B 1 148 ? -10.484 25.609 18.234 1 91.56 148 GLN B O 1
ATOM 6178 N N . ASN B 1 149 ? -11.359 24.469 16.469 1 89.25 149 ASN B N 1
ATOM 6179 C CA . ASN B 1 149 ? -10.164 24.734 15.68 1 89.25 149 ASN B CA 1
ATOM 6180 C C . ASN B 1 149 ? -9.984 26.234 15.414 1 89.25 149 ASN B C 1
ATOM 6182 O O . ASN B 1 149 ? -8.898 26.766 15.609 1 89.25 149 ASN B O 1
ATOM 6186 N N . SER B 1 150 ? -11 26.859 14.977 1 92 150 SER B N 1
ATOM 6187 C CA . SER B 1 150 ? -10.938 28.297 14.734 1 92 150 SER B CA 1
ATOM 6188 C C . SER B 1 150 ? -10.766 29.078 16.031 1 92 150 SER B C 1
ATOM 6190 O O . SER B 1 150 ? -10.055 30.078 16.078 1 92 150 SER B O 1
ATOM 6192 N N . GLY B 1 151 ? -11.445 28.594 17.094 1 92.38 151 GLY B N 1
ATOM 6193 C CA . GLY B 1 151 ? -11.297 29.203 18.406 1 92.38 151 GLY B CA 1
ATOM 6194 C C . GLY B 1 151 ? -9.867 29.156 18.922 1 92.38 151 GLY B C 1
ATOM 6195 O O . GLY B 1 151 ? -9.367 30.156 19.469 1 92.38 151 GLY B O 1
ATOM 6196 N N . LYS B 1 152 ? -9.336 27.984 18.75 1 90.06 152 LYS B N 1
ATOM 6197 C CA . LYS B 1 152 ? -7.945 27.844 19.172 1 90.06 152 LYS B CA 1
ATOM 6198 C C . LYS B 1 152 ? -7.043 28.828 18.438 1 90.06 152 LYS B C 1
ATOM 6200 O O . LYS B 1 152 ? -6.137 29.406 19.047 1 90.06 152 LYS B O 1
ATOM 6205 N N . PHE B 1 153 ? -7.312 29.031 17.219 1 89.81 153 PHE B N 1
ATOM 6206 C CA . PHE B 1 153 ? -6.547 30 16.453 1 89.81 153 PHE B CA 1
ATOM 6207 C C . PHE B 1 153 ? -6.766 31.406 17 1 89.81 153 PHE B C 1
ATOM 6209 O O . PHE B 1 153 ? -5.809 32.156 17.188 1 89.81 153 PHE B O 1
ATOM 6216 N N . ILE B 1 154 ? -8.008 31.719 17.25 1 93.06 154 ILE B N 1
ATOM 6217 C CA . ILE B 1 154 ? -8.367 33.031 17.766 1 93.06 154 ILE B CA 1
ATOM 6218 C C . ILE B 1 154 ? -7.727 33.25 19.125 1 93.06 154 ILE B C 1
ATOM 6220 O O . ILE B 1 154 ? -7.176 34.312 19.406 1 93.06 154 ILE B O 1
ATOM 6224 N N . LEU B 1 155 ? -7.793 32.188 20 1 92.69 155 LEU B N 1
ATOM 6225 C CA . LEU B 1 155 ? -7.203 32.281 21.328 1 92.69 155 LEU B CA 1
ATOM 6226 C C . LEU B 1 155 ? -5.691 32.469 21.25 1 92.69 155 LEU B C 1
ATOM 6228 O O . LEU B 1 155 ? -5.121 33.25 22.016 1 92.69 155 LEU B O 1
ATOM 6232 N N . LYS B 1 156 ? -5.188 31.828 20.281 1 87.88 156 LYS B N 1
ATOM 6233 C CA . LYS B 1 156 ? -3.74 31.922 20.109 1 87.88 156 LYS B CA 1
ATOM 6234 C C . LYS B 1 156 ? -3.334 33.312 19.641 1 87.88 156 LYS B C 1
ATOM 6236 O O . LYS B 1 156 ? -2.305 33.844 20.062 1 87.88 156 LYS B O 1
ATOM 6241 N N . LYS B 1 157 ? -4.184 34 18.781 1 88.56 157 LYS B N 1
ATOM 6242 C CA . LYS B 1 157 ? -3.871 35.312 18.234 1 88.56 157 LYS B CA 1
ATOM 6243 C C . LYS B 1 157 ? -4.777 36.406 18.812 1 88.56 157 LYS B C 1
ATOM 6245 O O . LYS B 1 157 ? -5.047 37.406 18.172 1 88.56 157 LYS B O 1
ATOM 6250 N N . PHE B 1 158 ? -5.168 36.188 20.031 1 93.69 158 PHE B N 1
ATOM 6251 C CA . PHE B 1 158 ? -6.199 37.031 20.609 1 93.69 158 PHE B CA 1
ATOM 6252 C C . PHE B 1 158 ? -5.727 38.469 20.719 1 93.69 158 PHE B C 1
ATOM 6254 O O . PHE B 1 158 ? -6.465 39.406 20.375 1 93.69 158 PHE B O 1
ATOM 6261 N N . PRO B 1 159 ? -4.477 38.719 21.188 1 90.44 159 PRO B N 1
ATOM 6262 C CA . PRO B 1 159 ? -4.039 40.125 21.328 1 90.44 159 PRO B CA 1
ATOM 6263 C C . PRO B 1 159 ? -4.145 40.906 20.016 1 90.44 159 PRO B C 1
ATOM 6265 O O . PRO B 1 159 ? -4.5 42.094 20.047 1 90.44 159 PRO B O 1
ATOM 6268 N N . GLU B 1 160 ? -3.943 40.281 18.922 1 89.19 160 GLU B N 1
ATOM 6269 C CA . GLU B 1 160 ? -4.023 40.938 17.625 1 89.19 160 GLU B CA 1
ATOM 6270 C C . GLU B 1 160 ? -5.473 41.062 17.172 1 89.19 160 GLU B C 1
ATOM 6272 O O . GLU B 1 160 ? -5.883 42.125 16.672 1 89.19 160 GLU B O 1
ATOM 6277 N N . ILE B 1 161 ? -6.25 40.156 17.391 1 92.69 161 ILE B N 1
ATOM 6278 C CA . ILE B 1 161 ? -7.617 40.062 16.891 1 92.69 161 ILE B CA 1
ATOM 6279 C C . ILE B 1 161 ? -8.523 41 17.703 1 92.69 161 ILE B C 1
ATOM 6281 O O . ILE B 1 161 ? -9.398 41.656 17.156 1 92.69 161 ILE B O 1
ATOM 6285 N N . ALA B 1 162 ? -8.211 41.031 19.016 1 93.25 162 ALA B N 1
ATOM 6286 C CA . ALA B 1 162 ? -9.047 41.812 19.938 1 93.25 162 ALA B CA 1
ATOM 6287 C C . ALA B 1 162 ? -8.953 43.312 19.625 1 93.25 162 ALA B C 1
ATOM 6289 O O . ALA B 1 162 ? -9.836 44.062 20 1 93.25 162 ALA B O 1
ATOM 6290 N N . GLU B 1 163 ? -7.926 43.719 18.953 1 90.5 163 GLU B N 1
ATOM 6291 C CA . GLU B 1 163 ? -7.707 45.125 18.641 1 90.5 163 GLU B CA 1
ATOM 6292 C C . GLU B 1 163 ? -8.32 45.5 17.297 1 90.5 163 GLU B C 1
ATOM 6294 O O . GLU B 1 163 ? -8.422 46.656 16.953 1 90.5 163 GLU B O 1
ATOM 6299 N N . SER B 1 164 ? -8.883 44.625 16.641 1 91.06 164 SER B N 1
ATOM 6300 C CA . SER B 1 164 ? -9.43 44.875 15.312 1 91.06 164 SER B CA 1
ATOM 6301 C C . SER B 1 164 ? -10.852 45.406 15.391 1 91.06 164 SER B C 1
ATOM 6303 O O . SER B 1 164 ? -11.586 45.125 16.328 1 91.06 164 SER B O 1
ATOM 6305 N N . GLU B 1 165 ? -11.227 46.188 14.414 1 90.81 165 GLU B N 1
ATOM 6306 C CA . GLU B 1 165 ? -12.578 46.75 14.344 1 90.81 165 GLU B CA 1
ATOM 6307 C C . GLU B 1 165 ? -13.617 45.656 14.109 1 90.81 165 GLU B C 1
ATOM 6309 O O . GLU B 1 165 ? -14.734 45.719 14.625 1 90.81 165 GLU B O 1
ATOM 6314 N N . GLU B 1 166 ? -13.211 44.75 13.406 1 91.44 166 GLU B N 1
ATOM 6315 C CA . GLU B 1 166 ? -14.117 43.625 13.109 1 91.44 166 GLU B CA 1
ATOM 6316 C C . GLU B 1 166 ? -14.5 42.875 14.383 1 91.44 166 GLU B C 1
ATOM 6318 O O . GLU B 1 166 ? -15.664 42.531 14.57 1 91.44 166 GLU B O 1
ATOM 6323 N N . PHE B 1 167 ? -13.477 42.656 15.117 1 94.06 167 PHE B N 1
ATOM 6324 C CA . PHE B 1 167 ? -13.719 41.969 16.391 1 94.06 167 PHE B CA 1
ATOM 6325 C C . PHE B 1 167 ? -14.68 42.781 17.25 1 94.06 167 PHE B C 1
ATOM 6327 O O . PHE B 1 167 ? -15.656 42.25 17.781 1 94.06 167 PHE B O 1
ATOM 6334 N N . MET B 1 168 ? -14.508 44.062 17.312 1 93.5 168 MET B N 1
ATOM 6335 C CA . MET B 1 168 ? -15.297 44.969 18.156 1 93.5 168 MET B CA 1
ATOM 6336 C C . MET B 1 168 ? -16.719 45.062 17.641 1 93.5 168 MET B C 1
ATOM 6338 O O . MET B 1 168 ? -17.672 45.188 18.422 1 93.5 168 MET B O 1
ATOM 6342 N N . SER B 1 169 ? -16.812 44.938 16.406 1 92.88 169 SER B N 1
ATOM 6343 C CA . SER B 1 169 ? -18.125 45.156 15.82 1 92.88 169 SER B CA 1
ATOM 6344 C C . SER B 1 169 ? -18.922 43.844 15.773 1 92.88 169 SER B C 1
ATOM 6346 O O . SER B 1 169 ? -20.125 43.844 16 1 92.88 169 SER B O 1
ATOM 6348 N N . LYS B 1 170 ? -18.266 42.719 15.586 1 90.69 170 LYS B N 1
ATOM 6349 C CA . LYS B 1 170 ? -18.969 41.469 15.25 1 90.69 170 LYS B CA 1
ATOM 6350 C C . LYS B 1 170 ? -19.125 40.594 16.484 1 90.69 170 LYS B C 1
ATOM 6352 O O . LYS B 1 170 ? -20.062 39.781 16.562 1 90.69 170 LYS B O 1
ATOM 6357 N N . VAL B 1 171 ? -18.219 40.688 17.391 1 93.5 171 VAL B N 1
ATOM 6358 C CA . VAL B 1 171 ? -18.219 39.781 18.531 1 93.5 171 VAL B CA 1
ATOM 6359 C C . VAL B 1 171 ? -19.25 40.219 19.562 1 93.5 171 VAL B C 1
ATOM 6361 O O . VAL B 1 171 ? -19.234 41.375 20 1 93.5 171 VAL B O 1
ATOM 6364 N N . GLU B 1 172 ? -20.141 39.312 19.859 1 92.19 172 GLU B N 1
ATOM 6365 C CA . GLU B 1 172 ? -21.156 39.562 20.859 1 92.19 172 GLU B CA 1
ATOM 6366 C C . GLU B 1 172 ? -20.672 39.188 22.25 1 92.19 172 GLU B C 1
ATOM 6368 O O . GLU B 1 172 ? -19.625 38.531 22.391 1 92.19 172 GLU B O 1
ATOM 6373 N N . VAL B 1 173 ? -21.344 39.562 23.203 1 92.31 173 VAL B N 1
ATOM 6374 C CA . VAL B 1 173 ? -20.922 39.406 24.594 1 92.31 173 VAL B CA 1
ATOM 6375 C C . VAL B 1 173 ? -20.75 37.906 24.922 1 92.31 173 VAL B C 1
ATOM 6377 O O . VAL B 1 173 ? -19.812 37.531 25.641 1 92.31 173 VAL B O 1
ATOM 6380 N N . GLY B 1 174 ? -21.594 37.125 24.391 1 93.25 174 GLY B N 1
ATOM 6381 C CA . GLY B 1 174 ? -21.484 35.688 24.672 1 93.25 174 GLY B CA 1
ATOM 6382 C C . GLY B 1 174 ? -20.188 35.094 24.156 1 93.25 174 GLY B C 1
ATOM 6383 O O . GLY B 1 174 ? -19.531 34.312 24.875 1 93.25 174 GLY B O 1
ATOM 6384 N N . ASP B 1 175 ? -19.891 35.375 22.922 1 92.75 175 ASP B N 1
ATOM 6385 C CA . ASP B 1 175 ? -18.641 34.875 22.328 1 92.75 175 ASP B CA 1
ATOM 6386 C C . ASP B 1 175 ? -17.422 35.469 23.047 1 92.75 175 ASP B C 1
ATOM 6388 O O . ASP B 1 175 ? -16.438 34.781 23.266 1 92.75 175 ASP B O 1
ATOM 6392 N N . LEU B 1 176 ? -17.562 36.75 23.391 1 95.38 176 LEU B N 1
ATOM 6393 C CA . LEU B 1 176 ? -16.484 37.375 24.109 1 95.38 176 LEU B CA 1
ATOM 6394 C C . LEU B 1 176 ? -16.219 36.688 25.438 1 95.38 176 LEU B C 1
ATOM 6396 O O . LEU B 1 176 ? -15.062 36.469 25.812 1 95.38 176 LEU B O 1
ATOM 6400 N N . ILE B 1 177 ? -17.266 36.344 26.125 1 94.38 177 ILE B N 1
ATOM 6401 C CA . ILE B 1 177 ? -17.141 35.625 27.391 1 94.38 177 ILE B CA 1
ATOM 6402 C C . ILE B 1 177 ? -16.484 34.281 27.172 1 94.38 177 ILE B C 1
ATOM 6404 O O . ILE B 1 177 ? -15.648 33.844 27.969 1 94.38 177 ILE B O 1
ATOM 6408 N N . TRP B 1 178 ? -16.844 33.688 26.062 1 93.75 178 TRP B N 1
ATOM 6409 C CA . TRP B 1 178 ? -16.266 32.375 25.703 1 93.75 178 TRP B CA 1
ATOM 6410 C C . TRP B 1 178 ? -14.75 32.5 25.531 1 93.75 178 TRP B C 1
ATOM 6412 O O . TRP B 1 178 ? -14 31.641 26.016 1 93.75 178 TRP B O 1
ATOM 6422 N N . PHE B 1 179 ? -14.32 33.5 24.891 1 94.69 179 PHE B N 1
ATOM 6423 C CA . PHE B 1 179 ? -12.891 33.719 24.672 1 94.69 179 PHE B CA 1
ATOM 6424 C C . PHE B 1 179 ? -12.203 34.062 25.984 1 94.69 179 PHE B C 1
ATOM 6426 O O . PHE B 1 179 ? -11.195 33.469 26.359 1 94.69 179 PHE B O 1
ATOM 6433 N N . LEU B 1 180 ? -12.867 34.969 26.719 1 94.38 180 LEU B N 1
ATOM 6434 C CA . LEU B 1 180 ? -12.219 35.562 27.891 1 94.38 180 LEU B CA 1
ATOM 6435 C C . LEU B 1 180 ? -12.211 34.594 29.047 1 94.38 180 LEU B C 1
ATOM 6437 O O . LEU B 1 180 ? -11.375 34.688 29.953 1 94.38 180 LEU B O 1
ATOM 6441 N N . SER B 1 181 ? -13.016 33.625 29.062 1 92.19 181 SER B N 1
ATOM 6442 C CA . SER B 1 181 ? -13.078 32.656 30.141 1 92.19 181 SER B CA 1
ATOM 6443 C C . SER B 1 181 ? -12.148 31.469 29.891 1 92.19 181 SER B C 1
ATOM 6445 O O . SER B 1 181 ? -11.938 30.625 30.781 1 92.19 181 SER B O 1
ATOM 6447 N N . SER B 1 182 ? -11.625 31.391 28.734 1 93.31 182 SER B N 1
ATOM 6448 C CA . SER B 1 182 ? -10.836 30.234 28.344 1 93.31 182 SER B CA 1
ATOM 6449 C C . SER B 1 182 ? -9.477 30.219 29.031 1 93.31 182 SER B C 1
ATOM 6451 O O . SER B 1 182 ? -8.836 31.266 29.172 1 93.31 182 SER B O 1
ATOM 6453 N N . ASP B 1 183 ? -9.016 28.984 29.453 1 91.31 183 ASP B N 1
ATOM 6454 C CA . ASP B 1 183 ? -7.68 28.812 30.016 1 91.31 183 ASP B CA 1
ATOM 6455 C C . ASP B 1 183 ? -6.617 28.891 28.922 1 91.31 183 ASP B C 1
ATOM 6457 O O . ASP B 1 183 ? -5.449 29.156 29.203 1 91.31 183 ASP B O 1
ATOM 6461 N N . ASP B 1 184 ? -7.145 28.781 27.672 1 91.06 184 ASP B N 1
ATOM 6462 C CA . ASP B 1 184 ? -6.203 28.594 26.578 1 91.06 184 ASP B CA 1
ATOM 6463 C C . ASP B 1 184 ? -5.926 29.922 25.875 1 91.06 184 ASP B C 1
ATOM 6465 O O . ASP B 1 184 ? -5.246 29.969 24.844 1 91.06 184 ASP B O 1
ATOM 6469 N N . ILE B 1 185 ? -6.504 31 26.453 1 93.44 185 ILE B N 1
ATOM 6470 C CA . ILE B 1 185 ? -6.32 32.312 25.844 1 93.44 185 ILE B CA 1
ATOM 6471 C C . ILE B 1 185 ? -4.863 32.75 25.984 1 93.44 185 ILE B C 1
ATOM 6473 O O . ILE B 1 185 ? -4.246 32.531 27.031 1 93.44 185 ILE B O 1
ATOM 6477 N N . TYR B 1 186 ? -4.348 33.25 24.875 1 90.06 186 TYR B N 1
ATOM 6478 C CA . TYR B 1 186 ? -2.936 33.625 24.844 1 90.06 186 TYR B CA 1
ATOM 6479 C C . TYR B 1 186 ? -2.729 35.062 25.25 1 90.06 186 TYR B C 1
ATOM 6481 O O . TYR B 1 186 ? -2.445 35.906 24.422 1 90.06 186 TYR B O 1
ATOM 6489 N N . VAL B 1 187 ? -2.881 35.312 26.594 1 92.06 187 VAL B N 1
ATOM 6490 C CA . VAL B 1 187 ? -2.557 36.594 27.188 1 92.06 187 VAL B CA 1
ATOM 6491 C C . VAL B 1 187 ? -1.408 36.438 28.172 1 92.06 187 VAL B C 1
ATOM 6493 O O . VAL B 1 187 ? -1.353 35.438 28.922 1 92.06 187 VAL B O 1
ATOM 6496 N N . ASP B 1 188 ? -0.544 37.344 28.094 1 87.56 188 ASP B N 1
ATOM 6497 C CA . ASP B 1 188 ? 0.627 37.281 28.953 1 87.56 188 ASP B CA 1
ATOM 6498 C C . ASP B 1 188 ? 0.266 37.656 30.391 1 87.56 188 ASP B C 1
ATOM 6500 O O . ASP B 1 188 ? 0.873 37.156 31.344 1 87.56 188 ASP B O 1
ATOM 6504 N N . ARG B 1 189 ? -0.691 38.594 30.594 1 92.62 189 ARG B N 1
ATOM 6505 C CA . ARG B 1 189 ? -1.155 39.094 31.891 1 92.62 189 ARG B CA 1
ATOM 6506 C C . ARG B 1 189 ? -2.676 39.219 31.906 1 92.62 189 ARG B C 1
ATOM 6508 O O . ARG B 1 189 ? -3.295 39.5 30.875 1 92.62 189 ARG B O 1
ATOM 6515 N N . GLU B 1 190 ? -3.201 39.031 33.031 1 93.69 190 GLU B N 1
ATOM 6516 C CA . GLU B 1 190 ? -4.652 39.125 33.188 1 93.69 190 GLU B CA 1
ATOM 6517 C C . GLU B 1 190 ? -5.152 40.531 32.969 1 93.69 190 GLU B C 1
ATOM 6519 O O . GLU B 1 190 ? -6.305 40.75 32.562 1 93.69 190 GLU B O 1
ATOM 6524 N N . GLU B 1 191 ? -4.258 41.5 33.156 1 94.56 191 GLU B N 1
ATOM 6525 C CA . GLU B 1 191 ? -4.582 42.906 33 1 94.56 191 GLU B CA 1
ATOM 6526 C C . GLU B 1 191 ? -5.066 43.188 31.594 1 94.56 191 GLU B C 1
ATOM 6528 O O . GLU B 1 191 ? -5.91 44.062 31.391 1 94.56 191 GLU B O 1
ATOM 6533 N N . TYR B 1 192 ? -4.566 42.5 30.703 1 93.38 192 TYR B N 1
ATOM 6534 C CA . TYR B 1 192 ? -4.949 42.719 29.312 1 93.38 192 TYR B CA 1
ATOM 6535 C C . TYR B 1 192 ? -6.41 42.344 29.094 1 93.38 192 TYR B C 1
ATOM 6537 O O . TYR B 1 192 ? -7.086 42.969 28.25 1 93.38 192 TYR B O 1
ATOM 6545 N N . ILE B 1 193 ? -6.859 41.375 29.812 1 95.19 193 ILE B N 1
ATOM 6546 C CA . ILE B 1 193 ? -8.258 41 29.688 1 95.19 193 ILE B CA 1
ATOM 6547 C C . ILE B 1 193 ? -9.148 42.188 30.062 1 95.19 193 ILE B C 1
ATOM 6549 O O . ILE B 1 193 ? -10.125 42.469 29.359 1 95.19 193 ILE B O 1
ATOM 6553 N N . PHE B 1 194 ? -8.836 42.875 31.141 1 95.38 194 PHE B N 1
ATOM 6554 C CA . PHE B 1 194 ? -9.586 44.062 31.562 1 95.38 194 PHE B CA 1
ATOM 6555 C C . PHE B 1 194 ? -9.547 45.125 30.484 1 95.38 194 PHE B C 1
ATOM 6557 O O . PHE B 1 194 ? -10.57 45.75 30.172 1 95.38 194 PHE B O 1
ATOM 6564 N N . GLU B 1 195 ? -8.383 45.312 29.922 1 94.94 195 GLU B N 1
ATOM 6565 C CA . GLU B 1 195 ? -8.219 46.312 28.875 1 94.94 195 GLU B CA 1
ATOM 6566 C C . GLU B 1 195 ? -9.07 45.969 27.656 1 94.94 195 GLU B C 1
ATOM 6568 O O . GLU B 1 195 ? -9.672 46.875 27.047 1 94.94 195 GLU B O 1
ATOM 6573 N N . TYR B 1 196 ? -9.117 44.719 27.344 1 94.94 196 TYR B N 1
ATOM 6574 C CA . TYR B 1 196 ? -9.906 44.312 26.188 1 94.94 196 TYR B CA 1
ATOM 6575 C C . TYR B 1 196 ? -11.398 44.5 26.453 1 94.94 196 TYR B C 1
ATOM 6577 O O . TYR B 1 196 ? -12.156 44.875 25.562 1 94.94 196 TYR B O 1
ATOM 6585 N N . ILE B 1 197 ? -11.758 44.25 27.688 1 96.25 197 ILE B N 1
ATOM 6586 C CA . ILE B 1 197 ? -13.148 44.469 28.078 1 96.25 197 ILE B CA 1
ATOM 6587 C C . ILE B 1 197 ? -13.5 45.938 27.875 1 96.25 197 ILE B C 1
ATOM 6589 O O . ILE B 1 197 ? -14.516 46.281 27.266 1 96.25 197 ILE B O 1
ATOM 6593 N N . LEU B 1 198 ? -12.664 46.844 28.359 1 95.56 198 LEU B N 1
ATOM 6594 C CA . LEU B 1 198 ? -12.906 48.25 28.281 1 95.56 198 LEU B CA 1
ATOM 6595 C C . LEU B 1 198 ? -12.93 48.719 26.828 1 95.56 198 LEU B C 1
ATOM 6597 O O . LEU B 1 198 ? -13.797 49.531 26.438 1 95.56 198 LEU B O 1
ATOM 6601 N N . LYS B 1 199 ? -12.039 48.25 26.062 1 95.06 199 LYS B N 1
ATOM 6602 C CA . LYS B 1 199 ? -11.984 48.625 24.656 1 95.06 199 LYS B CA 1
ATOM 6603 C C . LYS B 1 199 ? -13.258 48.219 23.922 1 95.06 199 LYS B C 1
ATOM 6605 O O . LYS B 1 199 ? -13.789 48.969 23.109 1 95.06 199 LYS B O 1
ATOM 6610 N N . TRP B 1 200 ? -13.648 47.031 24.25 1 95.88 200 TRP B N 1
ATOM 6611 C CA . TRP B 1 200 ? -14.867 46.531 23.641 1 95.88 200 TRP B CA 1
ATOM 6612 C C . TRP B 1 200 ? -16.078 47.375 24.047 1 95.88 200 TRP B C 1
ATOM 6614 O O . TRP B 1 200 ? -16.938 47.656 23.203 1 95.88 200 TRP B O 1
ATOM 6624 N N . ILE B 1 201 ? -16.188 47.812 25.25 1 96.12 201 ILE B N 1
ATOM 6625 C CA . ILE B 1 201 ? -17.297 48.625 25.75 1 96.12 201 ILE B CA 1
ATOM 6626 C C . ILE B 1 201 ? -17.219 50.031 25.141 1 96.12 201 ILE B C 1
ATOM 6628 O O . ILE B 1 201 ? -18.234 50.594 24.734 1 96.12 201 ILE B O 1
ATOM 6632 N N . ASP B 1 202 ? -16 50.625 25 1 94.5 202 ASP B N 1
ATOM 6633 C CA . ASP B 1 202 ? -15.781 51.969 24.484 1 94.5 202 ASP B CA 1
ATOM 6634 C C . ASP B 1 202 ? -16.188 52.094 23.016 1 94.5 202 ASP B C 1
ATOM 6636 O O . ASP B 1 202 ? -16.547 53.156 22.547 1 94.5 202 ASP B O 1
ATOM 6640 N N . PHE B 1 203 ? -16.094 51.062 22.344 1 94.38 203 PHE B N 1
ATOM 6641 C CA . PHE B 1 203 ? -16.469 51.031 20.938 1 94.38 203 PHE B CA 1
ATOM 6642 C C . PHE B 1 203 ? -17.938 51.375 20.75 1 94.38 203 PHE B C 1
ATOM 6644 O O . PHE B 1 203 ? -18.312 52.094 19.812 1 94.38 203 PHE B O 1
ATOM 6651 N N . ASP B 1 204 ? -18.797 50.938 21.625 1 92.69 204 ASP B N 1
ATOM 6652 C CA . ASP B 1 204 ? -20.219 51.281 21.672 1 92.69 204 ASP B CA 1
ATOM 6653 C C . ASP B 1 204 ? -20.688 51.469 23.125 1 92.69 204 ASP B C 1
ATOM 6655 O O . ASP B 1 204 ? -21.453 50.656 23.641 1 92.69 204 ASP B O 1
ATOM 6659 N N . SER B 1 205 ? -20.359 52.562 23.578 1 90.88 205 SER B N 1
ATOM 6660 C CA . SER B 1 205 ? -20.594 52.812 25 1 90.88 205 SER B CA 1
ATOM 6661 C C . SER B 1 205 ? -22.078 52.938 25.312 1 90.88 205 SER B C 1
ATOM 6663 O O . SER B 1 205 ? -22.516 52.562 26.391 1 90.88 205 SER B O 1
ATOM 6665 N N . GLU B 1 206 ? -22.797 53.375 24.484 1 90.38 206 GLU B N 1
ATOM 6666 C CA . GLU B 1 206 ? -24.219 53.625 24.719 1 90.38 206 GLU B CA 1
ATOM 6667 C C . GLU B 1 206 ? -24.953 52.312 25 1 90.38 206 GLU B C 1
ATOM 6669 O O . GLU B 1 206 ? -25.766 52.219 25.922 1 90.38 206 GLU B O 1
ATOM 6674 N N . THR B 1 207 ? -24.547 51.344 24.266 1 91.56 207 THR B N 1
ATOM 6675 C CA . THR B 1 207 ? -25.297 50.094 24.359 1 91.56 207 THR B CA 1
ATOM 6676 C C . THR B 1 207 ? -24.547 49.062 25.203 1 91.56 207 THR B C 1
ATOM 6678 O O . THR B 1 207 ? -25.156 48.219 25.844 1 91.56 207 THR B O 1
ATOM 6681 N N . ARG B 1 208 ? -23.25 49.125 25.359 1 92.69 208 ARG B N 1
ATOM 6682 C CA . ARG B 1 208 ? -22.469 48.031 25.906 1 92.69 208 ARG B CA 1
ATOM 6683 C C . ARG B 1 208 ? -22.094 48.281 27.359 1 92.69 208 ARG B C 1
ATOM 6685 O O . ARG B 1 208 ? -21.656 47.375 28.062 1 92.69 208 ARG B O 1
ATOM 6692 N N . THR B 1 209 ? -22.375 49.438 27.797 1 92.19 209 THR B N 1
ATOM 6693 C CA . THR B 1 209 ? -22.016 49.781 29.156 1 92.19 209 THR B CA 1
ATOM 6694 C C . THR B 1 209 ? -22.766 48.906 30.172 1 92.19 209 THR B C 1
ATOM 6696 O O . THR B 1 209 ? -22.203 48.5 31.188 1 92.19 209 THR B O 1
ATOM 6699 N N . ARG B 1 210 ? -23.953 48.531 29.844 1 91.19 210 ARG B N 1
ATOM 6700 C CA . ARG B 1 210 ? -24.781 47.719 30.734 1 91.19 210 ARG B CA 1
ATOM 6701 C C . ARG B 1 210 ? -24.25 46.312 30.828 1 91.19 210 ARG B C 1
ATOM 6703 O O . ARG B 1 210 ? -24.594 45.562 31.75 1 91.19 210 ARG B O 1
ATOM 6710 N N . LEU B 1 211 ? -23.422 45.938 29.891 1 93.12 211 LEU B N 1
ATOM 6711 C CA . LEU B 1 211 ? -22.938 44.562 29.828 1 93.12 211 LEU B CA 1
ATOM 6712 C C . LEU B 1 211 ? -21.641 44.406 30.609 1 93.12 211 LEU B C 1
ATOM 6714 O O . LEU B 1 211 ? -21.109 43.312 30.719 1 93.12 211 LEU B O 1
ATOM 6718 N N . PHE B 1 212 ? -21.125 45.375 31.203 1 92.25 212 PHE B N 1
ATOM 6719 C CA . PHE B 1 212 ? -19.812 45.406 31.844 1 92.25 212 PHE B CA 1
ATOM 6720 C C . PHE B 1 212 ? -19.75 44.438 33 1 92.25 212 PHE B C 1
ATOM 6722 O O . PHE B 1 212 ? -18.781 43.656 33.125 1 92.25 212 PHE B O 1
ATOM 6729 N N . PRO B 1 213 ? -20.797 44.25 33.781 1 92.31 213 PRO B N 1
ATOM 6730 C CA . PRO B 1 213 ? -20.719 43.344 34.906 1 92.31 213 PRO B CA 1
ATOM 6731 C C . PRO B 1 213 ? -20.547 41.875 34.469 1 92.31 213 PRO B C 1
ATOM 6733 O O . PRO B 1 213 ? -19.844 41.125 35.125 1 92.31 213 PRO B O 1
ATOM 6736 N N . LYS B 1 214 ? -21.125 41.562 33.406 1 92.38 214 LYS B N 1
ATOM 6737 C CA . LYS B 1 214 ? -21.016 40.219 32.906 1 92.38 214 LYS B CA 1
ATOM 6738 C C . LYS B 1 214 ? -19.594 39.938 32.438 1 92.38 214 LYS B C 1
ATOM 6740 O O . LYS B 1 214 ? -19.078 38.812 32.656 1 92.38 214 LYS B O 1
ATOM 6745 N N . LEU B 1 215 ? -19.031 40.875 31.844 1 93.25 215 LEU B N 1
ATOM 6746 C CA . LEU B 1 215 ? -17.672 40.719 31.328 1 93.25 215 LEU B CA 1
ATOM 6747 C C . LEU B 1 215 ? -16.656 40.781 32.469 1 93.25 215 LEU B C 1
ATOM 6749 O O . LEU B 1 215 ? -15.633 40.094 32.438 1 93.25 215 LEU B O 1
ATOM 6753 N N . PHE B 1 216 ? -17 41.5 33.438 1 93 216 PHE B N 1
ATOM 6754 C CA . PHE B 1 216 ? -16.125 41.656 34.594 1 93 216 PHE B CA 1
ATOM 6755 C C . PHE B 1 216 ? -15.953 40.312 35.312 1 93 216 PHE B C 1
ATOM 6757 O O . PHE B 1 216 ? -14.906 40.062 35.906 1 93 216 PHE B O 1
ATOM 6764 N N . LYS B 1 217 ? -16.875 39.438 35.156 1 89.5 217 LYS B N 1
ATOM 6765 C CA . LYS B 1 217 ? -16.844 38.125 35.781 1 89.5 217 LYS B CA 1
ATOM 6766 C C . LYS B 1 217 ? -15.766 37.25 35.156 1 89.5 217 LYS B C 1
ATOM 6768 O O . LYS B 1 217 ? -15.312 36.281 35.781 1 89.5 217 LYS B O 1
ATOM 6773 N N . CYS B 1 218 ? -15.422 37.531 33.938 1 91.31 218 CYS B N 1
ATOM 6774 C CA . CYS B 1 218 ? -14.43 36.75 33.25 1 91.31 218 CYS B CA 1
ATOM 6775 C C . CYS B 1 218 ? -13.023 37.062 33.75 1 91.31 218 CYS B C 1
ATOM 6777 O O . CYS B 1 218 ? -12.086 36.312 33.469 1 91.31 218 CYS B O 1
ATOM 6779 N N . LEU B 1 219 ? -12.984 38.125 34.438 1 92.31 219 LEU B N 1
ATOM 6780 C CA . LEU B 1 219 ? -11.688 38.562 34.938 1 92.31 219 LEU B CA 1
ATOM 6781 C C . LEU B 1 219 ? -11.227 37.719 36.125 1 92.31 219 LEU B C 1
ATOM 6783 O O . LEU B 1 219 ? -12.016 37.438 37.031 1 92.31 219 LEU B O 1
ATOM 6787 N N . ARG B 1 220 ? -10.102 37.312 36.062 1 91.62 220 ARG B N 1
ATOM 6788 C CA . ARG B 1 220 ? -9.508 36.562 37.188 1 91.62 220 ARG B CA 1
ATOM 6789 C C . ARG B 1 220 ? -8.688 37.469 38.094 1 91.62 220 ARG B C 1
ATOM 6791 O O . ARG B 1 220 ? -7.492 37.688 37.844 1 91.62 220 ARG B O 1
ATOM 6798 N N . LEU B 1 221 ? -9.32 37.844 39.094 1 90.75 221 LEU B N 1
ATOM 6799 C CA . LEU B 1 221 ? -8.828 38.906 39.969 1 90.75 221 LEU B CA 1
ATOM 6800 C C . LEU B 1 221 ? -7.555 38.5 40.688 1 90.75 221 LEU B C 1
ATOM 6802 O O . LEU B 1 221 ? -6.633 39.281 40.844 1 90.75 221 LEU B O 1
ATOM 6806 N N . PRO B 1 222 ? -7.461 37.188 41.031 1 87.69 222 PRO B N 1
ATOM 6807 C CA . PRO B 1 222 ? -6.25 36.781 41.75 1 87.69 222 PRO B CA 1
ATOM 6808 C C . PRO B 1 222 ? -4.992 36.875 40.906 1 87.69 222 PRO B C 1
ATOM 6810 O O . PRO B 1 222 ? -3.879 36.875 41.438 1 87.69 222 PRO B O 1
ATOM 6813 N N . LEU B 1 223 ? -5.18 36.969 39.594 1 91.38 223 LEU B N 1
ATOM 6814 C CA . LEU B 1 223 ? -4.027 36.969 38.688 1 91.38 223 LEU B CA 1
ATOM 6815 C C . LEU B 1 223 ? -3.584 38.375 38.375 1 91.38 223 LEU B C 1
ATOM 6817 O O . LEU B 1 223 ? -2.561 38.594 37.719 1 91.38 223 LEU B O 1
ATOM 6821 N N . ILE B 1 224 ? -4.348 39.344 38.812 1 92.19 224 ILE B N 1
ATOM 6822 C CA . ILE B 1 224 ? -4.078 40.75 38.5 1 92.19 224 ILE B CA 1
ATOM 6823 C C . ILE B 1 224 ? -3.102 41.312 39.531 1 92.19 224 ILE B C 1
ATOM 6825 O O . ILE B 1 224 ? -3.211 41.031 40.719 1 92.19 224 ILE B O 1
ATOM 6829 N N . ASN B 1 225 ? -2.191 42.125 38.969 1 92.75 225 ASN B N 1
ATOM 6830 C CA . ASN B 1 225 ? -1.263 42.844 39.844 1 92.75 225 ASN B CA 1
ATOM 6831 C C . ASN B 1 225 ? -1.996 43.781 40.781 1 92.75 225 ASN B C 1
ATOM 6833 O O . ASN B 1 225 ? -2.951 44.438 40.406 1 92.75 225 ASN B O 1
ATOM 6837 N N . ASP B 1 226 ? -1.588 43.938 42.094 1 90.62 226 ASP B N 1
ATOM 6838 C CA . ASP B 1 226 ? -2.256 44.719 43.125 1 90.62 226 ASP B CA 1
ATOM 6839 C C . ASP B 1 226 ? -2.314 46.188 42.75 1 90.62 226 ASP B C 1
ATOM 6841 O O . ASP B 1 226 ? -3.344 46.844 42.938 1 90.62 226 ASP B O 1
ATOM 6845 N N . GLU B 1 227 ? -1.2 46.688 42.281 1 91.94 227 GLU B N 1
ATOM 6846 C CA . GLU B 1 227 ? -1.15 48.094 41.875 1 91.94 227 GLU B CA 1
ATOM 6847 C C . GLU B 1 227 ? -2.154 48.406 40.781 1 91.94 227 GLU B C 1
ATOM 6849 O O . GLU B 1 227 ? -2.902 49.375 40.875 1 91.94 227 GLU B O 1
ATOM 6854 N N . TYR B 1 228 ? -2.201 47.562 39.875 1 93.19 228 TYR B N 1
ATOM 6855 C CA . TYR B 1 228 ? -3.125 47.719 38.75 1 93.19 228 TYR B CA 1
ATOM 6856 C C . TYR B 1 228 ? -4.57 47.562 39.219 1 93.19 228 TYR B C 1
ATOM 6858 O O . TYR B 1 228 ? -5.453 48.312 38.781 1 93.19 228 TYR B O 1
ATOM 6866 N N . PHE B 1 229 ? -4.738 46.688 40.031 1 91.81 229 PHE B N 1
ATOM 6867 C CA . PHE B 1 229 ? -6.078 46.438 40.562 1 91.81 229 PHE B CA 1
ATOM 6868 C C . PHE B 1 229 ? -6.629 47.688 41.25 1 91.81 229 PHE B C 1
ATOM 6870 O O . PHE B 1 229 ? -7.754 48.094 40.969 1 91.81 229 PHE B O 1
ATOM 6877 N N . GLU B 1 230 ? -5.938 48.312 42.094 1 91.5 230 GLU B N 1
ATOM 6878 C CA . GLU B 1 230 ? -6.395 49.469 42.844 1 91.5 230 GLU B CA 1
ATOM 6879 C C . GLU B 1 230 ? -6.523 50.719 41.969 1 91.5 230 GLU B C 1
ATOM 6881 O O . GLU B 1 230 ? -7.508 51.438 42.062 1 91.5 230 GLU B O 1
ATOM 6886 N N . GLU B 1 231 ? -5.586 50.812 41.062 1 92.81 231 GLU B N 1
ATOM 6887 C CA . GLU B 1 231 ? -5.496 52.062 40.312 1 92.81 231 GLU B CA 1
ATOM 6888 C C . GLU B 1 231 ? -6.434 52.031 39.125 1 92.81 231 GLU B C 1
ATOM 6890 O O . GLU B 1 231 ? -7.004 53.062 38.75 1 92.81 231 GLU B O 1
ATOM 6895 N N . LYS B 1 232 ? -6.578 50.875 38.5 1 93.06 232 LYS B N 1
ATOM 6896 C CA . LYS B 1 232 ? -7.25 50.844 37.219 1 93.06 232 LYS B CA 1
ATOM 6897 C C . LYS B 1 232 ? -8.57 50.094 37.281 1 93.06 232 LYS B C 1
ATOM 6899 O O . LYS B 1 232 ? -9.539 50.438 36.625 1 93.06 232 LYS B O 1
ATOM 6904 N N . VAL B 1 233 ? -8.602 49.062 38.062 1 92.69 233 VAL B N 1
ATOM 6905 C CA . VAL B 1 233 ? -9.797 48.219 38.094 1 92.69 233 VAL B CA 1
ATOM 6906 C C . VAL B 1 233 ? -10.789 48.75 39.125 1 92.69 233 VAL B C 1
ATOM 6908 O O . VAL B 1 233 ? -11.875 49.219 38.75 1 92.69 233 VAL B O 1
ATOM 6911 N N . ALA B 1 234 ? -10.43 48.844 40.344 1 91.69 234 ALA B N 1
ATOM 6912 C CA . ALA B 1 234 ? -11.336 49.219 41.406 1 91.69 234 ALA B CA 1
ATOM 6913 C C . ALA B 1 234 ? -11.766 50.688 41.281 1 91.69 234 ALA B C 1
ATOM 6915 O O . ALA B 1 234 ? -12.883 51.031 41.625 1 91.69 234 ALA B O 1
ATOM 6916 N N . SER B 1 235 ? -10.914 51.531 40.719 1 91.44 235 SER B N 1
ATOM 6917 C CA . SER B 1 235 ? -11.148 52.969 40.656 1 91.44 235 SER B CA 1
ATOM 6918 C C . SER B 1 235 ? -11.883 53.344 39.375 1 91.44 235 SER B C 1
ATOM 6920 O O . SER B 1 235 ? -12.289 54.5 39.188 1 91.44 235 SER B O 1
ATOM 6922 N N . HIS B 1 236 ? -12.078 52.469 38.531 1 93.12 236 HIS B N 1
ATOM 6923 C CA . HIS B 1 236 ? -12.695 52.781 37.25 1 93.12 236 HIS B CA 1
ATOM 6924 C C . HIS B 1 236 ? -14.156 53.188 37.406 1 93.12 236 HIS B C 1
ATOM 6926 O O . HIS B 1 236 ? -14.867 52.594 38.25 1 93.12 236 HIS B O 1
ATOM 6932 N N . GLU B 1 237 ? -14.641 54.062 36.656 1 92.62 237 GLU B N 1
ATOM 6933 C CA . GLU B 1 237 ? -15.977 54.625 36.781 1 92.62 237 GLU B CA 1
ATOM 6934 C C . GLU B 1 237 ? -17.062 53.562 36.594 1 92.62 237 GLU B C 1
ATOM 6936 O O . GLU B 1 237 ? -18.047 53.562 37.312 1 92.62 237 GLU B O 1
ATOM 6941 N N . LEU B 1 238 ? -16.766 52.656 35.719 1 92.44 238 LEU B N 1
ATOM 6942 C CA . LEU B 1 238 ? -17.75 51.625 35.406 1 92.44 238 LEU B CA 1
ATOM 6943 C C . LEU B 1 238 ? -17.875 50.625 36.562 1 92.44 238 LEU B C 1
ATOM 6945 O O . LEU B 1 238 ? -18.922 50.031 36.781 1 92.44 238 LEU B O 1
ATOM 6949 N N . VAL B 1 239 ? -16.828 50.438 37.219 1 93.19 239 VAL B N 1
ATOM 6950 C CA . VAL B 1 239 ? -16.828 49.531 38.344 1 93.19 239 VAL B CA 1
ATOM 6951 C C . VAL B 1 239 ? -17.469 50.219 39.562 1 93.19 239 VAL B C 1
ATOM 6953 O O . VAL B 1 239 ? -18.359 49.656 40.188 1 93.19 239 VAL B O 1
ATOM 6956 N N . ARG B 1 240 ? -17.188 51.5 39.75 1 90.12 240 ARG B N 1
ATOM 6957 C CA . ARG B 1 240 ? -17.703 52.25 40.875 1 90.12 240 ARG B CA 1
ATOM 6958 C C . ARG B 1 240 ? -19.188 52.5 40.719 1 90.12 240 ARG B C 1
ATOM 6960 O O . ARG B 1 240 ? -19.922 52.531 41.688 1 90.12 240 ARG B O 1
ATOM 6967 N N . GLY B 1 241 ? -19.562 52.688 39.562 1 88.56 241 GLY B N 1
ATOM 6968 C CA . GLY B 1 241 ? -20.938 53.031 39.281 1 88.56 241 GLY B CA 1
ATOM 6969 C C . GLY B 1 241 ? -21.859 51.844 39.219 1 88.56 241 GLY B C 1
ATOM 6970 O O . GLY B 1 241 ? -23.078 52 39.031 1 88.56 241 GLY B O 1
ATOM 6971 N N . ASN B 1 242 ? -21.375 50.656 39.5 1 88.25 242 ASN B N 1
ATOM 6972 C CA . ASN B 1 242 ? -22.188 49.438 39.344 1 88.25 242 ASN B CA 1
ATOM 6973 C C . ASN B 1 242 ? -22.188 48.625 40.625 1 88.25 242 ASN B C 1
ATOM 6975 O O . ASN B 1 242 ? -21.141 48.25 41.156 1 88.25 242 ASN B O 1
ATOM 6979 N N . SER B 1 243 ? -23.359 48.25 41.031 1 89.88 243 SER B N 1
ATOM 6980 C CA . SER B 1 243 ? -23.516 47.562 42.312 1 89.88 243 SER B CA 1
ATOM 6981 C C . SER B 1 243 ? -22.984 46.125 42.25 1 89.88 243 SER B C 1
ATOM 6983 O O . SER B 1 243 ? -22.422 45.625 43.25 1 89.88 243 SER B O 1
ATOM 6985 N N . PHE B 1 244 ? -23.141 45.562 41.188 1 89.88 244 PHE B N 1
ATOM 6986 C CA . PHE B 1 244 ? -22.656 44.188 41.062 1 89.88 244 PHE B CA 1
ATOM 6987 C C . PHE B 1 244 ? -21.141 44.156 41.156 1 89.88 244 PHE B C 1
ATOM 6989 O O . PHE B 1 244 ? -20.578 43.312 41.875 1 89.88 244 PHE B O 1
ATOM 6996 N N . CYS B 1 245 ? -20.516 44.938 40.469 1 90.25 245 CYS B N 1
ATOM 6997 C CA . CYS B 1 245 ? -19.062 45 40.438 1 90.25 245 CYS B CA 1
ATOM 6998 C C . CYS B 1 245 ? -18.516 45.312 41.844 1 90.25 245 CYS B C 1
ATOM 7000 O O . CYS B 1 245 ? -17.516 44.719 42.25 1 90.25 245 CYS B O 1
ATOM 7002 N N . GLN B 1 246 ? -19.266 46.094 42.406 1 88.19 246 GLN B N 1
ATOM 7003 C CA . GLN B 1 246 ? -18.875 46.438 43.75 1 88.19 246 GLN B CA 1
ATOM 7004 C C . GLN B 1 246 ? -19.047 45.219 44.688 1 88.19 246 GLN B C 1
ATOM 7006 O O . GLN B 1 246 ? -18.219 45.031 45.594 1 88.19 246 GLN B O 1
ATOM 7011 N N . GLY B 1 247 ? -20.078 44.594 44.406 1 85.69 247 GLY B N 1
ATOM 7012 C CA . GLY B 1 247 ? -20.25 43.344 45.156 1 85.69 247 GLY B CA 1
ATOM 7013 C C . GLY B 1 247 ? -19.141 42.344 44.938 1 85.69 247 GLY B C 1
ATOM 7014 O O . GLY B 1 247 ? -18.672 41.688 45.875 1 85.69 247 GLY B O 1
ATOM 7015 N N . VAL B 1 248 ? -18.75 42.219 43.688 1 88.25 248 VAL B N 1
ATOM 7016 C CA . VAL B 1 248 ? -17.656 41.312 43.344 1 88.25 248 VAL B CA 1
ATOM 7017 C C . VAL B 1 248 ? -16.375 41.75 44 1 88.25 248 VAL B C 1
ATOM 7019 O O . VAL B 1 248 ? -15.633 40.906 44.562 1 88.25 248 VAL B O 1
ATOM 7022 N N . LEU B 1 249 ? -16.141 43 44.062 1 88.69 249 LEU B N 1
ATOM 7023 C CA . LEU B 1 249 ? -14.938 43.531 44.656 1 88.69 249 LEU B CA 1
ATOM 7024 C C . LEU B 1 249 ? -14.93 43.281 46.188 1 88.69 249 LEU B C 1
ATOM 7026 O O . LEU B 1 249 ? -13.891 42.969 46.75 1 88.69 249 LEU B O 1
ATOM 7030 N N . THR B 1 250 ? -16.188 43.406 46.688 1 84.94 250 THR B N 1
ATOM 7031 C CA . THR B 1 250 ? -16.312 43.156 48.125 1 84.94 250 THR B CA 1
ATOM 7032 C C . THR B 1 250 ? -16.047 41.688 48.438 1 84.94 250 THR B C 1
ATOM 7034 O O . THR B 1 250 ? -15.328 41.375 49.375 1 84.94 250 THR B O 1
ATOM 7037 N N . SER B 1 251 ? -16.562 41 47.625 1 83.94 251 SER B N 1
ATOM 7038 C CA . SER B 1 251 ? -16.359 39.562 47.781 1 83.94 251 SER B CA 1
ATOM 7039 C C . SER B 1 251 ? -14.891 39.188 47.594 1 83.94 251 SER B C 1
ATOM 7041 O O . SER B 1 251 ? -14.359 38.312 48.312 1 83.94 251 SER B O 1
ATOM 7043 N N . PHE B 1 252 ? -14.312 39.75 46.625 1 86.44 252 PHE B N 1
ATOM 7044 C CA . PHE B 1 252 ? -12.898 39.5 46.375 1 86.44 252 PHE B CA 1
ATOM 7045 C C . PHE B 1 252 ? -12.039 40 47.531 1 86.44 252 PHE B C 1
ATOM 7047 O O . PHE B 1 252 ? -11.062 39.312 47.906 1 86.44 252 PHE B O 1
ATOM 7054 N N . SER B 1 253 ? -12.484 41.094 48.031 1 82.06 253 SER B N 1
ATOM 7055 C CA . SER B 1 253 ? -11.773 41.594 49.188 1 82.06 253 SER B CA 1
ATOM 7056 C C . SER B 1 253 ? -11.891 40.656 50.375 1 82.06 253 SER B C 1
ATOM 7058 O O . SER B 1 253 ? -10.922 40.438 51.094 1 82.06 253 SER B O 1
ATOM 7060 N N . LEU B 1 254 ? -13.086 40.156 50.469 1 81.31 254 LEU B N 1
ATOM 7061 C CA . LEU B 1 254 ? -13.305 39.188 51.531 1 81.31 254 LEU B CA 1
ATOM 7062 C C . LEU B 1 254 ? -12.477 37.906 51.281 1 81.31 254 LEU B C 1
ATOM 7064 O O . LEU B 1 254 ? -11.93 37.344 52.219 1 81.31 254 LEU B O 1
ATOM 7068 N N . PHE B 1 255 ? -12.5 37.594 50.062 1 81.56 255 PHE B N 1
ATOM 7069 C CA . PHE B 1 255 ? -11.711 36.406 49.688 1 81.56 255 PHE B CA 1
ATOM 7070 C C . PHE B 1 255 ? -10.242 36.625 50 1 81.56 255 PHE B C 1
ATOM 7072 O O . PHE B 1 255 ? -9.57 35.75 50.531 1 81.56 255 PHE B O 1
ATOM 7079 N N . LYS B 1 256 ? -9.742 37.719 49.625 1 79 256 LYS B N 1
ATOM 7080 C CA . LYS B 1 256 ? -8.344 38.062 49.875 1 79 256 LYS B CA 1
ATOM 7081 C C . LYS B 1 256 ? -8.047 38.031 51.375 1 79 256 LYS B C 1
ATOM 7083 O O . LYS B 1 256 ? -6.992 37.531 51.781 1 79 256 LYS B O 1
ATOM 7088 N N . ILE B 1 257 ? -9.156 38.469 52.062 1 79.06 257 ILE B N 1
ATOM 7089 C CA . ILE B 1 257 ? -9.008 38.5 53.5 1 79.06 257 ILE B CA 1
ATOM 7090 C C . ILE B 1 257 ? -9.016 37.094 54.062 1 79.06 257 ILE B C 1
ATOM 7092 O O . ILE B 1 257 ? -8.203 36.75 54.938 1 79.06 257 ILE B O 1
ATOM 7096 N N . GLN B 1 258 ? -9.945 36.438 53.469 1 79.81 258 GLN B N 1
ATOM 7097 C CA . GLN B 1 258 ? -10.031 35.062 53.906 1 79.81 258 GLN B CA 1
ATOM 7098 C C . GLN B 1 258 ? -8.766 34.281 53.531 1 79.81 258 GLN B C 1
ATOM 7100 O O . GLN B 1 258 ? -8.273 33.469 54.344 1 79.81 258 GLN B O 1
ATOM 7105 N N . GLN B 1 259 ? -8.375 34.5 52.375 1 76.56 259 GLN B N 1
ATOM 7106 C CA . GLN B 1 259 ? -7.145 33.875 51.938 1 76.56 259 GLN B CA 1
ATOM 7107 C C . GLN B 1 259 ? -5.969 34.281 52.812 1 76.56 259 GLN B C 1
ATOM 7109 O O . GLN B 1 259 ? -5.137 33.438 53.188 1 76.56 259 GLN B O 1
ATOM 7114 N N . ALA B 1 260 ? -5.953 35.562 53.031 1 67.75 260 ALA B N 1
ATOM 7115 C CA . ALA B 1 260 ? -4.879 36.062 53.875 1 67.75 260 ALA B CA 1
ATOM 7116 C C . ALA B 1 260 ? -4.949 35.5 55.281 1 67.75 260 ALA B C 1
ATOM 7118 O O . ALA B 1 260 ? -3.918 35.281 55.938 1 67.75 260 ALA B O 1
ATOM 7119 N N . HIS B 1 261 ? -6.293 35.25 55.594 1 73.06 261 HIS B N 1
ATOM 7120 C CA . HIS B 1 261 ? -6.465 34.719 56.969 1 73.06 261 HIS B CA 1
ATOM 7121 C C . HIS B 1 261 ? -6.652 33.219 56.969 1 73.06 261 HIS B C 1
ATOM 7123 O O . HIS B 1 261 ? -7.008 32.625 58 1 73.06 261 HIS B O 1
ATOM 7129 N N . MET B 1 262 ? -6.609 32.656 55.688 1 68.69 262 MET B N 1
ATOM 7130 C CA . MET B 1 262 ? -6.625 31.203 55.531 1 68.69 262 MET B CA 1
ATOM 7131 C C . MET B 1 262 ? -7.996 30.641 55.875 1 68.69 262 MET B C 1
ATOM 7133 O O . MET B 1 262 ? -8.094 29.594 56.5 1 68.69 262 MET B O 1
ATOM 7137 N N . LEU B 1 263 ? -9.062 31.391 55.781 1 68.81 263 LEU B N 1
ATOM 7138 C CA . LEU B 1 263 ? -10.422 30.906 56 1 68.81 263 LEU B CA 1
ATOM 7139 C C . LEU B 1 263 ? -10.93 30.156 54.781 1 68.81 263 LEU B C 1
ATOM 7141 O O . LEU B 1 263 ? -10.375 30.281 53.688 1 68.81 263 LEU B O 1
ATOM 7145 N N . ASP B 1 264 ? -11.867 29.25 55 1 59.69 264 ASP B N 1
ATOM 7146 C CA . ASP B 1 264 ? -12.406 28.438 53.906 1 59.69 264 ASP B CA 1
ATOM 7147 C C . ASP B 1 264 ? -12.961 29.312 52.781 1 59.69 264 ASP B C 1
ATOM 7149 O O . ASP B 1 264 ? -13.82 30.156 53.031 1 59.69 264 ASP B O 1
ATOM 7153 N N . VAL B 1 265 ? -12.344 29.516 51.812 1 59.97 265 VAL B N 1
ATOM 7154 C CA . VAL B 1 265 ? -12.664 30.375 50.688 1 59.97 265 VAL B CA 1
ATOM 7155 C C . VAL B 1 265 ? -13.617 29.656 49.719 1 59.97 265 VAL B C 1
ATOM 7157 O O . VAL B 1 265 ? -13.469 28.453 49.5 1 59.97 265 VAL B O 1
ATOM 7160 N N . ASP B 1 266 ? -14.93 30.109 49.594 1 58.06 266 ASP B N 1
ATOM 7161 C CA . ASP B 1 266 ? -15.805 29.547 48.562 1 58.06 266 ASP B CA 1
ATOM 7162 C C . ASP B 1 266 ? -15.141 29.594 47.188 1 58.06 266 ASP B C 1
ATOM 7164 O O . ASP B 1 266 ? -14.984 30.672 46.594 1 58.06 266 ASP B O 1
ATOM 7168 N N . THR B 1 267 ? -14.461 28.688 47.031 1 56.06 267 THR B N 1
ATOM 7169 C CA . THR B 1 267 ? -13.703 28.531 45.781 1 56.06 267 THR B CA 1
ATOM 7170 C C . THR B 1 267 ? -14.625 28.641 44.562 1 56.06 267 THR B C 1
ATOM 7172 O O . THR B 1 267 ? -14.156 28.781 43.438 1 56.06 267 THR B O 1
ATOM 7175 N N . ASP B 1 268 ? -15.844 28.297 44.906 1 57.16 268 ASP B N 1
ATOM 7176 C CA . ASP B 1 268 ? -16.75 28.25 43.781 1 57.16 268 ASP B CA 1
ATOM 7177 C C . ASP B 1 268 ? -17.156 29.656 43.344 1 57.16 268 ASP B C 1
ATOM 7179 O O . ASP B 1 268 ? -18 29.828 42.469 1 57.16 268 ASP B O 1
ATOM 7183 N N . SER B 1 269 ? -16.438 30.531 44.031 1 59.06 269 SER B N 1
ATOM 7184 C CA . SER B 1 269 ? -16.844 31.875 43.594 1 59.06 269 SER B CA 1
ATOM 7185 C C . SER B 1 269 ? -16.234 32.25 42.25 1 59.06 269 SER B C 1
ATOM 7187 O O . SER B 1 269 ? -15.031 32.094 42.031 1 59.06 269 SER B O 1
ATOM 7189 N N . PRO B 1 270 ? -17.016 32.344 41.344 1 63.47 270 PRO B N 1
ATOM 7190 C CA . PRO B 1 270 ? -16.578 32.656 39.969 1 63.47 270 PRO B CA 1
ATOM 7191 C C . PRO B 1 270 ? -15.531 33.75 39.906 1 63.47 270 PRO B C 1
ATOM 7193 O O . PRO B 1 270 ? -14.734 33.812 38.969 1 63.47 270 PRO B O 1
ATOM 7196 N N . PHE B 1 271 ? -15.391 34.438 41.094 1 70.38 271 PHE B N 1
ATOM 7197 C CA . PHE B 1 271 ? -14.547 35.625 41.031 1 70.38 271 PHE B CA 1
ATOM 7198 C C . PHE B 1 271 ? -13.164 35.344 41.594 1 70.38 271 PHE B C 1
ATOM 7200 O O . PHE B 1 271 ? -12.289 36.219 41.594 1 70.38 271 PHE B O 1
ATOM 7207 N N . ALA B 1 272 ? -12.859 34.031 42.031 1 76.94 272 ALA B N 1
ATOM 7208 C CA . ALA B 1 272 ? -11.578 33.688 42.656 1 76.94 272 ALA B CA 1
ATOM 7209 C C . ALA B 1 272 ? -10.859 32.594 41.844 1 76.94 272 ALA B C 1
ATOM 7211 O O . ALA B 1 272 ? -10.078 31.812 42.406 1 76.94 272 ALA B O 1
ATOM 7212 N N . ASN B 1 273 ? -10.945 32.469 40.625 1 84.06 273 ASN B N 1
ATOM 7213 C CA . ASN B 1 273 ? -10.266 31.516 39.781 1 84.06 273 ASN B CA 1
ATOM 7214 C C . ASN B 1 273 ? -8.781 31.844 39.625 1 84.06 273 ASN B C 1
ATOM 7216 O O . ASN B 1 273 ? -8.422 32.812 38.969 1 84.06 273 ASN B O 1
ATOM 7220 N N . PRO B 1 274 ? -7.91 31.062 40.219 1 84.94 274 PRO B N 1
ATOM 7221 C CA . PRO B 1 274 ? -6.473 31.328 40.188 1 84.94 274 PRO B CA 1
ATOM 7222 C C . PRO B 1 274 ? -5.781 30.609 39.031 1 84.94 274 PRO B C 1
ATOM 7224 O O . PRO B 1 274 ? -4.551 30.656 38.906 1 84.94 274 PRO B O 1
ATOM 7227 N N . THR B 1 275 ? -6.441 29.859 38.188 1 89.06 275 THR B N 1
ATOM 7228 C CA . THR B 1 275 ? -5.832 29.094 37.094 1 89.06 275 THR B CA 1
ATOM 7229 C C . THR B 1 275 ? -5.191 30.016 36.062 1 89.06 275 THR B C 1
ATOM 7231 O O . THR B 1 275 ? -5.867 30.859 35.5 1 89.06 275 THR B O 1
ATOM 7234 N N . PRO B 1 276 ? -3.969 29.891 35.875 1 90.38 276 PRO B N 1
ATOM 7235 C CA . PRO B 1 276 ? -3.305 30.734 34.875 1 90.38 276 PRO B CA 1
ATOM 7236 C C . PRO B 1 276 ? -3.771 30.453 33.469 1 90.38 276 PRO B C 1
ATOM 7238 O O . PRO B 1 276 ? -4.184 29.344 33.156 1 90.38 276 PRO B O 1
ATOM 7241 N N . ARG B 1 277 ? -3.732 31.484 32.75 1 92.88 277 ARG B N 1
ATOM 7242 C CA . ARG B 1 277 ? -4.039 31.359 31.312 1 92.88 277 ARG B CA 1
ATOM 7243 C C . ARG B 1 277 ? -2.893 30.703 30.562 1 92.88 277 ARG B C 1
ATOM 7245 O O . ARG B 1 277 ? -1.73 30.812 30.953 1 92.88 277 ARG B O 1
ATOM 7252 N N . LEU B 1 278 ? -3.184 30 29.578 1 90.25 278 LEU B N 1
ATOM 7253 C CA . LEU B 1 278 ? -2.189 29.266 28.812 1 90.25 278 LEU B CA 1
ATOM 7254 C C . LEU B 1 278 ? -1.08 30.188 28.312 1 90.25 278 LEU B C 1
ATOM 7256 O O . LEU B 1 278 ? 0.091 29.797 28.297 1 90.25 278 LEU B O 1
ATOM 7260 N N . GLY B 1 279 ? -1.475 31.375 27.953 1 89.31 279 GLY B N 1
ATOM 7261 C CA . GLY B 1 279 ? -0.498 32.312 27.453 1 89.31 279 GLY B CA 1
ATOM 7262 C C . GLY B 1 279 ? 0.534 32.719 28.484 1 89.31 279 GLY B C 1
ATOM 7263 O O . GLY B 1 279 ? 1.599 33.25 28.141 1 89.31 279 GLY B O 1
ATOM 7264 N N . MET B 1 280 ? 0.234 32.531 29.781 1 91.12 280 MET B N 1
ATOM 7265 C CA . MET B 1 280 ? 1.11 32.938 30.891 1 91.12 280 MET B CA 1
ATOM 7266 C C . MET B 1 280 ? 2.312 32 30.984 1 91.12 280 MET B C 1
ATOM 7268 O O . MET B 1 280 ? 3.283 32.312 31.688 1 91.12 280 MET B O 1
ATOM 7272 N N . PHE B 1 281 ? 2.225 30.906 30.312 1 90.81 281 PHE B N 1
ATOM 7273 C CA . PHE B 1 281 ? 3.314 29.938 30.344 1 90.81 281 PHE B CA 1
ATOM 7274 C C . PHE B 1 281 ? 4.25 30.141 29.156 1 90.81 281 PHE B C 1
ATOM 7276 O O . PHE B 1 281 ? 5.191 29.375 28.953 1 90.81 281 PHE B O 1
ATOM 7283 N N . ASN B 1 282 ? 3.938 31.094 28.438 1 89.38 282 ASN B N 1
ATOM 7284 C CA . ASN B 1 282 ? 4.848 31.438 27.359 1 89.38 282 ASN B CA 1
ATOM 7285 C C . ASN B 1 282 ? 6.176 31.969 27.891 1 89.38 282 ASN B C 1
ATOM 7287 O O . ASN B 1 282 ? 6.203 32.781 28.797 1 89.38 282 ASN B O 1
ATOM 7291 N N . ARG B 1 283 ? 7.25 31.297 27.453 1 90.44 283 ARG B N 1
ATOM 7292 C CA . ARG B 1 283 ? 8.609 31.719 27.766 1 90.44 283 ARG B CA 1
ATOM 7293 C C . ARG B 1 283 ? 9.461 31.828 26.516 1 90.44 283 ARG B C 1
ATOM 7295 O O . ARG B 1 283 ? 9.289 31.047 25.578 1 90.44 283 ARG B O 1
ATOM 7302 N N . LYS B 1 284 ? 10.117 32.781 26.531 1 91.88 284 LYS B N 1
ATOM 7303 C CA . LYS B 1 284 ? 11.133 32.875 25.484 1 91.88 284 LYS B CA 1
ATOM 7304 C C . LYS B 1 284 ? 12.305 31.938 25.781 1 91.88 284 LYS B C 1
ATOM 7306 O O . LYS B 1 284 ? 12.961 32.062 26.812 1 91.88 284 LYS B O 1
ATOM 7311 N N . LEU B 1 285 ? 12.562 30.953 24.969 1 90.31 285 LEU B N 1
ATOM 7312 C CA . LEU B 1 285 ? 13.531 29.891 25.188 1 90.31 285 LEU B CA 1
ATOM 7313 C C . LEU B 1 285 ? 14.539 29.828 24.031 1 90.31 285 LEU B C 1
ATOM 7315 O O . LEU B 1 285 ? 14.258 30.312 22.938 1 90.31 285 LEU B O 1
ATOM 7319 N N . ILE B 1 286 ? 15.641 29.297 24.281 1 88.25 286 ILE B N 1
ATOM 7320 C CA . ILE B 1 286 ? 16.625 28.953 23.266 1 88.25 286 ILE B CA 1
ATOM 7321 C C . ILE B 1 286 ? 16.375 27.531 22.766 1 88.25 286 ILE B C 1
ATOM 7323 O O . ILE B 1 286 ? 16.391 26.578 23.547 1 88.25 286 ILE B O 1
ATOM 7327 N N . VAL B 1 287 ? 16.188 27.406 21.531 1 88.94 287 VAL B N 1
ATOM 7328 C CA . VAL B 1 287 ? 15.742 26.156 20.922 1 88.94 287 VAL B CA 1
ATOM 7329 C C . VAL B 1 287 ? 16.906 25.5 20.188 1 88.94 287 VAL B C 1
ATOM 7331 O O . VAL B 1 287 ? 17.656 26.172 19.484 1 88.94 287 VAL B O 1
ATOM 7334 N N . TYR B 1 288 ? 17.062 24.156 20.312 1 83.94 288 TYR B N 1
ATOM 7335 C CA . TYR B 1 288 ? 18.047 23.312 19.625 1 83.94 288 TYR B CA 1
ATOM 7336 C C . TYR B 1 288 ? 17.375 22.141 18.922 1 83.94 288 TYR B C 1
ATOM 7338 O O . TYR B 1 288 ? 16.266 21.75 19.281 1 83.94 288 TYR B O 1
ATOM 7346 N N . SER B 1 289 ? 18.062 21.672 17.859 1 83.31 289 SER B N 1
ATOM 7347 C CA . SER B 1 289 ? 17.578 20.5 17.172 1 83.31 289 SER B CA 1
ATOM 7348 C C . SER B 1 289 ? 18.719 19.594 16.719 1 83.31 289 SER B C 1
ATOM 7350 O O . SER B 1 289 ? 19.891 19.969 16.828 1 83.31 289 SER B O 1
ATOM 7352 N N . GLY B 1 290 ? 18.484 18.312 16.297 1 78.12 290 GLY B N 1
ATOM 7353 C CA . GLY B 1 290 ? 19.391 17.297 15.828 1 78.12 290 GLY B CA 1
ATOM 7354 C C . GLY B 1 290 ? 18.688 16.031 15.367 1 78.12 290 GLY B C 1
ATOM 7355 O O . GLY B 1 290 ? 17.531 16.078 14.953 1 78.12 290 GLY B O 1
ATOM 7356 N N . GLY B 1 291 ? 19.484 15.062 15.266 1 73.94 291 GLY B N 1
ATOM 7357 C CA . GLY B 1 291 ? 18.906 13.789 14.875 1 73.94 291 GLY B CA 1
ATOM 7358 C C . GLY B 1 291 ? 18.016 13.188 15.945 1 73.94 291 GLY B C 1
ATOM 7359 O O . GLY B 1 291 ? 18.25 13.375 17.141 1 73.94 291 GLY B O 1
ATOM 7360 N N . ALA B 1 292 ? 17.016 12.43 15.477 1 74.38 292 ALA B N 1
ATOM 7361 C CA . ALA B 1 292 ? 16.094 11.719 16.375 1 74.38 292 ALA B CA 1
ATOM 7362 C C . ALA B 1 292 ? 16.047 10.234 16.031 1 74.38 292 ALA B C 1
ATOM 7364 O O . ALA B 1 292 ? 17.078 9.586 15.883 1 74.38 292 ALA B O 1
ATOM 7365 N N . TYR B 1 293 ? 14.875 9.625 16 1 65 293 TYR B N 1
ATOM 7366 C CA . TYR B 1 293 ? 14.758 8.18 15.898 1 65 293 TYR B CA 1
ATOM 7367 C C . TYR B 1 293 ? 14.453 7.758 14.461 1 65 293 TYR B C 1
ATOM 7369 O O . TYR B 1 293 ? 14.547 6.578 14.125 1 65 293 TYR B O 1
ATOM 7377 N N . ALA B 1 294 ? 14.125 8.688 13.664 1 68.62 294 ALA B N 1
ATOM 7378 C CA . ALA B 1 294 ? 13.805 8.336 12.281 1 68.62 294 ALA B CA 1
ATOM 7379 C C . ALA B 1 294 ? 14.328 9.398 11.32 1 68.62 294 ALA B C 1
ATOM 7381 O O . ALA B 1 294 ? 14.656 10.516 11.734 1 68.62 294 ALA B O 1
ATOM 7382 N N . ALA B 1 295 ? 14.367 8.984 9.992 1 64.75 295 ALA B N 1
ATOM 7383 C CA . ALA B 1 295 ? 14.867 9.875 8.953 1 64.75 295 ALA B CA 1
ATOM 7384 C C . ALA B 1 295 ? 14.039 11.156 8.883 1 64.75 295 ALA B C 1
ATOM 7386 O O . ALA B 1 295 ? 14.562 12.227 8.578 1 64.75 295 ALA B O 1
ATOM 7387 N N . ASN B 1 296 ? 12.836 11.008 9.234 1 69.12 296 ASN B N 1
ATOM 7388 C CA . ASN B 1 296 ? 11.977 12.18 9.102 1 69.12 296 ASN B CA 1
ATOM 7389 C C . ASN B 1 296 ? 11.734 12.859 10.453 1 69.12 296 ASN B C 1
ATOM 7391 O O . ASN B 1 296 ? 10.922 13.773 10.555 1 69.12 296 ASN B O 1
ATOM 7395 N N . GLU B 1 297 ? 12.445 12.398 11.438 1 77 297 GLU B N 1
ATOM 7396 C CA . GLU B 1 297 ? 12.273 12.969 12.766 1 77 297 GLU B CA 1
ATOM 7397 C C . GLU B 1 297 ? 13.531 13.703 13.227 1 77 297 GLU B C 1
ATOM 7399 O O . GLU B 1 297 ? 14.648 13.211 13.031 1 77 297 GLU B O 1
ATOM 7404 N N . ARG B 1 298 ? 13.312 14.945 13.633 1 82.06 298 ARG B N 1
ATOM 7405 C CA . ARG B 1 298 ? 14.367 15.766 14.219 1 82.06 298 ARG B CA 1
ATOM 7406 C C . ARG B 1 298 ? 14.086 16.078 15.68 1 82.06 298 ARG B C 1
ATOM 7408 O O . ARG B 1 298 ? 12.93 16.219 16.078 1 82.06 298 ARG B O 1
ATOM 7415 N N . SER B 1 299 ? 15.164 16.109 16.422 1 82.69 299 SER B N 1
ATOM 7416 C CA . SER B 1 299 ? 14.984 16.438 17.828 1 82.69 299 SER B CA 1
ATOM 7417 C C . SER B 1 299 ? 14.578 17.891 18.016 1 82.69 299 SER B C 1
ATOM 7419 O O . SER B 1 299 ? 14.82 18.719 17.141 1 82.69 299 SER B O 1
ATOM 7421 N N . PHE B 1 300 ? 13.797 18.141 19.25 1 87.25 300 PHE B N 1
ATOM 7422 C CA . PHE B 1 300 ? 13.422 19.484 19.656 1 87.25 300 PHE B CA 1
ATOM 7423 C C . PHE B 1 300 ? 13.656 19.672 21.156 1 87.25 300 PHE B C 1
ATOM 7425 O O . PHE B 1 300 ? 12.945 19.094 21.984 1 87.25 300 PHE B O 1
ATOM 7432 N N . THR B 1 301 ? 14.773 20.531 21.469 1 84.19 301 THR B N 1
ATOM 7433 C CA . THR B 1 301 ? 15.117 20.875 22.859 1 84.19 301 THR B CA 1
ATOM 7434 C C . THR B 1 301 ? 15.156 22.375 23.047 1 84.19 301 THR B C 1
ATOM 7436 O O . THR B 1 301 ? 15.359 23.125 22.094 1 84.19 301 THR B O 1
ATOM 7439 N N . ALA B 1 302 ? 14.766 22.766 24.312 1 87.19 302 ALA B N 1
ATOM 7440 C CA . ALA B 1 302 ? 14.727 24.188 24.625 1 87.19 302 ALA B CA 1
ATOM 7441 C C . ALA B 1 302 ? 15.305 24.469 26.016 1 87.19 302 ALA B C 1
ATOM 7443 O O . ALA B 1 302 ? 15.156 23.656 26.922 1 87.19 302 ALA B O 1
ATOM 7444 N N . PHE B 1 303 ? 16.031 25.625 26.141 1 84.19 303 PHE B N 1
ATOM 7445 C CA . PHE B 1 303 ? 16.656 26.078 27.375 1 84.19 303 PHE B CA 1
ATOM 7446 C C . PHE B 1 303 ? 16.125 27.438 27.797 1 84.19 303 PHE B C 1
ATOM 7448 O O . PHE B 1 303 ? 16.016 28.344 26.969 1 84.19 303 PHE B O 1
ATOM 7455 N N . ASP B 1 304 ? 15.703 27.5 29.141 1 86.19 304 ASP B N 1
ATOM 7456 C CA . ASP B 1 304 ? 15.266 28.766 29.734 1 86.19 304 ASP B CA 1
ATOM 7457 C C . ASP B 1 304 ? 16.422 29.469 30.438 1 86.19 304 ASP B C 1
ATOM 7459 O O . ASP B 1 304 ? 16.844 29.047 31.516 1 86.19 304 ASP B O 1
ATOM 7463 N N . PRO B 1 305 ? 16.906 30.5 29.828 1 83 305 PRO B N 1
ATOM 7464 C CA . PRO B 1 305 ? 18.031 31.188 30.453 1 83 305 PRO B CA 1
ATOM 7465 C C . PRO B 1 305 ? 17.672 31.844 31.781 1 83 305 PRO B C 1
ATOM 7467 O O . PRO B 1 305 ? 18.547 32.156 32.562 1 83 305 PRO B O 1
ATOM 7470 N N . VAL B 1 306 ? 16.375 32.031 32.062 1 83.69 306 VAL B N 1
ATOM 7471 C CA . VAL B 1 306 ? 15.938 32.688 33.281 1 83.69 306 VAL B CA 1
ATOM 7472 C C . VAL B 1 306 ? 15.797 31.656 34.406 1 83.69 306 VAL B C 1
ATOM 7474 O O . VAL B 1 306 ? 16.422 31.781 35.438 1 83.69 306 VAL B O 1
ATOM 7477 N N . THR B 1 307 ? 15.133 30.656 34.219 1 80.56 307 THR B N 1
ATOM 7478 C CA . THR B 1 307 ? 14.891 29.641 35.219 1 80.56 307 THR B CA 1
ATOM 7479 C C . THR B 1 307 ? 15.984 28.578 35.219 1 80.56 307 THR B C 1
ATOM 7481 O O . THR B 1 307 ? 16.125 27.797 36.156 1 80.56 307 THR B O 1
ATOM 7484 N N . LYS B 1 308 ? 16.766 28.5 34.094 1 79.31 308 LYS B N 1
ATOM 7485 C CA . LYS B 1 308 ? 17.844 27.547 33.906 1 79.31 308 LYS B CA 1
ATOM 7486 C C . LYS B 1 308 ? 17.297 26.125 33.781 1 79.31 308 LYS B C 1
ATOM 7488 O O . LYS B 1 308 ? 18 25.156 34.094 1 79.31 308 LYS B O 1
ATOM 7493 N N . MET B 1 309 ? 16.125 26.062 33.406 1 81.94 309 MET B N 1
ATOM 7494 C CA . MET B 1 309 ? 15.508 24.75 33.188 1 81.94 309 MET B CA 1
ATOM 7495 C C . MET B 1 309 ? 15.609 24.328 31.734 1 81.94 309 MET B C 1
ATOM 7497 O O . MET B 1 309 ? 15.633 25.156 30.828 1 81.94 309 MET B O 1
ATOM 7501 N N . ASN B 1 310 ? 15.703 23.062 31.547 1 81.69 310 ASN B N 1
ATOM 7502 C CA . ASN B 1 310 ? 15.734 22.469 30.219 1 81.69 310 ASN B CA 1
ATOM 7503 C C . ASN B 1 310 ? 14.422 21.75 29.891 1 81.69 310 ASN B C 1
ATOM 7505 O O . ASN B 1 310 ? 13.828 21.125 30.766 1 81.69 310 ASN B O 1
ATOM 7509 N N . TYR B 1 311 ? 14.094 21.938 28.594 1 85 311 TYR B N 1
ATOM 7510 C CA . TYR B 1 311 ? 12.859 21.312 28.109 1 85 311 TYR B CA 1
ATOM 7511 C C . TYR B 1 311 ? 13.102 20.547 26.812 1 85 311 TYR B C 1
ATOM 7513 O O . TYR B 1 311 ? 14.109 20.766 26.141 1 85 311 TYR B O 1
ATOM 7521 N N . TYR B 1 312 ? 12.297 19.562 26.469 1 85 312 TYR B N 1
ATOM 7522 C CA . TYR B 1 312 ? 12.305 18.906 25.172 1 85 312 TYR B CA 1
ATOM 7523 C C . TYR B 1 312 ? 10.883 18.641 24.688 1 85 312 TYR B C 1
ATOM 7525 O O . TYR B 1 312 ? 9.992 18.359 25.484 1 85 312 TYR B O 1
ATOM 7533 N N . GLY B 1 313 ? 10.742 18.891 23.422 1 86.75 313 GLY B N 1
ATOM 7534 C CA . GLY B 1 313 ? 9.531 18.453 22.734 1 86.75 313 GLY B CA 1
ATOM 7535 C C . GLY B 1 313 ? 9.688 17.109 22.078 1 86.75 313 GLY B C 1
ATOM 7536 O O . GLY B 1 313 ? 8.82 16.234 22.219 1 86.75 313 GLY B O 1
ATOM 7537 N N . ILE B 1 314 ? 10.734 16.984 21.375 1 82.81 314 ILE B N 1
ATOM 7538 C CA . ILE B 1 314 ? 11.156 15.719 20.766 1 82.81 314 ILE B CA 1
ATOM 7539 C C . ILE B 1 314 ? 12.523 15.312 21.297 1 82.81 314 ILE B C 1
ATOM 7541 O O . ILE B 1 314 ? 13.5 16.047 21.141 1 82.81 314 ILE B O 1
ATOM 7545 N N . LYS B 1 315 ? 12.633 14.109 21.812 1 77.75 315 LYS B N 1
ATOM 7546 C CA . LYS B 1 315 ? 13.859 13.633 22.453 1 77.75 315 LYS B CA 1
ATOM 7547 C C . LYS B 1 315 ? 14.93 13.328 21.406 1 77.75 315 LYS B C 1
ATOM 7549 O O . LYS B 1 315 ? 14.633 12.727 20.359 1 77.75 315 LYS B O 1
ATOM 7554 N N . PRO B 1 316 ? 16.094 13.867 21.703 1 73.12 316 PRO B N 1
ATOM 7555 C CA . PRO B 1 316 ? 17.203 13.492 20.812 1 73.12 316 PRO B CA 1
ATOM 7556 C C . PRO B 1 316 ? 17.609 12.031 20.953 1 73.12 316 PRO B C 1
ATOM 7558 O O . PRO B 1 316 ? 17.391 11.43 22.016 1 73.12 316 PRO B O 1
ATOM 7561 N N . HIS B 1 317 ? 18 11.398 19.859 1 62.62 317 HIS B N 1
ATOM 7562 C CA . HIS B 1 317 ? 18.578 10.07 19.984 1 62.62 317 HIS B CA 1
ATOM 7563 C C . HIS B 1 317 ? 19.797 10.078 20.891 1 62.62 317 HIS B C 1
ATOM 7565 O O . HIS B 1 317 ? 20.656 10.969 20.781 1 62.62 317 HIS B O 1
ATOM 7571 N N . PRO B 1 318 ? 19.688 9.367 22.156 1 49.62 318 PRO B N 1
ATOM 7572 C CA . PRO B 1 318 ? 20.781 9.375 23.125 1 49.62 318 PRO B CA 1
ATOM 7573 C C . PRO B 1 318 ? 22.125 9.039 22.469 1 49.62 318 PRO B C 1
ATOM 7575 O O . PRO B 1 318 ? 23.188 9.375 23.016 1 49.62 318 PRO B O 1
ATOM 7578 N N . SER B 1 319 ? 22.078 8.156 21.547 1 45.5 319 SER B N 1
ATOM 7579 C CA . SER B 1 319 ? 23.188 7.219 21.469 1 45.5 319 SER B CA 1
ATOM 7580 C C . SER B 1 319 ? 24.484 7.934 21.109 1 45.5 319 SER B C 1
ATOM 7582 O O . SER B 1 319 ? 24.469 8.938 20.391 1 45.5 319 SER B O 1
ATOM 7584 N N . PHE B 1 320 ? 25.453 7.719 21.875 1 41.22 320 PHE B N 1
ATOM 7585 C CA . PHE B 1 320 ? 26.844 7.754 21.438 1 41.22 320 PHE B CA 1
ATOM 7586 C C . PHE B 1 320 ? 26.953 7.332 19.969 1 41.22 320 PHE B C 1
ATOM 7588 O O . PHE B 1 320 ? 27.922 7.684 19.297 1 41.22 320 PHE B O 1
ATOM 7595 N N . ASP B 1 321 ? 25.969 6.328 19.469 1 43.84 321 ASP B N 1
ATOM 7596 C CA . ASP B 1 321 ? 26.219 5.52 18.281 1 43.84 321 ASP B CA 1
ATOM 7597 C C . ASP B 1 321 ? 25.688 6.211 17.016 1 43.84 321 ASP B C 1
ATOM 7599 O O . ASP B 1 321 ? 25.859 5.711 15.906 1 43.84 321 ASP B O 1
ATOM 7603 N N . PHE B 1 322 ? 25.328 7.504 17.062 1 50.5 322 PHE B N 1
ATOM 7604 C CA . PHE B 1 322 ? 24.953 8.422 16 1 50.5 322 PHE B CA 1
ATOM 7605 C C . PHE B 1 322 ? 24.188 7.688 14.898 1 50.5 322 PHE B C 1
ATOM 7607 O O . PHE B 1 322 ? 24.516 7.82 13.719 1 50.5 322 PHE B O 1
ATOM 7614 N N . LYS B 1 323 ? 23.344 6.754 15.039 1 55.16 323 LYS B N 1
ATOM 7615 C CA . LYS B 1 323 ? 22.562 6.051 14.016 1 55.16 323 LYS B CA 1
ATOM 7616 C C . LYS B 1 323 ? 21.891 7.035 13.07 1 55.16 323 LYS B C 1
ATOM 7618 O O . LYS B 1 323 ? 21.828 6.801 11.859 1 55.16 323 LYS B O 1
ATOM 7623 N N . PHE B 1 324 ? 21.266 8.18 13.641 1 63.03 324 PHE B N 1
ATOM 7624 C CA . PHE B 1 324 ? 20.688 9.25 12.836 1 63.03 324 PHE B CA 1
ATOM 7625 C C . PHE B 1 324 ? 21.328 10.594 13.18 1 63.03 324 PHE B C 1
ATOM 7627 O O . PHE B 1 324 ? 21.266 11.039 14.32 1 63.03 324 PHE B O 1
ATOM 7634 N N . ARG B 1 325 ? 22.125 11.055 12.328 1 71.62 325 ARG B N 1
ATOM 7635 C CA . ARG B 1 325 ? 22.781 12.352 12.5 1 71.62 325 ARG B CA 1
ATOM 7636 C C . ARG B 1 325 ? 22.406 13.305 11.367 1 71.62 325 ARG B C 1
ATOM 7638 O O . ARG B 1 325 ? 22.234 12.883 10.227 1 71.62 325 ARG B O 1
ATOM 7645 N N . ILE B 1 326 ? 22.109 14.469 11.789 1 78 326 ILE B N 1
ATOM 7646 C CA . ILE B 1 326 ? 21.875 15.523 10.812 1 78 326 ILE B CA 1
ATOM 7647 C C . ILE B 1 326 ? 22.859 16.672 11.039 1 78 326 ILE B C 1
ATOM 7649 O O . ILE B 1 326 ? 23.031 17.125 12.172 1 78 326 ILE B O 1
ATOM 7653 N N . ASP B 1 327 ? 23.578 16.906 9.953 1 78.5 327 ASP B N 1
ATOM 7654 C CA . ASP B 1 327 ? 24.578 17.969 10.016 1 78.5 327 ASP B CA 1
ATOM 7655 C C . ASP B 1 327 ? 24.266 19.078 9.016 1 78.5 327 ASP B C 1
ATOM 7657 O O . ASP B 1 327 ? 23.531 18.859 8.047 1 78.5 327 ASP B O 1
ATOM 7661 N N . TYR B 1 328 ? 24.672 20.25 9.383 1 86.31 328 TYR B N 1
ATOM 7662 C CA . TYR B 1 328 ? 24.734 21.391 8.469 1 86.31 328 TYR B CA 1
ATOM 7663 C C . TYR B 1 328 ? 23.328 21.859 8.094 1 86.31 328 TYR B C 1
ATOM 7665 O O . TYR B 1 328 ? 23.062 22.172 6.93 1 86.31 328 TYR B O 1
ATOM 7673 N N . PHE B 1 329 ? 22.438 21.797 9.078 1 89 329 PHE B N 1
ATOM 7674 C CA . PHE B 1 329 ? 21.094 22.328 8.93 1 89 329 PHE B CA 1
ATOM 7675 C C . PHE B 1 329 ? 21 23.719 9.57 1 89 329 PHE B C 1
ATOM 7677 O O . PHE B 1 329 ? 21.969 24.203 10.148 1 89 329 PHE B O 1
ATOM 7684 N N . SER B 1 330 ? 19.812 24.312 9.406 1 90.44 330 SER B N 1
ATOM 7685 C CA . SER B 1 330 ? 19.547 25.594 10.047 1 90.44 330 SER B CA 1
ATOM 7686 C C . SER B 1 330 ? 18.172 25.609 10.711 1 90.44 330 SER B C 1
ATOM 7688 O O . SER B 1 330 ? 17.266 24.891 10.289 1 90.44 330 SER B O 1
ATOM 7690 N N . LEU B 1 331 ? 18.109 26.391 11.805 1 91.62 331 LEU B N 1
ATOM 7691 C CA . LEU B 1 331 ? 16.875 26.703 12.508 1 91.62 331 LEU B CA 1
ATOM 7692 C C . LEU B 1 331 ? 16.547 28.188 12.422 1 91.62 331 LEU B C 1
ATOM 7694 O O . LEU B 1 331 ? 17.406 29.031 12.711 1 91.62 331 LEU B O 1
ATOM 7698 N N . VAL B 1 332 ? 15.336 28.391 11.992 1 93.81 332 VAL B N 1
ATOM 7699 C CA . VAL B 1 332 ? 14.938 29.797 11.875 1 93.81 332 VAL B CA 1
ATOM 7700 C C . VAL B 1 332 ? 13.586 30 12.547 1 93.81 332 VAL B C 1
ATOM 7702 O O . VAL B 1 332 ? 12.656 29.219 12.344 1 93.81 332 VAL B O 1
ATOM 7705 N N . THR B 1 333 ? 13.523 31.031 13.391 1 93.81 333 THR B N 1
ATOM 7706 C CA . THR B 1 333 ? 12.266 31.484 13.977 1 93.81 333 THR B CA 1
ATOM 7707 C C . THR B 1 333 ? 11.797 32.781 13.305 1 93.81 333 THR B C 1
ATOM 7709 O O . THR B 1 333 ? 12.57 33.719 13.172 1 93.81 333 THR B O 1
ATOM 7712 N N . THR B 1 334 ? 10.57 32.812 12.914 1 93.06 334 THR B N 1
ATOM 7713 C CA . THR B 1 334 ? 10.016 33.969 12.242 1 93.06 334 THR B CA 1
ATOM 7714 C C . THR B 1 334 ? 9.344 34.906 13.25 1 93.06 334 THR B C 1
ATOM 7716 O O . THR B 1 334 ? 9.266 34.594 14.438 1 93.06 334 THR B O 1
ATOM 7719 N N . ASP B 1 335 ? 8.93 36.031 12.727 1 87.19 335 ASP B N 1
ATOM 7720 C CA . ASP B 1 335 ? 8.328 37.031 13.594 1 87.19 335 ASP B CA 1
ATOM 7721 C C . ASP B 1 335 ? 7.035 36.531 14.219 1 87.19 335 ASP B C 1
ATOM 7723 O O . ASP B 1 335 ? 6.684 36.938 15.336 1 87.19 335 ASP B O 1
ATOM 7727 N N . ASN B 1 336 ? 6.348 35.656 13.578 1 81.62 336 ASN B N 1
ATOM 7728 C CA . ASN B 1 336 ? 5.133 35.062 14.117 1 81.62 336 ASN B CA 1
ATOM 7729 C C . ASN B 1 336 ? 5.445 33.844 15.008 1 81.62 336 ASN B C 1
ATOM 7731 O O . ASN B 1 336 ? 4.555 33.062 15.344 1 81.62 336 ASN B O 1
ATOM 7735 N N . ASN B 1 337 ? 6.68 33.719 15.32 1 88.31 337 ASN B N 1
ATOM 7736 C CA . ASN B 1 337 ? 7.18 32.719 16.266 1 88.31 337 ASN B CA 1
ATOM 7737 C C . ASN B 1 337 ? 7.07 31.312 15.711 1 88.31 337 ASN B C 1
ATOM 7739 O O . ASN B 1 337 ? 6.922 30.344 16.469 1 88.31 337 ASN B O 1
ATOM 7743 N N . ASN B 1 338 ? 7.059 31.219 14.367 1 91.69 338 ASN B N 1
ATOM 7744 C CA . ASN B 1 338 ? 7.176 29.906 13.734 1 91.69 338 ASN B CA 1
ATOM 7745 C C . ASN B 1 338 ? 8.625 29.453 13.664 1 91.69 338 ASN B C 1
ATOM 7747 O O . ASN B 1 338 ? 9.516 30.234 13.336 1 91.69 338 ASN B O 1
ATOM 7751 N N . ILE B 1 339 ? 8.914 28.219 14.016 1 94.06 339 ILE B N 1
ATOM 7752 C CA . ILE B 1 339 ? 10.258 27.641 13.977 1 94.06 339 ILE B CA 1
ATOM 7753 C C . ILE B 1 339 ? 10.383 26.703 12.789 1 94.06 339 ILE B C 1
ATOM 7755 O O . ILE B 1 339 ? 9.602 25.75 12.664 1 94.06 339 ILE B O 1
ATOM 7759 N N . TYR B 1 340 ? 11.32 27 12.023 1 93.88 340 TYR B N 1
ATOM 7760 C CA . TYR B 1 340 ? 11.531 26.188 10.828 1 93.88 340 TYR B CA 1
ATOM 7761 C C . TYR B 1 340 ? 12.859 25.438 10.891 1 93.88 340 TYR B C 1
ATOM 7763 O O . TYR B 1 340 ? 13.859 26 11.344 1 93.88 340 TYR B O 1
ATOM 7771 N N . PHE B 1 341 ? 12.875 24.172 10.516 1 92.69 341 PHE B N 1
ATOM 7772 C CA . PHE B 1 341 ? 14.055 23.359 10.266 1 92.69 341 PHE B CA 1
ATOM 7773 C C . PHE B 1 341 ? 14.336 23.25 8.773 1 92.69 341 PHE B C 1
ATOM 7775 O O . PHE B 1 341 ? 13.461 22.859 8 1 92.69 341 PHE B O 1
ATOM 7782 N N . ILE B 1 342 ? 15.57 23.578 8.422 1 93.25 342 ILE B N 1
ATOM 7783 C CA . ILE B 1 342 ? 15.836 23.75 6.996 1 93.25 342 ILE B CA 1
ATOM 7784 C C . ILE B 1 342 ? 17.031 22.891 6.586 1 93.25 342 ILE B C 1
ATOM 7786 O O . ILE B 1 342 ? 18.109 23.016 7.176 1 93.25 342 ILE B O 1
ATOM 7790 N N . GLY B 1 343 ? 16.891 22.062 5.594 1 91.38 343 GLY B N 1
ATOM 7791 C CA . GLY B 1 343 ? 17.953 21.391 4.871 1 91.38 343 GLY B CA 1
ATOM 7792 C C . GLY B 1 343 ? 18.844 20.547 5.77 1 91.38 343 GLY B C 1
ATOM 7793 O O . GLY B 1 343 ? 18.391 20.016 6.781 1 91.38 343 GLY B O 1
ATOM 7794 N N . GLY B 1 344 ? 20.188 20.359 5.34 1 88.44 344 GLY B N 1
ATOM 7795 C CA . GLY B 1 344 ? 21.188 19.562 6.039 1 88.44 344 GLY B CA 1
ATOM 7796 C C . GLY B 1 344 ? 21.484 18.234 5.348 1 88.44 344 GLY B C 1
ATOM 7797 O O . GLY B 1 344 ? 21.109 18.031 4.191 1 88.44 344 GLY B O 1
ATOM 7798 N N . ILE B 1 345 ? 22.312 17.609 5.926 1 84.25 345 ILE B N 1
ATOM 7799 C CA . ILE B 1 345 ? 22.688 16.266 5.457 1 84.25 345 ILE B CA 1
ATOM 7800 C C . ILE B 1 345 ? 22.25 15.227 6.48 1 84.25 345 ILE B C 1
ATOM 7802 O O . ILE B 1 345 ? 22.609 15.305 7.656 1 84.25 345 ILE B O 1
ATOM 7806 N N . PHE B 1 346 ? 21.453 14.344 6.055 1 79.88 346 PHE B N 1
ATOM 7807 C CA . PHE B 1 346 ? 21 13.258 6.91 1 79.88 346 PHE B CA 1
ATOM 7808 C C . PHE B 1 346 ? 21.828 12 6.676 1 79.88 346 PHE B C 1
ATOM 7810 O O . PHE B 1 346 ? 22.016 11.586 5.531 1 79.88 346 PHE B O 1
ATOM 7817 N N . TYR B 1 347 ? 22.359 11.609 7.805 1 71.5 347 TYR B N 1
ATOM 7818 C CA . TYR B 1 347 ? 23.156 10.391 7.777 1 71.5 347 TYR B CA 1
ATOM 7819 C C . TYR B 1 347 ? 22.406 9.227 8.422 1 71.5 347 TYR B C 1
ATOM 7821 O O . TYR B 1 347 ? 21.875 9.367 9.523 1 71.5 347 TYR B O 1
ATOM 7829 N N . GLU B 1 348 ? 22.141 8.25 7.719 1 64.88 348 GLU B N 1
ATOM 7830 C CA . GLU B 1 348 ? 21.453 7.07 8.234 1 64.88 348 GLU B CA 1
ATOM 7831 C C . GLU B 1 348 ? 22.422 5.898 8.398 1 64.88 348 GLU B C 1
ATOM 7833 O O . GLU B 1 348 ? 23.281 5.684 7.547 1 64.88 348 GLU B O 1
ATOM 7838 N N . ASN B 1 349 ? 22.188 4.93 9.375 1 54.84 349 ASN B N 1
ATOM 7839 C CA . ASN B 1 349 ? 22.781 3.629 9.656 1 54.84 349 ASN B CA 1
ATOM 7840 C C . ASN B 1 349 ? 24.297 3.67 9.555 1 54.84 349 ASN B C 1
ATOM 7842 O O . ASN B 1 349 ? 24.906 2.793 8.938 1 54.84 349 ASN B O 1
ATOM 7846 N N . TYR B 1 350 ? 25.078 4.781 10.219 1 50.69 350 TYR B N 1
ATOM 7847 C CA . TYR B 1 350 ? 26.531 4.922 10.375 1 50.69 350 TYR B CA 1
ATOM 7848 C C . TYR B 1 350 ? 27.203 5.102 9.023 1 50.69 350 TYR B C 1
ATOM 7850 O O . TYR B 1 350 ? 28.406 4.867 8.891 1 50.69 350 TYR B O 1
ATOM 7858 N N . HIS B 1 351 ? 26.391 5.129 7.867 1 48.38 351 HIS B N 1
ATOM 7859 C CA . HIS B 1 351 ? 27.031 5.301 6.566 1 48.38 351 HIS B CA 1
ATOM 7860 C C . HIS B 1 351 ? 27.609 6.707 6.422 1 48.38 351 HIS B C 1
ATOM 7862 O O . HIS B 1 351 ? 26.875 7.664 6.18 1 48.38 351 HIS B O 1
ATOM 7868 N N . PHE B 1 352 ? 28.797 6.801 6.973 1 51.16 352 PHE B N 1
ATOM 7869 C CA . PHE B 1 352 ? 29.469 8.078 6.758 1 51.16 352 PHE B CA 1
ATOM 7870 C C . PHE B 1 352 ? 30.188 8.094 5.422 1 51.16 352 PHE B C 1
ATOM 7872 O O . PHE B 1 352 ? 31.266 7.492 5.281 1 51.16 352 PHE B O 1
ATOM 7879 N N . SER B 1 353 ? 29.375 7.852 4.219 1 54 353 SER B N 1
ATOM 7880 C CA . SER B 1 353 ? 30.078 8.117 2.969 1 54 353 SER B CA 1
ATOM 7881 C C . SER B 1 353 ? 31 9.32 3.1 1 54 353 SER B C 1
ATOM 7883 O O . SER B 1 353 ? 30.812 10.164 3.98 1 54 353 SER B O 1
ATOM 7885 N N . VAL B 1 354 ? 32.031 9.148 2.334 1 62.22 354 VAL B N 1
ATOM 7886 C CA . VAL B 1 354 ? 33 10.242 2.285 1 62.22 354 VAL B CA 1
ATOM 7887 C C . VAL B 1 354 ? 32.281 11.555 2.006 1 62.22 354 VAL B C 1
ATOM 7889 O O . VAL B 1 354 ? 32.625 12.602 2.545 1 62.22 354 VAL B O 1
ATOM 7892 N N . THR B 1 355 ? 31.141 11.367 1.153 1 74.75 355 THR B N 1
ATOM 7893 C CA . THR B 1 355 ? 30.375 12.555 0.812 1 74.75 355 THR B CA 1
ATOM 7894 C C . THR B 1 355 ? 28.891 12.367 1.138 1 74.75 355 THR B C 1
ATOM 7896 O O . THR B 1 355 ? 28.312 11.336 0.805 1 74.75 355 THR B O 1
ATOM 7899 N N . GLY B 1 356 ? 28.391 13.25 1.95 1 79.81 356 GLY B N 1
ATOM 7900 C CA . GLY B 1 356 ? 26.969 13.281 2.27 1 79.81 356 GLY B CA 1
ATOM 7901 C C . GLY B 1 356 ? 26.172 14.164 1.334 1 79.81 356 GLY B C 1
ATOM 7902 O O . GLY B 1 356 ? 26.594 15.273 1.002 1 79.81 356 GLY B O 1
ATOM 7903 N N . GLU B 1 357 ? 24.938 13.703 0.797 1 85.19 357 GLU B N 1
ATOM 7904 C CA . GLU B 1 357 ? 24.047 14.5 -0.031 1 85.19 357 GLU B CA 1
ATOM 7905 C C . GLU B 1 357 ? 23.109 15.352 0.828 1 85.19 357 GLU B C 1
ATOM 7907 O O . GLU B 1 357 ? 22.578 14.875 1.836 1 85.19 357 GLU B O 1
ATOM 7912 N N . ALA B 1 358 ? 23.016 16.609 0.382 1 90.12 358 ALA B N 1
ATOM 7913 C CA . ALA B 1 358 ? 22.156 17.562 1.1 1 90.12 358 ALA B CA 1
ATOM 7914 C C . ALA B 1 358 ? 20.688 17.25 0.866 1 90.12 358 ALA B C 1
ATOM 7916 O O . ALA B 1 358 ? 20.328 16.609 -0.128 1 90.12 358 ALA B O 1
ATOM 7917 N N . GLU B 1 359 ? 19.922 17.734 1.731 1 88.19 359 GLU B N 1
ATOM 7918 C CA . GLU B 1 359 ? 18.469 17.594 1.648 1 88.19 359 GLU B CA 1
ATOM 7919 C C . GLU B 1 359 ? 17.812 18.938 1.333 1 88.19 359 GLU B C 1
ATOM 7921 O O . GLU B 1 359 ? 18.344 19.984 1.679 1 88.19 359 GLU B O 1
ATOM 7926 N N . LYS B 1 360 ? 16.594 18.781 0.659 1 91.62 360 LYS B N 1
ATOM 7927 C CA . LYS B 1 360 ? 15.812 19.969 0.392 1 91.62 360 LYS B CA 1
ATOM 7928 C C . LYS B 1 360 ? 14.633 20.094 1.351 1 91.62 360 LYS B C 1
ATOM 7930 O O . LYS B 1 360 ? 13.797 20.984 1.214 1 91.62 360 LYS B O 1
ATOM 7935 N N . ASP B 1 361 ? 14.664 19.328 2.332 1 90.38 361 ASP B N 1
ATOM 7936 C CA . ASP B 1 361 ? 13.531 19.234 3.242 1 90.38 361 ASP B CA 1
ATOM 7937 C C . ASP B 1 361 ? 13.367 20.516 4.055 1 90.38 361 ASP B C 1
ATOM 7939 O O . ASP B 1 361 ? 14.352 21.172 4.391 1 90.38 361 ASP B O 1
ATOM 7943 N N . PHE B 1 362 ? 12.039 20.906 4.289 1 91.25 362 PHE B N 1
ATOM 7944 C CA . PHE B 1 362 ? 11.586 22.078 5.008 1 91.25 362 PHE B CA 1
ATOM 7945 C C . PHE B 1 362 ? 10.445 21.734 5.953 1 91.25 362 PHE B C 1
ATOM 7947 O O . PHE B 1 362 ? 9.398 21.25 5.52 1 91.25 362 PHE B O 1
ATOM 7954 N N . PHE B 1 363 ? 10.773 21.938 7.387 1 92.56 363 PHE B N 1
ATOM 7955 C CA . PHE B 1 363 ? 9.797 21.5 8.383 1 92.56 363 PHE B CA 1
ATOM 7956 C C . PHE B 1 363 ? 9.375 22.672 9.266 1 92.56 363 PHE B C 1
ATOM 7958 O O . PHE B 1 363 ? 10.18 23.562 9.555 1 92.56 363 PHE B O 1
ATOM 7965 N N . LEU B 1 364 ? 8.062 22.656 9.586 1 92.88 364 LEU B N 1
ATOM 7966 C CA . LEU B 1 364 ? 7.5 23.562 10.586 1 92.88 364 LEU B CA 1
ATOM 7967 C C . LEU B 1 364 ? 7.211 22.812 11.891 1 92.88 364 LEU B C 1
ATOM 7969 O O . LEU B 1 364 ? 6.605 21.75 11.875 1 92.88 364 LEU B O 1
ATOM 7973 N N . TYR B 1 365 ? 7.699 23.375 13.016 1 92.25 365 TYR B N 1
ATOM 7974 C CA . TYR B 1 365 ? 7.48 22.719 14.305 1 92.25 365 TYR B CA 1
ATOM 7975 C C . TYR B 1 365 ? 6.094 23.031 14.852 1 92.25 365 TYR B C 1
ATOM 7977 O O . TYR B 1 365 ? 5.707 24.188 14.945 1 92.25 365 TYR B O 1
ATOM 7985 N N . ASP B 1 366 ? 5.375 22 15.172 1 88.94 366 ASP B N 1
ATOM 7986 C CA . ASP B 1 366 ? 4.086 22.109 15.844 1 88.94 366 ASP B CA 1
ATOM 7987 C C . ASP B 1 366 ? 4.238 21.922 17.359 1 88.94 366 ASP B C 1
ATOM 7989 O O . ASP B 1 366 ? 4.484 20.812 17.828 1 88.94 366 ASP B O 1
ATOM 7993 N N . GLU B 1 367 ? 4.086 22.938 18.031 1 87.44 367 GLU B N 1
ATOM 7994 C CA . GLU B 1 367 ? 4.332 22.953 19.469 1 87.44 367 GLU B CA 1
ATOM 7995 C C . GLU B 1 367 ? 3.332 22.062 20.203 1 87.44 367 GLU B C 1
ATOM 7997 O O . GLU B 1 367 ? 3.691 21.375 21.172 1 87.44 367 GLU B O 1
ATOM 8002 N N . LYS B 1 368 ? 2.195 22.031 19.891 1 82.62 368 LYS B N 1
ATOM 8003 C CA . LYS B 1 368 ? 1.149 21.281 20.578 1 82.62 368 LYS B CA 1
ATOM 8004 C C . LYS B 1 368 ? 1.365 19.781 20.438 1 82.62 368 LYS B C 1
ATOM 8006 O O . LYS B 1 368 ? 1.254 19.031 21.406 1 82.62 368 LYS B O 1
ATOM 8011 N N . GLU B 1 369 ? 1.718 19.422 19.25 1 85.06 369 GLU B N 1
ATOM 8012 C CA . GLU B 1 369 ? 1.883 18 19 1 85.06 369 GLU B CA 1
ATOM 8013 C C . GLU B 1 369 ? 3.34 17.562 19.172 1 85.06 369 GLU B C 1
ATOM 8015 O O . GLU B 1 369 ? 3.65 16.375 19.141 1 85.06 369 GLU B O 1
ATOM 8020 N N . SER B 1 370 ? 4.199 18.5 19.344 1 86.88 370 SER B N 1
ATOM 8021 C CA . SER B 1 370 ? 5.629 18.234 19.469 1 86.88 370 SER B CA 1
ATOM 8022 C C . SER B 1 370 ? 6.133 17.406 18.281 1 86.88 370 SER B C 1
ATOM 8024 O O . SER B 1 370 ? 6.773 16.375 18.469 1 86.88 370 SER B O 1
ATOM 8026 N N . LYS B 1 371 ? 5.762 17.891 17.078 1 89.06 371 LYS B N 1
ATOM 8027 C CA . LYS B 1 371 ? 6.223 17.219 15.867 1 89.06 371 LYS B CA 1
ATOM 8028 C C . LYS B 1 371 ? 6.594 18.219 14.781 1 89.06 371 LYS B C 1
ATOM 8030 O O . LYS B 1 371 ? 6.164 19.375 14.82 1 89.06 371 LYS B O 1
ATOM 8035 N N . TRP B 1 372 ? 7.402 17.734 13.852 1 89.62 372 TRP B N 1
ATOM 8036 C CA . TRP B 1 372 ? 7.75 18.531 12.672 1 89.62 372 TRP B CA 1
ATOM 8037 C C . TRP B 1 372 ? 6.762 18.266 11.539 1 89.62 372 TRP B C 1
ATOM 8039 O O . TRP B 1 372 ? 6.527 17.125 11.156 1 89.62 372 TRP B O 1
ATOM 8049 N N . LEU B 1 373 ? 6.176 19.297 11.008 1 88.44 373 LEU B N 1
ATOM 8050 C CA . LEU B 1 373 ? 5.258 19.203 9.875 1 88.44 373 LEU B CA 1
ATOM 8051 C C . LEU B 1 373 ? 5.988 19.484 8.562 1 88.44 373 LEU B C 1
ATOM 8053 O O . LEU B 1 373 ? 6.652 20.516 8.422 1 88.44 373 LEU B O 1
ATOM 8057 N N . PRO B 1 374 ? 5.863 18.547 7.57 1 87.5 374 PRO B N 1
ATOM 8058 C CA . PRO B 1 374 ? 6.496 18.781 6.273 1 87.5 374 PRO B CA 1
ATOM 8059 C C . PRO B 1 374 ? 5.836 19.922 5.492 1 87.5 374 PRO B C 1
ATOM 8061 O O . PRO B 1 374 ? 4.609 19.984 5.418 1 87.5 374 PRO B O 1
ATOM 8064 N N . MET B 1 375 ? 6.707 20.859 5.105 1 89.56 375 MET B N 1
ATOM 8065 C CA . MET B 1 375 ? 6.281 21.953 4.25 1 89.56 375 MET B CA 1
ATOM 8066 C C . MET B 1 375 ? 6.793 21.766 2.824 1 89.56 375 MET B C 1
ATOM 8068 O O . MET B 1 375 ? 7.477 20.797 2.529 1 89.56 375 MET B O 1
ATOM 8072 N N . LYS B 1 376 ? 6.367 22.703 1.879 1 88.81 376 LYS B N 1
ATOM 8073 C CA . LYS B 1 376 ? 6.922 22.656 0.53 1 88.81 376 LYS B CA 1
ATOM 8074 C C . LYS B 1 376 ? 8.445 22.672 0.566 1 88.81 376 LYS B C 1
ATOM 8076 O O . LYS B 1 376 ? 9.055 23.547 1.201 1 88.81 376 LYS B O 1
ATOM 8081 N N . PRO B 1 377 ? 9.117 21.688 -0.051 1 91.88 377 PRO B N 1
ATOM 8082 C CA . PRO B 1 377 ? 10.586 21.656 -0.046 1 91.88 377 PRO B CA 1
ATOM 8083 C C . PRO B 1 377 ? 11.211 22.797 -0.831 1 91.88 377 PRO B C 1
ATOM 8085 O O . PRO B 1 377 ? 10.539 23.438 -1.648 1 91.88 377 PRO B O 1
ATOM 8088 N N . MET B 1 378 ? 12.414 23.109 -0.452 1 92.88 378 MET B N 1
ATOM 8089 C CA . MET B 1 378 ? 13.172 24.109 -1.193 1 92.88 378 MET B CA 1
ATOM 8090 C C . MET B 1 378 ? 13.32 23.719 -2.658 1 92.88 378 MET B C 1
ATOM 8092 O O . MET B 1 378 ? 13.141 22.547 -3.008 1 92.88 378 MET B O 1
ATOM 8096 N N . GLY B 1 379 ? 13.625 24.688 -3.418 1 89.94 379 GLY B N 1
ATOM 8097 C CA . GLY B 1 379 ? 13.891 24.422 -4.82 1 89.94 379 GLY B CA 1
ATOM 8098 C C . GLY B 1 379 ? 15.141 23.578 -5.035 1 89.94 379 GLY B C 1
ATOM 8099 O O . GLY B 1 379 ? 15.18 22.734 -5.934 1 89.94 379 GLY B O 1
ATOM 8100 N N . VAL B 1 380 ? 16.141 23.859 -4.258 1 92.69 380 VAL B N 1
ATOM 8101 C CA . VAL B 1 380 ? 17.422 23.156 -4.375 1 92.69 380 VAL B CA 1
ATOM 8102 C C . VAL B 1 380 ? 17.828 22.578 -3.023 1 92.69 380 VAL B C 1
ATOM 8104 O O . VAL B 1 380 ? 17.672 23.234 -1.989 1 92.69 380 VAL B O 1
ATOM 8107 N N . ALA B 1 381 ? 18.469 21.312 -3.031 1 92.31 381 ALA B N 1
ATOM 8108 C CA . ALA B 1 381 ? 19.016 20.703 -1.823 1 92.31 381 ALA B CA 1
ATOM 8109 C C . ALA B 1 381 ? 20.312 21.406 -1.391 1 92.31 381 ALA B C 1
ATOM 8111 O O . ALA B 1 381 ? 21.141 21.75 -2.229 1 92.31 381 ALA B O 1
ATOM 8112 N N . ARG B 1 382 ? 20.438 21.703 -0.043 1 93.25 382 ARG B N 1
ATOM 8113 C CA . ARG B 1 382 ? 21.609 22.469 0.375 1 93.25 382 ARG B CA 1
ATOM 8114 C C . ARG B 1 382 ? 22.047 22.062 1.775 1 93.25 382 ARG B C 1
ATOM 8116 O O . ARG B 1 382 ? 21.219 21.719 2.625 1 93.25 382 ARG B O 1
ATOM 8123 N N . CYS B 1 383 ? 23.438 22.109 1.979 1 92.06 383 CYS B N 1
ATOM 8124 C CA . CYS B 1 383 ? 24.125 22.016 3.264 1 92.06 383 CYS B CA 1
ATOM 8125 C C . CYS B 1 383 ? 25.172 23.109 3.4 1 92.06 383 CYS B C 1
ATOM 8127 O O . CYS B 1 383 ? 25.531 23.766 2.418 1 92.06 383 CYS B O 1
ATOM 8129 N N . GLN B 1 384 ? 25.484 23.484 4.664 1 91.5 384 GLN B N 1
ATOM 8130 C CA . GLN B 1 384 ? 26.453 24.547 4.922 1 91.5 384 GLN B CA 1
ATOM 8131 C C . GLN B 1 384 ? 26 25.875 4.34 1 91.5 384 GLN B C 1
ATOM 8133 O O . GLN B 1 384 ? 26.797 26.594 3.727 1 91.5 384 GLN B O 1
ATOM 8138 N N . PHE B 1 385 ? 24.766 26.094 4.406 1 93.62 385 PHE B N 1
ATOM 8139 C CA . PHE B 1 385 ? 24.141 27.328 3.947 1 93.62 385 PHE B CA 1
ATOM 8140 C C . PHE B 1 385 ? 23.828 28.25 5.125 1 93.62 385 PHE B C 1
ATOM 8142 O O . PHE B 1 385 ? 24.078 27.891 6.277 1 93.62 385 PHE B O 1
ATOM 8149 N N . ALA B 1 386 ? 23.375 29.422 4.805 1 93.31 386 ALA B N 1
ATOM 8150 C CA . ALA B 1 386 ? 22.938 30.375 5.82 1 93.31 386 ALA B CA 1
ATOM 8151 C C . ALA B 1 386 ? 21.469 30.734 5.629 1 93.31 386 ALA B C 1
ATOM 8153 O O . ALA B 1 386 ? 20.984 30.797 4.5 1 93.31 386 ALA B O 1
ATOM 8154 N N . ALA B 1 387 ? 20.828 30.922 6.73 1 94.56 387 ALA B N 1
ATOM 8155 C CA . ALA B 1 387 ? 19.391 31.234 6.688 1 94.56 387 ALA B CA 1
ATOM 8156 C C . ALA B 1 387 ? 19.016 32.25 7.754 1 94.56 387 ALA B C 1
ATOM 8158 O O . ALA B 1 387 ? 19.672 32.344 8.789 1 94.56 387 ALA B O 1
ATOM 8159 N N . CYS B 1 388 ? 18 33.062 7.449 1 94.25 388 CYS B N 1
ATOM 8160 C CA . CYS B 1 388 ? 17.438 34.031 8.398 1 94.25 388 CYS B CA 1
ATOM 8161 C C . CYS B 1 388 ? 16.016 34.406 8.016 1 94.25 388 CYS B C 1
ATOM 8163 O O . CYS B 1 388 ? 15.516 33.969 6.973 1 94.25 388 CYS B O 1
ATOM 8165 N N . ASN B 1 389 ? 15.453 35.125 8.953 1 93.19 389 ASN B N 1
ATOM 8166 C CA . ASN B 1 389 ? 14.086 35.531 8.672 1 93.19 389 ASN B CA 1
ATOM 8167 C C . ASN B 1 389 ? 14.023 37.031 8.375 1 93.19 389 ASN B C 1
ATOM 8169 O O . ASN B 1 389 ? 14.836 37.812 8.867 1 93.19 389 ASN B O 1
ATOM 8173 N N . TYR B 1 390 ? 13.125 37.406 7.492 1 93.38 390 TYR B N 1
ATOM 8174 C CA . TYR B 1 390 ? 12.602 38.75 7.293 1 93.38 390 TYR B CA 1
ATOM 8175 C C . TYR B 1 390 ? 11.086 38.781 7.469 1 93.38 390 TYR B C 1
ATOM 8177 O O . TYR B 1 390 ? 10.344 38.312 6.59 1 93.38 390 TYR B O 1
ATOM 8185 N N . GLY B 1 391 ? 10.727 39.281 8.688 1 90.69 391 GLY B N 1
ATOM 8186 C CA . GLY B 1 391 ? 9.328 39.094 9.016 1 90.69 391 GLY B CA 1
ATOM 8187 C C . GLY B 1 391 ? 8.961 37.625 9.18 1 90.69 391 GLY B C 1
ATOM 8188 O O . GLY B 1 391 ? 9.594 36.906 9.961 1 90.69 391 GLY B O 1
ATOM 8189 N N . ASP B 1 392 ? 7.953 37.281 8.438 1 90.75 392 ASP B N 1
ATOM 8190 C CA . ASP B 1 392 ? 7.516 35.906 8.516 1 90.75 392 ASP B CA 1
ATOM 8191 C C . ASP B 1 392 ? 8.086 35.094 7.363 1 90.75 392 ASP B C 1
ATOM 8193 O O . ASP B 1 392 ? 7.824 33.875 7.262 1 90.75 392 ASP B O 1
ATOM 8197 N N . GLU B 1 393 ? 8.922 35.719 6.559 1 94.19 393 GLU B N 1
ATOM 8198 C CA . GLU B 1 393 ? 9.57 35.031 5.449 1 94.19 393 GLU B CA 1
ATOM 8199 C C . GLU B 1 393 ? 10.906 34.438 5.879 1 94.19 393 GLU B C 1
ATOM 8201 O O . GLU B 1 393 ? 11.539 34.906 6.812 1 94.19 393 GLU B O 1
ATOM 8206 N N . VAL B 1 394 ? 11.281 33.344 5.258 1 95.38 394 VAL B N 1
ATOM 8207 C CA . VAL B 1 394 ? 12.555 32.688 5.535 1 95.38 394 VAL B CA 1
ATOM 8208 C C . VAL B 1 394 ? 13.445 32.75 4.297 1 95.38 394 VAL B C 1
ATOM 8210 O O . VAL B 1 394 ? 13.047 32.344 3.211 1 95.38 394 VAL B O 1
ATOM 8213 N N . PHE B 1 395 ? 14.672 33.344 4.422 1 95.94 395 PHE B N 1
ATOM 8214 C CA . PHE B 1 395 ? 15.656 33.438 3.354 1 95.94 395 PHE B CA 1
ATOM 8215 C C . PHE B 1 395 ? 16.766 32.406 3.539 1 95.94 395 PHE B C 1
ATOM 8217 O O . PHE B 1 395 ? 17.234 32.156 4.656 1 95.94 395 PHE B O 1
ATOM 8224 N N . VAL B 1 396 ? 17.125 31.719 2.512 1 95 396 VAL B N 1
ATOM 8225 C CA . VAL B 1 396 ? 18.234 30.781 2.479 1 95 396 VAL B CA 1
ATOM 8226 C C . VAL B 1 396 ? 19.172 31.141 1.333 1 95 396 VAL B C 1
ATOM 8228 O O . VAL B 1 396 ? 18.734 31.484 0.238 1 95 396 VAL B O 1
ATOM 8231 N N . CYS B 1 397 ? 20.484 31.141 1.619 1 94.38 397 CYS B N 1
ATOM 8232 C CA . CYS B 1 397 ? 21.438 31.484 0.562 1 94.38 397 CYS B CA 1
ATOM 8233 C C . CYS B 1 397 ? 22.672 30.594 0.631 1 94.38 397 CYS B C 1
ATOM 8235 O O . CYS B 1 397 ? 23.125 30.234 1.721 1 94.38 397 CYS B O 1
ATOM 8237 N N . GLY B 1 398 ? 23.172 30.266 -0.435 1 93.31 398 GLY B N 1
ATOM 8238 C CA . GLY B 1 398 ? 24.422 29.562 -0.599 1 93.31 398 GLY B CA 1
ATOM 8239 C C . GLY B 1 398 ? 24.375 28.125 -0.106 1 93.31 398 GLY B C 1
ATOM 8240 O O . GLY B 1 398 ? 23.312 27.5 -0.117 1 93.31 398 GLY B O 1
ATOM 8241 N N . GLY B 1 399 ? 25.609 27.594 0.267 1 92.62 399 GLY B N 1
ATOM 8242 C CA . GLY B 1 399 ? 25.75 26.203 0.68 1 92.62 399 GLY B CA 1
ATOM 8243 C C . GLY B 1 399 ? 26.25 25.297 -0.425 1 92.62 399 GLY B C 1
ATOM 8244 O O . GLY B 1 399 ? 26.766 25.766 -1.441 1 92.62 399 GLY B O 1
ATOM 8245 N N . LYS B 1 400 ? 26.141 23.984 -0.162 1 93 400 LYS B N 1
ATOM 8246 C CA . LYS B 1 400 ? 26.562 22.938 -1.083 1 93 400 LYS B CA 1
ATOM 8247 C C . LYS B 1 400 ? 25.469 21.875 -1.232 1 93 400 LYS B C 1
ATOM 8249 O O . LYS B 1 400 ? 24.656 21.688 -0.335 1 93 400 LYS B O 1
ATOM 8254 N N . SER B 1 401 ? 25.516 21.281 -2.391 1 91.75 401 SER B N 1
ATOM 8255 C CA . SER B 1 401 ? 24.594 20.188 -2.631 1 91.75 401 SER B CA 1
ATOM 8256 C C . SER B 1 401 ? 25.078 18.891 -1.979 1 91.75 401 SER B C 1
ATOM 8258 O O . SER B 1 401 ? 24.281 17.984 -1.734 1 91.75 401 SER B O 1
ATOM 8260 N N . SER B 1 402 ? 26.406 18.719 -1.77 1 90.62 402 SER B N 1
ATOM 8261 C CA . SER B 1 402 ? 27.016 17.609 -1.059 1 90.62 402 SER B CA 1
ATOM 8262 C C . SER B 1 402 ? 28.281 18.047 -0.317 1 90.62 402 SER B C 1
ATOM 8264 O O . SER B 1 402 ? 28.906 19.047 -0.686 1 90.62 402 SER B O 1
ATOM 8266 N N . PHE B 1 403 ? 28.578 17.422 0.72 1 85.31 403 PHE B N 1
ATOM 8267 C CA . PHE B 1 403 ? 29.75 17.766 1.514 1 85.31 403 PHE B CA 1
ATOM 8268 C C . PHE B 1 403 ? 30.469 16.516 2.004 1 85.31 403 PHE B C 1
ATOM 8270 O O . PHE B 1 403 ? 29.812 15.555 2.428 1 85.31 403 PHE B O 1
ATOM 8277 N N . PRO B 1 404 ? 31.797 16.5 1.715 1 82.88 404 PRO B N 1
ATOM 8278 C CA . PRO B 1 404 ? 32.688 17.609 1.442 1 82.88 404 PRO B CA 1
ATOM 8279 C C . PRO B 1 404 ? 32.875 17.875 -0.05 1 82.88 404 PRO B C 1
ATOM 8281 O O . PRO B 1 404 ? 33.438 18.906 -0.434 1 82.88 404 PRO B O 1
ATOM 8284 N N . LEU B 1 405 ? 32.312 16.953 -0.611 1 81.69 405 LEU B N 1
ATOM 8285 C CA . LEU B 1 405 ? 32.406 17.188 -2.049 1 81.69 405 LEU B CA 1
ATOM 8286 C C . LEU B 1 405 ? 31.219 18.031 -2.537 1 81.69 405 LEU B C 1
ATOM 8288 O O . LEU B 1 405 ? 30.297 18.297 -1.778 1 81.69 405 LEU B O 1
ATOM 8292 N N . GLY B 1 406 ? 31.422 18.688 -3.467 1 84.31 406 GLY B N 1
ATOM 8293 C CA . GLY B 1 406 ? 30.391 19.531 -4.043 1 84.31 406 GLY B CA 1
ATOM 8294 C C . GLY B 1 406 ? 30.812 20.984 -4.211 1 84.31 406 GLY B C 1
ATOM 8295 O O . GLY B 1 406 ? 31.656 21.469 -3.457 1 84.31 406 GLY B O 1
ATOM 8296 N N . GLU B 1 407 ? 30.094 21.562 -5.168 1 90.62 407 GLU B N 1
ATOM 8297 C CA . GLU B 1 407 ? 30.406 22.969 -5.434 1 90.62 407 GLU B CA 1
ATOM 8298 C C . GLU B 1 407 ? 29.5 23.891 -4.629 1 90.62 407 GLU B C 1
ATOM 8300 O O . GLU B 1 407 ? 28.312 23.609 -4.449 1 90.62 407 GLU B O 1
ATOM 8305 N N . PRO B 1 408 ? 30.156 24.953 -4.062 1 93.5 408 PRO B N 1
ATOM 8306 C CA . PRO B 1 408 ? 29.328 25.953 -3.396 1 93.5 408 PRO B CA 1
ATOM 8307 C C . PRO B 1 408 ? 28.312 26.609 -4.332 1 93.5 408 PRO B C 1
ATOM 8309 O O . PRO B 1 408 ? 28.531 26.656 -5.547 1 93.5 408 PRO B O 1
ATOM 8312 N N . MET B 1 409 ? 27.234 27.141 -3.902 1 92.06 409 MET B N 1
ATOM 8313 C CA . MET B 1 409 ? 26.156 27.75 -4.664 1 92.06 409 MET B CA 1
ATOM 8314 C C . MET B 1 409 ? 26.031 29.234 -4.336 1 92.06 409 MET B C 1
ATOM 8316 O O . MET B 1 409 ? 26.469 29.672 -3.271 1 92.06 409 MET B O 1
ATOM 8320 N N . ASP B 1 410 ? 25.438 29.844 -5.285 1 93.75 410 ASP B N 1
ATOM 8321 C CA . ASP B 1 410 ? 25.172 31.266 -5.102 1 93.75 410 ASP B CA 1
ATOM 8322 C C . ASP B 1 410 ? 23.672 31.547 -5.055 1 93.75 410 ASP B C 1
ATOM 8324 O O . ASP B 1 410 ? 23.25 32.719 -5 1 93.75 410 ASP B O 1
ATOM 8328 N N . THR B 1 411 ? 22.859 30.594 -5.031 1 92.69 411 THR B N 1
ATOM 8329 C CA . THR B 1 411 ? 21.406 30.734 -5.102 1 92.69 411 THR B CA 1
ATOM 8330 C C . THR B 1 411 ? 20.859 31.312 -3.803 1 92.69 411 THR B C 1
ATOM 8332 O O . THR B 1 411 ? 21.375 31.031 -2.723 1 92.69 411 THR B O 1
ATOM 8335 N N . VAL B 1 412 ? 19.812 32.094 -3.955 1 93.44 412 VAL B N 1
ATOM 8336 C CA . VAL B 1 412 ? 19.047 32.656 -2.854 1 93.44 412 VAL B CA 1
ATOM 8337 C C . VAL B 1 412 ? 17.578 32.344 -3.027 1 93.44 412 VAL B C 1
ATOM 8339 O O . VAL B 1 412 ? 17 32.562 -4.102 1 93.44 412 VAL B O 1
ATOM 8342 N N . GLU B 1 413 ? 16.906 31.797 -2.051 1 94.88 413 GLU B N 1
ATOM 8343 C CA . GLU B 1 413 ? 15.492 31.453 -2.062 1 94.88 413 GLU B CA 1
ATOM 8344 C C . GLU B 1 413 ? 14.773 32.031 -0.845 1 94.88 413 GLU B C 1
ATOM 8346 O O . GLU B 1 413 ? 15.375 32.156 0.226 1 94.88 413 GLU B O 1
ATOM 8351 N N . VAL B 1 414 ? 13.547 32.344 -1.103 1 94.44 414 VAL B N 1
ATOM 8352 C CA . VAL B 1 414 ? 12.727 32.875 -0.015 1 94.44 414 VAL B CA 1
ATOM 8353 C C . VAL B 1 414 ? 11.422 32.094 0.076 1 94.44 414 VAL B C 1
ATOM 8355 O O . VAL B 1 414 ? 10.781 31.828 -0.943 1 94.44 414 VAL B O 1
ATOM 8358 N N . TYR B 1 415 ? 11.023 31.641 1.235 1 93.12 415 TYR B N 1
ATOM 8359 C CA . TYR B 1 415 ? 9.758 30.984 1.513 1 93.12 415 TYR B CA 1
ATOM 8360 C C . TYR B 1 415 ? 8.719 31.984 2.008 1 93.12 415 TYR B C 1
ATOM 8362 O O . TYR B 1 415 ? 8.945 32.688 2.99 1 93.12 415 TYR B O 1
ATOM 8370 N N . ASP B 1 416 ? 7.605 31.938 1.289 1 90.06 416 ASP B N 1
ATOM 8371 C CA . ASP B 1 416 ? 6.465 32.75 1.698 1 90.06 416 ASP B CA 1
ATOM 8372 C C . ASP B 1 416 ? 5.406 31.891 2.395 1 90.06 416 ASP B C 1
ATOM 8374 O O . ASP B 1 416 ? 4.754 31.062 1.76 1 90.06 416 ASP B O 1
ATOM 8378 N N . PRO B 1 417 ? 5.242 32.094 3.672 1 85.62 417 PRO B N 1
ATOM 8379 C CA . PRO B 1 417 ? 4.289 31.266 4.402 1 85.62 417 PRO B CA 1
ATOM 8380 C C . PRO B 1 417 ? 2.84 31.531 3.994 1 85.62 417 PRO B C 1
ATOM 8382 O O . PRO B 1 417 ? 1.958 30.719 4.281 1 85.62 417 PRO B O 1
ATOM 8385 N N . GLU B 1 418 ? 2.539 32.594 3.412 1 75.25 418 GLU B N 1
ATOM 8386 C CA . GLU B 1 418 ? 1.179 32.906 2.984 1 75.25 418 GLU B CA 1
ATOM 8387 C C . GLU B 1 418 ? 0.766 32.062 1.789 1 75.25 418 GLU B C 1
ATOM 8389 O O . GLU B 1 418 ? -0.357 31.547 1.74 1 75.25 418 GLU B O 1
ATOM 8394 N N . ILE B 1 419 ? 1.668 31.922 0.888 1 74.44 419 ILE B N 1
ATOM 8395 C CA . ILE B 1 419 ? 1.354 31.156 -0.316 1 74.44 419 ILE B CA 1
ATOM 8396 C C . ILE B 1 419 ? 1.985 29.781 -0.23 1 74.44 419 ILE B C 1
ATOM 8398 O O . ILE B 1 419 ? 1.765 28.938 -1.102 1 74.44 419 ILE B O 1
ATOM 8402 N N . HIS B 1 420 ? 2.734 29.562 0.86 1 80.81 420 HIS B N 1
ATOM 8403 C CA . HIS B 1 420 ? 3.395 28.281 1.079 1 80.81 420 HIS B CA 1
ATOM 8404 C C . HIS B 1 420 ? 4.227 27.875 -0.132 1 80.81 420 HIS B C 1
ATOM 8406 O O . HIS B 1 420 ? 4.117 26.75 -0.618 1 80.81 420 HIS B O 1
ATOM 8412 N N . PHE B 1 421 ? 5.102 28.812 -0.581 1 86.06 421 PHE B N 1
ATOM 8413 C CA . PHE B 1 421 ? 5.887 28.594 -1.788 1 86.06 421 PHE B CA 1
ATOM 8414 C C . PHE B 1 421 ? 7.258 29.25 -1.672 1 86.06 421 PHE B C 1
ATOM 8416 O O . PHE B 1 421 ? 7.402 30.281 -1.009 1 86.06 421 PHE B O 1
ATOM 8423 N N . TRP B 1 422 ? 8.32 28.594 -2.408 1 89.75 422 TRP B N 1
ATOM 8424 C CA . TRP B 1 422 ? 9.68 29.125 -2.494 1 89.75 422 TRP B CA 1
ATOM 8425 C C . TRP B 1 422 ? 9.867 29.938 -3.773 1 89.75 422 TRP B C 1
ATOM 8427 O O . TRP B 1 422 ? 9.516 29.484 -4.863 1 89.75 422 TRP B O 1
ATOM 8437 N N . THR B 1 423 ? 10.359 31.125 -3.641 1 91.06 423 THR B N 1
ATOM 8438 C CA . THR B 1 423 ? 10.703 31.984 -4.77 1 91.06 423 THR B CA 1
ATOM 8439 C C . THR B 1 423 ? 12.219 32.156 -4.871 1 91.06 423 THR B C 1
ATOM 8441 O O . THR B 1 423 ? 12.891 32.344 -3.854 1 91.06 423 THR B O 1
ATOM 8444 N N . VAL B 1 424 ? 12.766 32.125 -6.145 1 91.94 424 VAL B N 1
ATOM 8445 C CA . VAL B 1 424 ? 14.195 32.312 -6.379 1 91.94 424 VAL B CA 1
ATOM 8446 C C . VAL B 1 424 ? 14.492 33.812 -6.539 1 91.94 424 VAL B C 1
ATOM 8448 O O . VAL B 1 424 ? 13.82 34.5 -7.305 1 91.94 424 VAL B O 1
ATOM 8451 N N . MET B 1 425 ? 15.531 34.281 -5.703 1 91.81 425 MET B N 1
ATOM 8452 C CA . MET B 1 425 ? 15.961 35.688 -5.738 1 91.81 425 MET B CA 1
ATOM 8453 C C . MET B 1 425 ? 17.25 35.844 -6.527 1 91.81 425 MET B C 1
ATOM 8455 O O . MET B 1 425 ? 17.781 34.875 -7.059 1 91.81 425 MET B O 1
ATOM 8459 N N . GLU B 1 426 ? 17.766 37.125 -6.637 1 93.69 426 GLU B N 1
ATOM 8460 C CA . GLU B 1 426 ? 19.047 37.375 -7.289 1 93.69 426 GLU B CA 1
ATOM 8461 C C . GLU B 1 426 ? 20.172 36.625 -6.605 1 93.69 426 GLU B C 1
ATOM 8463 O O . GLU B 1 426 ? 20.297 36.656 -5.379 1 93.69 426 GLU B O 1
ATOM 8468 N N . PRO B 1 427 ? 21 35.875 -7.379 1 92.31 427 PRO B N 1
ATOM 8469 C CA . PRO B 1 427 ? 22.094 35.094 -6.797 1 92.31 427 PRO B CA 1
ATOM 8470 C C . PRO B 1 427 ? 23.156 35.969 -6.145 1 92.31 427 PRO B C 1
ATOM 8472 O O . PRO B 1 427 ? 23.312 37.125 -6.508 1 92.31 427 PRO B O 1
ATOM 8475 N N . MET B 1 428 ? 23.828 35.469 -5.16 1 93.5 428 MET B N 1
ATOM 8476 C CA . MET B 1 428 ? 24.938 36.156 -4.512 1 93.5 428 MET B CA 1
ATOM 8477 C C . MET B 1 428 ? 26.047 36.469 -5.516 1 93.5 428 MET B C 1
ATOM 8479 O O . MET B 1 428 ? 26.172 35.781 -6.535 1 93.5 428 MET B O 1
ATOM 8483 N N . PRO B 1 429 ? 26.859 37.438 -5.273 1 88.44 429 PRO B N 1
ATOM 8484 C CA . PRO B 1 429 ? 27.969 37.781 -6.16 1 88.44 429 PRO B CA 1
ATOM 8485 C C . PRO B 1 429 ? 29.031 36.688 -6.23 1 88.44 429 PRO B C 1
ATOM 8487 O O . PRO B 1 429 ? 29.797 36.625 -7.191 1 88.44 429 PRO B O 1
ATOM 8490 N N . MET B 1 430 ? 28.984 35.875 -5.227 1 91 430 MET B N 1
ATOM 8491 C CA . MET B 1 430 ? 29.938 34.781 -5.125 1 91 430 MET B CA 1
ATOM 8492 C C . MET B 1 430 ? 29.297 33.562 -4.496 1 91 430 MET B C 1
ATOM 8494 O O . MET B 1 430 ? 28.484 33.688 -3.572 1 91 430 MET B O 1
ATOM 8498 N N . ALA B 1 431 ? 29.797 32.406 -5.086 1 92.75 431 ALA B N 1
ATOM 8499 C CA . ALA B 1 431 ? 29.344 31.156 -4.457 1 92.75 431 ALA B CA 1
ATOM 8500 C C . ALA B 1 431 ? 30.094 30.906 -3.146 1 92.75 431 ALA B C 1
ATOM 8502 O O . ALA B 1 431 ? 31.312 30.938 -3.105 1 92.75 431 ALA B O 1
ATOM 8503 N N . LEU B 1 432 ? 29.312 30.719 -2.102 1 94.38 432 LEU B N 1
ATOM 8504 C CA . LEU B 1 432 ? 29.906 30.609 -0.779 1 94.38 432 LEU B CA 1
ATOM 8505 C C . LEU B 1 432 ? 29.297 29.453 0.004 1 94.38 432 LEU B C 1
ATOM 8507 O O . LEU B 1 432 ? 28.156 29.062 -0.242 1 94.38 432 LEU B O 1
ATOM 8511 N N . TYR B 1 433 ? 30.109 28.922 0.884 1 92.75 433 TYR B N 1
ATOM 8512 C CA . TYR B 1 433 ? 29.641 28.016 1.933 1 92.75 433 TYR B CA 1
ATOM 8513 C C . TYR B 1 433 ? 30.312 28.328 3.26 1 92.75 433 TYR B C 1
ATOM 8515 O O . TYR B 1 433 ? 31.328 29.047 3.297 1 92.75 433 TYR B O 1
ATOM 8523 N N . GLN B 1 434 ? 29.734 27.969 4.395 1 92.69 434 GLN B N 1
ATOM 8524 C CA . GLN B 1 434 ? 30.219 28.234 5.738 1 92.69 434 GLN B CA 1
ATOM 8525 C C . GLN B 1 434 ? 30.281 29.734 6.027 1 92.69 434 GLN B C 1
ATOM 8527 O O . GLN B 1 434 ? 31.188 30.188 6.73 1 92.69 434 GLN B O 1
ATOM 8532 N N . HIS B 1 435 ? 29.453 30.469 5.242 1 92.5 435 HIS B N 1
ATOM 8533 C CA . HIS B 1 435 ? 29.281 31.891 5.504 1 92.5 435 HIS B CA 1
ATOM 8534 C C . HIS B 1 435 ? 28.172 32.125 6.516 1 92.5 435 HIS B C 1
ATOM 8536 O O . HIS B 1 435 ? 27.469 31.188 6.91 1 92.5 435 HIS B O 1
ATOM 8542 N N . SER B 1 436 ? 28.016 33.344 7.094 1 93.12 436 SER B N 1
ATOM 8543 C CA . SER B 1 436 ? 26.922 33.719 8.008 1 93.12 436 SER B CA 1
ATOM 8544 C C . SER B 1 436 ? 26 34.75 7.375 1 93.12 436 SER B C 1
ATOM 8546 O O . SER B 1 436 ? 26.375 35.438 6.438 1 93.12 436 SER B O 1
ATOM 8548 N N . LEU B 1 437 ? 24.75 34.719 7.754 1 93.06 437 LEU B N 1
ATOM 8549 C CA . LEU B 1 437 ? 23.688 35.562 7.23 1 93.06 437 LEU B CA 1
ATOM 8550 C C . LEU B 1 437 ? 22.859 36.156 8.367 1 93.06 437 LEU B C 1
ATOM 8552 O O . LEU B 1 437 ? 22.547 35.5 9.344 1 93.06 437 LEU B O 1
ATOM 8556 N N . CYS B 1 438 ? 22.562 37.438 8.305 1 93.62 438 CYS B N 1
ATOM 8557 C CA . CYS B 1 438 ? 21.656 38.094 9.242 1 93.62 438 CYS B CA 1
ATOM 8558 C C . CYS B 1 438 ? 20.859 39.188 8.539 1 93.62 438 CYS B C 1
ATOM 8560 O O . CYS B 1 438 ? 21.25 39.656 7.48 1 93.62 438 CYS B O 1
ATOM 8562 N N . CYS B 1 439 ? 19.797 39.5 9.102 1 92.5 439 CYS B N 1
ATOM 8563 C CA . CYS B 1 439 ? 18.875 40.5 8.547 1 92.5 439 CYS B CA 1
ATOM 8564 C C . CYS B 1 439 ? 18.828 41.75 9.438 1 92.5 439 CYS B C 1
ATOM 8566 O O . CYS B 1 439 ? 18.578 41.625 10.641 1 92.5 439 CYS B O 1
ATOM 8568 N N . HIS B 1 440 ? 19.172 42.875 8.977 1 92.44 440 HIS B N 1
ATOM 8569 C CA . HIS B 1 440 ? 19.031 44.156 9.641 1 92.44 440 HIS B CA 1
ATOM 8570 C C . HIS B 1 440 ? 18.266 45.156 8.773 1 92.44 440 HIS B C 1
ATOM 8572 O O . HIS B 1 440 ? 18.656 45.406 7.633 1 92.44 440 HIS B O 1
ATOM 8578 N N . GLY B 1 441 ? 17.141 45.562 9.367 1 88.38 441 GLY B N 1
ATOM 8579 C CA . GLY B 1 441 ? 16.266 46.406 8.562 1 88.38 441 GLY B CA 1
ATOM 8580 C C . GLY B 1 441 ? 15.68 45.688 7.367 1 88.38 441 GLY B C 1
ATOM 8581 O O . GLY B 1 441 ? 15.062 44.625 7.52 1 88.38 441 GLY B O 1
ATOM 8582 N N . LYS B 1 442 ? 15.875 46.219 6.168 1 90.12 442 LYS B N 1
ATOM 8583 C CA . LYS B 1 442 ? 15.359 45.625 4.945 1 90.12 442 LYS B CA 1
ATOM 8584 C C . LYS B 1 442 ? 16.484 45.062 4.09 1 90.12 442 LYS B C 1
ATOM 8586 O O . LYS B 1 442 ? 16.406 45.062 2.859 1 90.12 442 LYS B O 1
ATOM 8591 N N . ALA B 1 443 ? 17.531 44.656 4.797 1 94.5 443 ALA B N 1
ATOM 8592 C CA . ALA B 1 443 ? 18.688 44.125 4.051 1 94.5 443 ALA B CA 1
ATOM 8593 C C . ALA B 1 443 ? 19.266 42.875 4.723 1 94.5 443 ALA B C 1
ATOM 8595 O O . ALA B 1 443 ? 19.188 42.75 5.945 1 94.5 443 ALA B O 1
ATOM 8596 N N . LEU B 1 444 ? 19.781 42.031 3.938 1 94.56 444 LEU B N 1
ATOM 8597 C CA . LEU B 1 444 ? 20.531 40.875 4.395 1 94.56 444 LEU B CA 1
ATOM 8598 C C . LEU B 1 444 ? 22.031 41.125 4.285 1 94.56 444 LEU B C 1
ATOM 8600 O O . LEU B 1 444 ? 22.5 41.719 3.312 1 94.56 444 LEU B O 1
ATOM 8604 N N . TYR B 1 445 ? 22.781 40.719 5.223 1 93.94 445 TYR B N 1
ATOM 8605 C CA . TYR B 1 445 ? 24.234 40.812 5.23 1 93.94 445 TYR B CA 1
ATOM 8606 C C . TYR B 1 445 ? 24.875 39.438 5.254 1 93.94 445 TYR B C 1
ATOM 8608 O O . TYR B 1 445 ? 24.531 38.594 6.102 1 93.94 445 TYR B O 1
ATOM 8616 N N . VAL B 1 446 ? 25.734 39.25 4.379 1 92.62 446 VAL B N 1
ATOM 8617 C CA . VAL B 1 446 ? 26.516 38 4.312 1 92.62 446 VAL B CA 1
ATOM 8618 C C . VAL B 1 446 ? 27.969 38.312 4.688 1 92.62 446 VAL B C 1
ATOM 8620 O O . VAL B 1 446 ? 28.578 39.219 4.16 1 92.62 446 VAL B O 1
ATOM 8623 N N . PHE B 1 447 ? 28.5 37.5 5.617 1 92.81 447 PHE B N 1
ATOM 8624 C CA . PHE B 1 447 ? 29.875 37.688 6.098 1 92.81 447 PHE B CA 1
ATOM 8625 C C . PHE B 1 447 ? 30.719 36.469 5.84 1 92.81 447 PHE B C 1
ATOM 8627 O O . PHE B 1 447 ? 30.328 35.344 6.223 1 92.81 447 PHE B O 1
ATOM 8634 N N . GLY B 1 448 ? 31.828 36.594 5.309 1 91.25 448 GLY B N 1
ATOM 8635 C CA . GLY B 1 448 ? 32.844 35.594 5.195 1 91.25 448 GLY B CA 1
ATOM 8636 C C . GLY B 1 448 ? 32.375 34.344 4.504 1 91.25 448 GLY B C 1
ATOM 8637 O O . GLY B 1 448 ? 31.531 34.375 3.607 1 91.25 448 GLY B O 1
ATOM 8638 N N . GLY B 1 449 ? 33.094 33.188 4.957 1 92.5 449 GLY B N 1
ATOM 8639 C CA . GLY B 1 449 ? 32.875 31.906 4.328 1 92.5 449 GLY B CA 1
ATOM 8640 C C . GLY B 1 449 ? 34.031 31.453 3.463 1 92.5 449 GLY B C 1
ATOM 8641 O O . GLY B 1 449 ? 35.125 32 3.549 1 92.5 449 GLY B O 1
ATOM 8642 N N . LYS B 1 450 ? 33.688 30.344 2.693 1 92.62 450 LYS B N 1
ATOM 8643 C CA . LYS B 1 450 ? 34.656 29.797 1.75 1 92.62 450 LYS B CA 1
ATOM 8644 C C . LYS B 1 450 ? 34.125 29.828 0.323 1 92.62 450 LYS B C 1
ATOM 8646 O O . LYS B 1 450 ? 32.938 29.609 0.1 1 92.62 450 LYS B O 1
ATOM 8651 N N . ASP B 1 451 ? 35.062 30.078 -0.562 1 91.19 451 ASP B N 1
ATOM 8652 C CA . ASP B 1 451 ? 34.656 30.203 -1.963 1 91.19 451 ASP B CA 1
ATOM 8653 C C . ASP B 1 451 ? 34.844 28.875 -2.697 1 91.19 451 ASP B C 1
ATOM 8655 O O . ASP B 1 451 ? 35 27.828 -2.066 1 91.19 451 ASP B O 1
ATOM 8659 N N . VAL B 1 452 ? 34.781 28.812 -3.891 1 90.75 452 VAL B N 1
ATOM 8660 C CA . VAL B 1 452 ? 34.781 27.641 -4.754 1 90.75 452 VAL B CA 1
ATOM 8661 C C . VAL B 1 452 ? 36.156 26.922 -4.652 1 90.75 452 VAL B C 1
ATOM 8663 O O . VAL B 1 452 ? 36.219 25.719 -4.855 1 90.75 452 VAL B O 1
ATOM 8666 N N . VAL B 1 453 ? 37.188 27.625 -4.367 1 88.06 453 VAL B N 1
ATOM 8667 C CA . VAL B 1 453 ? 38.531 27.016 -4.262 1 88.06 453 VAL B CA 1
ATOM 8668 C C . VAL B 1 453 ? 38.844 26.75 -2.793 1 88.06 453 VAL B C 1
ATOM 8670 O O . VAL B 1 453 ? 40 26.594 -2.428 1 88.06 453 VAL B O 1
ATOM 8673 N N . ASP B 1 454 ? 37.938 26.859 -1.83 1 88.19 454 ASP B N 1
ATOM 8674 C CA . ASP B 1 454 ? 38 26.516 -0.416 1 88.19 454 ASP B CA 1
ATOM 8675 C C . ASP B 1 454 ? 38.906 27.5 0.339 1 88.19 454 ASP B C 1
ATOM 8677 O O . ASP B 1 454 ? 39.625 27.109 1.27 1 88.19 454 ASP B O 1
ATOM 8681 N N . GLU B 1 455 ? 38.906 28.656 -0.189 1 91.75 455 GLU B N 1
ATOM 8682 C CA . GLU B 1 455 ? 39.625 29.719 0.51 1 91.75 455 GLU B CA 1
ATOM 8683 C C . GLU B 1 455 ? 38.688 30.562 1.361 1 91.75 455 GLU B C 1
ATOM 8685 O O . GLU B 1 455 ? 37.562 30.859 0.944 1 91.75 455 GLU B O 1
ATOM 8690 N N . HIS B 1 456 ? 39.25 31.047 2.562 1 92 456 HIS B N 1
ATOM 8691 C CA . HIS B 1 456 ? 38.469 31.906 3.455 1 92 456 HIS B CA 1
ATOM 8692 C C . HIS B 1 456 ? 38.344 33.312 2.867 1 92 456 HIS B C 1
ATOM 8694 O O . HIS B 1 456 ? 39.281 33.844 2.297 1 92 456 HIS B O 1
ATOM 8700 N N . VAL B 1 457 ? 37.156 33.781 2.979 1 91.25 457 VAL B N 1
ATOM 8701 C CA . VAL B 1 457 ? 36.844 35.094 2.422 1 91.25 457 VAL B CA 1
ATOM 8702 C C . VAL B 1 457 ? 36.594 36.094 3.555 1 91.25 457 VAL B C 1
ATOM 8704 O O . VAL B 1 457 ? 36.125 35.719 4.625 1 91.25 457 VAL B O 1
ATOM 8707 N N . GLU B 1 458 ? 37.031 37.344 3.252 1 90.75 458 GLU B N 1
ATOM 8708 C CA . GLU B 1 458 ? 36.875 38.438 4.227 1 90.75 458 GLU B CA 1
ATOM 8709 C C . GLU B 1 458 ? 35.844 39.438 3.742 1 90.75 458 GLU B C 1
ATOM 8711 O O . GLU B 1 458 ? 35.688 40.5 4.348 1 90.75 458 GLU B O 1
ATOM 8716 N N . SER B 1 459 ? 35.125 39.125 2.717 1 90.31 459 SER B N 1
ATOM 8717 C CA . SER B 1 459 ? 34.188 40.062 2.1 1 90.31 459 SER B CA 1
ATOM 8718 C C . SER B 1 459 ? 32.875 40.125 2.865 1 90.31 459 SER B C 1
ATOM 8720 O O . SER B 1 459 ? 32.5 39.156 3.535 1 90.31 459 SER B O 1
ATOM 8722 N N . VAL B 1 460 ? 32.219 41.281 2.805 1 91.62 460 VAL B N 1
ATOM 8723 C CA . VAL B 1 460 ? 30.875 41.531 3.34 1 91.62 460 VAL B CA 1
ATOM 8724 C C . VAL B 1 460 ? 29.938 41.938 2.209 1 91.62 460 VAL B C 1
ATOM 8726 O O . VAL B 1 460 ? 30.234 42.844 1.439 1 91.62 460 VAL B O 1
ATOM 8729 N N . PHE B 1 461 ? 28.859 41.188 2.033 1 92.81 461 PHE B N 1
ATOM 8730 C CA . PHE B 1 461 ? 27.844 41.469 1.019 1 92.81 461 PHE B CA 1
ATOM 8731 C C . PHE B 1 461 ? 26.547 41.906 1.663 1 92.81 461 PHE B C 1
ATOM 8733 O O . PHE B 1 461 ? 26.141 41.375 2.707 1 92.81 461 PHE B O 1
ATOM 8740 N N . ARG B 1 462 ? 25.938 42.875 1.074 1 90.5 462 ARG B N 1
ATOM 8741 C CA . ARG B 1 462 ? 24.641 43.375 1.505 1 90.5 462 ARG B CA 1
ATOM 8742 C C . ARG B 1 462 ? 23.578 43.188 0.421 1 90.5 462 ARG B C 1
ATOM 8744 O O . ARG B 1 462 ? 23.797 43.531 -0.739 1 90.5 462 ARG B O 1
ATOM 8751 N N . PHE B 1 463 ? 22.469 42.594 0.727 1 93.88 463 PHE B N 1
ATOM 8752 C CA . PHE B 1 463 ? 21.328 42.375 -0.163 1 93.88 463 PHE B CA 1
ATOM 8753 C C . PHE B 1 463 ? 20.156 43.25 0.226 1 93.88 463 PHE B C 1
ATOM 8755 O O . PHE B 1 463 ? 19.641 43.156 1.339 1 93.88 463 PHE B O 1
ATOM 8762 N N . ASP B 1 464 ? 19.703 43.969 -0.725 1 91.19 464 ASP B N 1
ATOM 8763 C CA . ASP B 1 464 ? 18.516 44.812 -0.522 1 91.19 464 ASP B CA 1
ATOM 8764 C C . ASP B 1 464 ? 17.25 44.031 -0.9 1 91.19 464 ASP B C 1
ATOM 8766 O O . ASP B 1 464 ? 17 43.781 -2.08 1 91.19 464 ASP B O 1
ATOM 8770 N N . ILE B 1 465 ? 16.453 43.719 0.107 1 89.56 465 ILE B N 1
ATOM 8771 C CA . ILE B 1 465 ? 15.312 42.812 -0.074 1 89.56 465 ILE B CA 1
ATOM 8772 C C . ILE B 1 465 ? 14.289 43.469 -1.002 1 89.56 465 ILE B C 1
ATOM 8774 O O . ILE B 1 465 ? 13.828 42.844 -1.962 1 89.56 465 ILE B O 1
ATOM 8778 N N . PRO B 1 466 ? 13.953 44.75 -0.821 1 87.25 466 PRO B N 1
ATOM 8779 C CA . PRO B 1 466 ? 12.93 45.375 -1.682 1 87.25 466 PRO B CA 1
ATOM 8780 C C . PRO B 1 466 ? 13.367 45.438 -3.145 1 87.25 466 PRO B C 1
ATOM 8782 O O . PRO B 1 466 ? 12.539 45.281 -4.047 1 87.25 466 PRO B O 1
ATOM 8785 N N . THR B 1 467 ? 14.68 45.656 -3.445 1 86.69 467 THR B N 1
ATOM 8786 C CA . THR B 1 467 ? 15.156 45.844 -4.809 1 86.69 467 THR B CA 1
ATOM 8787 C C . THR B 1 467 ? 15.75 44.562 -5.363 1 86.69 467 THR B C 1
ATOM 8789 O O . THR B 1 467 ? 16.062 44.469 -6.555 1 86.69 467 THR B O 1
ATOM 8792 N N . ASN B 1 468 ? 15.93 43.562 -4.469 1 91.56 468 ASN B N 1
ATOM 8793 C CA . ASN B 1 468 ? 16.484 42.281 -4.898 1 91.56 468 ASN B CA 1
ATOM 8794 C C . ASN B 1 468 ? 17.859 42.469 -5.555 1 91.56 468 ASN B C 1
ATOM 8796 O O . ASN B 1 468 ? 18.094 41.938 -6.645 1 91.56 468 ASN B O 1
ATOM 8800 N N . CYS B 1 469 ? 18.703 43.219 -4.941 1 91.12 469 CYS B N 1
ATOM 8801 C CA . CYS B 1 469 ? 20.016 43.531 -5.492 1 91.12 469 CYS B CA 1
ATOM 8802 C C . CYS B 1 469 ? 21.094 43.375 -4.43 1 91.12 469 CYS B C 1
ATOM 8804 O O . CYS B 1 469 ? 20.891 43.719 -3.27 1 91.12 469 CYS B O 1
ATOM 8806 N N . TRP B 1 470 ? 22.359 42.938 -4.879 1 92.88 470 TRP B N 1
ATOM 8807 C CA . TRP B 1 470 ? 23.516 42.75 -4.012 1 92.88 470 TRP B CA 1
ATOM 8808 C C . TRP B 1 470 ? 24.484 43.906 -4.129 1 92.88 470 TRP B C 1
ATOM 8810 O O . TRP B 1 470 ? 24.672 44.469 -5.215 1 92.88 470 TRP B O 1
ATOM 8820 N N . THR B 1 471 ? 25.094 44.312 -3.078 1 90.38 471 THR B N 1
ATOM 8821 C CA . THR B 1 471 ? 26.172 45.281 -3.016 1 90.38 471 THR B CA 1
ATOM 8822 C C . THR B 1 471 ? 27.328 44.781 -2.18 1 90.38 471 THR B C 1
ATOM 8824 O O . THR B 1 471 ? 27.125 44.094 -1.172 1 90.38 471 THR B O 1
ATOM 8827 N N . VAL B 1 472 ? 28.578 45.031 -2.646 1 90.94 472 VAL B N 1
ATOM 8828 C CA . VAL B 1 472 ? 29.766 44.688 -1.886 1 90.94 472 VAL B CA 1
ATOM 8829 C C . VAL B 1 472 ? 30.141 45.812 -0.933 1 90.94 472 VAL B C 1
ATOM 8831 O O . VAL B 1 472 ? 30.312 46.969 -1.358 1 90.94 472 VAL B O 1
ATOM 8834 N N . VAL B 1 473 ? 30.156 45.531 0.438 1 87.5 473 VAL B N 1
ATOM 8835 C CA . VAL B 1 473 ? 30.531 46.531 1.437 1 87.5 473 VAL B CA 1
ATOM 8836 C C . VAL B 1 473 ? 32.031 46.812 1.346 1 87.5 473 VAL B C 1
ATOM 8838 O O . VAL B 1 473 ? 32.844 45.875 1.226 1 87.5 473 VAL B O 1
ATOM 8841 N N . ARG B 1 474 ? 32.469 47.969 1.434 1 84 474 ARG B N 1
ATOM 8842 C CA . ARG B 1 474 ? 33.844 48.406 1.228 1 84 474 ARG B CA 1
ATOM 8843 C C . ARG B 1 474 ? 34.75 47.906 2.344 1 84 474 ARG B C 1
ATOM 8845 O O . ARG B 1 474 ? 35.906 47.531 2.094 1 84 474 ARG B O 1
ATOM 8852 N N . THR B 1 475 ? 34.312 47.906 3.539 1 84.88 475 THR B N 1
ATOM 8853 C CA . THR B 1 475 ? 35.125 47.438 4.66 1 84.88 475 THR B CA 1
ATOM 8854 C C . THR B 1 475 ? 35.062 45.938 4.793 1 84.88 475 THR B C 1
ATOM 8856 O O . THR B 1 475 ? 34 45.312 4.719 1 84.88 475 THR B O 1
ATOM 8859 N N . LYS B 1 476 ? 36.219 45.375 4.934 1 88.25 476 LYS B N 1
ATOM 8860 C CA . LYS B 1 476 ? 36.375 43.938 5.059 1 88.25 476 LYS B CA 1
ATOM 8861 C C . LYS B 1 476 ? 36.406 43.5 6.523 1 88.25 476 LYS B C 1
ATOM 8863 O O . LYS B 1 476 ? 36.625 44.344 7.406 1 88.25 476 LYS B O 1
ATOM 8868 N N . MET B 1 477 ? 36.062 42.25 6.738 1 91.38 477 MET B N 1
ATOM 8869 C CA . MET B 1 477 ? 36.281 41.688 8.062 1 91.38 477 MET B CA 1
ATOM 8870 C C . MET B 1 477 ? 37.75 41.75 8.469 1 91.38 477 MET B C 1
ATOM 8872 O O . MET B 1 477 ? 38.625 41.844 7.613 1 91.38 477 MET B O 1
ATOM 8876 N N . LEU B 1 478 ? 38.094 41.844 9.617 1 83.38 478 LEU B N 1
ATOM 8877 C CA . LEU B 1 478 ? 39.469 41.938 10.102 1 83.38 478 LEU B CA 1
ATOM 8878 C C . LEU B 1 478 ? 40.25 40.688 9.742 1 83.38 478 LEU B C 1
ATOM 8880 O O . LEU B 1 478 ? 41.406 40.781 9.352 1 83.38 478 LEU B O 1
ATOM 8884 N N . LYS B 1 479 ? 39.625 39.531 9.859 1 84.06 479 LYS B N 1
ATOM 8885 C CA . LYS B 1 479 ? 40.219 38.25 9.477 1 84.06 479 LYS B CA 1
ATOM 8886 C C . LYS B 1 479 ? 39.219 37.406 8.703 1 84.06 479 LYS B C 1
ATOM 8888 O O . LYS B 1 479 ? 38.031 37.344 9.047 1 84.06 479 LYS B O 1
ATOM 8893 N N . PRO B 1 480 ? 39.719 36.906 7.633 1 87.94 480 PRO B N 1
ATOM 8894 C CA . PRO B 1 480 ? 38.875 35.938 6.961 1 87.94 480 PRO B CA 1
ATOM 8895 C C . PRO B 1 480 ? 38.5 34.75 7.855 1 87.94 480 PRO B C 1
ATOM 8897 O O . PRO B 1 480 ? 39.312 34.25 8.617 1 87.94 480 PRO B O 1
ATOM 8900 N N . ARG B 1 481 ? 37.25 34.344 7.82 1 88.44 481 ARG B N 1
ATOM 8901 C CA . ARG B 1 481 ? 36.812 33.25 8.688 1 88.44 481 ARG B CA 1
ATOM 8902 C C . ARG B 1 481 ? 35.625 32.5 8.086 1 88.44 481 ARG B C 1
ATOM 8904 O O . ARG B 1 481 ? 34.938 33.031 7.23 1 88.44 481 ARG B O 1
ATOM 8911 N N . SER B 1 482 ? 35.562 31.391 8.461 1 89.88 482 SER B N 1
ATOM 8912 C CA . SER B 1 482 ? 34.438 30.516 8.141 1 89.88 482 SER B CA 1
ATOM 8913 C C . SER B 1 482 ? 33.906 29.812 9.391 1 89.88 482 SER B C 1
ATOM 8915 O O . SER B 1 482 ? 34.562 29.797 10.422 1 89.88 482 SER B O 1
ATOM 8917 N N . GLU B 1 483 ? 32.625 29.359 9.305 1 87.31 483 GLU B N 1
ATOM 8918 C CA . GLU B 1 483 ? 31.984 28.641 10.406 1 87.31 483 GLU B CA 1
ATOM 8919 C C . GLU B 1 483 ? 31.781 29.562 11.609 1 87.31 483 GLU B C 1
ATOM 8921 O O . GLU B 1 483 ? 31.938 29.125 12.75 1 87.31 483 GLU B O 1
ATOM 8926 N N . HIS B 1 484 ? 31.641 30.844 11.281 1 87.31 484 HIS B N 1
ATOM 8927 C CA . HIS B 1 484 ? 31.344 31.828 12.305 1 87.31 484 HIS B CA 1
ATOM 8928 C C . HIS B 1 484 ? 29.859 32.156 12.336 1 87.31 484 HIS B C 1
ATOM 8930 O O . HIS B 1 484 ? 29.094 31.672 11.516 1 87.31 484 HIS B O 1
ATOM 8936 N N . LEU B 1 485 ? 29.516 33 13.406 1 88.81 485 LEU B N 1
ATOM 8937 C CA . LEU B 1 485 ? 28.125 33.406 13.602 1 88.81 485 LEU B CA 1
ATOM 8938 C C . LEU B 1 485 ? 28.016 34.938 13.453 1 88.81 485 LEU B C 1
ATOM 8940 O O . LEU B 1 485 ? 28.953 35.656 13.75 1 88.81 485 LEU B O 1
ATOM 8944 N N . SER B 1 486 ? 26.922 35.281 12.852 1 92.31 486 SER B N 1
ATOM 8945 C CA . SER B 1 486 ? 26.531 36.688 12.836 1 92.31 486 SER B CA 1
ATOM 8946 C C . SER B 1 486 ? 25.203 36.906 13.57 1 92.31 486 SER B C 1
ATOM 8948 O O . SER B 1 486 ? 24.203 36.281 13.234 1 92.31 486 SER B O 1
ATOM 8950 N N . LEU B 1 487 ? 25.219 37.75 14.672 1 93.06 487 LEU B N 1
ATOM 8951 C CA . LEU B 1 487 ? 24.047 38.031 15.5 1 93.06 487 LEU B CA 1
ATOM 8952 C C . LEU B 1 487 ? 23.797 39.531 15.594 1 93.06 487 LEU B C 1
ATOM 8954 O O . LEU B 1 487 ? 24.734 40.344 15.695 1 93.06 487 LEU B O 1
ATOM 8958 N N . ILE B 1 488 ? 22.609 39.844 15.523 1 94 488 ILE B N 1
ATOM 8959 C CA . ILE B 1 488 ? 22.234 41.25 15.602 1 94 488 ILE B CA 1
ATOM 8960 C C . ILE B 1 488 ? 21.812 41.594 17.031 1 94 488 ILE B C 1
ATOM 8962 O O . ILE B 1 488 ? 20.969 40.906 17.625 1 94 488 ILE B O 1
ATOM 8966 N N . VAL B 1 489 ? 22.484 42.625 17.672 1 93 489 VAL B N 1
ATOM 8967 C CA . VAL B 1 489 ? 22.125 43.188 18.969 1 93 489 VAL B CA 1
ATOM 8968 C C . VAL B 1 489 ? 22.109 44.719 18.875 1 93 489 VAL B C 1
ATOM 8970 O O . VAL B 1 489 ? 23.109 45.344 18.531 1 93 489 VAL B O 1
ATOM 8973 N N . GLU B 1 490 ? 20.953 45.375 19.234 1 89.56 490 GLU B N 1
ATOM 8974 C CA . GLU B 1 490 ? 20.797 46.812 19.25 1 89.56 490 GLU B CA 1
ATOM 8975 C C . GLU B 1 490 ? 21.344 47.469 17.984 1 89.56 490 GLU B C 1
ATOM 8977 O O . GLU B 1 490 ? 22.156 48.406 18.031 1 89.56 490 GLU B O 1
ATOM 8982 N N . ASP B 1 491 ? 21.078 47 16.828 1 90.06 491 ASP B N 1
ATOM 8983 C CA . ASP B 1 491 ? 21.344 47.562 15.508 1 90.06 491 ASP B CA 1
ATOM 8984 C C . ASP B 1 491 ? 22.812 47.375 15.133 1 90.06 491 ASP B C 1
ATOM 8986 O O . ASP B 1 491 ? 23.297 48.031 14.211 1 90.06 491 ASP B O 1
ATOM 8990 N N . LYS B 1 492 ? 23.578 46.562 15.914 1 93.94 492 LYS B N 1
ATOM 8991 C CA . LYS B 1 492 ? 24.938 46.156 15.555 1 93.94 492 LYS B CA 1
ATOM 8992 C C . LYS B 1 492 ? 25.016 44.656 15.289 1 93.94 492 LYS B C 1
ATOM 8994 O O . LYS B 1 492 ? 24.219 43.875 15.828 1 93.94 492 LYS B O 1
ATOM 8999 N N . ILE B 1 493 ? 25.953 44.375 14.492 1 93.62 493 ILE B N 1
ATOM 9000 C CA . ILE B 1 493 ? 26.109 42.969 14.141 1 93.62 493 ILE B CA 1
ATOM 9001 C C . ILE B 1 493 ? 27.391 42.406 14.766 1 93.62 493 ILE B C 1
ATOM 9003 O O . ILE B 1 493 ? 28.484 42.906 14.508 1 93.62 493 ILE B O 1
ATOM 9007 N N . PHE B 1 494 ? 27.312 41.375 15.586 1 93.75 494 PHE B N 1
ATOM 9008 C CA . PHE B 1 494 ? 28.422 40.719 16.266 1 93.75 494 PHE B CA 1
ATOM 9009 C C . PHE B 1 494 ? 28.859 39.469 15.508 1 93.75 494 PHE B C 1
ATOM 9011 O O . PHE B 1 494 ? 28.031 38.594 15.203 1 93.75 494 PHE B O 1
ATOM 9018 N N . ILE B 1 495 ? 30.016 39.438 15.117 1 92.31 495 ILE B N 1
ATOM 9019 C CA . ILE B 1 495 ? 30.609 38.25 14.484 1 92.31 495 ILE B CA 1
ATOM 9020 C C . ILE B 1 495 ? 31.422 37.469 15.523 1 92.31 495 ILE B C 1
ATOM 9022 O O . ILE B 1 495 ? 32.375 38 16.109 1 92.31 495 ILE B O 1
ATOM 9026 N N . LEU B 1 496 ? 31.062 36.219 15.758 1 89 496 LEU B N 1
ATOM 9027 C CA . LEU B 1 496 ? 31.672 35.406 16.812 1 89 496 LEU B CA 1
ATOM 9028 C C . LEU B 1 496 ? 32.125 34.062 16.266 1 89 496 LEU B C 1
ATOM 9030 O O . LEU B 1 496 ? 31.438 33.438 15.438 1 89 496 LEU B O 1
ATOM 9034 N N . GLY B 1 497 ? 33.281 33.625 16.797 1 83.94 497 GLY B N 1
ATOM 9035 C CA . GLY B 1 497 ? 33.781 32.312 16.5 1 83.94 497 GLY B CA 1
ATOM 9036 C C . GLY B 1 497 ? 34.312 32.156 15.086 1 83.94 497 GLY B C 1
ATOM 9037 O O . GLY B 1 497 ? 34.625 33.156 14.445 1 83.94 497 GLY B O 1
ATOM 9038 N N . GLY B 1 498 ? 34.406 30.812 14.68 1 82.94 498 GLY B N 1
ATOM 9039 C CA . GLY B 1 498 ? 34.938 30.484 13.375 1 82.94 498 GLY B CA 1
ATOM 9040 C C . GLY B 1 498 ? 36.438 30.266 13.398 1 82.94 498 GLY B C 1
ATOM 9041 O O . GLY B 1 498 ? 37.031 30.188 14.469 1 82.94 498 GLY B O 1
ATOM 9042 N N . GLY B 1 499 ? 36.875 29.969 12.211 1 82.88 499 GLY B N 1
ATOM 9043 C CA . GLY B 1 499 ? 38.312 29.703 12.086 1 82.88 499 GLY B CA 1
ATOM 9044 C C . GLY B 1 499 ? 38.875 30.109 10.734 1 82.88 499 GLY B C 1
ATOM 9045 O O . GLY B 1 499 ? 38.125 30.297 9.773 1 82.88 499 GLY B O 1
ATOM 9046 N N . SER B 1 500 ? 40.031 30.391 10.828 1 79.19 500 SER B N 1
ATOM 9047 C CA . SER B 1 500 ? 40.812 30.641 9.617 1 79.19 500 SER B CA 1
ATOM 9048 C C . SER B 1 500 ? 41.781 29.484 9.32 1 79.19 500 SER B C 1
ATOM 9050 O O . SER B 1 500 ? 41.688 28.438 9.945 1 79.19 500 SER B O 1
ATOM 9052 N N . LYS B 1 501 ? 42.594 29.641 8.328 1 74.19 501 LYS B N 1
ATOM 9053 C CA . LYS B 1 501 ? 43.562 28.594 7.922 1 74.19 501 LYS B CA 1
ATOM 9054 C C . LYS B 1 501 ? 44.469 28.203 9.078 1 74.19 501 LYS B C 1
ATOM 9056 O O . LYS B 1 501 ? 44.812 27.031 9.211 1 74.19 501 LYS B O 1
ATOM 9061 N N . HIS B 1 502 ? 44.688 29.062 9.992 1 70.06 502 HIS B N 1
ATOM 9062 C CA . HIS B 1 502 ? 45.781 28.797 10.938 1 70.06 502 HIS B CA 1
ATOM 9063 C C . HIS B 1 502 ? 45.281 28.781 12.375 1 70.06 502 HIS B C 1
ATOM 9065 O O . HIS B 1 502 ? 45.938 28.281 13.266 1 70.06 502 HIS B O 1
ATOM 9071 N N . SER B 1 503 ? 44.125 29.344 12.625 1 73.94 503 SER B N 1
ATOM 9072 C CA . SER B 1 503 ? 43.719 29.438 14.023 1 73.94 503 SER B CA 1
ATOM 9073 C C . SER B 1 503 ? 42.219 29.609 14.141 1 73.94 503 SER B C 1
ATOM 9075 O O . SER B 1 503 ? 41.531 30.047 13.195 1 73.94 503 SER B O 1
ATOM 9077 N N . ASN B 1 504 ? 41.75 29.281 15.367 1 81.25 504 ASN B N 1
ATOM 9078 C CA . ASN B 1 504 ? 40.375 29.562 15.75 1 81.25 504 ASN B CA 1
ATOM 9079 C C . ASN B 1 504 ? 40.219 30.984 16.266 1 81.25 504 ASN B C 1
ATOM 9081 O O . ASN B 1 504 ? 41.094 31.516 16.953 1 81.25 504 ASN B O 1
ATOM 9085 N N . ALA B 1 505 ? 39.188 31.531 15.891 1 80.12 505 ALA B N 1
ATOM 9086 C CA . ALA B 1 505 ? 38.969 32.938 16.25 1 80.12 505 ALA B CA 1
ATOM 9087 C C . ALA B 1 505 ? 38.375 33.062 17.641 1 80.12 505 ALA B C 1
ATOM 9089 O O . ALA B 1 505 ? 37.375 32.406 17.953 1 80.12 505 ALA B O 1
ATOM 9090 N N . VAL B 1 506 ? 39 33.875 18.484 1 82.94 506 VAL B N 1
ATOM 9091 C CA . VAL B 1 506 ? 38.469 34.188 19.812 1 82.94 506 VAL B CA 1
ATOM 9092 C C . VAL B 1 506 ? 37.938 35.625 19.828 1 82.94 506 VAL B C 1
ATOM 9094 O O . VAL B 1 506 ? 37.156 35.969 20.719 1 82.94 506 VAL B O 1
ATOM 9097 N N . GLU B 1 507 ? 38.344 36.344 18.797 1 86.44 507 GLU B N 1
ATOM 9098 C CA . GLU B 1 507 ? 38 37.75 18.734 1 86.44 507 GLU B CA 1
ATOM 9099 C C . GLU B 1 507 ? 36.5 37.938 18.406 1 86.44 507 GLU B C 1
ATOM 9101 O O . GLU B 1 507 ? 35.938 37.188 17.594 1 86.44 507 GLU B O 1
ATOM 9106 N N . VAL B 1 508 ? 35.938 38.906 19.031 1 90.62 508 VAL B N 1
ATOM 9107 C CA . VAL B 1 508 ? 34.594 39.344 18.75 1 90.62 508 VAL B CA 1
ATOM 9108 C C . VAL B 1 508 ? 34.625 40.656 17.953 1 90.62 508 VAL B C 1
ATOM 9110 O O . VAL B 1 508 ? 35.094 41.656 18.422 1 90.62 508 VAL B O 1
ATOM 9113 N N . GLU B 1 509 ? 34.188 40.531 16.719 1 92.62 509 GLU B N 1
ATOM 9114 C CA . GLU B 1 509 ? 34.094 41.688 15.836 1 92.62 509 GLU B CA 1
ATOM 9115 C C . GLU B 1 509 ? 32.688 42.25 15.781 1 92.62 509 GLU B C 1
ATOM 9117 O O . GLU B 1 509 ? 31.703 41.469 15.766 1 92.62 509 GLU B O 1
ATOM 9122 N N . ILE B 1 510 ? 32.594 43.5 15.898 1 93.75 510 ILE B N 1
ATOM 9123 C CA . ILE B 1 510 ? 31.312 44.188 15.875 1 93.75 510 ILE B CA 1
ATOM 9124 C C . ILE B 1 510 ? 31.219 45.094 14.656 1 93.75 510 ILE B C 1
ATOM 9126 O O . ILE B 1 510 ? 32.062 46 14.477 1 93.75 510 ILE B O 1
ATOM 9130 N N . PHE B 1 511 ? 30.266 44.844 13.828 1 93.62 511 PHE B N 1
ATOM 9131 C CA . PHE B 1 511 ? 30.016 45.625 12.617 1 93.62 511 PHE B CA 1
ATOM 9132 C C . PHE B 1 511 ? 28.844 46.562 12.812 1 93.62 511 PHE B C 1
ATOM 9134 O O . PHE B 1 511 ? 27.781 46.156 13.281 1 93.62 511 PHE B O 1
ATOM 9141 N N . ASP B 1 512 ? 29 47.781 12.5 1 91.06 512 ASP B N 1
ATOM 9142 C CA . ASP B 1 512 ? 27.938 48.781 12.516 1 91.06 512 ASP B CA 1
ATOM 9143 C C . ASP B 1 512 ? 27.406 49.062 11.109 1 91.06 512 ASP B C 1
ATOM 9145 O O . ASP B 1 512 ? 28.062 49.688 10.297 1 91.06 512 ASP B O 1
ATOM 9149 N N . PRO B 1 513 ? 26.281 48.5 10.844 1 91.25 513 PRO B N 1
ATOM 9150 C CA . PRO B 1 513 ? 25.734 48.656 9.492 1 91.25 513 PRO B CA 1
ATOM 9151 C C . PRO B 1 513 ? 25.438 50.094 9.109 1 91.25 513 PRO B C 1
ATOM 9153 O O . PRO B 1 513 ? 25.359 50.406 7.918 1 91.25 513 PRO B O 1
ATOM 9156 N N . ALA B 1 514 ? 25.25 50.938 10.094 1 89.5 514 ALA B N 1
ATOM 9157 C CA . ALA B 1 514 ? 24.984 52.344 9.812 1 89.5 514 ALA B CA 1
ATOM 9158 C C . ALA B 1 514 ? 26.234 53.062 9.297 1 89.5 514 ALA B C 1
ATOM 9160 O O . ALA B 1 514 ? 26.156 53.906 8.406 1 89.5 514 ALA B O 1
ATOM 9161 N N . THR B 1 515 ? 27.453 52.688 9.773 1 87.44 515 THR B N 1
ATOM 9162 C CA . THR B 1 515 ? 28.688 53.375 9.43 1 87.44 515 THR B CA 1
ATOM 9163 C C . THR B 1 515 ? 29.609 52.469 8.617 1 87.44 515 THR B C 1
ATOM 9165 O O . THR B 1 515 ? 30.594 52.938 8.055 1 87.44 515 THR B O 1
ATOM 9168 N N . ASN B 1 516 ? 29.266 51.219 8.5 1 88.75 516 ASN B N 1
ATOM 9169 C CA . ASN B 1 516 ? 30.109 50.219 7.852 1 88.75 516 ASN B CA 1
ATOM 9170 C C . ASN B 1 516 ? 31.5 50.156 8.5 1 88.75 516 ASN B C 1
ATOM 9172 O O . ASN B 1 516 ? 32.5 50.062 7.809 1 88.75 516 ASN B O 1
ATOM 9176 N N . ARG B 1 517 ? 31.516 50.281 9.758 1 90.38 517 ARG B N 1
ATOM 9177 C CA . ARG B 1 517 ? 32.781 50.25 10.5 1 90.38 517 ARG B CA 1
ATOM 9178 C C . ARG B 1 517 ? 32.812 49.062 11.477 1 90.38 517 ARG B C 1
ATOM 9180 O O . ARG B 1 517 ? 31.75 48.531 11.828 1 90.38 517 ARG B O 1
ATOM 9187 N N . TRP B 1 518 ? 34.031 48.75 11.883 1 91.81 518 TRP B N 1
ATOM 9188 C CA . TRP B 1 518 ? 34.25 47.594 12.773 1 91.81 518 TRP B CA 1
ATOM 9189 C C . TRP B 1 518 ? 34.719 48.062 14.148 1 91.81 518 TRP B C 1
ATOM 9191 O O . TRP B 1 518 ? 35.438 49.062 14.258 1 91.81 518 TRP B O 1
ATOM 9201 N N . SER B 1 519 ? 34.312 47.469 15.117 1 92.44 519 SER B N 1
ATOM 9202 C CA . SER B 1 519 ? 34.812 47.562 16.484 1 92.44 519 SER B CA 1
ATOM 9203 C C . SER B 1 519 ? 35 46.188 17.094 1 92.44 519 SER B C 1
ATOM 9205 O O . SER B 1 519 ? 34.781 45.188 16.438 1 92.44 519 SER B O 1
ATOM 9207 N N . PHE B 1 520 ? 35.594 46.188 18.281 1 91 520 PHE B N 1
ATOM 9208 C CA . PHE B 1 520 ? 35.906 44.906 18.906 1 91 520 PHE B CA 1
ATOM 9209 C C . PHE B 1 520 ? 35.281 44.781 20.281 1 91 520 PHE B C 1
ATOM 9211 O O . PHE B 1 520 ? 35.188 45.781 21.016 1 91 520 PHE B O 1
ATOM 9218 N N . GLY B 1 521 ? 34.844 43.688 20.625 1 91 521 GLY B N 1
ATOM 9219 C CA . GLY B 1 521 ? 34.406 43.312 21.953 1 91 521 GLY B CA 1
ATOM 9220 C C . GLY B 1 521 ? 35.406 42.469 22.703 1 91 521 GLY B C 1
ATOM 9221 O O . GLY B 1 521 ? 36.531 42.25 22.219 1 91 521 GLY B O 1
ATOM 9222 N N . ALA B 1 522 ? 35.031 42.031 23.891 1 92.06 522 ALA B N 1
ATOM 9223 C CA . ALA B 1 522 ? 35.906 41.156 24.672 1 92.06 522 ALA B CA 1
ATOM 9224 C C . ALA B 1 522 ? 36.094 39.812 23.984 1 92.06 522 ALA B C 1
ATOM 9226 O O . ALA B 1 522 ? 35.125 39.219 23.5 1 92.06 522 ALA B O 1
ATOM 9227 N N . ASP B 1 523 ? 37.281 39.469 23.891 1 89.88 523 ASP B N 1
ATOM 9228 C CA . ASP B 1 523 ? 37.594 38.156 23.312 1 89.88 523 ASP B CA 1
ATOM 9229 C C . ASP B 1 523 ? 36.906 37.031 24.094 1 89.88 523 ASP B C 1
ATOM 9231 O O . ASP B 1 523 ? 36.75 37.125 25.312 1 89.88 523 ASP B O 1
ATOM 9235 N N . PHE B 1 524 ? 36.469 36.125 23.375 1 88.06 524 PHE B N 1
ATOM 9236 C CA . PHE B 1 524 ? 35.969 34.938 24.031 1 88.06 524 PHE B CA 1
ATOM 9237 C C . PHE B 1 524 ? 37.062 34.25 24.859 1 88.06 524 PHE B C 1
ATOM 9239 O O . PHE B 1 524 ? 38.25 34.375 24.531 1 88.06 524 PHE B O 1
ATOM 9246 N N . VAL B 1 525 ? 36.781 33.5 25.844 1 82.19 525 VAL B N 1
ATOM 9247 C CA . VAL B 1 525 ? 37.656 33 26.891 1 82.19 525 VAL B CA 1
ATOM 9248 C C . VAL B 1 525 ? 38.562 31.891 26.328 1 82.19 525 VAL B C 1
ATOM 9250 O O . VAL B 1 525 ? 39.719 31.75 26.719 1 82.19 525 VAL B O 1
ATOM 9253 N N . GLU B 1 526 ? 38 31.156 25.375 1 78 526 GLU B N 1
ATOM 9254 C CA . GLU B 1 526 ? 38.75 30.031 24.859 1 78 526 GLU B CA 1
ATOM 9255 C C . GLU B 1 526 ? 38.594 29.906 23.344 1 78 526 GLU B C 1
ATOM 9257 O O . GLU B 1 526 ? 37.594 30.328 22.781 1 78 526 GLU B O 1
ATOM 9262 N N . GLU B 1 527 ? 39.656 29.344 22.672 1 73.75 527 GLU B N 1
ATOM 9263 C CA . GLU B 1 527 ? 39.562 29.062 21.234 1 73.75 527 GLU B CA 1
ATOM 9264 C C . GLU B 1 527 ? 38.656 27.891 20.953 1 73.75 527 GLU B C 1
ATOM 9266 O O . GLU B 1 527 ? 38.844 26.781 21.453 1 73.75 527 GLU B O 1
ATOM 9271 N N . ARG B 1 528 ? 37.5 28.281 20.266 1 71.38 528 ARG B N 1
ATOM 9272 C CA . ARG B 1 528 ? 36.531 27.266 19.891 1 71.38 528 ARG B CA 1
ATOM 9273 C C . ARG B 1 528 ? 36.094 27.422 18.438 1 71.38 528 ARG B C 1
ATOM 9275 O O . ARG B 1 528 ? 36.062 28.531 17.906 1 71.38 528 ARG B O 1
ATOM 9282 N N . LYS B 1 529 ? 35.938 26.172 17.922 1 70.38 529 LYS B N 1
ATOM 9283 C CA . LYS B 1 529 ? 35.312 26.156 16.594 1 70.38 529 LYS B CA 1
ATOM 9284 C C . LYS B 1 529 ? 33.875 25.656 16.656 1 70.38 529 LYS B C 1
ATOM 9286 O O . LYS B 1 529 ? 33.531 24.891 17.562 1 70.38 529 LYS B O 1
ATOM 9291 N N . ILE B 1 530 ? 33.062 26.047 15.82 1 71.56 530 ILE B N 1
ATOM 9292 C CA . ILE B 1 530 ? 31.75 25.5 15.523 1 71.56 530 ILE B CA 1
ATOM 9293 C C . ILE B 1 530 ? 30.844 25.672 16.734 1 71.56 530 ILE B C 1
ATOM 9295 O O . ILE B 1 530 ? 30.406 24.688 17.344 1 71.56 530 ILE B O 1
ATOM 9299 N N . PHE B 1 531 ? 30.641 26.797 17.172 1 75.69 531 PHE B N 1
ATOM 9300 C CA . PHE B 1 531 ? 29.688 26.922 18.266 1 75.69 531 PHE B CA 1
ATOM 9301 C C . PHE B 1 531 ? 28.359 27.469 17.766 1 75.69 531 PHE B C 1
ATOM 9303 O O . PHE B 1 531 ? 28.266 27.969 16.656 1 75.69 531 PHE B O 1
ATOM 9310 N N . ALA B 1 532 ? 27.344 27.266 18.484 1 82.06 532 ALA B N 1
ATOM 9311 C CA . ALA B 1 532 ? 25.984 27.766 18.266 1 82.06 532 ALA B CA 1
ATOM 9312 C C . ALA B 1 532 ? 25.688 28.969 19.141 1 82.06 532 ALA B C 1
ATOM 9314 O O . ALA B 1 532 ? 26.188 29.062 20.266 1 82.06 532 ALA B O 1
ATOM 9315 N N . GLY B 1 533 ? 24.969 29.938 18.547 1 86.69 533 GLY B N 1
ATOM 9316 C CA . GLY B 1 533 ? 24.656 31.125 19.312 1 86.69 533 GLY B CA 1
ATOM 9317 C C . GLY B 1 533 ? 23.359 31.781 18.891 1 86.69 533 GLY B C 1
ATOM 9318 O O . GLY B 1 533 ? 22.875 31.562 17.781 1 86.69 533 GLY B O 1
ATOM 9319 N N . CYS B 1 534 ? 22.812 32.562 19.844 1 90.12 534 CYS B N 1
ATOM 9320 C CA . CYS B 1 534 ? 21.578 33.281 19.609 1 90.12 534 CYS B CA 1
ATOM 9321 C C . CYS B 1 534 ? 21.5 34.531 20.469 1 90.12 534 CYS B C 1
ATOM 9323 O O . CYS B 1 534 ? 22.344 34.75 21.344 1 90.12 534 CYS B O 1
ATOM 9325 N N . VAL B 1 535 ? 20.688 35.344 20.094 1 92.44 535 VAL B N 1
ATOM 9326 C CA . VAL B 1 535 ? 20.438 36.562 20.859 1 92.44 535 VAL B CA 1
ATOM 9327 C C . VAL B 1 535 ? 19.172 36.406 21.688 1 92.44 535 VAL B C 1
ATOM 9329 O O . VAL B 1 535 ? 18.094 36.094 21.141 1 92.44 535 VAL B O 1
ATOM 9332 N N . TYR B 1 536 ? 19.375 36.562 23.016 1 90.88 536 TYR B N 1
ATOM 9333 C CA . TYR B 1 536 ? 18.281 36.469 23.969 1 90.88 536 TYR B CA 1
ATOM 9334 C C . TYR B 1 536 ? 18.219 37.75 24.812 1 90.88 536 TYR B C 1
ATOM 9336 O O . TYR B 1 536 ? 19.141 38.031 25.594 1 90.88 536 TYR B O 1
ATOM 9344 N N . GLU B 1 537 ? 17.141 38.5 24.75 1 88.38 537 GLU B N 1
ATOM 9345 C CA . GLU B 1 537 ? 16.891 39.75 25.5 1 88.38 537 GLU B CA 1
ATOM 9346 C C . GLU B 1 537 ? 18.094 40.656 25.469 1 88.38 537 GLU B C 1
ATOM 9348 O O . GLU B 1 537 ? 18.562 41.125 26.516 1 88.38 537 GLU B O 1
ATOM 9353 N N . GLY B 1 538 ? 18.656 40.781 24.344 1 88.31 538 GLY B N 1
ATOM 9354 C CA . GLY B 1 538 ? 19.719 41.781 24.141 1 88.31 538 GLY B CA 1
ATOM 9355 C C . GLY B 1 538 ? 21.078 41.25 24.547 1 88.31 538 GLY B C 1
ATOM 9356 O O . GLY B 1 538 ? 22.062 41.969 24.516 1 88.31 538 GLY B O 1
ATOM 9357 N N . GLN B 1 539 ? 21.188 40 24.891 1 91.5 539 GLN B N 1
ATOM 9358 C CA . GLN B 1 539 ? 22.469 39.375 25.219 1 91.5 539 GLN B CA 1
ATOM 9359 C C . GLN B 1 539 ? 22.766 38.219 24.266 1 91.5 539 GLN B C 1
ATOM 9361 O O . GLN B 1 539 ? 21.844 37.625 23.688 1 91.5 539 GLN B O 1
ATOM 9366 N N . ILE B 1 540 ? 23.953 38.031 24.203 1 92.56 540 ILE B N 1
ATOM 9367 C CA . ILE B 1 540 ? 24.391 36.969 23.312 1 92.56 540 ILE B CA 1
ATOM 9368 C C . ILE B 1 540 ? 24.703 35.719 24.125 1 92.56 540 ILE B C 1
ATOM 9370 O O . ILE B 1 540 ? 25.422 35.781 25.125 1 92.56 540 ILE B O 1
ATOM 9374 N N . TYR B 1 541 ? 24.234 34.625 23.703 1 88.06 541 TYR B N 1
ATOM 9375 C CA . TYR B 1 541 ? 24.5 33.344 24.312 1 88.06 541 TYR B CA 1
ATOM 9376 C C . TYR B 1 541 ? 25.203 32.406 23.328 1 88.06 541 TYR B C 1
ATOM 9378 O O . TYR B 1 541 ? 24.828 32.312 22.156 1 88.06 541 TYR B O 1
ATOM 9386 N N . ILE B 1 542 ? 26.172 31.766 23.75 1 86.06 542 ILE B N 1
ATOM 9387 C CA . ILE B 1 542 ? 26.953 30.844 22.938 1 86.06 542 ILE B CA 1
ATOM 9388 C C . ILE B 1 542 ? 27.031 29.484 23.625 1 86.06 542 ILE B C 1
ATOM 9390 O O . ILE B 1 542 ? 27.219 29.406 24.844 1 86.06 542 ILE B O 1
ATOM 9394 N N . THR B 1 543 ? 26.844 28.453 22.812 1 80.5 543 THR B N 1
ATOM 9395 C CA . THR B 1 543 ? 26.891 27.078 23.344 1 80.5 543 THR B CA 1
ATOM 9396 C C . THR B 1 543 ? 27.812 26.219 22.5 1 80.5 543 THR B C 1
ATOM 9398 O O . THR B 1 543 ? 27.828 26.328 21.266 1 80.5 543 THR B O 1
ATOM 9401 N N . GLY B 1 544 ? 28.484 25.422 23.328 1 75.69 544 GLY B N 1
ATOM 9402 C CA . GLY B 1 544 ? 29.25 24.344 22.703 1 75.69 544 GLY B CA 1
ATOM 9403 C C . GLY B 1 544 ? 30.5 24.812 22 1 75.69 544 GLY B C 1
ATOM 9404 O O . GLY B 1 544 ? 31.188 25.719 22.484 1 75.69 544 GLY B O 1
ATOM 9405 N N . GLY B 1 545 ? 30.859 23.969 20.953 1 71.56 545 GLY B N 1
ATOM 9406 C CA . GLY B 1 545 ? 32.094 24.188 20.188 1 71.56 545 GLY B CA 1
ATOM 9407 C C . GLY B 1 545 ? 33.125 23.109 20.406 1 71.56 545 GLY B C 1
ATOM 9408 O O . GLY B 1 545 ? 32.969 22.25 21.281 1 71.56 545 GLY B O 1
ATOM 9409 N N . VAL B 1 546 ? 33.969 23 19.562 1 70.25 546 VAL B N 1
ATOM 9410 C CA . VAL B 1 546 ? 35.062 22.031 19.609 1 70.25 546 VAL B CA 1
ATOM 9411 C C . VAL B 1 546 ? 36.344 22.734 20.062 1 70.25 546 VAL B C 1
ATOM 9413 O O . VAL B 1 546 ? 36.719 23.781 19.516 1 70.25 546 VAL B O 1
ATOM 9416 N N . ARG B 1 547 ? 36.781 22.094 21.156 1 66.94 547 ARG B N 1
ATOM 9417 C CA . ARG B 1 547 ? 38.031 22.594 21.703 1 66.94 547 ARG B CA 1
ATOM 9418 C C . ARG B 1 547 ? 39.188 21.656 21.359 1 66.94 547 ARG B C 1
ATOM 9420 O O . ARG B 1 547 ? 39 20.438 21.219 1 66.94 547 ARG B O 1
ATOM 9427 N N . GLN B 1 548 ? 40.281 22.234 21.141 1 63.28 548 GLN B N 1
ATOM 9428 C CA . GLN B 1 548 ? 41.5 21.484 20.984 1 63.28 548 GLN B CA 1
ATOM 9429 C C . GLN B 1 548 ? 42.25 21.359 22.312 1 63.28 548 GLN B C 1
ATOM 9431 O O . GLN B 1 548 ? 42.469 22.359 23.016 1 63.28 548 GLN B O 1
ATOM 9436 N N . PHE B 1 549 ? 42.219 20.109 22.938 1 64.56 549 PHE B N 1
ATOM 9437 C CA . PHE B 1 549 ? 42.969 19.859 24.172 1 64.56 549 PHE B CA 1
ATOM 9438 C C . PHE B 1 549 ? 44.375 19.391 23.875 1 64.56 549 PHE B C 1
ATOM 9440 O O . PHE B 1 549 ? 44.562 18.375 23.188 1 64.56 549 PHE B O 1
ATOM 9447 N N . SER B 1 550 ? 45.188 20.188 24.094 1 57.09 550 SER B N 1
ATOM 9448 C CA . SER B 1 550 ? 46.594 19.812 23.922 1 57.09 550 SER B CA 1
ATOM 9449 C C . SER B 1 550 ? 47.281 19.609 25.266 1 57.09 550 SER B C 1
ATOM 9451 O O . SER B 1 550 ? 47.156 20.453 26.172 1 57.09 550 SER B O 1
ATOM 9453 N N . ARG B 1 551 ? 47.469 18.5 25.875 1 56.19 551 ARG B N 1
ATOM 9454 C CA . ARG B 1 551 ? 48.375 18.219 26.969 1 56.19 551 ARG B CA 1
ATOM 9455 C C . ARG B 1 551 ? 49.812 18.047 26.469 1 56.19 551 ARG B C 1
ATOM 9457 O O . ARG B 1 551 ? 50.031 17.609 25.344 1 56.19 551 ARG B O 1
ATOM 9464 N N . PRO B 1 552 ? 50.625 18.484 27.422 1 56.53 552 PRO B N 1
ATOM 9465 C CA . PRO B 1 552 ? 52.031 18.203 27.062 1 56.53 552 PRO B CA 1
ATOM 9466 C C . PRO B 1 552 ? 52.281 16.719 26.812 1 56.53 552 PRO B C 1
ATOM 9468 O O . PRO B 1 552 ? 51.781 15.867 27.531 1 56.53 552 PRO B O 1
ATOM 9471 N N . ASP B 1 553 ? 52.781 16.281 25.547 1 59.03 553 ASP B N 1
ATOM 9472 C CA . ASP B 1 553 ? 53.312 14.992 25.109 1 59.03 553 ASP B CA 1
ATOM 9473 C C . ASP B 1 553 ? 52.219 14.109 24.547 1 59.03 553 ASP B C 1
ATOM 9475 O O . ASP B 1 553 ? 52.406 12.906 24.359 1 59.03 553 ASP B O 1
ATOM 9479 N N . LYS B 1 554 ? 50.906 14.695 24.578 1 55.47 554 LYS B N 1
ATOM 9480 C CA . LYS B 1 554 ? 49.844 13.898 23.922 1 55.47 554 LYS B CA 1
ATOM 9481 C C . LYS B 1 554 ? 49.312 14.594 22.688 1 55.47 554 LYS B C 1
ATOM 9483 O O . LYS B 1 554 ? 49.375 15.828 22.578 1 55.47 554 LYS B O 1
ATOM 9488 N N . PRO B 1 555 ? 48.812 13.859 21.734 1 63.41 555 PRO B N 1
ATOM 9489 C CA . PRO B 1 555 ? 48.188 14.453 20.547 1 63.41 555 PRO B CA 1
ATOM 9490 C C . PRO B 1 555 ? 46.969 15.289 20.891 1 63.41 555 PRO B C 1
ATOM 9492 O O . PRO B 1 555 ? 46.281 15 21.859 1 63.41 555 PRO B O 1
ATOM 9495 N N . THR B 1 556 ? 46.906 16.328 20.203 1 58.28 556 THR B N 1
ATOM 9496 C CA . THR B 1 556 ? 45.781 17.25 20.328 1 58.28 556 THR B CA 1
ATOM 9497 C C . THR B 1 556 ? 44.469 16.531 20.062 1 58.28 556 THR B C 1
ATOM 9499 O O . THR B 1 556 ? 44.344 15.828 19.062 1 58.28 556 THR B O 1
ATOM 9502 N N . ARG B 1 557 ? 43.719 16.469 21.141 1 58 557 ARG B N 1
ATOM 9503 C CA . ARG B 1 557 ? 42.375 15.859 21 1 58 557 ARG B CA 1
ATOM 9504 C C . ARG B 1 557 ? 41.312 16.922 20.812 1 58 557 ARG B C 1
ATOM 9506 O O . ARG B 1 557 ? 41.375 17.984 21.422 1 58 557 ARG B O 1
ATOM 9513 N N . THR B 1 558 ? 40.531 16.656 19.844 1 62.66 558 THR B N 1
ATOM 9514 C CA . THR B 1 558 ? 39.344 17.469 19.594 1 62.66 558 THR B CA 1
ATOM 9515 C C . THR B 1 558 ? 38.188 17.016 20.469 1 62.66 558 THR B C 1
ATOM 9517 O O . THR B 1 558 ? 37.812 15.844 20.453 1 62.66 558 THR B O 1
ATOM 9520 N N . VAL B 1 559 ? 37.906 18 21.422 1 64 559 VAL B N 1
ATOM 9521 C CA . VAL B 1 559 ? 36.812 17.641 22.344 1 64 559 VAL B CA 1
ATOM 9522 C C . VAL B 1 559 ? 35.625 18.578 22.141 1 64 559 VAL B C 1
ATOM 9524 O O . VAL B 1 559 ? 35.781 19.797 22.031 1 64 559 VAL B O 1
ATOM 9527 N N . GLU B 1 560 ? 34.469 18.047 22 1 67.25 560 GLU B N 1
ATOM 9528 C CA . GLU B 1 560 ? 33.25 18.812 21.969 1 67.25 560 GLU B CA 1
ATOM 9529 C C . GLU B 1 560 ? 32.812 19.266 23.359 1 67.25 560 GLU B C 1
ATOM 9531 O O . GLU B 1 560 ? 32.844 18.469 24.297 1 67.25 560 GLU B O 1
ATOM 9536 N N . THR B 1 561 ? 32.75 20.625 23.469 1 67.81 561 THR B N 1
ATOM 9537 C CA . THR B 1 561 ? 32.375 21.156 24.766 1 67.81 561 THR B CA 1
ATOM 9538 C C . THR B 1 561 ? 30.859 21.438 24.812 1 67.81 561 THR B C 1
ATOM 9540 O O . THR B 1 561 ? 30.234 21.625 23.766 1 67.81 561 THR B O 1
ATOM 9543 N N . LYS B 1 562 ? 30.359 21.406 26.094 1 67.56 562 LYS B N 1
ATOM 9544 C CA . LYS B 1 562 ? 28.938 21.703 26.344 1 67.56 562 LYS B CA 1
ATOM 9545 C C . LYS B 1 562 ? 28.781 22.969 27.172 1 67.56 562 LYS B C 1
ATOM 9547 O O . LYS B 1 562 ? 27.75 23.172 27.812 1 67.56 562 LYS B O 1
ATOM 9552 N N . ASP B 1 563 ? 29.812 23.812 27.078 1 73.81 563 ASP B N 1
ATOM 9553 C CA . ASP B 1 563 ? 29.812 25.016 27.906 1 73.81 563 ASP B CA 1
ATOM 9554 C C . ASP B 1 563 ? 28.844 26.047 27.344 1 73.81 563 ASP B C 1
ATOM 9556 O O . ASP B 1 563 ? 28.609 26.094 26.125 1 73.81 563 ASP B O 1
ATOM 9560 N N . PHE B 1 564 ? 28.266 26.812 28.344 1 81.31 564 PHE B N 1
ATOM 9561 C CA . PHE B 1 564 ? 27.312 27.875 28.062 1 81.31 564 PHE B CA 1
ATOM 9562 C C . PHE B 1 564 ? 27.828 29.219 28.547 1 81.31 564 PHE B C 1
ATOM 9564 O O . PHE B 1 564 ? 28.219 29.359 29.703 1 81.31 564 PHE B O 1
ATOM 9571 N N . TYR B 1 565 ? 28.031 30.125 27.516 1 83.56 565 TYR B N 1
ATOM 9572 C CA . TYR B 1 565 ? 28.547 31.453 27.844 1 83.56 565 TYR B CA 1
ATOM 9573 C C . TYR B 1 565 ? 27.531 32.531 27.484 1 83.56 565 TYR B C 1
ATOM 9575 O O . TYR B 1 565 ? 26.734 32.344 26.547 1 83.56 565 TYR B O 1
ATOM 9583 N N . ARG B 1 566 ? 27.516 33.5 28.328 1 88.75 566 ARG B N 1
ATOM 9584 C CA . ARG B 1 566 ? 26.75 34.719 28.062 1 88.75 566 ARG B CA 1
ATOM 9585 C C . ARG B 1 566 ? 27.656 35.906 27.891 1 88.75 566 ARG B C 1
ATOM 9587 O O . ARG B 1 566 ? 28.625 36.094 28.641 1 88.75 566 ARG B O 1
ATOM 9594 N N . TYR B 1 567 ? 27.469 36.625 26.844 1 91.88 567 TYR B N 1
ATOM 9595 C CA . TYR B 1 567 ? 28.172 37.875 26.594 1 91.88 567 TYR B CA 1
ATOM 9596 C C . TYR B 1 567 ? 27.297 39.062 26.938 1 91.88 567 TYR B C 1
ATOM 9598 O O . TYR B 1 567 ? 26.266 39.312 26.297 1 91.88 567 TYR B O 1
ATOM 9606 N N . HIS B 1 568 ? 27.672 39.781 27.969 1 90.88 568 HIS B N 1
ATOM 9607 C CA . HIS B 1 568 ? 27.016 41.031 28.328 1 90.88 568 HIS B CA 1
ATOM 9608 C C . HIS B 1 568 ? 27.484 42.156 27.422 1 90.88 568 HIS B C 1
ATOM 9610 O O . HIS B 1 568 ? 28.594 42.688 27.594 1 90.88 568 HIS B O 1
ATOM 9616 N N . VAL B 1 569 ? 26.703 42.5 26.594 1 89.69 569 VAL B N 1
ATOM 9617 C CA . VAL B 1 569 ? 27.047 43.438 25.547 1 89.69 569 VAL B CA 1
ATOM 9618 C C . VAL B 1 569 ? 27.406 44.781 26.156 1 89.69 569 VAL B C 1
ATOM 9620 O O . VAL B 1 569 ? 28.391 45.406 25.75 1 89.69 569 VAL B O 1
ATOM 9623 N N . HIS B 1 570 ? 26.688 45.25 27.141 1 89.75 570 HIS B N 1
ATOM 9624 C CA . HIS B 1 570 ? 26.938 46.531 27.734 1 89.75 570 HIS B CA 1
ATOM 9625 C C . HIS B 1 570 ? 28.156 46.531 28.641 1 89.75 570 HIS B C 1
ATOM 9627 O O . HIS B 1 570 ? 28.938 47.469 28.688 1 89.75 570 HIS B O 1
ATOM 9633 N N . ARG B 1 571 ? 28.438 45.406 29.312 1 91.94 571 ARG B N 1
ATOM 9634 C CA . ARG B 1 571 ? 29.594 45.281 30.188 1 91.94 571 ARG B CA 1
ATOM 9635 C C . ARG B 1 571 ? 30.812 44.75 29.438 1 91.94 571 ARG B C 1
ATOM 9637 O O . ARG B 1 571 ? 31.922 44.781 29.938 1 91.94 571 ARG B O 1
ATOM 9644 N N . ASN B 1 572 ? 30.609 44.312 28.219 1 91.69 572 ASN B N 1
ATOM 9645 C CA . ASN B 1 572 ? 31.672 43.75 27.406 1 91.69 572 ASN B CA 1
ATOM 9646 C C . ASN B 1 572 ? 32.438 42.656 28.156 1 91.69 572 ASN B C 1
ATOM 9648 O O . ASN B 1 572 ? 33.656 42.719 28.234 1 91.69 572 ASN B O 1
ATOM 9652 N N . GLU B 1 573 ? 31.719 41.781 28.75 1 92.94 573 GLU B N 1
ATOM 9653 C CA . GLU B 1 573 ? 32.281 40.688 29.547 1 92.94 573 GLU B CA 1
ATOM 9654 C C . GLU B 1 573 ? 31.578 39.375 29.281 1 92.94 573 GLU B C 1
ATOM 9656 O O . GLU B 1 573 ? 30.375 39.344 29.016 1 92.94 573 GLU B O 1
ATOM 9661 N N . TRP B 1 574 ? 32.375 38.438 29.328 1 91.38 574 TRP B N 1
ATOM 9662 C CA . TRP B 1 574 ? 31.875 37.062 29.203 1 91.38 574 TRP B CA 1
ATOM 9663 C C . TRP B 1 574 ? 31.594 36.469 30.578 1 91.38 574 TRP B C 1
ATOM 9665 O O . TRP B 1 574 ? 32.375 36.656 31.516 1 91.38 574 TRP B O 1
ATOM 9675 N N . GLU B 1 575 ? 30.531 35.75 30.625 1 89.81 575 GLU B N 1
ATOM 9676 C CA . GLU B 1 575 ? 30.156 35 31.828 1 89.81 575 GLU B CA 1
ATOM 9677 C C . GLU B 1 575 ? 29.906 33.531 31.516 1 89.81 575 GLU B C 1
ATOM 9679 O O . GLU B 1 575 ? 29.156 33.219 30.594 1 89.81 575 GLU B O 1
ATOM 9684 N N . LYS B 1 576 ? 30.688 32.75 32.188 1 84.44 576 LYS B N 1
ATOM 9685 C CA . LYS B 1 576 ? 30.438 31.328 32.062 1 84.44 576 LYS B CA 1
ATOM 9686 C C . LYS B 1 576 ? 29.219 30.906 32.875 1 84.44 576 LYS B C 1
ATOM 9688 O O . LYS B 1 576 ? 29.125 31.203 34.062 1 84.44 576 LYS B O 1
ATOM 9693 N N . LEU B 1 577 ? 28.25 30.359 32.219 1 79 577 LEU B N 1
ATOM 9694 C CA . LEU B 1 577 ? 27.031 29.906 32.875 1 79 577 LEU B CA 1
ATOM 9695 C C . LEU B 1 577 ? 27.094 28.406 33.156 1 79 577 LEU B C 1
ATOM 9697 O O . LEU B 1 577 ? 28.156 27.797 33.031 1 79 577 LEU B O 1
ATOM 9701 N N . VAL B 1 578 ? 25.875 27.641 33.312 1 65.06 578 VAL B N 1
ATOM 9702 C CA . VAL B 1 578 ? 25.719 26.234 33.656 1 65.06 578 VAL B CA 1
ATOM 9703 C C . VAL B 1 578 ? 26.031 25.391 32.406 1 65.06 578 VAL B C 1
ATOM 9705 O O . VAL B 1 578 ? 25.969 25.891 31.281 1 65.06 578 VAL B O 1
ATOM 9708 N N . ARG B 1 579 ? 26.656 24.266 32.656 1 58.56 579 ARG B N 1
ATOM 9709 C CA . ARG B 1 579 ? 26.906 23.266 31.625 1 58.56 579 ARG B CA 1
ATOM 9710 C C . ARG B 1 579 ? 25.609 22.766 31.016 1 58.56 579 ARG B C 1
ATOM 9712 O O . ARG B 1 579 ? 24.641 22.516 31.734 1 58.56 579 ARG B O 1
ATOM 9719 N N . PHE B 1 580 ? 25.547 22.938 29.688 1 56.44 580 PHE B N 1
ATOM 9720 C CA . PHE B 1 580 ? 24.422 22.406 28.922 1 56.44 580 PHE B CA 1
ATOM 9721 C C . PHE B 1 580 ? 24.656 20.938 28.578 1 56.44 580 PHE B C 1
ATOM 9723 O O . PHE B 1 580 ? 25.75 20.562 28.141 1 56.44 580 PHE B O 1
ATOM 9730 N N . VAL B 1 581 ? 24.234 19.922 29.328 1 47.59 581 VAL B N 1
ATOM 9731 C CA . VAL B 1 581 ? 24.531 18.516 29.047 1 47.59 581 VAL B CA 1
ATOM 9732 C C . VAL B 1 581 ? 24.406 18.25 27.547 1 47.59 581 VAL B C 1
ATOM 9734 O O . VAL B 1 581 ? 25.297 17.656 26.938 1 47.59 581 VAL B O 1
ATOM 9737 N N . GLN B 1 582 ? 23.172 17.969 27.094 1 50.44 582 GLN B N 1
ATOM 9738 C CA . GLN B 1 582 ? 23.016 17.109 25.922 1 50.44 582 GLN B CA 1
ATOM 9739 C C . GLN B 1 582 ? 23.297 17.891 24.641 1 50.44 582 GLN B C 1
ATOM 9741 O O . GLN B 1 582 ? 23.516 17.281 23.594 1 50.44 582 GLN B O 1
ATOM 9746 N N . TYR B 1 583 ? 23.109 19.203 24.625 1 50 583 TYR B N 1
ATOM 9747 C CA . TYR B 1 583 ? 22.641 19.734 23.344 1 50 583 TYR B CA 1
ATOM 9748 C C . TYR B 1 583 ? 23.812 20.266 22.516 1 50 583 TYR B C 1
ATOM 9750 O O . TYR B 1 583 ? 23.625 20.891 21.469 1 50 583 TYR B O 1
ATOM 9758 N N . ALA B 1 584 ? 24.938 20.219 23.141 1 46.78 584 ALA B N 1
ATOM 9759 C CA . ALA B 1 584 ? 25.875 21.141 22.516 1 46.78 584 ALA B CA 1
ATOM 9760 C C . ALA B 1 584 ? 26.188 20.719 21.094 1 46.78 584 ALA B C 1
ATOM 9762 O O . ALA B 1 584 ? 26.797 21.484 20.328 1 46.78 584 ALA B O 1
ATOM 9763 N N . SER B 1 585 ? 26.016 19.438 20.875 1 45.62 585 SER B N 1
ATOM 9764 C CA . SER B 1 585 ? 26.75 19.203 19.641 1 45.62 585 SER B CA 1
ATOM 9765 C C . SER B 1 585 ? 26.031 19.812 18.438 1 45.62 585 SER B C 1
ATOM 9767 O O . SER B 1 585 ? 26.422 19.609 17.297 1 45.62 585 SER B O 1
ATOM 9769 N N . THR B 1 586 ? 24.812 20.422 18.75 1 55.03 586 THR B N 1
ATOM 9770 C CA . THR B 1 586 ? 24.156 20.875 17.531 1 55.03 586 THR B CA 1
ATOM 9771 C C . THR B 1 586 ? 24.625 22.281 17.156 1 55.03 586 THR B C 1
ATOM 9773 O O . THR B 1 586 ? 24.844 23.125 18.031 1 55.03 586 THR B O 1
ATOM 9776 N N . GLN B 1 587 ? 25.125 22.469 15.898 1 61.62 587 GLN B N 1
ATOM 9777 C CA . GLN B 1 587 ? 25.719 23.641 15.266 1 61.62 587 GLN B CA 1
ATOM 9778 C C . GLN B 1 587 ? 24.688 24.766 15.125 1 61.62 587 GLN B C 1
ATOM 9780 O O . GLN B 1 587 ? 25.047 25.891 14.742 1 61.62 587 GLN B O 1
ATOM 9785 N N . CYS B 1 588 ? 23.391 24.5 15.531 1 78.12 588 CYS B N 1
ATOM 9786 C CA . CYS B 1 588 ? 22.453 25.594 15.25 1 78.12 588 CYS B CA 1
ATOM 9787 C C . CYS B 1 588 ? 21.422 25.734 16.359 1 78.12 588 CYS B C 1
ATOM 9789 O O . CYS B 1 588 ? 21.047 24.734 16.984 1 78.12 588 CYS B O 1
ATOM 9791 N N . CYS B 1 589 ? 21.125 27.031 16.812 1 86.75 589 CYS B N 1
ATOM 9792 C CA . CYS B 1 589 ? 20.062 27.312 17.766 1 86.75 589 CYS B CA 1
ATOM 9793 C C . CYS B 1 589 ? 19.281 28.562 17.375 1 86.75 589 CYS B C 1
ATOM 9795 O O . CYS B 1 589 ? 19.734 29.328 16.531 1 86.75 589 CYS B O 1
ATOM 9797 N N . THR B 1 590 ? 18.078 28.688 17.828 1 91.31 590 THR B N 1
ATOM 9798 C CA . THR B 1 590 ? 17.219 29.844 17.625 1 91.31 590 THR B CA 1
ATOM 9799 C C . THR B 1 590 ? 16.438 30.156 18.891 1 91.31 590 THR B C 1
ATOM 9801 O O . THR B 1 590 ? 16.531 29.438 19.891 1 91.31 590 THR B O 1
ATOM 9804 N N . VAL B 1 591 ? 15.875 31.328 18.938 1 93.62 591 VAL B N 1
ATOM 9805 C CA . VAL B 1 591 ? 15.078 31.75 20.078 1 93.62 591 VAL B CA 1
ATOM 9806 C C . VAL B 1 591 ? 13.609 31.844 19.688 1 93.62 591 VAL B C 1
ATOM 9808 O O . VAL B 1 591 ? 13.281 32.375 18.625 1 93.62 591 VAL B O 1
ATOM 9811 N N . ALA B 1 592 ? 12.828 31.312 20.469 1 93.75 592 ALA B N 1
ATOM 9812 C CA . ALA B 1 592 ? 11.391 31.344 20.219 1 93.75 592 ALA B CA 1
ATOM 9813 C C . ALA B 1 592 ? 10.609 31.406 21.531 1 93.75 592 ALA B C 1
ATOM 9815 O O . ALA B 1 592 ? 11.133 31.062 22.594 1 93.75 592 ALA B O 1
ATOM 9816 N N . THR B 1 593 ? 9.445 32 21.453 1 91.81 593 THR B N 1
ATOM 9817 C CA . THR B 1 593 ? 8.516 31.969 22.578 1 91.81 593 THR B CA 1
ATOM 9818 C C . THR B 1 593 ? 7.672 30.703 22.531 1 91.81 593 THR B C 1
ATOM 9820 O O . THR B 1 593 ? 6.906 30.484 21.594 1 91.81 593 THR B O 1
ATOM 9823 N N . LEU B 1 594 ? 7.883 29.891 23.469 1 92.06 594 LEU B N 1
ATOM 9824 C CA . LEU B 1 594 ? 7.195 28.609 23.531 1 92.06 594 LEU B CA 1
ATOM 9825 C C . LEU B 1 594 ? 6.41 28.469 24.828 1 92.06 594 LEU B C 1
ATOM 9827 O O . LEU B 1 594 ? 6.742 29.109 25.844 1 92.06 594 LEU B O 1
ATOM 9831 N N . ASN B 1 595 ? 5.312 27.641 24.766 1 90.81 595 ASN B N 1
ATOM 9832 C CA . ASN B 1 595 ? 4.535 27.297 25.953 1 90.81 595 ASN B CA 1
ATOM 9833 C C . ASN B 1 595 ? 5.105 26.062 26.641 1 90.81 595 ASN B C 1
ATOM 9835 O O . ASN B 1 595 ? 5.059 24.953 26.094 1 90.81 595 ASN B O 1
ATOM 9839 N N . VAL B 1 596 ? 5.676 26.266 27.75 1 90.31 596 VAL B N 1
ATOM 9840 C CA . VAL B 1 596 ? 6.418 25.219 28.469 1 90.31 596 VAL B CA 1
ATOM 9841 C C . VAL B 1 596 ? 5.465 24.109 28.891 1 90.31 596 VAL B C 1
ATOM 9843 O O . VAL B 1 596 ? 5.902 23 29.219 1 90.31 596 VAL B O 1
ATOM 9846 N N . LYS B 1 597 ? 4.172 24.391 28.844 1 88.62 597 LYS B N 1
ATOM 9847 C CA . LYS B 1 597 ? 3.197 23.344 29.156 1 88.62 597 LYS B CA 1
ATOM 9848 C C . LYS B 1 597 ? 3.201 22.25 28.109 1 88.62 597 LYS B C 1
ATOM 9850 O O . LYS B 1 597 ? 2.803 21.109 28.391 1 88.62 597 LYS B O 1
ATOM 9855 N N . PHE B 1 598 ? 3.637 22.594 26.938 1 89.81 598 PHE B N 1
ATOM 9856 C CA . PHE B 1 598 ? 3.666 21.609 25.844 1 89.81 598 PHE B CA 1
ATOM 9857 C C . PHE B 1 598 ? 5.035 20.953 25.75 1 89.81 598 PHE B C 1
ATOM 9859 O O . PHE B 1 598 ? 5.289 20.156 24.844 1 89.81 598 PHE B O 1
ATOM 9866 N N . LEU B 1 599 ? 5.941 21.281 26.594 1 88.75 599 LEU B N 1
ATOM 9867 C CA . LEU B 1 599 ? 7.285 20.719 26.641 1 88.75 599 LEU B CA 1
ATOM 9868 C C . LEU B 1 599 ? 7.488 19.891 27.906 1 88.75 599 LEU B C 1
ATOM 9870 O O . LEU B 1 599 ? 6.691 19.984 28.844 1 88.75 599 LEU B O 1
ATOM 9874 N N . HIS B 1 600 ? 8.5 18.984 27.875 1 86.88 600 HIS B N 1
ATOM 9875 C CA . HIS B 1 600 ? 8.867 18.188 29.031 1 86.88 600 HIS B CA 1
ATOM 9876 C C . HIS B 1 600 ? 10.156 18.688 29.672 1 86.88 600 HIS B C 1
ATOM 9878 O O . HIS B 1 600 ? 11.109 19.047 28.969 1 86.88 600 HIS B O 1
ATOM 9884 N N . GLU B 1 601 ? 9.891 18.766 30.984 1 82.44 601 GLU B N 1
ATOM 9885 C CA . GLU B 1 601 ? 11.102 19.172 31.703 1 82.44 601 GLU B CA 1
ATOM 9886 C C . GLU B 1 601 ? 12.148 18.062 31.688 1 82.44 601 GLU B C 1
ATOM 9888 O O . GLU B 1 601 ? 11.812 16.891 31.812 1 82.44 601 GLU B O 1
ATOM 9893 N N . SER B 1 602 ? 13.195 18.391 31.359 1 74.94 602 SER B N 1
ATOM 9894 C CA . SER B 1 602 ? 14.305 17.438 31.328 1 74.94 602 SER B CA 1
ATOM 9895 C C . SER B 1 602 ? 15.219 17.625 32.531 1 74.94 602 SER B C 1
ATOM 9897 O O . SER B 1 602 ? 15.438 18.75 33 1 74.94 602 SER B O 1
ATOM 9899 N N . ASP B 1 603 ? 15.312 16.484 33.344 1 59.97 603 ASP B N 1
ATOM 9900 C CA . ASP B 1 603 ? 16.156 16.453 34.531 1 59.97 603 ASP B CA 1
ATOM 9901 C C . ASP B 1 603 ? 17.594 16.828 34.188 1 59.97 603 ASP B C 1
ATOM 9903 O O . ASP B 1 603 ? 18.438 16.984 35.094 1 59.97 603 ASP B O 1
ATOM 9907 N N . PHE B 1 604 ? 17.719 16.828 33.219 1 51.44 604 PHE B N 1
ATOM 9908 C CA . PHE B 1 604 ? 19.156 16.891 32.938 1 51.44 604 PHE B CA 1
ATOM 9909 C C . PHE B 1 604 ? 19.734 18.219 33.406 1 51.44 604 PHE B C 1
ATOM 9911 O O . PHE B 1 604 ? 20.062 19.078 32.594 1 51.44 604 PHE B O 1
ATOM 9918 N N . VAL B 1 605 ? 18.891 18.844 34.5 1 46.41 605 VAL B N 1
ATOM 9919 C CA . VAL B 1 605 ? 19.609 20.047 34.906 1 46.41 605 VAL B CA 1
ATOM 9920 C C . VAL B 1 605 ? 21 19.672 35.406 1 46.41 605 VAL B C 1
ATOM 9922 O O . VAL B 1 605 ? 21.156 18.766 36.25 1 46.41 605 VAL B O 1
ATOM 9925 N N . SER B 1 606 ? 21.922 19.891 34.656 1 42.12 606 SER B N 1
ATOM 9926 C CA . SER B 1 606 ? 23.25 19.844 35.219 1 42.12 606 SER B CA 1
ATOM 9927 C C . SER B 1 606 ? 23.344 20.719 36.469 1 42.12 606 SER B C 1
ATOM 9929 O O . SER B 1 606 ? 23.141 21.922 36.406 1 42.12 606 SER B O 1
ATOM 9931 N N . VAL B 1 607 ? 22.5 20.25 37.719 1 37.41 607 VAL B N 1
ATOM 9932 C CA . VAL B 1 607 ? 22.859 21.031 38.906 1 37.41 607 VAL B CA 1
ATOM 9933 C C . VAL B 1 607 ? 24.375 21.219 38.969 1 37.41 607 VAL B C 1
ATOM 9935 O O . VAL B 1 607 ? 25.125 20.234 38.875 1 37.41 607 VAL B O 1
ATOM 9938 N N . GLY B 1 608 ? 24.797 22.25 38.562 1 34.56 608 GLY B N 1
ATOM 9939 C CA . GLY B 1 608 ? 26.109 22.531 39.125 1 34.56 608 GLY B CA 1
ATOM 9940 C C . GLY B 1 608 ? 26.25 22.156 40.594 1 34.56 608 GLY B C 1
ATOM 9941 O O . GLY B 1 608 ? 25.25 22.078 41.312 1 34.56 608 GLY B O 1
ATOM 9942 N N . GLU B 1 609 ? 27.141 21.266 41.125 1 35.59 609 GLU B N 1
ATOM 9943 C CA . GLU B 1 609 ? 27.375 20.922 42.5 1 35.59 609 GLU B CA 1
ATOM 9944 C C . GLU B 1 609 ? 26.781 21.969 43.438 1 35.59 609 GLU B C 1
ATOM 9946 O O . GLU B 1 609 ? 26.234 21.625 44.5 1 35.59 609 GLU B O 1
ATOM 9951 N N . GLY B 1 610 ? 27.234 23.234 43.562 1 33.56 610 GLY B N 1
ATOM 9952 C CA . GLY B 1 610 ? 27.188 24.141 44.688 1 33.56 610 GLY B CA 1
ATOM 9953 C C . GLY B 1 610 ? 25.828 24.766 44.906 1 33.56 610 GLY B C 1
ATOM 9954 O O . GLY B 1 610 ? 25.609 25.484 45.875 1 33.56 610 GLY B O 1
ATOM 9955 N N . VAL B 1 611 ? 25.156 25.203 43.938 1 33.84 611 VAL B N 1
ATOM 9956 C CA . VAL B 1 611 ? 24.078 26.062 44.406 1 33.84 611 VAL B CA 1
ATOM 9957 C C . VAL B 1 611 ? 22.859 25.203 44.75 1 33.84 611 VAL B C 1
ATOM 9959 O O . VAL B 1 611 ? 22.391 24.422 43.938 1 33.84 611 VAL B O 1
ATOM 9962 N N . GLU B 1 612 ? 22.719 24.812 46.156 1 32.56 612 GLU B N 1
ATOM 9963 C CA . GLU B 1 612 ? 21.594 24.234 46.906 1 32.56 612 GLU B CA 1
ATOM 9964 C C . GLU B 1 612 ? 20.266 24.719 46.344 1 32.56 612 GLU B C 1
ATOM 9966 O O . GLU B 1 612 ? 20.062 25.922 46.156 1 32.56 612 GLU B O 1
ATOM 9971 N N . PRO B 1 613 ? 19.516 23.859 45.656 1 33.09 613 PRO B N 1
ATOM 9972 C CA . PRO B 1 613 ? 18.203 24.359 45.219 1 33.09 613 PRO B CA 1
ATOM 9973 C C . PRO B 1 613 ? 17.406 25.016 46.344 1 33.09 613 PRO B C 1
ATOM 9975 O O . PRO B 1 613 ? 17.422 24.531 47.5 1 33.09 613 PRO B O 1
ATOM 9978 N N . SER B 1 614 ? 17.359 26.312 46.438 1 26.58 614 SER B N 1
ATOM 9979 C CA . SER B 1 614 ? 16.562 26.906 47.5 1 26.58 614 SER B CA 1
ATOM 9980 C C . SER B 1 614 ? 15.219 26.203 47.625 1 26.58 614 SER B C 1
ATOM 9982 O O . SER B 1 614 ? 14.57 25.875 46.625 1 26.58 614 SER B O 1
ATOM 9984 N N . PRO B 1 615 ? 15.031 25.391 48.812 1 30.03 615 PRO B N 1
ATOM 9985 C CA . PRO B 1 615 ? 13.734 24.781 49.125 1 30.03 615 PRO B CA 1
ATOM 9986 C C . PRO B 1 615 ? 12.555 25.672 48.719 1 30.03 615 PRO B C 1
ATOM 9988 O O . PRO B 1 615 ? 12.688 26.891 48.656 1 30.03 615 PRO B O 1
ATOM 9991 N N . HIS B 1 616 ? 11.461 25.219 47.969 1 21.66 616 HIS B N 1
ATOM 9992 C CA . HIS B 1 616 ? 10.352 26.109 48.312 1 21.66 616 HIS B CA 1
ATOM 9993 C C . HIS B 1 616 ? 10.234 26.328 49.812 1 21.66 616 HIS B C 1
ATOM 9995 O O . HIS B 1 616 ? 10.469 25.391 50.594 1 21.66 616 HIS B O 1
#

Organism: Magallana gigas (NCBI:txid29159)